Protein AF-0000000078436312 (afdb_homodimer)

Foldseek 3Di:
DVPPPVVPPVVVVVVVVVVVVVVVVVPPPPPPPDDPCCPPLQLLLLVLLLVVLVVPPQPPPPDPDPAGVNVQSVVSPVLNVCVVVVHPLSVLQSQQKFGDFPLLLLPLFETFGHPVSLQPRWDDPDPPDMWHKKKFKWKAFCQVVVVPDDDPDPQSRQLALVRDHDGTGIIIGMGTPNRDQVSSQVSSQVSCCVPVVDHDDDRGTDPLRMDHDDDDDADPLQVVLVVVVVVLVVLQVQLQVLVVVCVVVVHDDALLSNLLHCVPVVCVLQDFDDDPALLDQQLVLLLLLVLLLLVLLLLLVVLVLPFSASRSNVVNVVCLDLVVLSNQLSCLSLLSVLLQLLLVLLSVQVVVCVVVVQDDPLVVLLVVVLLQQQQLLVSVLSCLQGVLLVLADASLCSVLSCLNVLCVPCVVCLSVLNCLQVPVLRHSQVLSLSVSLSSVCSSCVCVQNSCCVVPNPVSVVVLVVLLVVLLVVLLVVLVVVVAFQTLSPGPCNSVCCSRAPRDNSNSVNSNVNSNVLSSCCNPPNRPAADDDDPVVLVVLLCQLVVLLCCLRCVCSVQSHPVDDHDGSSCSSNSVSVSSNSNSVSVSSQSNCLSNVNNPVSNCVSSDSSSSSVSLLSSQLSRCLSSLSSSVSSNDHDHDHDDPVSSVVSSVVSVVVSSVVSSVSCSSGNSSSVSVCCSVVVDPCPPPDPPDPPPDPPPPPPPPPPPDD/DVVPPPVPPVVVVVVVVVVVVVVVVVVPPPPDPDDPCCPPLQLLLLVLLLVVLVVPPQPPPPDPDPADVNVQSVVSPVLNVCVVVVHPLSVLQSQQKFGDFPLLQLPLFETFGHPVSLQPRWDDPDPPDIWHKKKFKWKAFCQVVVVPDDDPDPQSRQLALVRDHDGTGIIIGMGTPNDDQVSSQVSSQVSCCVPVVDRDDDGGTDPLRMDHDDDDDADPLQVVLVVVVVVLVVLQVQLQVLVVVCVVVVHDDALLSNLLHCVPVVCVLQDFDDDPALLDQLLVLLLLLVLLLLVLLLLLVVLVLPFSASRSNVVNVVCLDLVVLSNQLSCLSLLLVLLQLLLVLLSVQVVVCVVVVQDDPLVVLLVVVLLQQQQLLVSVLSCLQGVLLVLADASLCSVLSCLNVLCVPCVVCLSVLNCLQVPVLRHSQVLSLSVSLSSVCSSCVCVQNSCCVVPNPVSVVVLVVLLVVLLVVLLVVLVVVVAFQTLSPGPCNSVCCSRQPRDNSNSVNSNSNSNVLSSCCNPPNRPAADDDDPVVLVVLLCQLVVLLCCLRCVCSVQSHPVDDHDGSSCSSNSVSVSSNSNSVSSSSQSNCLSNVNNPVSNVVSSDSRSSSVSLLSSQLSRCLSSLSSSVSSNDHDHDHDDPVVSVVSSVVSVVVSSVVSSVSCSSGNSSSVSVCCSVPNDDCPPPDPPPPPPDPPPCPPPPPPPDD

Secondary structure (DSSP, 8-state):
-TTSGGGTHHHHHHHHHHHHHHHHHH-S---TT--TTTTSHHHHHHHHHHHHHHHS-------SSS--HHHHHHHHHHHHHHHHTTBHHHHHHHHHS--PPTTGGGT--EE---HHHHHH-EEEEETTEEEEEEEEEEEEE-HHHHHHSBPSSTTTT--STT-PPP-EEEEEEEEETTS-HHHHHHHHHHHHHHHH-----S----GGGEEE-------HHHHHHHHHHHHHHHHHHHHHHHHHHHHHTTPPPPHHHHTT-HHHHHHHHH-------TT--THHHHHHHHHHHHHHHHHHHHHHHTS-BTTTTHHHHHTTSSTTHHHHTTTHHHHHHHHHHHHHHHHHHHHHHHHTTT---HHHHHHHHHHHHHHHHHHHHHHHHTGGGGS--SHHHHHH--HHHHHTTTHHHHHTT-HHHH-TTS-SSGGGHHHHHHHHHHHHTHHHHHHHHHHGGGGHHHHHHHHHHHHHHHHHHHHHHT--SSGGG-S-HHHHIIIIIS-HHHHHHHHHHHHHHHHHIIIIITTS-----HHHHHHHHHHHHHHHHHHHHTTHHHHSTTSPPPPHHHHHHHHHHHHHHHHHHHHHHHHHHHTT--HHHHHHHT-HHHHHHHTTHHHHHHHHHHHHHHHHHT--S-B---HHHHHHHHHHHHHHHHHHHHHHIIIIIHHHHHHHHHHH----------------------------/-GGGTTTTHHHHHHHHHHHHHHHHHH-S---TT--TTTTSHHHHHHHHHHHHHHHS-------SSS--HHHHHHHHHHHHHHHHTTBHHHHHHHHHS--PPTTGGGT--EE---HHHHHH-EEEEETTEEEEEEEEEEEEE-HHHHHHSBPSSTTTT--STT-PPP-EEEEEEEEETTS-HHHHHHHHHHHHHHHH-----S----GGGEEE-------HHHHHHHHHHHHHHHHHHHHHHHHHHHHHTTPPPPHHHHTT-HHHHHHHHH-------TT--THHHHHHHHHHHHHHHHHHHHHHHTS-BTTTTHHHHHTTSSTTHHHHTTTHHHHHHHHHHHHHHHHHHHHHHHHTTT---HHHHHHHHHHHHHHHHHHHHHHHHTGGGGS--SHHHHHH--HHHHHTTTHHHHHTT-HHHH-TTS-SSGGGHHHHHHHHHHHHTHHHHHHHHHHGGGGHHHHHHHHHHHHHHHHHHHHHHT--SSGGG-S-HHHHIIIIIS-HHHHHHHHHHHHHHHHHIIIIITTS-----HHHHHHHHHHHHHHHHHHHHTTHHHHSTTSPPPPHHHHHHHHHHHHHHHHHHHHHHHHHHHTT--HHHHHHHT-HHHHHHHTTHHHHHHHHHHHHHHHHHT--S-B---HHHHHHHHHHHHHHHHHHHHHHIIIIIHHHHHHHHHHH----------------------------

pLDDT: mean 86.37, std 19.26, range [20.08, 98.5]

InterPro domains:
  IPR002656 Acyltransferase 3 domain [PF01757] (282-664)
  IPR006621 Nose resistant-to-fluoxetine protein, N-terminal [PF20146] (72-188)
  IPR006621 Nose resistant-to-fluoxetine protein, N-terminal [SM00703] (69-212)
  IPR052728 Oxygen and lipid transport regulator [PTHR11161] (68-689)

Radius of gyration: 37.97 Å; Cα contacts (8 Å, |Δi|>4): 1939; chains: 2; bounding box: 92×166×118 Å

Organism: Lucilia cuprina (NCBI:txid7375)

Solvent-accessible surface area (backbone atoms only — not comparable to full-atom values): 75395 Å² total; per-residue (Å²): 123,91,70,67,61,77,67,60,60,66,55,54,58,53,54,58,53,51,55,59,55,55,45,50,68,64,54,51,61,64,59,68,68,54,62,88,49,66,83,32,70,50,42,41,39,34,55,51,37,37,53,41,45,73,64,52,68,82,71,78,73,86,55,92,63,91,50,35,54,67,56,22,37,53,50,36,40,50,37,42,53,26,46,76,64,31,28,43,67,33,43,42,35,47,31,13,18,30,58,86,47,38,18,47,70,35,39,11,45,58,17,61,30,26,57,67,56,15,42,65,36,63,44,76,80,46,99,87,40,69,51,37,22,21,30,32,51,26,48,45,77,38,47,74,61,56,68,62,43,39,72,80,48,100,66,66,49,28,52,40,84,81,50,43,66,72,47,50,32,35,34,18,41,40,42,54,50,33,42,36,48,68,56,52,33,52,40,49,41,51,40,42,32,62,73,37,43,43,86,69,84,72,83,33,44,50,67,82,40,44,51,63,78,66,83,88,76,79,50,71,63,35,51,48,51,52,51,50,53,51,47,51,53,48,44,28,50,55,14,29,51,51,52,51,52,31,61,74,68,71,47,88,77,57,54,69,59,43,22,34,11,53,78,66,52,54,51,61,46,67,58,67,76,90,68,96,44,76,87,56,69,53,45,55,27,24,52,51,42,56,32,49,53,46,49,54,47,34,55,45,50,61,54,57,69,71,47,62,23,44,40,38,28,52,56,59,58,44,62,53,36,77,72,36,28,64,49,76,47,33,69,56,41,58,43,52,51,35,19,50,49,22,21,50,51,42,47,52,49,51,55,47,17,64,73,49,78,66,51,76,66,60,70,60,52,55,48,52,52,49,64,66,54,42,53,55,52,51,50,52,50,49,38,38,70,32,56,47,74,76,72,54,54,49,70,34,19,66,72,56,56,50,55,38,70,41,22,69,87,31,46,68,35,56,78,68,39,43,24,34,77,75,32,57,92,41,43,42,58,71,76,47,32,58,56,16,32,53,50,51,48,59,71,50,37,60,76,55,50,52,46,37,69,76,54,37,74,70,41,47,55,63,51,50,51,51,35,52,48,34,46,49,50,48,28,49,53,26,60,74,67,64,40,52,70,48,70,81,76,33,92,51,51,69,59,47,37,44,70,53,64,37,32,49,68,58,50,43,46,34,20,48,51,15,30,54,50,24,50,48,43,60,76,74,34,60,83,50,64,66,86,75,59,66,70,57,54,50,50,50,52,52,48,32,52,50,49,49,48,41,57,46,51,55,65,51,66,47,61,30,83,92,38,67,78,74,55,49,68,56,21,22,50,44,57,55,47,40,50,44,53,44,36,52,30,49,49,47,53,51,50,31,38,72,36,69,67,29,62,69,57,30,55,58,23,41,32,57,72,30,49,31,51,38,74,37,44,65,47,29,63,72,43,36,61,58,52,47,39,52,61,55,8,40,34,68,56,52,40,70,74,46,73,69,52,50,51,42,50,45,32,22,46,49,48,53,27,52,57,53,16,54,52,44,37,52,68,42,44,48,20,49,55,33,41,47,42,56,73,68,46,71,76,84,67,72,77,72,80,73,66,80,76,71,73,78,76,76,76,73,73,80,72,75,84,67,84,123,123,71,84,63,54,72,70,50,57,63,55,49,56,56,53,55,52,54,54,55,56,56,44,50,68,62,53,53,59,57,56,68,69,53,63,89,48,67,84,31,70,52,43,40,39,35,55,51,38,36,52,42,43,72,66,52,69,85,70,77,75,85,56,92,66,91,52,36,56,67,55,22,37,53,50,35,40,50,38,42,53,26,46,76,63,31,27,41,66,32,43,43,37,50,32,14,20,31,56,84,46,38,18,47,68,34,38,11,44,58,17,62,30,25,56,69,56,14,42,66,36,63,46,75,79,46,101,85,39,69,50,36,22,20,31,32,50,25,49,46,77,38,46,71,61,56,67,62,42,40,71,78,47,99,67,66,48,27,51,40,84,83,51,42,67,71,48,50,32,35,34,16,40,40,43,53,48,32,43,37,48,67,57,52,32,54,42,48,40,49,40,42,32,66,76,36,47,43,87,68,81,72,84,32,44,50,68,82,40,46,51,63,78,66,84,89,76,81,51,71,62,37,50,48,50,53,51,50,54,51,48,51,54,48,44,27,51,54,14,28,50,50,50,50,53,30,61,74,68,70,46,88,76,60,53,68,58,43,23,34,11,52,78,66,51,53,52,60,46,65,59,67,78,90,68,96,44,78,86,56,69,52,45,52,27,25,52,49,41,54,32,50,53,47,49,55,48,35,54,45,51,60,54,59,68,71,49,62,24,44,40,37,28,51,56,59,59,42,62,54,38,77,72,36,29,64,48,76,46,34,68,55,42,56,42,52,51,36,18,48,49,20,21,51,49,41,49,52,50,51,55,47,17,65,73,50,77,66,51,76,66,60,70,60,50,53,50,53,52,48,63,66,54,42,52,56,53,50,52,52,50,50,38,38,70,31,55,47,75,74,72,54,54,50,70,34,20,66,72,54,54,51,54,39,70,41,22,69,88,30,47,68,34,58,78,68,39,42,25,32,75,74,32,57,91,42,43,43,58,70,76,47,30,59,55,15,32,53,50,50,48,58,70,50,38,61,76,55,52,51,46,36,70,76,55,39,75,69,41,47,56,62,51,51,53,52,35,51,51,34,45,50,48,48,30,49,51,26,61,73,67,63,38,52,69,47,69,82,76,33,91,51,51,68,59,46,37,45,70,52,66,36,32,49,67,57,50,43,46,33,20,47,51,15,30,54,51,24,50,49,43,58,76,74,35,59,86,52,65,67,86,73,59,67,69,57,53,51,49,50,51,52,49,30,50,50,48,46,47,41,57,46,51,53,64,52,68,45,60,30,85,92,35,66,78,72,56,50,66,58,21,23,51,43,58,56,47,40,49,44,51,43,36,52,29,51,49,47,55,53,50,32,37,72,38,69,68,27,63,69,58,30,56,58,24,41,30,58,73,29,50,30,50,38,73,38,45,64,46,30,63,72,44,36,62,58,52,47,40,50,60,58,9,40,35,70,58,54,39,68,74,45,71,68,51,51,51,42,51,43,32,22,46,50,46,53,26,52,56,52,16,54,51,45,37,52,68,43,44,46,19,51,58,33,40,47,43,56,73,68,48,70,75,84,66,72,79,70,80,74,67,83,75,73,74,77,76,76,76,72,72,80,72,76,84,69,78,126

Sequence (1416 aa):
MARHILTGVSLALLVLVSVTLAEDLSNKQLTAGQSPFKSDLAYAFFDIGSQISSEYGNVTISTHKTYDDTQCDTDIAAVLNGLRNYDEWAIEYPDSWGRLPFGLMWGHTISMGQFEECIAATRMVSENHEIRGQYCLAKVPIKGFMSKLNKRDEWSRAISYKRKDPEAFELGVCVPKSCSPAKTNEILKEVIRTYYGEEITADMIREDFCKIDEPIELRGIDIFAIVFICFIVFCMIASSIYDYIQTKNKQPKKPLFLAFSVLTNAPKIFTVKKVDNPNVIHCLNGIRCFSMMWVVFGHGYMTFYDLPHINKNKFYTWVETPYSMLVQNGSLCVDTFFFMSGLLMLWGAFREMEKTKGYLNIKMMYFHRYIRLTPVVAVVILYIMSLYKYSGAGPMWMKLGTQDKRCEDTWWATLLYVQNYAFPYKICISQSWYLAVDTQLYVLSPLFLIPLWKWGKKALVPIVIFLILCLGCTVATFMYNDFTLFRVQDNQVDLRQRLTYYPTHTRIPTWLIGVIFGYFLFTKNRGRKIPMKKQWVITGWLLAFGVMLTDLWGPYWRIRPENPDSPIYEGAIFEPLSRTSWALAIGWIVWACYNGHGGIINDFLSWGFFTGFSRLTYCMYVIHRIVQLVNAARLQTDTHFSDYDAILRWWHDFGLTLTASIFATLAFESPILGIEKAIFGRGDAKPKKIEPTSAPADAVPAENPSKAMARHILTGVSLALLVLVSVTLAEDLSNKQLTAGQSPFKSDLAYAFFDIGSQISSEYGNVTISTHKTYDDTQCDTDIAAVLNGLRNYDEWAIEYPDSWGRLPFGLMWGHTISMGQFEECIAATRMVSENHEIRGQYCLAKVPIKGFMSKLNKRDEWSRAISYKRKDPEAFELGVCVPKSCSPAKTNEILKEVIRTYYGEEITADMIREDFCKIDEPIELRGIDIFAIVFICFIVFCMIASSIYDYIQTKNKQPKKPLFLAFSVLTNAPKIFTVKKVDNPNVIHCLNGIRCFSMMWVVFGHGYMTFYDLPHINKNKFYTWVETPYSMLVQNGSLCVDTFFFMSGLLMLWGAFREMEKTKGYLNIKMMYFHRYIRLTPVVAVVILYIMSLYKYSGAGPMWMKLGTQDKRCEDTWWATLLYVQNYAFPYKICISQSWYLAVDTQLYVLSPLFLIPLWKWGKKALVPIVIFLILCLGCTVATFMYNDFTLFRVQDNQVDLRQRLTYYPTHTRIPTWLIGVIFGYFLFTKNRGRKIPMKKQWVITGWLLAFGVMLTDLWGPYWRIRPENPDSPIYEGAIFEPLSRTSWALAIGWIVWACYNGHGGIINDFLSWGFFTGFSRLTYCMYVIHRIVQLVNAARLQTDTHFSDYDAILRWWHDFGLTLTASIFATLAFESPILGIEKAIFGRGDAKPKKIEPTSAPADAVPAENPSKA

Structure (mmCIF, N/CA/C/O backbone):
data_AF-0000000078436312-model_v1
#
loop_
_entity.id
_entity.type
_entity.pdbx_description
1 polymer 'Nose resistant-to-fluoxetine protein N-terminal domain-containing protein'
#
loop_
_atom_site.group_PDB
_atom_site.id
_atom_site.type_symbol
_atom_site.label_atom_id
_atom_site.label_alt_id
_atom_site.label_comp_id
_atom_site.label_asym_id
_atom_site.label_entity_id
_atom_site.label_seq_id
_atom_site.pdbx_PDB_ins_code
_atom_site.Cartn_x
_atom_site.Cartn_y
_atom_site.Cartn_z
_atom_site.occupancy
_atom_site.B_iso_or_equiv
_atom_site.auth_seq_id
_atom_site.auth_comp_id
_atom_site.auth_asym_id
_atom_site.auth_atom_id
_atom_site.pdbx_PDB_model_num
ATOM 1 N N . MET A 1 1 ? 4.535 -74 -59.031 1 20.45 1 MET A N 1
ATOM 2 C CA . MET A 1 1 ? 3.172 -73.688 -58.594 1 20.45 1 MET A CA 1
ATOM 3 C C . MET A 1 1 ? 3.102 -73.625 -57.062 1 20.45 1 MET A C 1
ATOM 5 O O . MET A 1 1 ? 2.234 -72.938 -56.5 1 20.45 1 MET A O 1
ATOM 9 N N . ALA A 1 2 ? 3.811 -74.625 -56.5 1 21.58 2 ALA A N 1
ATOM 10 C CA . ALA A 1 2 ? 3.588 -74.75 -55.062 1 21.58 2 ALA A CA 1
ATOM 11 C C . ALA A 1 2 ? 4.207 -73.625 -54.281 1 21.58 2 ALA A C 1
ATOM 13 O O . ALA A 1 2 ? 4.43 -73.75 -53.062 1 21.58 2 ALA A O 1
ATOM 14 N N . ARG A 1 3 ? 4.641 -72.562 -55.031 1 22.22 3 ARG A N 1
ATOM 15 C CA . ARG A 1 3 ? 5.152 -71.312 -54.5 1 22.22 3 ARG A CA 1
ATOM 16 C C . ARG A 1 3 ? 4.133 -70.625 -53.562 1 22.22 3 ARG A C 1
ATOM 18 O O . ARG A 1 3 ? 4.484 -70.188 -52.469 1 22.22 3 ARG A O 1
ATOM 25 N N . HIS A 1 4 ? 3.047 -70.25 -54.156 1 25.22 4 HIS A N 1
ATOM 26 C CA . HIS A 1 4 ? 2.457 -68.938 -53.781 1 25.22 4 HIS A CA 1
ATOM 27 C C . HIS A 1 4 ? 1.476 -69.125 -52.625 1 25.22 4 HIS A C 1
ATOM 29 O O . HIS A 1 4 ? 0.809 -68.125 -52.25 1 25.22 4 HIS A O 1
ATOM 35 N N . ILE A 1 5 ? 1.234 -70.375 -52.375 1 24.44 5 ILE A N 1
ATOM 36 C CA . ILE A 1 5 ? 0.047 -70.5 -51.531 1 24.44 5 ILE A CA 1
ATOM 37 C C . ILE A 1 5 ? 0.356 -69.938 -50.125 1 24.44 5 ILE A C 1
ATOM 39 O O . ILE A 1 5 ? -0.48 -69.312 -49.531 1 24.44 5 ILE A O 1
ATOM 43 N N . LEU A 1 6 ? 1.555 -70.375 -49.688 1 25.33 6 LEU A N 1
ATOM 44 C CA . LEU A 1 6 ? 1.688 -70.25 -48.219 1 25.33 6 LEU A CA 1
ATOM 45 C C . LEU A 1 6 ? 1.832 -68.812 -47.781 1 25.33 6 LEU A C 1
ATOM 47 O O . LEU A 1 6 ? 2.066 -68.5 -46.625 1 25.33 6 LEU A O 1
ATOM 51 N N . THR A 1 7 ? 1.78 -67.875 -48.812 1 27.48 7 THR A N 1
ATOM 52 C CA . THR A 1 7 ? 1.871 -66.438 -48.5 1 27.48 7 THR A CA 1
ATOM 53 C C . THR A 1 7 ? 0.621 -66 -47.781 1 27.48 7 THR A C 1
ATOM 55 O O . THR A 1 7 ? 0.646 -64.938 -47.094 1 27.48 7 THR A O 1
ATOM 58 N N . GLY A 1 8 ? -0.499 -66.75 -48.125 1 26.59 8 GLY A N 1
ATOM 59 C CA . GLY A 1 8 ? -1.787 -66.125 -47.781 1 26.59 8 GLY A CA 1
ATOM 60 C C . GLY A 1 8 ? -2.119 -66.25 -46.312 1 26.59 8 GLY A C 1
ATOM 61 O O . GLY A 1 8 ? -3.045 -65.625 -45.812 1 26.59 8 GLY A O 1
ATOM 62 N N . VAL A 1 9 ? -1.681 -67.375 -45.75 1 28.62 9 VAL A N 1
ATOM 63 C CA . VAL A 1 9 ? -2.178 -67.688 -44.406 1 28.62 9 VAL A CA 1
ATOM 64 C C . VAL A 1 9 ? -1.693 -66.688 -43.375 1 28.62 9 VAL A C 1
ATOM 66 O O . VAL A 1 9 ? -2.436 -66.25 -42.469 1 28.62 9 VAL A O 1
ATOM 69 N N . SER A 1 10 ? -0.399 -66.25 -43.5 1 26.11 10 SER A N 1
ATOM 70 C CA . SER A 1 10 ? 0.191 -65.562 -42.375 1 26.11 10 SER A CA 1
ATOM 71 C C . SER A 1 10 ? -0.317 -64.125 -42.312 1 26.11 10 SER A C 1
ATOM 73 O O . SER A 1 10 ? 0.075 -63.344 -41.438 1 26.11 10 SER A O 1
ATOM 75 N N . LEU A 1 11 ? -0.993 -63.656 -43.469 1 26.8 11 LEU A N 1
ATOM 76 C CA . LEU A 1 11 ? -1.529 -62.281 -43.375 1 26.8 11 LEU A CA 1
ATOM 77 C C . LEU A 1 11 ? -2.77 -62.25 -42.5 1 26.8 11 LEU A C 1
ATOM 79 O O . LEU A 1 11 ? -3.051 -61.219 -41.875 1 26.8 11 LEU A O 1
ATOM 83 N N . ALA A 1 12 ? -3.529 -63.375 -42.562 1 28.75 12 ALA A N 1
ATOM 84 C CA . ALA A 1 12 ? -4.777 -63.375 -41.812 1 28.75 12 ALA A CA 1
ATOM 85 C C . ALA A 1 12 ? -4.512 -63.312 -40.281 1 28.75 12 ALA A C 1
ATOM 87 O O . ALA A 1 12 ? -5.297 -62.719 -39.531 1 28.75 12 ALA A O 1
ATOM 88 N N . LEU A 1 13 ? -3.479 -64.062 -39.938 1 28.23 13 LEU A N 1
ATOM 89 C CA . LEU A 1 13 ? -3.211 -64.062 -38.5 1 28.23 13 LEU A CA 1
ATOM 90 C C . LEU A 1 13 ? -2.797 -62.688 -38 1 28.23 13 LEU A C 1
ATOM 92 O O . LEU A 1 13 ? -2.852 -62.438 -36.781 1 28.23 13 LEU A O 1
ATOM 96 N N . LEU A 1 14 ? -2.256 -61.844 -38.938 1 27.89 14 LEU A N 1
ATOM 97 C CA . LEU A 1 14 ? -1.861 -60.531 -38.5 1 27.89 14 LEU A CA 1
ATOM 98 C C . LEU A 1 14 ? -3.084 -59.688 -38.188 1 27.89 14 LEU A C 1
ATOM 100 O O . LEU A 1 14 ? -3 -58.75 -37.375 1 27.89 14 LEU A O 1
ATOM 104 N N . VAL A 1 15 ? -4.227 -59.969 -39 1 28.91 15 VAL A N 1
ATOM 105 C CA . VAL A 1 15 ? -5.391 -59.094 -38.781 1 28.91 15 VAL A CA 1
ATOM 106 C C . VAL A 1 15 ? -6.039 -59.469 -37.438 1 28.91 15 VAL A C 1
ATOM 108 O O . VAL A 1 15 ? -6.559 -58.594 -36.75 1 28.91 15 VAL A O 1
ATOM 111 N N . LEU A 1 16 ? -6.102 -60.812 -37.125 1 28.05 16 LEU A N 1
ATOM 112 C CA . LEU A 1 16 ? -6.82 -61.156 -35.906 1 28.05 16 LEU A CA 1
ATOM 113 C C . LEU A 1 16 ? -6.078 -60.656 -34.656 1 28.05 16 LEU A C 1
ATOM 115 O O . LEU A 1 16 ? -6.688 -60.438 -33.625 1 28.05 16 LEU A O 1
ATOM 119 N N . VAL A 1 17 ? -4.719 -60.656 -34.75 1 28.33 17 VAL A N 1
ATOM 120 C CA . VAL A 1 17 ? -4.008 -60.188 -33.562 1 28.33 17 VAL A CA 1
ATOM 121 C C . VAL A 1 17 ? -4.191 -58.688 -33.406 1 28.33 17 VAL A C 1
ATOM 123 O O . VAL A 1 17 ? -4.004 -58.156 -32.312 1 28.33 17 VAL A O 1
ATOM 126 N N . SER A 1 18 ? -4.492 -58 -34.562 1 27.88 18 SER A N 1
ATOM 127 C CA . SER A 1 18 ? -4.652 -56.531 -34.406 1 27.88 18 SER A CA 1
ATOM 128 C C . SER A 1 18 ? -5.934 -56.219 -33.656 1 27.88 18 SER A C 1
ATOM 130 O O . SER A 1 18 ? -6.078 -55.094 -33.125 1 27.88 18 SER A O 1
ATOM 132 N N . VAL A 1 19 ? -6.996 -57.062 -33.812 1 28.72 19 VAL A N 1
ATOM 133 C CA . VAL A 1 19 ? -8.242 -56.719 -33.125 1 28.72 19 VAL A CA 1
ATOM 134 C C . VAL A 1 19 ? -8.102 -56.938 -31.625 1 28.72 19 VAL A C 1
ATOM 136 O O . VAL A 1 19 ? -8.75 -56.25 -30.828 1 28.72 19 VAL A O 1
ATOM 139 N N . THR A 1 20 ? -7.387 -58.031 -31.219 1 27.11 20 THR A N 1
ATOM 140 C CA . THR A 1 20 ? -7.395 -58.281 -29.781 1 27.11 20 THR A CA 1
ATOM 141 C C . THR A 1 20 ? -6.508 -57.25 -29.062 1 27.11 20 THR A C 1
ATOM 143 O O . THR A 1 20 ? -6.598 -57.125 -27.844 1 27.11 20 THR A O 1
ATOM 146 N N . LEU A 1 21 ? -5.418 -56.781 -29.719 1 28.3 21 LEU A N 1
ATOM 147 C CA . LEU A 1 21 ? -4.594 -55.781 -29.047 1 28.3 21 LEU A CA 1
ATOM 148 C C . LEU A 1 21 ? -5.324 -54.438 -28.938 1 28.3 21 LEU A C 1
ATOM 150 O O . LEU A 1 21 ? -4.93 -53.594 -28.141 1 28.3 21 LEU A O 1
ATOM 154 N N . ALA A 1 22 ? -6.195 -54.062 -29.906 1 29.3 22 ALA A N 1
ATOM 155 C CA . ALA A 1 22 ? -7.051 -52.875 -29.781 1 29.3 22 ALA A CA 1
ATOM 156 C C . ALA A 1 22 ? -7.988 -53 -28.578 1 29.3 22 ALA A C 1
ATOM 158 O O . ALA A 1 22 ? -8.477 -51.969 -28.078 1 29.3 22 ALA A O 1
ATOM 159 N N . GLU A 1 23 ? -8.414 -54.25 -28.234 1 27.7 23 GLU A N 1
ATOM 160 C CA . GLU A 1 23 ? -9.305 -54.344 -27.078 1 27.7 23 GLU A CA 1
ATOM 161 C C . GLU A 1 23 ? -8.555 -54.062 -25.781 1 27.7 23 GLU A C 1
ATOM 163 O O . GLU A 1 23 ? -9.148 -53.594 -24.797 1 27.7 23 GLU A O 1
ATOM 168 N N . ASP A 1 24 ? -7.277 -54.5 -25.656 1 27.47 24 ASP A N 1
ATOM 169 C CA . ASP A 1 24 ? -6.691 -54.312 -24.344 1 27.47 24 ASP A CA 1
ATOM 170 C C . ASP A 1 24 ? -6.223 -52.875 -24.156 1 27.47 24 ASP A C 1
ATOM 172 O O . ASP A 1 24 ? -5.809 -52.469 -23.062 1 27.47 24 ASP A O 1
ATOM 176 N N . LEU A 1 25 ? -5.816 -52.156 -25.188 1 29.81 25 LEU A N 1
ATOM 177 C CA . LEU A 1 25 ? -5.688 -50.719 -25.016 1 29.81 25 LEU A CA 1
ATOM 178 C C . LEU A 1 25 ? -7.016 -50.094 -24.594 1 29.81 25 LEU A C 1
ATOM 180 O O . LEU A 1 25 ? -7.047 -49 -24.031 1 29.81 25 LEU A O 1
ATOM 184 N N . SER A 1 26 ? -8.141 -50.562 -25.172 1 29.62 26 SER A N 1
ATOM 185 C CA . SER A 1 26 ? -9.477 -50.188 -24.734 1 29.62 26 SER A CA 1
ATOM 186 C C . SER A 1 26 ? -9.758 -50.656 -23.312 1 29.62 26 SER A C 1
ATOM 188 O O . SER A 1 26 ? -10.57 -50.062 -22.609 1 29.62 26 SER A O 1
ATOM 190 N N . ASN A 1 27 ? -9.367 -51.906 -23 1 27.64 27 ASN A N 1
ATOM 191 C CA . ASN A 1 27 ? -9.617 -52.375 -21.641 1 27.64 27 ASN A CA 1
ATOM 192 C C . ASN A 1 27 ? -8.586 -51.812 -20.656 1 27.64 27 ASN A C 1
ATOM 194 O O . ASN A 1 27 ? -8.273 -52.469 -19.656 1 27.64 27 ASN A O 1
ATOM 198 N N . LYS A 1 28 ? -7.43 -51.344 -21.125 1 32.88 28 LYS A N 1
ATOM 199 C CA . LYS A 1 28 ? -6.855 -50.531 -20.031 1 32.88 28 LYS A CA 1
ATOM 200 C C . LYS A 1 28 ? -7.945 -49.812 -19.266 1 32.88 28 LYS A C 1
ATOM 202 O O . LYS A 1 28 ? -8.477 -48.812 -19.75 1 32.88 28 LYS A O 1
ATOM 207 N N . GLN A 1 29 ? -8.602 -50.531 -18.641 1 27.64 29 GLN A N 1
ATOM 208 C CA . GLN A 1 29 ? -9.539 -50.156 -17.594 1 27.64 29 GLN A CA 1
ATOM 209 C C . GLN A 1 29 ? -9.07 -48.906 -16.859 1 27.64 29 GLN A C 1
ATOM 211 O O . GLN A 1 29 ? -8.055 -48.906 -16.156 1 27.64 29 GLN A O 1
ATOM 216 N N . LEU A 1 30 ? -9.094 -47.781 -17.531 1 31.03 30 LEU A N 1
ATOM 217 C CA . LEU A 1 30 ? -9.266 -46.562 -16.719 1 31.03 30 LEU A CA 1
ATOM 218 C C . LEU A 1 30 ? -9.883 -46.906 -15.367 1 31.03 30 LEU A C 1
ATOM 220 O O . LEU A 1 30 ? -11.086 -47.188 -15.289 1 31.03 30 LEU A O 1
ATOM 224 N N . THR A 1 31 ? -9.18 -47.75 -14.633 1 29.97 31 THR A N 1
ATOM 225 C CA . THR A 1 31 ? -9.727 -47.906 -13.289 1 29.97 31 THR A CA 1
ATOM 226 C C . THR A 1 31 ? -10.461 -46.656 -12.852 1 29.97 31 THR A C 1
ATOM 228 O O . THR A 1 31 ? -9.945 -45.531 -13.016 1 29.97 31 THR A O 1
ATOM 231 N N . ALA A 1 32 ? -11.633 -46.562 -12.828 1 31.39 32 ALA A N 1
ATOM 232 C CA . ALA A 1 32 ? -12.625 -45.781 -12.109 1 31.39 32 ALA A CA 1
ATOM 233 C C . ALA A 1 32 ? -12.086 -45.312 -10.758 1 31.39 32 ALA A C 1
ATOM 235 O O . ALA A 1 32 ? -11.656 -46.156 -9.938 1 31.39 32 ALA A O 1
ATOM 236 N N . GLY A 1 33 ? -11.773 -44.031 -10.664 1 43.78 33 GLY A N 1
ATOM 237 C CA . GLY A 1 33 ? -11.594 -43.25 -9.453 1 43.78 33 GLY A CA 1
ATOM 238 C C . GLY A 1 33 ? -10.141 -42.875 -9.203 1 43.78 33 GLY A C 1
ATOM 239 O O . GLY A 1 33 ? -9.672 -42.938 -8.062 1 43.78 33 GLY A O 1
ATOM 240 N N . GLN A 1 34 ? -9.398 -42.938 -10.312 1 49.41 34 GLN A N 1
ATOM 241 C CA . GLN A 1 34 ? -7.984 -42.688 -10.039 1 49.41 34 GLN A CA 1
ATOM 242 C C . GLN A 1 34 ? -7.766 -41.25 -9.531 1 49.41 34 GLN A C 1
ATOM 244 O O . GLN A 1 34 ? -8.523 -40.344 -9.883 1 49.41 34 GLN A O 1
ATOM 249 N N . SER A 1 35 ? -6.91 -41.188 -8.578 1 56.09 35 SER A N 1
ATOM 250 C CA . SER A 1 35 ? -6.449 -39.938 -7.988 1 56.09 35 SER A CA 1
ATOM 251 C C . SER A 1 35 ? -5.906 -39 -9.055 1 56.09 35 SER A C 1
ATOM 253 O O . SER A 1 35 ? -5.18 -39.406 -9.953 1 56.09 35 SER A O 1
ATOM 255 N N . PRO A 1 36 ? -6.414 -37.812 -9.156 1 57.34 36 PRO A N 1
ATOM 256 C CA . PRO A 1 36 ? -5.895 -36.812 -10.109 1 57.34 36 PRO A CA 1
ATOM 257 C C . PRO A 1 36 ? -4.387 -36.625 -9.984 1 57.34 36 PRO A C 1
ATOM 259 O O . PRO A 1 36 ? -3.764 -36.031 -10.875 1 57.34 36 PRO A O 1
ATOM 262 N N . PHE A 1 37 ? -3.805 -37.156 -9.039 1 60.41 37 PHE A N 1
ATOM 263 C CA . PHE A 1 37 ? -2.387 -36.938 -8.789 1 60.41 37 PHE A CA 1
ATOM 264 C C . PHE A 1 37 ? -1.542 -38.031 -9.43 1 60.41 37 PHE A C 1
ATOM 266 O O . PHE A 1 37 ? -0.321 -37.906 -9.531 1 60.41 37 PHE A O 1
ATOM 273 N N . LYS A 1 38 ? -2.047 -39.062 -9.875 1 56.28 38 LYS A N 1
ATOM 274 C CA . LYS A 1 38 ? -1.275 -40.219 -10.312 1 56.28 38 LYS A CA 1
ATOM 275 C C . LYS A 1 38 ? -0.413 -39.875 -11.523 1 56.28 38 LYS A C 1
ATOM 277 O O . LYS A 1 38 ? 0.659 -40.438 -11.711 1 56.28 38 LYS A O 1
ATOM 282 N N . SER A 1 39 ? -0.815 -38.875 -12.258 1 61.38 39 SER A N 1
ATOM 283 C CA . SER A 1 39 ? -0.052 -38.531 -13.445 1 61.38 39 SER A CA 1
ATOM 284 C C . SER A 1 39 ? 0.853 -37.312 -13.18 1 61.38 39 SER A C 1
ATOM 286 O O . SER A 1 39 ? 1.582 -36.875 -14.07 1 61.38 39 SER A O 1
ATOM 288 N N . ASP A 1 40 ? 0.882 -37.094 -11.93 1 78.69 40 ASP A N 1
ATOM 289 C CA . ASP A 1 40 ? 1.673 -35.906 -11.586 1 78.69 40 ASP A CA 1
ATOM 290 C C . ASP A 1 40 ? 3.117 -36.312 -11.266 1 78.69 40 ASP A C 1
ATOM 292 O O . ASP A 1 40 ? 3.391 -37.438 -10.875 1 78.69 40 ASP A O 1
ATOM 296 N N . LEU A 1 41 ? 3.971 -35.375 -11.453 1 83.31 41 LEU A N 1
ATOM 297 C CA . LEU A 1 41 ? 5.395 -35.562 -11.188 1 83.31 41 LEU A CA 1
ATOM 298 C C . LEU A 1 41 ? 5.633 -35.938 -9.734 1 83.31 41 LEU A C 1
ATOM 300 O O . LEU A 1 41 ? 6.539 -36.719 -9.43 1 83.31 41 LEU A O 1
ATOM 304 N N . ALA A 1 42 ? 4.863 -35.438 -8.898 1 89.69 42 ALA A N 1
ATOM 305 C CA . ALA A 1 42 ? 5.023 -35.688 -7.469 1 89.69 42 ALA A CA 1
ATOM 306 C C . ALA A 1 42 ? 4.734 -37.156 -7.141 1 89.69 42 ALA A C 1
ATOM 308 O O . ALA A 1 42 ? 5.465 -37.781 -6.367 1 89.69 42 ALA A O 1
ATOM 309 N N . TYR A 1 43 ? 3.688 -37.688 -7.703 1 87.69 43 TYR A N 1
ATOM 310 C CA . TYR A 1 43 ? 3.367 -39.094 -7.484 1 87.69 43 TYR A CA 1
ATOM 311 C C . TYR A 1 43 ? 4.453 -40 -8.055 1 87.69 43 TYR A C 1
ATOM 313 O O . TYR A 1 43 ? 4.844 -41 -7.426 1 87.69 43 TYR A O 1
ATOM 321 N N . ALA A 1 44 ? 4.934 -39.625 -9.227 1 88.62 44 ALA A N 1
ATOM 322 C CA . ALA A 1 44 ? 6.004 -40.406 -9.875 1 88.62 44 ALA A CA 1
ATOM 323 C C . ALA A 1 44 ? 7.262 -40.406 -9.008 1 88.62 44 ALA A C 1
ATOM 325 O O . ALA A 1 44 ? 7.988 -41.406 -8.984 1 88.62 44 ALA A O 1
ATOM 326 N N . PHE A 1 45 ? 7.504 -39.375 -8.375 1 93.12 45 PHE A N 1
ATOM 327 C CA . PHE A 1 45 ? 8.664 -39.312 -7.492 1 93.12 45 PHE A CA 1
ATOM 328 C C . PHE A 1 45 ? 8.586 -40.344 -6.395 1 93.12 45 PHE A C 1
ATOM 330 O O . PHE A 1 45 ? 9.562 -41.062 -6.137 1 93.12 45 PHE A O 1
ATOM 337 N N . PHE A 1 46 ? 7.484 -40.469 -5.73 1 93.44 46 PHE A N 1
ATOM 338 C CA . PHE A 1 46 ? 7.336 -41.406 -4.629 1 93.44 46 PHE A CA 1
ATOM 339 C C . PHE A 1 46 ? 7.273 -42.844 -5.145 1 93.44 46 PHE A C 1
ATOM 341 O O . PHE A 1 46 ? 7.773 -43.781 -4.496 1 93.44 46 PHE A O 1
ATOM 348 N N . ASP A 1 47 ? 6.691 -43 -6.301 1 90.62 47 ASP A N 1
ATOM 349 C CA . ASP A 1 47 ? 6.621 -44.344 -6.91 1 90.62 47 ASP A CA 1
ATOM 350 C C . ASP A 1 47 ? 8.008 -44.812 -7.316 1 90.62 47 ASP A C 1
ATOM 352 O O . ASP A 1 47 ? 8.445 -45.906 -6.891 1 90.62 47 ASP A O 1
ATOM 356 N N . ILE A 1 48 ? 8.719 -44.031 -8.047 1 90.62 48 ILE A N 1
ATOM 357 C CA . ILE A 1 48 ? 10.062 -44.375 -8.508 1 90.62 48 ILE A CA 1
ATOM 358 C C . ILE A 1 48 ? 11.031 -44.406 -7.328 1 90.62 48 ILE A C 1
ATOM 360 O O . ILE A 1 48 ? 11.914 -45.25 -7.258 1 90.62 48 ILE A O 1
ATOM 364 N N . GLY A 1 49 ? 10.883 -43.5 -6.457 1 90.94 49 GLY A N 1
ATOM 365 C CA . GLY A 1 49 ? 11.727 -43.469 -5.27 1 90.94 49 GLY A CA 1
ATOM 366 C C . GLY A 1 49 ? 11.648 -44.75 -4.449 1 90.94 49 GLY A C 1
ATOM 367 O O . GLY A 1 49 ? 12.664 -45.188 -3.924 1 90.94 49 GLY A O 1
ATOM 368 N N . SER A 1 50 ? 10.516 -45.281 -4.324 1 89.81 50 SER A N 1
ATOM 369 C CA . SER A 1 50 ? 10.336 -46.5 -3.566 1 89.81 50 SER A CA 1
ATOM 370 C C . SER A 1 50 ? 11 -47.688 -4.273 1 89.81 50 SER A C 1
ATOM 372 O O . SER A 1 50 ? 11.453 -48.625 -3.623 1 89.81 50 SER A O 1
ATOM 374 N N . GLN A 1 51 ? 11.078 -47.625 -5.602 1 86.31 51 GLN A N 1
ATOM 375 C CA . GLN A 1 51 ? 11.711 -48.688 -6.387 1 86.31 51 GLN A CA 1
ATOM 376 C C . GLN A 1 51 ? 13.227 -48.625 -6.277 1 86.31 51 GLN A C 1
ATOM 378 O O . GLN A 1 51 ? 13.891 -49.656 -6.168 1 86.31 51 GLN A O 1
ATOM 383 N N . ILE A 1 52 ? 13.727 -47.438 -6.375 1 82 52 ILE A N 1
ATOM 384 C CA . ILE A 1 52 ? 15.164 -47.219 -6.285 1 82 52 ILE A CA 1
ATOM 385 C C . ILE A 1 52 ? 15.664 -47.656 -4.902 1 82 52 ILE A C 1
ATOM 387 O O . ILE A 1 52 ? 16.734 -48.25 -4.773 1 82 52 ILE A O 1
ATOM 391 N N . SER A 1 53 ? 15.062 -47.188 -3.939 1 70.62 53 SER A N 1
ATOM 392 C CA . SER A 1 53 ? 15.445 -47.531 -2.574 1 70.62 53 SER A CA 1
ATOM 393 C C . SER A 1 53 ? 15.539 -49.031 -2.387 1 70.62 53 SER A C 1
ATOM 395 O O . SER A 1 53 ? 16.391 -49.531 -1.641 1 70.62 53 SER A O 1
ATOM 397 N N . SER A 1 54 ? 14.695 -49.688 -2.99 1 60.84 54 SER A N 1
ATOM 398 C CA . SER A 1 54 ? 14.758 -51.125 -2.887 1 60.84 54 SER A CA 1
ATOM 399 C C . SER A 1 54 ? 15.977 -51.688 -3.607 1 60.84 54 SER A C 1
ATOM 401 O O . SER A 1 54 ? 16.547 -52.719 -3.193 1 60.84 54 SER A O 1
ATOM 403 N N . GLU A 1 55 ? 16.312 -50.875 -4.719 1 53.03 55 GLU A N 1
ATOM 404 C CA . GLU A 1 55 ? 17.453 -51.375 -5.5 1 53.03 55 GLU A CA 1
ATOM 405 C C . GLU A 1 55 ? 18.766 -50.875 -4.934 1 53.03 55 GLU A C 1
ATOM 407 O O . GLU A 1 55 ? 19.766 -51.562 -4.945 1 53.03 55 GLU A O 1
ATOM 412 N N . TYR A 1 56 ? 18.797 -49.406 -4.828 1 48 56 TYR A N 1
ATOM 413 C CA . TYR A 1 56 ? 20.094 -48.812 -4.512 1 48 56 TYR A CA 1
ATOM 414 C C . TYR A 1 56 ? 20.391 -48.938 -3.025 1 48 56 TYR A C 1
ATOM 416 O O . TYR A 1 56 ? 19.578 -48.562 -2.182 1 48 56 TYR A O 1
ATOM 424 N N . GLY A 1 57 ? 20.828 -49.906 -2.465 1 41.31 57 GLY A N 1
ATOM 425 C CA . GLY A 1 57 ? 21.422 -50 -1.137 1 41.31 57 GLY A CA 1
ATOM 426 C C . GLY A 1 57 ? 21.766 -48.656 -0.542 1 41.31 57 GLY A C 1
ATOM 427 O O . GLY A 1 57 ? 21.641 -47.625 -1.208 1 41.31 57 GLY A O 1
ATOM 428 N N . ASN A 1 58 ? 22.391 -48.562 0.803 1 39.59 58 ASN A N 1
ATOM 429 C CA . ASN A 1 58 ? 22.766 -47.531 1.773 1 39.59 58 ASN A CA 1
ATOM 430 C C . ASN A 1 58 ? 23.734 -46.5 1.172 1 39.59 58 ASN A C 1
ATOM 432 O O . ASN A 1 58 ? 24.953 -46.75 1.121 1 39.59 58 ASN A O 1
ATOM 436 N N . VAL A 1 59 ? 23.5 -45.875 0.185 1 37.12 59 VAL A N 1
ATOM 437 C CA . VAL A 1 59 ? 24.516 -44.875 -0.087 1 37.12 59 VAL A CA 1
ATOM 438 C C . VAL A 1 59 ? 24.531 -43.844 1.041 1 37.12 59 VAL A C 1
ATOM 440 O O . VAL A 1 59 ? 23.547 -43.125 1.24 1 37.12 59 VAL A O 1
ATOM 443 N N . THR A 1 60 ? 25.25 -44.094 2.104 1 36.75 60 THR A N 1
ATOM 444 C CA . THR A 1 60 ? 25.516 -43.188 3.213 1 36.75 60 THR A CA 1
ATOM 445 C C . THR A 1 60 ? 26.312 -41.969 2.74 1 36.75 60 THR A C 1
ATOM 447 O O . THR A 1 60 ? 27.484 -42.094 2.398 1 36.75 60 THR A O 1
ATOM 450 N N . ILE A 1 61 ? 25.703 -41.062 2.043 1 36.78 61 ILE A N 1
ATOM 451 C CA . ILE A 1 61 ? 26.516 -39.875 1.872 1 36.78 61 ILE A CA 1
ATOM 452 C C . ILE A 1 61 ? 26.578 -39.094 3.186 1 36.78 61 ILE A C 1
ATOM 454 O O . ILE A 1 61 ? 25.531 -38.844 3.797 1 36.78 61 ILE A O 1
ATOM 458 N N . SER A 1 62 ? 27.812 -38.969 3.812 1 34.34 62 SER A N 1
ATOM 459 C CA . SER A 1 62 ? 28.188 -38.344 5.07 1 34.34 62 SER A CA 1
ATOM 460 C C . SER A 1 62 ? 27.812 -36.844 5.066 1 34.34 62 SER A C 1
ATOM 462 O O . SER A 1 62 ? 28.562 -36.031 4.527 1 34.34 62 SER A O 1
ATOM 464 N N . THR A 1 63 ? 26.766 -36.375 4.535 1 39.16 63 THR A N 1
ATOM 465 C CA . THR A 1 63 ? 26.672 -34.938 4.723 1 39.16 63 THR A CA 1
ATOM 466 C C . THR A 1 63 ? 26.391 -34.594 6.18 1 39.16 63 THR A C 1
ATOM 468 O O . THR A 1 63 ? 25.891 -35.438 6.938 1 39.16 63 THR A O 1
ATOM 471 N N . HIS A 1 64 ? 27.016 -33.469 6.621 1 40 64 HIS A N 1
ATOM 472 C CA . HIS A 1 64 ? 26.969 -32.906 7.969 1 40 64 HIS A CA 1
ATOM 473 C C . HIS A 1 64 ? 25.562 -33 8.547 1 40 64 HIS A C 1
ATOM 475 O O . HIS A 1 64 ? 25.359 -32.844 9.75 1 40 64 HIS A O 1
ATOM 481 N N . LYS A 1 65 ? 24.578 -32.562 7.75 1 48.59 65 LYS A N 1
ATOM 482 C CA . LYS A 1 65 ? 23.281 -32.531 8.414 1 48.59 65 LYS A CA 1
ATOM 483 C C . LYS A 1 65 ? 22.75 -33.938 8.688 1 48.59 65 LYS A C 1
ATOM 485 O O . LYS A 1 65 ? 23.219 -34.906 8.086 1 48.59 65 LYS A O 1
ATOM 490 N N . THR A 1 66 ? 21.766 -34.125 9.625 1 62.81 66 THR A N 1
ATOM 491 C CA . THR A 1 66 ? 20.891 -35.094 10.289 1 62.81 66 THR A CA 1
ATOM 492 C C . THR A 1 66 ? 20.109 -35.906 9.258 1 62.81 66 THR A C 1
ATOM 494 O O . THR A 1 66 ? 19.031 -36.438 9.555 1 62.81 66 THR A O 1
ATOM 497 N N . TYR A 1 67 ? 20.703 -36.031 8.078 1 74.75 67 TYR A N 1
ATOM 498 C CA . TYR A 1 67 ? 19.938 -36.812 7.133 1 74.75 67 TYR A CA 1
ATOM 499 C C . TYR A 1 67 ? 20.219 -38.312 7.32 1 74.75 67 TYR A C 1
ATOM 501 O O . TYR A 1 67 ? 21.328 -38.688 7.695 1 74.75 67 TYR A O 1
ATOM 509 N N . ASP A 1 68 ? 19.125 -39 7.227 1 84.69 68 ASP A N 1
ATOM 510 C CA . ASP A 1 68 ? 19.203 -40.469 7.25 1 84.69 68 ASP A CA 1
ATOM 511 C C . ASP A 1 68 ? 18.562 -41.062 6.004 1 84.69 68 ASP A C 1
ATOM 513 O O . ASP A 1 68 ? 17.359 -41.344 5.988 1 84.69 68 ASP A O 1
ATOM 517 N N . ASP A 1 69 ? 19.344 -41.406 4.98 1 86.69 69 ASP A N 1
ATOM 518 C CA . ASP A 1 69 ? 18.859 -41.812 3.68 1 86.69 69 ASP A CA 1
ATOM 519 C C . ASP A 1 69 ? 18.219 -43.219 3.768 1 86.69 69 ASP A C 1
ATOM 521 O O . ASP A 1 69 ? 17.391 -43.594 2.936 1 86.69 69 ASP A O 1
ATOM 525 N N . THR A 1 70 ? 18.641 -43.969 4.742 1 87.44 70 THR A N 1
ATOM 526 C CA . THR A 1 70 ? 17.984 -45.25 4.961 1 87.44 70 THR A CA 1
ATOM 527 C C . THR A 1 70 ? 16.547 -45.031 5.469 1 87.44 70 THR A C 1
ATOM 529 O O . THR A 1 70 ? 15.625 -45.719 5.004 1 87.44 70 THR A O 1
ATOM 532 N N . GLN A 1 71 ? 16.547 -44.156 6.367 1 90.38 71 GLN A N 1
ATOM 533 C CA . GLN A 1 71 ? 15.211 -43.812 6.867 1 90.38 71 GLN A CA 1
ATOM 534 C C . GLN A 1 71 ? 14.375 -43.156 5.777 1 90.38 71 GLN A C 1
ATOM 536 O O . GLN A 1 71 ? 13.156 -43.344 5.734 1 90.38 71 GLN A O 1
ATOM 541 N N . CYS A 1 72 ? 15.023 -42.438 4.953 1 93.5 72 CYS A N 1
ATOM 542 C CA . CYS A 1 72 ? 14.336 -41.781 3.84 1 93.5 72 CYS A CA 1
ATOM 543 C C . CYS A 1 72 ? 13.633 -42.812 2.963 1 93.5 72 CYS A C 1
ATOM 545 O O . CYS A 1 72 ? 12.492 -42.594 2.547 1 93.5 72 CYS A O 1
ATOM 547 N N . ASP A 1 73 ? 14.25 -43.906 2.711 1 93.06 73 ASP A N 1
ATOM 548 C CA . ASP A 1 73 ? 13.656 -44.969 1.894 1 93.06 73 ASP A CA 1
ATOM 549 C C . ASP A 1 73 ? 12.375 -45.5 2.529 1 93.06 73 ASP A C 1
ATOM 551 O O . ASP A 1 73 ? 11.375 -45.688 1.838 1 93.06 73 ASP A O 1
ATOM 555 N N . THR A 1 74 ? 12.43 -45.625 3.799 1 91.81 74 THR A N 1
ATOM 556 C CA . THR A 1 74 ? 11.266 -46.125 4.52 1 91.81 74 THR A CA 1
ATOM 557 C C . THR A 1 74 ? 10.148 -45.094 4.508 1 91.81 74 THR A C 1
ATOM 559 O O . THR A 1 74 ? 8.969 -45.438 4.379 1 91.81 74 THR A O 1
ATOM 562 N N . ASP A 1 75 ? 10.523 -43.906 4.676 1 94.81 75 ASP A N 1
ATOM 563 C CA . ASP A 1 75 ? 9.539 -42.844 4.703 1 94.81 75 ASP A CA 1
ATOM 564 C C . ASP A 1 75 ? 8.875 -42.656 3.34 1 94.81 75 ASP A C 1
ATOM 566 O O . ASP A 1 75 ? 7.676 -42.406 3.254 1 94.81 75 ASP A O 1
ATOM 570 N N . ILE A 1 76 ? 9.68 -42.75 2.289 1 95.81 76 ILE A N 1
ATOM 571 C CA . ILE A 1 76 ? 9.141 -42.656 0.936 1 95.81 76 ILE A CA 1
ATOM 572 C C . ILE A 1 76 ? 8.141 -43.781 0.701 1 95.81 76 ILE A C 1
ATOM 574 O O . ILE A 1 76 ? 7.059 -43.562 0.146 1 95.81 76 ILE A O 1
ATOM 578 N N . ALA A 1 77 ? 8.484 -44.906 1.142 1 93.44 77 ALA A N 1
ATOM 579 C CA . ALA A 1 77 ? 7.578 -46.062 1.003 1 93.44 77 ALA A CA 1
ATOM 580 C C . ALA A 1 77 ? 6.301 -45.844 1.813 1 93.44 77 ALA A C 1
ATOM 582 O O . ALA A 1 77 ? 5.211 -46.219 1.376 1 93.44 77 ALA A O 1
ATOM 583 N N . ALA A 1 78 ? 6.461 -45.281 2.961 1 94 78 ALA A N 1
ATOM 584 C CA . ALA A 1 78 ? 5.301 -45.031 3.807 1 94 78 ALA A CA 1
ATOM 585 C C . ALA A 1 78 ? 4.363 -44 3.143 1 94 78 ALA A C 1
ATOM 587 O O . ALA A 1 78 ? 3.141 -44.188 3.193 1 94 78 ALA A O 1
ATOM 588 N N . VAL A 1 79 ? 4.914 -43 2.578 1 94.94 79 VAL A N 1
ATOM 589 C CA . VAL A 1 79 ? 4.113 -41.969 1.887 1 94.94 79 VAL A CA 1
ATOM 590 C C . VAL A 1 79 ? 3.389 -42.625 0.704 1 94.94 79 VAL A C 1
ATOM 592 O O . VAL A 1 79 ? 2.199 -42.375 0.492 1 94.94 79 VAL A O 1
ATOM 595 N N . LEU A 1 80 ? 4.086 -43.438 -0.086 1 94.25 80 LEU A N 1
ATOM 596 C CA . LEU A 1 80 ? 3.479 -44.125 -1.234 1 94.25 80 LEU A CA 1
ATOM 597 C C . LEU A 1 80 ? 2.32 -45 -0.797 1 94.25 80 LEU A C 1
ATOM 599 O O . LEU A 1 80 ? 1.271 -45.031 -1.443 1 94.25 80 LEU A O 1
ATOM 603 N N . ASN A 1 81 ? 2.514 -45.75 0.281 1 92.56 81 ASN A N 1
ATOM 604 C CA . ASN A 1 81 ? 1.44 -46.562 0.811 1 92.56 81 ASN A CA 1
ATOM 605 C C . ASN A 1 81 ? 0.236 -45.75 1.233 1 92.56 81 ASN A C 1
ATOM 607 O O . ASN A 1 81 ? -0.909 -46.125 1.01 1 92.56 81 ASN A O 1
ATOM 611 N N . GLY A 1 82 ? 0.501 -44.656 1.848 1 92.5 82 GLY A N 1
ATOM 612 C CA . GLY A 1 82 ? -0.573 -43.75 2.205 1 92.5 82 GLY A CA 1
ATOM 613 C C . GLY A 1 82 ? -1.312 -43.219 1 1 92.5 82 GLY A C 1
ATOM 614 O O . GLY A 1 82 ? -2.529 -43.031 1.042 1 92.5 82 GLY A O 1
ATOM 615 N N . LEU A 1 83 ? -0.574 -42.938 -0.071 1 92.75 83 LEU A N 1
ATOM 616 C CA . LEU A 1 83 ? -1.179 -42.438 -1.3 1 92.75 83 LEU A CA 1
ATOM 617 C C . LEU A 1 83 ? -2.1 -43.5 -1.919 1 92.75 83 LEU A C 1
ATOM 619 O O . LEU A 1 83 ? -3.193 -43.156 -2.385 1 92.75 83 LEU A O 1
ATOM 623 N N . ARG A 1 84 ? -1.688 -44.656 -1.893 1 89.44 84 ARG A N 1
ATOM 624 C CA . ARG A 1 84 ? -2.479 -45.75 -2.451 1 89.44 84 ARG A CA 1
ATOM 625 C C . ARG A 1 84 ? -3.736 -46 -1.623 1 89.44 84 ARG A C 1
ATOM 627 O O . ARG A 1 84 ? -4.777 -46.375 -2.164 1 89.44 84 ARG A O 1
ATOM 634 N N . ASN A 1 85 ? -3.672 -45.625 -0.331 1 90.62 85 ASN A N 1
ATOM 635 C CA . ASN A 1 85 ? -4.805 -45.812 0.57 1 90.62 85 ASN A CA 1
ATOM 636 C C . ASN A 1 85 ? -5.676 -44.562 0.632 1 90.62 85 ASN A C 1
ATOM 638 O O . ASN A 1 85 ? -6.645 -44.5 1.393 1 90.62 85 ASN A O 1
ATOM 642 N N . TYR A 1 86 ? -5.309 -43.594 -0.055 1 90.62 86 TYR A N 1
ATOM 643 C CA . TYR A 1 86 ? -6.047 -42.344 -0.103 1 90.62 86 TYR A CA 1
ATOM 644 C C . TYR A 1 86 ? -6.066 -41.656 1.264 1 90.62 86 TYR A C 1
ATOM 646 O O . TYR A 1 86 ? -7.105 -41.156 1.697 1 90.62 86 TYR A O 1
ATOM 654 N N . ASP A 1 87 ? -4.93 -41.75 1.933 1 91.25 87 ASP A N 1
ATOM 655 C CA . ASP A 1 87 ? -4.801 -41.031 3.203 1 91.25 87 ASP A CA 1
ATOM 656 C C . ASP A 1 87 ? -4.492 -39.562 2.979 1 91.25 87 ASP A C 1
ATOM 658 O O . ASP A 1 87 ? -3.58 -39.219 2.219 1 91.25 87 ASP A O 1
ATOM 662 N N . GLU A 1 88 ? -5.172 -38.75 3.684 1 90.5 88 GLU A N 1
ATOM 663 C CA . GLU A 1 88 ? -5.035 -37.281 3.504 1 90.5 88 GLU A CA 1
ATOM 664 C C . GLU A 1 88 ? -3.621 -36.812 3.85 1 90.5 88 GLU A C 1
ATOM 666 O O . GLU A 1 88 ? -3.061 -35.969 3.166 1 90.5 88 GLU A O 1
ATOM 671 N N . TRP A 1 89 ? -3.018 -37.344 4.984 1 90.94 89 TRP A N 1
ATOM 672 C CA . TRP A 1 89 ? -1.683 -36.938 5.395 1 90.94 89 TRP A CA 1
ATOM 673 C C . TRP A 1 89 ? -0.661 -37.219 4.297 1 90.94 89 TRP A C 1
ATOM 675 O O . TRP A 1 89 ? 0.276 -36.438 4.105 1 90.94 89 TRP A O 1
ATOM 685 N N . ALA A 1 90 ? -0.796 -38.312 3.551 1 92.88 90 ALA A N 1
ATOM 686 C CA . ALA A 1 90 ? 0.125 -38.688 2.479 1 92.88 90 ALA A CA 1
ATOM 687 C C . ALA A 1 90 ? -0.097 -37.812 1.245 1 92.88 90 ALA A C 1
ATOM 689 O O . ALA A 1 90 ? 0.858 -37.438 0.556 1 92.88 90 ALA A O 1
ATOM 690 N N . ILE A 1 91 ? -1.334 -37.438 0.986 1 92.75 91 ILE A N 1
ATOM 691 C CA . ILE A 1 91 ? -1.691 -36.625 -0.182 1 92.75 91 ILE A CA 1
ATOM 692 C C . ILE A 1 91 ? -1.116 -35.219 -0.042 1 92.75 91 ILE A C 1
ATOM 694 O O . ILE A 1 91 ? -0.854 -34.562 -1.042 1 92.75 91 ILE A O 1
ATOM 698 N N . GLU A 1 92 ? -0.875 -34.781 1.158 1 92.88 92 GLU A N 1
ATOM 699 C CA . GLU A 1 92 ? -0.343 -33.438 1.393 1 92.88 92 GLU A CA 1
ATOM 700 C C . GLU A 1 92 ? 1.03 -33.25 0.75 1 92.88 92 GLU A C 1
ATOM 702 O O . GLU A 1 92 ? 1.407 -32.156 0.36 1 92.88 92 GLU A O 1
ATOM 707 N N . TYR A 1 93 ? 1.771 -34.344 0.639 1 94.62 93 TYR A N 1
ATOM 708 C CA . TYR A 1 93 ? 3.098 -34.25 0.042 1 94.62 93 TYR A CA 1
ATOM 709 C C . TYR A 1 93 ? 3.01 -33.906 -1.438 1 94.62 93 TYR A C 1
ATOM 711 O O . TYR A 1 93 ? 3.439 -32.812 -1.851 1 94.62 93 TYR A O 1
ATOM 719 N N . PRO A 1 94 ? 2.309 -34.719 -2.273 1 94.06 94 PRO A N 1
ATOM 720 C CA . PRO A 1 94 ? 2.176 -34.312 -3.672 1 94.06 94 PRO A CA 1
ATOM 721 C C . PRO A 1 94 ? 1.317 -33.062 -3.836 1 94.06 94 PRO A C 1
ATOM 723 O O . PRO A 1 94 ? 1.521 -32.281 -4.773 1 94.06 94 PRO A O 1
ATOM 726 N N . ASP A 1 95 ? 0.381 -32.812 -2.98 1 93.75 95 ASP A N 1
ATOM 727 C CA . ASP A 1 95 ? -0.49 -31.641 -3.051 1 93.75 95 ASP A CA 1
ATOM 728 C C . ASP A 1 95 ? 0.309 -30.359 -2.871 1 93.75 95 ASP A C 1
ATOM 730 O O . ASP A 1 95 ? -0.069 -29.297 -3.398 1 93.75 95 ASP A O 1
ATOM 734 N N . SER A 1 96 ? 1.375 -30.406 -2.199 1 95.94 96 SER A N 1
ATOM 735 C CA . SER A 1 96 ? 2.178 -29.219 -1.918 1 95.94 96 SER A CA 1
ATOM 736 C C . SER A 1 96 ? 3.166 -28.938 -3.047 1 95.94 96 SER A C 1
ATOM 738 O O . SER A 1 96 ? 3.74 -27.859 -3.123 1 95.94 96 SER A O 1
ATOM 740 N N . TRP A 1 97 ? 3.412 -29.906 -3.949 1 96.38 97 TRP A N 1
ATOM 741 C CA . TRP A 1 97 ? 4.352 -29.734 -5.055 1 96.38 97 TRP A CA 1
ATOM 742 C C . TRP A 1 97 ? 3.867 -28.656 -6.016 1 96.38 97 TRP A C 1
ATOM 744 O O . TRP A 1 97 ? 2.662 -28.5 -6.238 1 96.38 97 TRP A O 1
ATOM 754 N N . GLY A 1 98 ? 4.828 -27.891 -6.523 1 95.38 98 GLY A N 1
ATOM 755 C CA . GLY A 1 98 ? 4.5 -27.078 -7.684 1 95.38 98 GLY A CA 1
ATOM 756 C C . GLY A 1 98 ? 4.09 -27.906 -8.891 1 95.38 98 GLY A C 1
ATOM 757 O O . GLY A 1 98 ? 4.148 -29.141 -8.859 1 95.38 98 GLY A O 1
ATOM 758 N N . ARG A 1 99 ? 3.586 -27.203 -9.852 1 92.62 99 ARG A N 1
ATOM 759 C CA . ARG A 1 99 ? 3.219 -27.797 -11.141 1 92.62 99 ARG A CA 1
ATOM 760 C C . ARG A 1 99 ? 4.059 -27.219 -12.273 1 92.62 99 ARG A C 1
ATOM 762 O O . ARG A 1 99 ? 4.875 -26.328 -12.047 1 92.62 99 ARG A O 1
ATOM 769 N N . LEU A 1 100 ? 3.891 -27.875 -13.469 1 90.19 100 LEU A N 1
ATOM 770 C CA . LEU A 1 100 ? 4.453 -27.172 -14.625 1 90.19 100 LEU A CA 1
ATOM 771 C C . LEU A 1 100 ? 3.896 -25.766 -14.734 1 90.19 100 LEU A C 1
ATOM 773 O O . LEU A 1 100 ? 2.68 -25.562 -14.742 1 90.19 100 LEU A O 1
ATOM 777 N N . PRO A 1 101 ? 4.777 -24.828 -14.727 1 92.75 101 PRO A N 1
ATOM 778 C CA . PRO A 1 101 ? 4.27 -23.453 -14.742 1 92.75 101 PRO A CA 1
ATOM 779 C C . PRO A 1 101 ? 3.441 -23.141 -15.984 1 92.75 101 PRO A C 1
ATOM 781 O O . PRO A 1 101 ? 3.791 -23.562 -17.094 1 92.75 101 PRO A O 1
ATOM 784 N N . PHE A 1 102 ? 2.322 -22.5 -15.781 1 94.06 102 PHE A N 1
ATOM 785 C CA . PHE A 1 102 ? 1.605 -21.938 -16.922 1 94.06 102 PHE A CA 1
ATOM 786 C C . PHE A 1 102 ? 2.238 -20.625 -17.359 1 94.06 102 PHE A C 1
ATOM 788 O O . PHE A 1 102 ? 2.846 -19.922 -16.562 1 94.06 102 PHE A O 1
ATOM 795 N N . GLY A 1 103 ? 2.131 -20.359 -18.594 1 92.81 103 GLY A N 1
ATOM 796 C CA . GLY A 1 103 ? 2.707 -19.125 -19.125 1 92.81 103 GLY A CA 1
ATOM 797 C C . GLY A 1 103 ? 4.215 -19.188 -19.266 1 92.81 103 GLY A C 1
ATOM 798 O O . GLY A 1 103 ? 4.906 -18.188 -19.062 1 92.81 103 GLY A O 1
ATOM 799 N N . LEU A 1 104 ? 4.707 -20.344 -19.484 1 91.56 104 LEU A N 1
ATOM 800 C CA . LEU A 1 104 ? 6.141 -20.531 -19.672 1 91.56 104 LEU A CA 1
ATOM 801 C C . LEU A 1 104 ? 6.648 -19.734 -20.875 1 91.56 104 LEU A C 1
ATOM 803 O O . LEU A 1 104 ? 7.75 -19.188 -20.828 1 91.56 104 LEU A O 1
ATOM 807 N N . MET A 1 105 ? 5.871 -19.641 -21.906 1 89.38 105 MET A N 1
ATOM 808 C CA . MET A 1 105 ? 6.258 -18.922 -23.109 1 89.38 105 MET A CA 1
ATOM 809 C C . MET A 1 105 ? 6.324 -17.422 -22.844 1 89.38 105 MET A C 1
ATOM 811 O O . MET A 1 105 ? 6.941 -16.672 -23.625 1 89.38 105 MET A O 1
ATOM 815 N N . TRP A 1 106 ? 5.695 -17.062 -21.828 1 90.25 106 TRP A N 1
ATOM 816 C CA . TRP A 1 106 ? 5.691 -15.641 -21.484 1 90.25 106 TRP A CA 1
ATOM 817 C C . TRP A 1 106 ? 6.66 -15.359 -20.344 1 90.25 106 TRP A C 1
ATOM 819 O O . TRP A 1 106 ? 6.625 -14.273 -19.75 1 90.25 106 TRP A O 1
ATOM 829 N N . GLY A 1 107 ? 7.418 -16.297 -19.953 1 89.56 107 GLY A N 1
ATOM 830 C CA . GLY A 1 107 ? 8.516 -16.078 -19.016 1 89.56 107 GLY A CA 1
ATOM 831 C C . GLY A 1 107 ? 8.164 -16.469 -17.594 1 89.56 107 GLY A C 1
ATOM 832 O O . GLY A 1 107 ? 8.883 -16.109 -16.656 1 89.56 107 GLY A O 1
ATOM 833 N N . HIS A 1 108 ? 7.012 -17.109 -17.344 1 93.75 108 HIS A N 1
ATOM 834 C CA . HIS A 1 108 ? 6.688 -17.641 -16.016 1 93.75 108 HIS A CA 1
ATOM 835 C C . HIS A 1 108 ? 7.539 -18.859 -15.688 1 93.75 108 HIS A C 1
ATOM 837 O O . HIS A 1 108 ? 7.176 -19.984 -16.047 1 93.75 108 HIS A O 1
ATOM 843 N N . THR A 1 109 ? 8.609 -18.688 -14.914 1 93.31 109 THR A N 1
ATOM 844 C CA . THR A 1 109 ? 9.594 -19.75 -14.766 1 93.31 109 THR A CA 1
ATOM 845 C C . THR A 1 109 ? 9.711 -20.172 -13.305 1 93.31 109 THR A C 1
ATOM 847 O O . THR A 1 109 ? 10.797 -20.5 -12.836 1 93.31 109 THR A O 1
ATOM 850 N N . ILE A 1 110 ? 8.648 -20.094 -12.602 1 95.5 110 ILE A N 1
ATOM 851 C CA . ILE A 1 110 ? 8.703 -20.547 -11.219 1 95.5 110 ILE A CA 1
ATOM 852 C C . ILE A 1 110 ? 7.34 -21.094 -10.805 1 95.5 110 ILE A C 1
ATOM 854 O O . ILE A 1 110 ? 6.301 -20.531 -11.156 1 95.5 110 ILE A O 1
ATOM 858 N N . SER A 1 111 ? 7.277 -22.156 -10.258 1 96.06 111 SER A N 1
ATOM 859 C CA . SER A 1 111 ? 6.133 -22.781 -9.602 1 96.06 111 SER A CA 1
ATOM 860 C C . SER A 1 111 ? 6.465 -23.172 -8.164 1 96.06 111 SER A C 1
ATOM 862 O O . SER A 1 111 ? 6.941 -24.281 -7.918 1 96.06 111 SER A O 1
ATOM 864 N N . MET A 1 112 ? 6.113 -22.391 -7.25 1 96.81 112 MET A N 1
ATOM 865 C CA . MET A 1 112 ? 6.59 -22.5 -5.875 1 96.81 112 MET A CA 1
ATOM 866 C C . MET A 1 112 ? 5.867 -23.609 -5.125 1 96.81 112 MET A C 1
ATOM 868 O O . MET A 1 112 ? 6.375 -24.125 -4.125 1 96.81 112 MET A O 1
ATOM 872 N N . GLY A 1 113 ? 4.684 -24.016 -5.586 1 96.75 113 GLY A N 1
ATOM 873 C CA . GLY A 1 113 ? 3.904 -24.938 -4.777 1 96.75 113 GLY A CA 1
ATOM 874 C C . GLY A 1 113 ? 3.432 -24.328 -3.471 1 96.75 113 GLY A C 1
ATOM 875 O O . GLY A 1 113 ? 3.361 -23.109 -3.336 1 96.75 113 GLY A O 1
ATOM 876 N N . GLN A 1 114 ? 2.998 -25.234 -2.562 1 97.06 114 GLN A N 1
ATOM 877 C CA . GLN A 1 114 ? 2.498 -24.766 -1.272 1 97.06 114 GLN A CA 1
ATOM 878 C C . GLN A 1 114 ? 3.529 -25 -0.171 1 97.06 114 GLN A C 1
ATOM 880 O O . GLN A 1 114 ? 3.508 -26.016 0.51 1 97.06 114 GLN A O 1
ATOM 885 N N . PHE A 1 115 ? 4.336 -24.016 0.149 1 97.12 115 PHE A N 1
ATOM 886 C CA . PHE A 1 115 ? 5.457 -24.078 1.08 1 97.12 115 PHE A CA 1
ATOM 887 C C . PHE A 1 115 ? 4.977 -24.422 2.486 1 97.12 115 PHE A C 1
ATOM 889 O O . PHE A 1 115 ? 5.523 -25.312 3.137 1 97.12 115 PHE A O 1
ATOM 896 N N . GLU A 1 116 ? 3.973 -23.734 3.002 1 96 116 GLU A N 1
ATOM 897 C CA . GLU A 1 116 ? 3.506 -23.891 4.375 1 96 116 GLU A CA 1
ATOM 898 C C . GLU A 1 116 ? 2.877 -25.266 4.59 1 96 116 GLU A C 1
ATOM 900 O O . GLU A 1 116 ? 3.014 -25.859 5.664 1 96 116 GLU A O 1
ATOM 905 N N . GLU A 1 117 ? 2.164 -25.766 3.598 1 95.44 117 GLU A N 1
ATOM 906 C CA . GLU A 1 117 ? 1.583 -27.094 3.676 1 95.44 117 GLU A CA 1
ATOM 907 C C . GLU A 1 117 ? 2.668 -28.156 3.816 1 95.44 117 GLU A C 1
ATOM 909 O O . GLU A 1 117 ? 2.529 -29.094 4.609 1 95.44 117 GLU A O 1
ATOM 914 N N . CYS A 1 118 ? 3.725 -28 3.057 1 97.19 118 CYS A N 1
ATOM 915 C CA . CYS A 1 118 ? 4.836 -28.938 3.102 1 97.19 118 CYS A CA 1
ATOM 916 C C . CYS A 1 118 ? 5.504 -28.938 4.473 1 97.19 118 CYS A C 1
ATOM 918 O O . CYS A 1 118 ? 5.742 -30 5.055 1 97.19 118 CYS A O 1
ATOM 920 N N . ILE A 1 119 ? 5.766 -27.766 4.965 1 96.25 119 ILE A N 1
ATOM 921 C CA . ILE A 1 119 ? 6.469 -27.641 6.234 1 96.25 119 ILE A CA 1
ATOM 922 C C . ILE A 1 119 ? 5.59 -28.156 7.371 1 96.25 119 ILE A C 1
ATOM 924 O O . ILE A 1 119 ? 6.094 -28.734 8.336 1 96.25 119 ILE A O 1
ATOM 928 N N . ALA A 1 120 ? 4.301 -28.047 7.273 1 92.94 120 ALA A N 1
ATOM 929 C CA . ALA A 1 120 ? 3.361 -28.453 8.32 1 92.94 120 ALA A CA 1
ATOM 930 C C . ALA A 1 120 ? 3.047 -29.938 8.234 1 92.94 120 ALA A C 1
ATOM 932 O O . ALA A 1 120 ? 2.512 -30.516 9.18 1 92.94 120 ALA A O 1
ATOM 933 N N . ALA A 1 121 ? 3.367 -30.609 7.129 1 93.56 121 ALA A N 1
ATOM 934 C CA . ALA A 1 121 ? 3.051 -32.031 6.934 1 93.56 121 ALA A CA 1
ATOM 935 C C . ALA A 1 121 ? 3.744 -32.906 7.98 1 93.56 121 ALA A C 1
ATOM 937 O O . ALA A 1 121 ? 4.961 -32.812 8.164 1 93.56 121 ALA A O 1
ATOM 938 N N . THR A 1 122 ? 2.932 -33.656 8.758 1 91.12 122 THR A N 1
ATOM 939 C CA . THR A 1 122 ? 3.48 -34.531 9.797 1 91.12 122 THR A CA 1
ATOM 940 C C . THR A 1 122 ? 2.58 -35.75 10.023 1 91.12 122 THR A C 1
ATOM 942 O O . THR A 1 122 ? 1.369 -35.688 9.805 1 91.12 122 THR A O 1
ATOM 945 N N . ARG A 1 123 ? 3.203 -36.875 10.281 1 91.75 123 ARG A N 1
ATOM 946 C CA . ARG A 1 123 ? 2.496 -38.094 10.602 1 91.75 123 ARG A CA 1
ATOM 947 C C . ARG A 1 123 ? 3.348 -39 11.492 1 91.75 123 ARG A C 1
ATOM 949 O O . ARG A 1 123 ? 4.531 -39.219 11.211 1 91.75 123 ARG A O 1
ATOM 956 N N . MET A 1 124 ? 2.639 -39.5 12.547 1 90.69 124 MET A N 1
ATOM 957 C CA . MET A 1 124 ? 3.283 -40.531 13.375 1 90.69 124 MET A CA 1
ATOM 958 C C . MET A 1 124 ? 3.113 -41.906 12.758 1 90.69 124 MET A C 1
ATOM 960 O O . MET A 1 124 ? 1.999 -42.438 12.695 1 90.69 124 MET A O 1
ATOM 964 N N . VAL A 1 125 ? 4.121 -42.438 12.18 1 85.31 125 VAL A N 1
ATOM 965 C CA . VAL A 1 125 ? 4.051 -43.75 11.539 1 85.31 125 VAL A CA 1
ATOM 966 C C . VAL A 1 125 ? 4.309 -44.844 12.578 1 85.31 125 VAL A C 1
ATOM 968 O O . VAL A 1 125 ? 3.758 -45.938 12.477 1 85.31 125 VAL A O 1
ATOM 971 N N . SER A 1 126 ? 5.238 -44.562 13.492 1 83.44 126 SER A N 1
ATOM 972 C CA . SER A 1 126 ? 5.488 -45.469 14.625 1 83.44 126 SER A CA 1
ATOM 973 C C . SER A 1 126 ? 5.57 -44.688 15.93 1 83.44 126 SER A C 1
ATOM 975 O O . SER A 1 126 ? 5.52 -43.438 15.93 1 83.44 126 SER A O 1
ATOM 977 N N . GLU A 1 127 ? 5.555 -45.406 17.031 1 83.38 127 GLU A N 1
ATOM 978 C CA . GLU A 1 127 ? 5.582 -44.781 18.344 1 83.38 127 GLU A CA 1
ATOM 979 C C . GLU A 1 127 ? 6.793 -43.875 18.484 1 83.38 127 GLU A C 1
ATOM 981 O O . GLU A 1 127 ? 6.738 -42.875 19.203 1 83.38 127 GLU A O 1
ATOM 986 N N . ASN A 1 128 ? 7.75 -44.188 17.672 1 84.88 128 ASN A N 1
ATOM 987 C CA . ASN A 1 128 ? 8.977 -43.438 17.906 1 84.88 128 ASN A CA 1
ATOM 988 C C . ASN A 1 128 ? 9.422 -42.688 16.656 1 84.88 128 ASN A C 1
ATOM 990 O O . ASN A 1 128 ? 10.547 -42.188 16.594 1 84.88 128 ASN A O 1
ATOM 994 N N . HIS A 1 129 ? 8.5 -42.719 15.609 1 88.5 129 HIS A N 1
ATOM 995 C CA . HIS A 1 129 ? 8.977 -42.062 14.398 1 88.5 129 HIS A CA 1
ATOM 996 C C . HIS A 1 129 ? 7.883 -41.219 13.75 1 88.5 129 HIS A C 1
ATOM 998 O O . HIS A 1 129 ? 6.797 -41.719 13.461 1 88.5 129 HIS A O 1
ATOM 1004 N N . GLU A 1 130 ? 8.305 -39.938 13.594 1 92.19 130 GLU A N 1
ATOM 1005 C CA . GLU A 1 130 ? 7.41 -39 12.961 1 92.19 130 GLU A CA 1
ATOM 1006 C C . GLU A 1 130 ? 7.961 -38.531 11.609 1 92.19 130 GLU A C 1
ATOM 1008 O O . GLU A 1 130 ? 9.125 -38.125 11.516 1 92.19 130 GLU A O 1
ATOM 1013 N N . ILE A 1 131 ? 7.156 -38.688 10.578 1 94.19 131 ILE A N 1
ATOM 1014 C CA . ILE A 1 131 ? 7.539 -38.188 9.258 1 94.19 131 ILE A CA 1
ATOM 1015 C C . ILE A 1 131 ? 7.152 -36.719 9.141 1 94.19 131 ILE A C 1
ATOM 1017 O O . ILE A 1 131 ? 5.996 -36.344 9.367 1 94.19 131 ILE A O 1
ATOM 1021 N N . ARG A 1 132 ? 8.133 -35.938 8.836 1 94.88 132 ARG A N 1
ATOM 1022 C CA . ARG A 1 132 ? 7.902 -34.5 8.625 1 94.88 132 ARG A CA 1
ATOM 1023 C C . ARG A 1 132 ? 8.312 -34.062 7.219 1 94.88 132 ARG A C 1
ATOM 1025 O O . ARG A 1 132 ? 9.094 -34.781 6.559 1 94.88 132 ARG A O 1
ATOM 1032 N N . GLY A 1 133 ? 7.746 -32.969 6.766 1 96.44 133 GLY A N 1
ATOM 1033 C CA . GLY A 1 133 ? 8.016 -32.5 5.414 1 96.44 133 GLY A CA 1
ATOM 1034 C C . GLY A 1 133 ? 9.25 -31.641 5.32 1 96.44 133 GLY A C 1
ATOM 1035 O O . GLY A 1 133 ? 9.578 -30.906 6.258 1 96.44 133 GLY A O 1
ATOM 1036 N N . GLN A 1 134 ? 9.945 -31.703 4.184 1 96.81 134 GLN A N 1
ATOM 1037 C CA . GLN A 1 134 ? 11.039 -30.844 3.758 1 96.81 134 GLN A CA 1
ATOM 1038 C C . GLN A 1 134 ? 10.734 -30.203 2.41 1 96.81 134 GLN A C 1
ATOM 1040 O O . GLN A 1 134 ? 10.422 -30.891 1.438 1 96.81 134 GLN A O 1
ATOM 1045 N N . TYR A 1 135 ? 10.789 -28.875 2.432 1 97.88 135 TYR A N 1
ATOM 1046 C CA . TYR A 1 135 ? 10.523 -28.141 1.201 1 97.88 135 TYR A CA 1
ATOM 1047 C C . TYR A 1 135 ? 11.82 -27.766 0.495 1 97.88 135 TYR A C 1
ATOM 1049 O O . TYR A 1 135 ? 12.75 -27.234 1.119 1 97.88 135 TYR A O 1
ATOM 1057 N N . CYS A 1 136 ? 11.945 -28.031 -0.808 1 97.81 136 CYS A N 1
ATOM 1058 C CA . CYS A 1 136 ? 13.086 -27.625 -1.616 1 97.81 136 CYS A CA 1
ATOM 1059 C C . CYS A 1 136 ? 12.633 -26.953 -2.906 1 97.81 136 CYS A C 1
ATOM 1061 O O . CYS A 1 136 ? 11.562 -27.266 -3.432 1 97.81 136 CYS A O 1
ATOM 1063 N N . LEU A 1 137 ? 13.328 -26.031 -3.326 1 97.25 137 LEU A N 1
ATOM 1064 C CA . LEU A 1 137 ? 13.125 -25.391 -4.625 1 97.25 137 LEU A CA 1
ATOM 1065 C C . LEU A 1 137 ? 14.117 -25.922 -5.652 1 97.25 137 LEU A C 1
ATOM 1067 O O . LEU A 1 137 ? 15.289 -25.547 -5.645 1 97.25 137 LEU A O 1
ATOM 1071 N N . ALA A 1 138 ? 13.641 -26.703 -6.586 1 96.69 138 ALA A N 1
ATOM 1072 C CA . ALA A 1 138 ? 14.484 -27.359 -7.578 1 96.69 138 ALA A CA 1
ATOM 1073 C C . ALA A 1 138 ? 14.57 -26.531 -8.859 1 96.69 138 ALA A C 1
ATOM 1075 O O . ALA A 1 138 ? 13.594 -25.906 -9.266 1 96.69 138 ALA A O 1
ATOM 1076 N N . LYS A 1 139 ? 15.703 -26.531 -9.492 1 96 139 LYS A N 1
ATOM 1077 C CA . LYS A 1 139 ? 15.906 -25.906 -10.797 1 96 139 LYS A CA 1
ATOM 1078 C C . LYS A 1 139 ? 15.883 -26.953 -11.906 1 96 139 LYS A C 1
ATOM 1080 O O . LYS A 1 139 ? 16.875 -27.656 -12.125 1 96 139 LYS A O 1
ATOM 1085 N N . VAL A 1 140 ? 14.836 -26.938 -12.68 1 93 140 VAL A N 1
ATOM 1086 C CA . VAL A 1 140 ? 14.648 -27.953 -13.719 1 93 140 VAL A CA 1
ATOM 1087 C C . VAL A 1 140 ? 15.055 -27.375 -15.07 1 93 140 VAL A C 1
ATOM 1089 O O . VAL A 1 140 ? 14.469 -26.406 -15.547 1 93 140 VAL A O 1
ATOM 1092 N N . PRO A 1 141 ? 16.031 -27.969 -15.711 1 91.62 141 PRO A N 1
ATOM 1093 C CA . PRO A 1 141 ? 16.453 -27.484 -17.031 1 91.62 141 PRO A CA 1
ATOM 1094 C C . PRO A 1 141 ? 15.453 -27.812 -18.141 1 91.62 141 PRO A C 1
ATOM 1096 O O . PRO A 1 141 ? 14.891 -28.922 -18.156 1 91.62 141 PRO A O 1
ATOM 1099 N N . ILE A 1 142 ? 15.203 -26.844 -19.047 1 88.31 142 ILE A N 1
ATOM 1100 C CA . ILE A 1 142 ? 14.258 -27.078 -20.125 1 88.31 142 ILE A CA 1
ATOM 1101 C C . ILE A 1 142 ? 14.875 -26.625 -21.453 1 88.31 142 ILE A C 1
ATOM 1103 O O . ILE A 1 142 ? 14.164 -26.328 -22.406 1 88.31 142 ILE A O 1
ATOM 1107 N N . LYS A 1 143 ? 16.125 -26.453 -21.516 1 85.12 143 LYS A N 1
ATOM 1108 C CA . LYS A 1 143 ? 16.812 -25.984 -22.719 1 85.12 143 LYS A CA 1
ATOM 1109 C C . LYS A 1 143 ? 16.531 -26.906 -23.906 1 85.12 143 LYS A C 1
ATOM 1111 O O . LYS A 1 143 ? 16.328 -26.438 -25.031 1 85.12 143 LYS A O 1
ATOM 1116 N N . GLY A 1 144 ? 16.547 -28.188 -23.672 1 80.62 144 GLY A N 1
ATOM 1117 C CA . GLY A 1 144 ? 16.281 -29.141 -24.734 1 80.62 144 GLY A CA 1
ATOM 1118 C C . GLY A 1 144 ? 14.883 -29 -25.312 1 80.62 144 GLY A C 1
ATOM 1119 O O . GLY A 1 144 ? 14.703 -29.047 -26.531 1 80.62 144 GLY A O 1
ATOM 1120 N N . PHE A 1 145 ? 13.953 -28.828 -24.531 1 83.31 145 PHE A N 1
ATOM 1121 C CA . PHE A 1 145 ? 12.57 -28.641 -24.969 1 83.31 145 PHE A CA 1
ATOM 1122 C C . PHE A 1 145 ? 12.414 -27.328 -25.734 1 83.31 145 PHE A C 1
ATOM 1124 O O . PHE A 1 145 ? 11.773 -27.297 -26.781 1 83.31 145 PHE A O 1
ATOM 1131 N N . MET A 1 146 ? 12.969 -26.266 -25.25 1 85.06 146 MET A N 1
ATOM 1132 C CA . MET A 1 146 ? 12.844 -24.953 -25.875 1 85.06 146 MET A CA 1
ATOM 1133 C C . MET A 1 146 ? 13.508 -24.922 -27.25 1 85.06 146 MET A C 1
ATOM 1135 O O . MET A 1 146 ? 13.047 -24.219 -28.141 1 85.06 146 MET A O 1
ATOM 1139 N N . SER A 1 147 ? 14.516 -25.703 -27.375 1 83.75 147 SER A N 1
ATOM 1140 C CA . SER A 1 147 ? 15.234 -25.734 -28.656 1 83.75 147 SER A CA 1
ATOM 1141 C C . SER A 1 147 ? 14.43 -26.469 -29.719 1 83.75 147 SER A C 1
ATOM 1143 O O . SER A 1 147 ? 14.617 -26.25 -30.922 1 83.75 147 SER A O 1
ATOM 1145 N N . LYS A 1 148 ? 13.516 -27.266 -29.344 1 84.44 148 LYS A N 1
ATOM 1146 C CA . LYS A 1 148 ? 12.703 -28.031 -30.281 1 84.44 148 LYS A CA 1
ATOM 1147 C C . LYS A 1 148 ? 11.523 -27.219 -30.797 1 84.44 148 LYS A C 1
ATOM 1149 O O . LYS A 1 148 ? 10.922 -27.562 -31.812 1 84.44 148 LYS A O 1
ATOM 1154 N N . LEU A 1 149 ? 11.219 -26.219 -30.188 1 89.19 149 LEU A N 1
ATOM 1155 C CA . LEU A 1 149 ? 10.047 -25.422 -30.531 1 89.19 149 LEU A CA 1
ATOM 1156 C C . LEU A 1 149 ? 10.336 -24.531 -31.734 1 89.19 149 LEU A C 1
ATOM 1158 O O . LEU A 1 149 ? 11.398 -23.922 -31.828 1 89.19 149 LEU A O 1
ATOM 1162 N N . ASN A 1 150 ? 9.375 -24.531 -32.656 1 88.19 150 ASN A N 1
ATOM 1163 C CA . ASN A 1 150 ? 9.43 -23.578 -33.75 1 88.19 150 ASN A CA 1
ATOM 1164 C C . ASN A 1 150 ? 8.93 -22.203 -33.344 1 88.19 150 ASN A C 1
ATOM 1166 O O . ASN A 1 150 ? 7.742 -22.031 -33.062 1 88.19 150 ASN A O 1
ATOM 1170 N N . LYS A 1 151 ? 9.805 -21.297 -33.5 1 84.12 151 LYS A N 1
ATOM 1171 C CA . LYS A 1 151 ? 9.477 -19.969 -33.031 1 84.12 151 LYS A CA 1
ATOM 1172 C C . LYS A 1 151 ? 8.484 -19.281 -33.969 1 84.12 151 LYS A C 1
ATOM 1174 O O . LYS A 1 151 ? 8.57 -19.438 -35.188 1 84.12 151 LYS A O 1
ATOM 1179 N N . ARG A 1 152 ? 7.551 -18.562 -33.344 1 80.06 152 ARG A N 1
ATOM 1180 C CA . ARG A 1 152 ? 6.621 -17.75 -34.125 1 80.06 152 ARG A CA 1
ATOM 1181 C C . ARG A 1 152 ? 7.336 -16.578 -34.781 1 80.06 152 ARG A C 1
ATOM 1183 O O . ARG A 1 152 ? 7.125 -16.297 -35.938 1 80.06 152 ARG A O 1
ATOM 1190 N N . ASP A 1 153 ? 7.992 -15.797 -33.938 1 75.44 153 ASP A N 1
ATOM 1191 C CA . ASP A 1 153 ? 8.812 -14.672 -34.375 1 75.44 153 ASP A CA 1
ATOM 1192 C C . ASP A 1 153 ? 10.141 -14.641 -33.594 1 75.44 153 ASP A C 1
ATOM 1194 O O . ASP A 1 153 ? 10.305 -15.344 -32.594 1 75.44 153 ASP A O 1
ATOM 1198 N N . GLU A 1 154 ? 11.047 -13.945 -34.188 1 68.19 154 GLU A N 1
ATOM 1199 C CA . GLU A 1 154 ? 12.383 -13.883 -33.594 1 68.19 154 GLU A CA 1
ATOM 1200 C C . GLU A 1 154 ? 12.344 -13.352 -32.156 1 68.19 154 GLU A C 1
ATOM 1202 O O . GLU A 1 154 ? 13.18 -13.727 -31.328 1 68.19 154 GLU A O 1
ATOM 1207 N N . TRP A 1 155 ? 11.164 -12.641 -31.859 1 68.62 155 TRP A N 1
ATOM 1208 C CA . TRP A 1 155 ? 11.188 -11.945 -30.578 1 68.62 155 TRP A CA 1
ATOM 1209 C C . TRP A 1 155 ? 10.125 -12.5 -29.625 1 68.62 155 TRP A C 1
ATOM 1211 O O . TRP A 1 155 ? 9.977 -12.023 -28.5 1 68.62 155 TRP A O 1
ATOM 1221 N N . SER A 1 156 ? 9.508 -13.508 -29.969 1 67.88 156 SER A N 1
ATOM 1222 C CA . SER A 1 156 ? 8.312 -13.945 -29.234 1 67.88 156 SER A CA 1
ATOM 1223 C C . SER A 1 156 ? 8.664 -14.438 -27.844 1 67.88 156 SER A C 1
ATOM 1225 O O . SER A 1 156 ? 7.852 -14.344 -26.922 1 67.88 156 SER A O 1
ATOM 1227 N N . ARG A 1 157 ? 9.883 -14.953 -27.516 1 67.88 157 ARG A N 1
ATOM 1228 C CA . ARG A 1 157 ? 10.172 -15.578 -26.219 1 67.88 157 ARG A CA 1
ATOM 1229 C C . ARG A 1 157 ? 11.273 -14.828 -25.484 1 67.88 157 ARG A C 1
ATOM 1231 O O . ARG A 1 157 ? 11.938 -15.391 -24.609 1 67.88 157 ARG A O 1
ATOM 1238 N N . ALA A 1 158 ? 11.328 -13.656 -25.75 1 65.19 158 ALA A N 1
ATOM 1239 C CA . ALA A 1 158 ? 12.43 -12.93 -25.125 1 65.19 158 ALA A CA 1
ATOM 1240 C C . ALA A 1 158 ? 12.086 -12.523 -23.703 1 65.19 158 ALA A C 1
ATOM 1242 O O . ALA A 1 158 ? 11.125 -11.789 -23.469 1 65.19 158 ALA A O 1
ATOM 1243 N N . ILE A 1 159 ? 12.812 -13.133 -22.672 1 66.62 159 ILE A N 1
ATOM 1244 C CA . ILE A 1 159 ? 12.539 -12.867 -21.266 1 66.62 159 ILE A CA 1
ATOM 1245 C C . ILE A 1 159 ? 13.648 -11.992 -20.688 1 66.62 159 ILE A C 1
ATOM 1247 O O . ILE A 1 159 ? 13.758 -11.844 -19.469 1 66.62 159 ILE A O 1
ATOM 1251 N N . SER A 1 160 ? 14.586 -11.594 -21.469 1 65.31 160 SER A N 1
ATOM 1252 C CA . SER A 1 160 ? 15.664 -10.711 -21.031 1 65.31 160 SER A CA 1
ATOM 1253 C C . SER A 1 160 ? 15.93 -9.617 -22.062 1 65.31 160 SER A C 1
ATOM 1255 O O . SER A 1 160 ? 15.414 -9.672 -23.172 1 65.31 160 SER A O 1
ATOM 1257 N N . TYR A 1 161 ? 16.641 -8.688 -21.641 1 66 161 TYR A N 1
ATOM 1258 C CA . TYR A 1 161 ? 17 -7.625 -22.562 1 66 161 TYR A CA 1
ATOM 1259 C C . TYR A 1 161 ? 17.828 -8.18 -23.719 1 66 161 TYR A C 1
ATOM 1261 O O . TYR A 1 161 ? 17.812 -7.633 -24.828 1 66 161 TYR A O 1
ATOM 1269 N N . LYS A 1 162 ? 18.484 -9.289 -23.406 1 65.56 162 LYS A N 1
ATOM 1270 C CA . LYS A 1 162 ? 19.297 -9.906 -24.438 1 65.56 162 LYS A CA 1
ATOM 1271 C C . LYS A 1 162 ? 18.5 -10.922 -25.25 1 65.56 162 LYS A C 1
ATOM 1273 O O . LYS A 1 162 ? 19.062 -11.695 -26.031 1 65.56 162 LYS A O 1
ATOM 1278 N N . ARG A 1 163 ? 17.25 -10.93 -24.953 1 69.38 163 ARG A N 1
ATOM 1279 C CA . ARG A 1 163 ? 16.297 -11.75 -25.703 1 69.38 163 ARG A CA 1
ATOM 1280 C C . ARG A 1 163 ? 16.672 -13.227 -25.609 1 69.38 163 ARG A C 1
ATOM 1282 O O . ARG A 1 163 ? 16.734 -13.914 -26.641 1 69.38 163 ARG A O 1
ATOM 1289 N N . LYS A 1 164 ? 17.031 -13.617 -24.391 1 74.62 164 LYS A N 1
ATOM 1290 C CA . LYS A 1 164 ? 17.359 -15.023 -24.156 1 74.62 164 LYS A CA 1
ATOM 1291 C C . LYS A 1 164 ? 16.109 -15.828 -23.844 1 74.62 164 LYS A C 1
ATOM 1293 O O . LYS A 1 164 ? 15.164 -15.312 -23.234 1 74.62 164 LYS A O 1
ATOM 1298 N N . ASP A 1 165 ? 16.109 -17.125 -24.312 1 80.56 165 ASP A N 1
ATOM 1299 C CA . ASP A 1 165 ? 15.031 -18.047 -24 1 80.56 165 ASP A CA 1
ATOM 1300 C C . ASP A 1 165 ? 15.156 -18.594 -22.578 1 80.56 165 ASP A C 1
ATOM 1302 O O . ASP A 1 165 ? 16.25 -18.641 -22.016 1 80.56 165 ASP A O 1
ATOM 1306 N N . PRO A 1 166 ? 14.031 -18.938 -22.031 1 84.25 166 PRO A N 1
ATOM 1307 C CA . PRO A 1 166 ? 14.125 -19.594 -20.719 1 84.25 166 PRO A CA 1
ATOM 1308 C C . PRO A 1 166 ? 14.938 -20.875 -20.75 1 84.25 166 PRO A C 1
ATOM 1310 O O . PRO A 1 166 ? 14.773 -21.688 -21.672 1 84.25 166 PRO A O 1
ATOM 1313 N N . GLU A 1 167 ? 15.781 -21.031 -19.797 1 87.81 167 GLU A N 1
ATOM 1314 C CA . GLU A 1 167 ? 16.656 -22.203 -19.766 1 87.81 167 GLU A CA 1
ATOM 1315 C C . GLU A 1 167 ? 16.234 -23.172 -18.656 1 87.81 167 GLU A C 1
ATOM 1317 O O . GLU A 1 167 ? 16.578 -24.344 -18.703 1 87.81 167 GLU A O 1
ATOM 1322 N N . ALA A 1 168 ? 15.578 -22.703 -17.688 1 91.12 168 ALA A N 1
ATOM 1323 C CA . ALA A 1 168 ? 15.141 -23.516 -16.547 1 91.12 168 ALA A CA 1
ATOM 1324 C C . ALA A 1 168 ? 13.922 -22.891 -15.867 1 91.12 168 ALA A C 1
ATOM 1326 O O . ALA A 1 168 ? 13.602 -21.734 -16.094 1 91.12 168 ALA A O 1
ATOM 1327 N N . PHE A 1 169 ? 13.195 -23.625 -15.234 1 92.81 169 PHE A N 1
ATOM 1328 C CA . PHE A 1 169 ? 12.188 -23.109 -14.32 1 92.81 169 PHE A CA 1
ATOM 1329 C C . PHE A 1 169 ? 12.375 -23.703 -12.93 1 92.81 169 PHE A C 1
ATOM 1331 O O . PHE A 1 169 ? 13.023 -24.734 -12.766 1 92.81 169 PHE A O 1
ATOM 1338 N N . GLU A 1 170 ? 11.938 -23.047 -11.938 1 96.31 170 GLU A N 1
ATOM 1339 C CA . GLU A 1 170 ? 12.055 -23.484 -10.555 1 96.31 170 GLU A CA 1
ATOM 1340 C C . GLU A 1 170 ? 10.773 -24.172 -10.086 1 96.31 170 GLU A C 1
ATOM 1342 O O . GLU A 1 170 ? 9.672 -23.719 -10.375 1 96.31 170 GLU A O 1
ATOM 1347 N N . LEU A 1 171 ? 10.945 -25.297 -9.445 1 96.5 171 LEU A N 1
ATOM 1348 C CA . LEU A 1 171 ? 9.828 -26.141 -9.023 1 96.5 171 LEU A CA 1
ATOM 1349 C C . LEU A 1 171 ? 9.898 -26.438 -7.527 1 96.5 171 LEU A C 1
ATOM 1351 O O . LEU A 1 171 ? 10.898 -26.984 -7.043 1 96.5 171 LEU A O 1
ATOM 1355 N N . GLY A 1 172 ? 8.836 -26.031 -6.793 1 97.56 172 GLY A N 1
ATOM 1356 C CA . GLY A 1 172 ? 8.766 -26.422 -5.391 1 97.56 172 GLY A CA 1
ATOM 1357 C C . GLY A 1 172 ? 8.453 -27.891 -5.191 1 97.56 172 GLY A C 1
ATOM 1358 O O . GLY A 1 172 ? 7.504 -28.406 -5.773 1 97.56 172 GLY A O 1
ATOM 1359 N N . VAL A 1 173 ? 9.258 -28.594 -4.379 1 97.44 173 VAL A N 1
ATOM 1360 C CA . VAL A 1 173 ? 9.055 -30.016 -4.105 1 97.44 173 VAL A CA 1
ATOM 1361 C C . VAL A 1 173 ? 8.992 -30.25 -2.598 1 97.44 173 VAL A C 1
ATOM 1363 O O . VAL A 1 173 ? 9.586 -29.5 -1.821 1 97.44 173 VAL A O 1
ATOM 1366 N N . CYS A 1 174 ? 8.227 -31.188 -2.217 1 97.75 174 CYS A N 1
ATOM 1367 C CA . CYS A 1 174 ? 8.062 -31.547 -0.815 1 97.75 174 CYS A CA 1
ATOM 1368 C C . CYS A 1 174 ? 8.414 -33.031 -0.588 1 97.75 174 CYS A C 1
ATOM 1370 O O . CYS A 1 174 ? 7.773 -33.906 -1.149 1 97.75 174 CYS A O 1
ATOM 1372 N N . VAL A 1 175 ? 9.422 -33.312 0.211 1 97.06 175 VAL A N 1
ATOM 1373 C CA . VAL A 1 175 ? 9.898 -34.656 0.49 1 97.06 175 VAL A CA 1
ATOM 1374 C C . VAL A 1 175 ? 10.055 -34.844 1.996 1 97.06 175 VAL A C 1
ATOM 1376 O O . VAL A 1 175 ? 10 -33.875 2.762 1 97.06 175 VAL A O 1
ATOM 1379 N N . PRO A 1 176 ? 10.125 -36.094 2.422 1 95.88 176 PRO A N 1
ATOM 1380 C CA . PRO A 1 176 ? 10.336 -36.312 3.855 1 95.88 176 PRO A CA 1
ATOM 1381 C C . PRO A 1 176 ? 11.633 -35.688 4.359 1 95.88 176 PRO A C 1
ATOM 1383 O O . PRO A 1 176 ? 12.648 -35.719 3.662 1 95.88 176 PRO A O 1
ATOM 1386 N N . LYS A 1 177 ? 11.547 -35.219 5.539 1 95 177 LYS A N 1
ATOM 1387 C CA . LYS A 1 177 ? 12.672 -34.531 6.168 1 95 177 LYS A CA 1
ATOM 1388 C C . LYS A 1 177 ? 13.891 -35.438 6.25 1 95 177 LYS A C 1
ATOM 1390 O O . LYS A 1 177 ? 15.031 -34.969 6.25 1 95 177 LYS A O 1
ATOM 1395 N N . SER A 1 178 ? 13.742 -36.719 6.262 1 93.75 178 SER A N 1
ATOM 1396 C CA . SER A 1 178 ? 14.82 -37.688 6.379 1 93.75 178 SER A CA 1
ATOM 1397 C C . SER A 1 178 ? 15.641 -37.781 5.098 1 93.75 178 SER A C 1
ATOM 1399 O O . SER A 1 178 ? 16.766 -38.281 5.102 1 93.75 178 SER A O 1
ATOM 1401 N N . CYS A 1 179 ? 15.125 -37.25 4.023 1 94.5 179 CYS A N 1
ATOM 1402 C CA . CYS A 1 179 ? 15.797 -37.344 2.734 1 94.5 179 CYS A CA 1
ATOM 1403 C C . CYS A 1 179 ? 16.828 -36.25 2.586 1 94.5 179 CYS A C 1
ATOM 1405 O O . CYS A 1 179 ? 16.516 -35.062 2.742 1 94.5 179 CYS A O 1
ATOM 1407 N N . SER A 1 180 ? 18 -36.625 2.252 1 94.12 180 SER A N 1
ATOM 1408 C CA . SER A 1 180 ? 19 -35.625 1.925 1 94.12 180 SER A CA 1
ATOM 1409 C C . SER A 1 180 ? 18.719 -34.969 0.569 1 94.12 180 SER A C 1
ATOM 1411 O O . SER A 1 180 ? 18.109 -35.594 -0.297 1 94.12 180 SER A O 1
ATOM 1413 N N . PRO A 1 181 ? 19.172 -33.719 0.353 1 94.38 181 PRO A N 1
ATOM 1414 C CA . PRO A 1 181 ? 18.984 -33.094 -0.954 1 94.38 181 PRO A CA 1
ATOM 1415 C C . PRO A 1 181 ? 19.625 -33.875 -2.092 1 94.38 181 PRO A C 1
ATOM 1417 O O . PRO A 1 181 ? 19.094 -33.906 -3.203 1 94.38 181 PRO A O 1
ATOM 1420 N N . ALA A 1 182 ? 20.75 -34.5 -1.837 1 92.38 182 ALA A N 1
ATOM 1421 C CA . ALA A 1 182 ? 21.438 -35.281 -2.855 1 92.38 182 ALA A CA 1
ATOM 1422 C C . ALA A 1 182 ? 20.578 -36.469 -3.277 1 92.38 182 ALA A C 1
ATOM 1424 O O . ALA A 1 182 ? 20.5 -36.812 -4.465 1 92.38 182 ALA A O 1
ATOM 1425 N N . LYS A 1 183 ? 20.016 -37.125 -2.32 1 92.81 183 LYS A N 1
ATOM 1426 C CA . LYS A 1 183 ? 19.156 -38.281 -2.629 1 92.81 183 LYS A CA 1
ATOM 1427 C C . LYS A 1 183 ? 17.906 -37.812 -3.398 1 92.81 183 LYS A C 1
ATOM 1429 O O . LYS A 1 183 ? 17.516 -38.469 -4.371 1 92.81 183 LYS A O 1
ATOM 1434 N N . THR A 1 184 ? 17.344 -36.781 -2.877 1 94.56 184 THR A N 1
ATOM 1435 C CA . THR A 1 184 ? 16.172 -36.219 -3.562 1 94.56 184 THR A CA 1
ATOM 1436 C C . THR A 1 184 ? 16.531 -35.875 -5.008 1 94.56 184 THR A C 1
ATOM 1438 O O . THR A 1 184 ? 15.719 -36.094 -5.914 1 94.56 184 THR A O 1
ATOM 1441 N N . ASN A 1 185 ? 17.688 -35.281 -5.203 1 94.94 185 ASN A N 1
ATOM 1442 C CA . ASN A 1 185 ? 18.156 -34.906 -6.535 1 94.94 185 ASN A CA 1
ATOM 1443 C C . ASN A 1 185 ? 18.266 -36.125 -7.449 1 94.94 185 ASN A C 1
ATOM 1445 O O . ASN A 1 185 ? 17.828 -36.062 -8.602 1 94.94 185 ASN A O 1
ATOM 1449 N N . GLU A 1 186 ? 18.75 -37.188 -6.973 1 92.94 186 GLU A N 1
ATOM 1450 C CA . GLU A 1 186 ? 18.938 -38.406 -7.766 1 92.94 186 GLU A CA 1
ATOM 1451 C C . GLU A 1 186 ? 17.594 -39.031 -8.133 1 92.94 186 GLU A C 1
ATOM 1453 O O . GLU A 1 186 ? 17.406 -39.5 -9.258 1 92.94 186 GLU A O 1
ATOM 1458 N N . ILE A 1 187 ? 16.734 -39.062 -7.195 1 93.94 187 ILE A N 1
ATOM 1459 C CA . ILE A 1 187 ? 15.406 -39.625 -7.473 1 93.94 187 ILE A CA 1
ATOM 1460 C C . ILE A 1 187 ? 14.703 -38.75 -8.523 1 93.94 187 ILE A C 1
ATOM 1462 O O . ILE A 1 187 ? 14.086 -39.281 -9.453 1 93.94 187 ILE A O 1
ATOM 1466 N N . LEU A 1 188 ? 14.812 -37.469 -8.398 1 93.88 188 LEU A N 1
ATOM 1467 C CA . LEU A 1 188 ? 14.164 -36.594 -9.344 1 93.88 188 LEU A CA 1
ATOM 1468 C C . LEU A 1 188 ? 14.758 -36.75 -10.742 1 93.88 188 LEU A C 1
ATOM 1470 O O . LEU A 1 188 ? 14.023 -36.688 -11.734 1 93.88 188 LEU A O 1
ATOM 1474 N N . LYS A 1 189 ? 16.062 -36.906 -10.852 1 92.81 189 LYS A N 1
ATOM 1475 C CA . LYS A 1 189 ? 16.703 -37.156 -12.141 1 92.81 189 LYS A CA 1
ATOM 1476 C C . LYS A 1 189 ? 16.141 -38.406 -12.789 1 92.81 189 LYS A C 1
ATOM 1478 O O . LYS A 1 189 ? 15.883 -38.438 -13.992 1 92.81 189 LYS A O 1
ATOM 1483 N N . GLU A 1 190 ? 15.93 -39.406 -11.969 1 91 190 GLU A N 1
ATOM 1484 C CA . GLU A 1 190 ? 15.398 -40.656 -12.477 1 91 190 GLU A CA 1
ATOM 1485 C C . GLU A 1 190 ? 13.953 -40.531 -12.93 1 91 190 GLU A C 1
ATOM 1487 O O . GLU A 1 190 ? 13.531 -41.156 -13.914 1 91 190 GLU A O 1
ATOM 1492 N N . VAL A 1 191 ? 13.242 -39.75 -12.211 1 89.38 191 VAL A N 1
ATOM 1493 C CA . VAL A 1 191 ? 11.85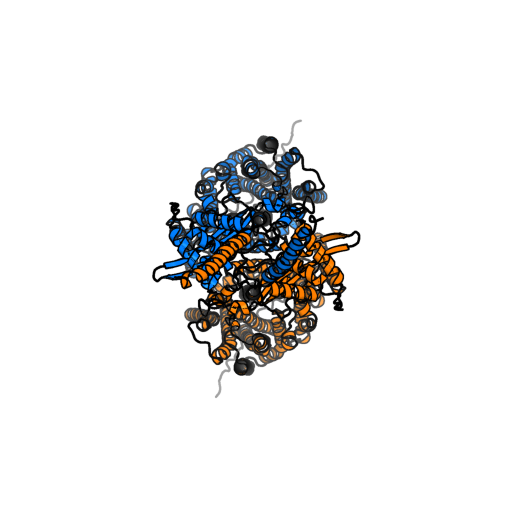9 -39.5 -12.586 1 89.38 191 VAL A CA 1
ATOM 1494 C C . VAL A 1 191 ? 11.805 -38.812 -13.945 1 89.38 191 VAL A C 1
ATOM 1496 O O . VAL A 1 191 ? 11.023 -39.188 -14.812 1 89.38 191 VAL A O 1
ATOM 1499 N N . ILE A 1 192 ? 12.617 -37.812 -14.156 1 87.56 192 ILE A N 1
ATOM 1500 C CA . ILE A 1 192 ? 12.633 -37.031 -15.406 1 87.56 192 ILE A CA 1
ATOM 1501 C C . ILE A 1 192 ? 13.125 -37.938 -16.547 1 87.56 192 ILE A C 1
ATOM 1503 O O . ILE A 1 192 ? 12.602 -37.875 -17.656 1 87.56 192 ILE A O 1
ATOM 1507 N N . ARG A 1 193 ? 14.086 -38.781 -16.266 1 86.69 193 ARG A N 1
ATOM 1508 C CA . ARG A 1 193 ? 14.578 -39.719 -17.266 1 86.69 193 ARG A CA 1
ATOM 1509 C C . ARG A 1 193 ? 13.492 -40.688 -17.688 1 86.69 193 ARG A C 1
ATOM 1511 O O . ARG A 1 193 ? 13.305 -40.969 -18.875 1 86.69 193 ARG A O 1
ATOM 1518 N N . THR A 1 194 ? 12.75 -41.156 -16.75 1 82.62 194 THR A N 1
ATOM 1519 C CA . THR A 1 194 ? 11.758 -42.188 -17 1 82.62 194 THR A CA 1
ATOM 1520 C C . THR A 1 194 ? 10.539 -41.625 -17.719 1 82.62 194 THR A C 1
ATOM 1522 O O . THR A 1 194 ? 10.008 -42.25 -18.641 1 82.62 194 THR A O 1
ATOM 1525 N N . TYR A 1 195 ? 10.117 -40.469 -17.359 1 76.38 195 TYR A N 1
ATOM 1526 C CA . TYR A 1 195 ? 8.844 -39.969 -17.859 1 76.38 195 TYR A CA 1
ATOM 1527 C C . TYR A 1 195 ? 9.055 -39.031 -19.047 1 76.38 195 TYR A C 1
ATOM 1529 O O . TYR A 1 195 ? 8.188 -38.906 -19.906 1 76.38 195 TYR A O 1
ATOM 1537 N N . TYR A 1 196 ? 10.234 -38.375 -19.156 1 77.12 196 TYR A N 1
ATOM 1538 C CA . TYR A 1 196 ? 10.43 -37.406 -20.219 1 77.12 196 TYR A CA 1
ATOM 1539 C C . TYR A 1 196 ? 11.586 -37.812 -21.125 1 77.12 196 TYR A C 1
ATOM 1541 O O . TYR A 1 196 ? 11.82 -37.156 -22.156 1 77.12 196 TYR A O 1
ATOM 1549 N N . GLY A 1 197 ? 12.344 -38.781 -20.75 1 73.81 197 GLY A N 1
ATOM 1550 C CA . GLY A 1 197 ? 13.422 -39.312 -21.578 1 73.81 197 GLY A CA 1
ATOM 1551 C C . GLY A 1 197 ? 14.617 -38.375 -21.656 1 73.81 197 GLY A C 1
ATOM 1552 O O . GLY A 1 197 ? 15.367 -38.406 -22.625 1 73.81 197 GLY A O 1
ATOM 1553 N N . GLU A 1 198 ? 14.641 -37.5 -20.844 1 80.62 198 GLU A N 1
ATOM 1554 C CA . GLU A 1 198 ? 15.742 -36.531 -20.828 1 80.62 198 GLU A CA 1
ATOM 1555 C C . GLU A 1 198 ? 16.75 -36.875 -19.734 1 80.62 198 GLU A C 1
ATOM 1557 O O . GLU A 1 198 ? 16.375 -37.156 -18.594 1 80.62 198 GLU A O 1
ATOM 1562 N N . GLU A 1 199 ? 18 -36.906 -20.172 1 83.94 199 GLU A N 1
ATOM 1563 C CA . GLU A 1 199 ? 19.062 -37.094 -19.203 1 83.94 199 GLU A CA 1
ATOM 1564 C C . GLU A 1 199 ? 19.609 -35.781 -18.672 1 83.94 199 GLU A C 1
ATOM 1566 O O . GLU A 1 199 ? 20.234 -35.031 -19.406 1 83.94 199 GLU A O 1
ATOM 1571 N N . ILE A 1 200 ? 19.297 -35.562 -17.453 1 88.62 200 ILE A N 1
ATOM 1572 C CA . ILE A 1 200 ? 19.734 -34.344 -16.828 1 88.62 200 ILE A CA 1
ATOM 1573 C C . ILE A 1 200 ? 21.016 -34.594 -16.031 1 88.62 200 ILE A C 1
ATOM 1575 O O . ILE A 1 200 ? 21.062 -35.469 -15.172 1 88.62 200 ILE A O 1
ATOM 1579 N N . THR A 1 201 ? 22.078 -33.812 -16.297 1 87.19 201 THR A N 1
ATOM 1580 C CA . THR A 1 201 ? 23.359 -34 -15.617 1 87.19 201 THR A CA 1
ATOM 1581 C C . THR A 1 201 ? 23.531 -32.969 -14.508 1 87.19 201 THR A C 1
ATOM 1583 O O . THR A 1 201 ? 24.188 -33.219 -13.5 1 87.19 201 THR A O 1
ATOM 1586 N N . ALA A 1 202 ? 22.953 -31.891 -14.664 1 88.81 202 ALA A N 1
ATOM 1587 C CA . ALA A 1 202 ? 23.109 -30.812 -13.695 1 88.81 202 ALA A CA 1
ATOM 1588 C C . ALA A 1 202 ? 22.344 -31.125 -12.406 1 88.81 202 ALA A C 1
ATOM 1590 O O . ALA A 1 202 ? 21.328 -31.828 -12.438 1 88.81 202 ALA A O 1
ATOM 1591 N N . ASP A 1 203 ? 22.828 -30.656 -11.273 1 91.94 203 ASP A N 1
ATOM 1592 C CA . ASP A 1 203 ? 22.109 -30.781 -10.016 1 91.94 203 ASP A CA 1
ATOM 1593 C C . ASP A 1 203 ? 20.922 -29.812 -9.969 1 91.94 203 ASP A C 1
ATOM 1595 O O . ASP A 1 203 ? 21.078 -28.609 -10.164 1 91.94 203 ASP A O 1
ATOM 1599 N N . MET A 1 204 ? 19.828 -30.406 -9.727 1 95.06 204 MET A N 1
ATOM 1600 C CA . MET A 1 204 ? 18.594 -29.609 -9.711 1 95.06 204 MET A CA 1
ATOM 1601 C C . MET A 1 204 ? 18.281 -29.125 -8.305 1 95.06 204 MET A C 1
ATOM 1603 O O . MET A 1 204 ? 17.625 -28.094 -8.125 1 95.06 204 MET A O 1
ATOM 1607 N N . ILE A 1 205 ? 18.719 -29.875 -7.336 1 95.88 205 ILE A N 1
ATOM 1608 C CA . ILE A 1 205 ? 18.406 -29.547 -5.949 1 95.88 205 ILE A CA 1
ATOM 1609 C C . ILE A 1 205 ? 19.672 -29.188 -5.195 1 95.88 205 ILE A C 1
ATOM 1611 O O . ILE A 1 205 ? 20.641 -29.953 -5.188 1 95.88 205 ILE A O 1
ATOM 1615 N N . ARG A 1 206 ? 19.625 -28 -4.566 1 92.75 206 ARG A N 1
ATOM 1616 C CA . ARG A 1 206 ? 20.734 -27.547 -3.732 1 92.75 206 ARG A CA 1
ATOM 1617 C C . ARG A 1 206 ? 20.297 -27.422 -2.275 1 92.75 206 ARG A C 1
ATOM 1619 O O . ARG A 1 206 ? 19.141 -27.078 -1.988 1 92.75 206 ARG A O 1
ATOM 1626 N N . GLU A 1 207 ? 21.188 -27.625 -1.435 1 91.94 207 GLU A N 1
ATOM 1627 C CA . GLU A 1 207 ? 20.906 -27.641 -0.004 1 91.94 207 GLU A CA 1
ATOM 1628 C C . GLU A 1 207 ? 20.422 -26.281 0.481 1 91.94 207 GLU A C 1
ATOM 1630 O O . GLU A 1 207 ? 19.562 -26.203 1.359 1 91.94 207 GLU A O 1
ATOM 1635 N N . ASP A 1 208 ? 20.938 -25.188 -0.09 1 91.25 208 ASP A N 1
ATOM 1636 C CA . ASP A 1 208 ? 20.594 -23.844 0.354 1 91.25 208 ASP A CA 1
ATOM 1637 C C . ASP A 1 208 ? 19.156 -23.484 0.004 1 91.25 208 ASP A C 1
ATOM 1639 O O . ASP A 1 208 ? 18.594 -22.531 0.549 1 91.25 208 ASP A O 1
ATOM 1643 N N . PHE A 1 209 ? 18.578 -24.281 -0.817 1 95.62 209 PHE A N 1
ATOM 1644 C CA . PHE A 1 209 ? 17.203 -24 -1.235 1 95.62 209 PHE A CA 1
ATOM 1645 C C . PHE A 1 209 ? 16.25 -25.047 -0.665 1 95.62 209 PHE A C 1
ATOM 1647 O O . PHE A 1 209 ? 15.18 -25.281 -1.233 1 95.62 209 PHE A O 1
ATOM 1654 N N . CYS A 1 210 ? 16.625 -25.719 0.391 1 96 210 CYS A N 1
ATOM 1655 C CA . CYS A 1 210 ? 15.766 -26.641 1.121 1 96 210 CYS A CA 1
ATOM 1656 C C . CYS A 1 210 ? 15.547 -26.172 2.551 1 96 210 CYS A C 1
ATOM 1658 O O . CYS A 1 210 ? 16.469 -25.656 3.188 1 96 210 CYS A O 1
ATOM 1660 N N . LYS A 1 211 ? 14.336 -26.266 3.031 1 94.56 211 LYS A N 1
ATOM 1661 C CA . LYS A 1 211 ? 13.992 -25.781 4.363 1 94.56 211 LYS A CA 1
ATOM 1662 C C . LYS A 1 211 ? 13.148 -26.812 5.121 1 94.56 211 LYS A C 1
ATOM 1664 O O . LYS A 1 211 ? 12.289 -27.469 4.531 1 94.56 211 LYS A O 1
ATOM 1669 N N . ILE A 1 212 ? 13.398 -26.984 6.375 1 93.38 212 ILE A N 1
ATOM 1670 C CA . ILE A 1 212 ? 12.633 -27.828 7.289 1 93.38 212 ILE A CA 1
ATOM 1671 C C . ILE A 1 212 ? 12.117 -26.969 8.453 1 93.38 212 ILE A C 1
ATOM 1673 O O . ILE A 1 212 ? 12.562 -25.844 8.648 1 93.38 212 ILE A O 1
ATOM 1677 N N . ASP A 1 213 ? 11.086 -27.469 9.117 1 89.75 213 ASP A N 1
ATOM 1678 C CA . ASP A 1 213 ? 10.586 -26.797 10.305 1 89.75 213 ASP A CA 1
ATOM 1679 C C . ASP A 1 213 ? 11.555 -26.953 11.477 1 89.75 213 ASP A C 1
ATOM 1681 O O . ASP A 1 213 ? 11.773 -28.078 11.953 1 89.75 213 ASP A O 1
ATOM 1685 N N . GLU A 1 214 ? 12.227 -25.969 11.781 1 86.12 214 GLU A N 1
ATOM 1686 C CA . GLU A 1 214 ? 13.133 -25.984 12.93 1 86.12 214 GLU A CA 1
ATOM 1687 C C . GLU A 1 214 ? 12.742 -24.938 13.961 1 86.12 214 GLU A C 1
ATOM 1689 O O . GLU A 1 214 ? 12.242 -23.875 13.602 1 86.12 214 GLU A O 1
ATOM 1694 N N . PRO A 1 215 ? 12.914 -25.391 15.172 1 87.69 215 PRO A N 1
ATOM 1695 C CA . PRO A 1 215 ? 12.602 -24.391 16.203 1 87.69 215 PRO A CA 1
ATOM 1696 C C . PRO A 1 215 ? 13.516 -23.172 16.125 1 87.69 215 PRO A C 1
ATOM 1698 O O . PRO A 1 215 ? 14.672 -23.281 15.719 1 87.69 215 PRO A O 1
ATOM 1701 N N . ILE A 1 216 ? 12.992 -22.125 16.562 1 88.56 216 ILE A N 1
ATOM 1702 C CA . ILE A 1 216 ? 13.734 -20.875 16.547 1 88.56 216 ILE A CA 1
ATOM 1703 C C . ILE A 1 216 ? 14.75 -20.859 17.688 1 88.56 216 ILE A C 1
ATOM 1705 O O . ILE A 1 216 ? 14.391 -21.031 18.844 1 88.56 216 ILE A O 1
ATOM 1709 N N . GLU A 1 217 ? 15.977 -20.828 17.312 1 90.5 217 GLU A N 1
ATOM 1710 C CA . GLU A 1 217 ? 17.047 -20.656 18.281 1 90.5 217 GLU A CA 1
ATOM 1711 C C . GLU A 1 217 ? 17.641 -19.266 18.219 1 90.5 217 GLU A C 1
ATOM 1713 O O . GLU A 1 217 ? 18.25 -18.891 17.203 1 90.5 217 GLU A O 1
ATOM 1718 N N . LEU A 1 218 ? 17.484 -18.578 19.234 1 94.12 218 LEU A N 1
ATOM 1719 C CA . LEU A 1 218 ? 18 -17.219 19.281 1 94.12 218 LEU A CA 1
ATOM 1720 C C . LEU A 1 218 ? 19.484 -17.203 19.594 1 94.12 218 LEU A C 1
ATOM 1722 O O . LEU A 1 218 ? 19.938 -17.891 20.516 1 94.12 218 LEU A O 1
ATOM 1726 N N . ARG A 1 219 ? 20.406 -16.531 18.953 1 94 219 ARG A N 1
ATOM 1727 C CA . ARG A 1 219 ? 21.812 -16.312 19.219 1 94 219 ARG A CA 1
ATOM 1728 C C . ARG A 1 219 ? 22.031 -15.156 20.188 1 94 219 ARG A C 1
ATOM 1730 O O . ARG A 1 219 ? 21.094 -14.43 20.5 1 94 219 ARG A O 1
ATOM 1737 N N . GLY A 1 220 ? 23.188 -14.992 20.547 1 96.25 220 GLY A N 1
ATOM 1738 C CA . GLY A 1 220 ? 23.531 -13.898 21.453 1 96.25 220 GLY A CA 1
ATOM 1739 C C . GLY A 1 220 ? 23.203 -12.531 20.875 1 96.25 220 GLY A C 1
ATOM 1740 O O . GLY A 1 220 ? 22.625 -11.68 21.562 1 96.25 220 GLY A O 1
ATOM 1741 N N . ILE A 1 221 ? 23.484 -12.32 19.625 1 95.75 221 ILE A N 1
ATOM 1742 C CA . ILE A 1 221 ? 23.25 -11.031 18.984 1 95.75 221 ILE A CA 1
ATOM 1743 C C . ILE A 1 221 ? 21.75 -10.766 18.859 1 95.75 221 ILE A C 1
ATOM 1745 O O . ILE A 1 221 ? 21.312 -9.617 18.891 1 95.75 221 ILE A O 1
ATOM 1749 N N . ASP A 1 222 ? 20.984 -11.852 18.656 1 96.81 222 ASP A N 1
ATOM 1750 C CA . ASP A 1 222 ? 19.531 -11.711 18.562 1 96.81 222 ASP A CA 1
ATOM 1751 C C . ASP A 1 222 ? 18.938 -11.258 19.891 1 96.81 222 ASP A C 1
ATOM 1753 O O . ASP A 1 222 ? 18.094 -10.352 19.922 1 96.81 222 ASP A O 1
ATOM 1757 N N . ILE A 1 223 ? 19.391 -11.844 20.969 1 97.69 223 ILE A N 1
ATOM 1758 C CA . ILE A 1 223 ? 18.938 -11.477 22.312 1 97.69 223 ILE A CA 1
ATOM 1759 C C . ILE A 1 223 ? 19.344 -10.031 22.609 1 97.69 223 ILE A C 1
ATOM 1761 O O . ILE A 1 223 ? 18.547 -9.266 23.156 1 97.69 223 ILE A O 1
ATOM 1765 N N . PHE A 1 224 ? 20.562 -9.711 22.266 1 97.94 224 PHE A N 1
ATOM 1766 C CA . PHE A 1 224 ? 21.031 -8.344 22.453 1 97.94 224 PHE A CA 1
ATOM 1767 C C . PHE A 1 224 ? 20.141 -7.352 21.719 1 97.94 224 PHE A C 1
ATOM 1769 O O . PHE A 1 224 ? 19.75 -6.324 22.281 1 97.94 224 PHE A O 1
ATOM 1776 N N . ALA A 1 225 ? 19.891 -7.668 20.469 1 97.62 225 ALA A N 1
ATOM 1777 C CA . ALA A 1 225 ? 19.047 -6.77 19.672 1 97.62 225 ALA A CA 1
ATOM 1778 C C . ALA A 1 225 ? 17.672 -6.59 20.297 1 97.62 225 ALA A C 1
ATOM 1780 O O . ALA A 1 225 ? 17.172 -5.469 20.375 1 97.62 225 ALA A O 1
ATOM 1781 N N . ILE A 1 226 ? 17.047 -7.652 20.766 1 97.69 226 ILE A N 1
ATOM 1782 C CA . ILE A 1 226 ? 15.719 -7.605 21.375 1 97.69 226 ILE A CA 1
ATOM 1783 C C . ILE A 1 226 ? 15.773 -6.785 22.656 1 97.69 226 ILE A C 1
ATOM 1785 O O . ILE A 1 226 ? 14.953 -5.891 22.859 1 97.69 226 ILE A O 1
ATOM 1789 N N . VAL A 1 227 ? 16.734 -7.035 23.5 1 97.94 227 VAL A N 1
ATOM 1790 C CA . VAL A 1 227 ? 16.875 -6.332 24.781 1 97.94 227 VAL A CA 1
ATOM 1791 C C . VAL A 1 227 ? 17.156 -4.855 24.516 1 97.94 227 VAL A C 1
ATOM 1793 O O . VAL A 1 227 ? 16.625 -3.984 25.203 1 97.94 227 VAL A O 1
ATOM 1796 N N . PHE A 1 228 ? 18.016 -4.605 23.562 1 97.94 228 PHE A N 1
ATOM 1797 C CA . PHE A 1 228 ? 18.391 -3.234 23.219 1 97.94 228 PHE A CA 1
ATOM 1798 C C . PHE A 1 228 ? 17.172 -2.447 22.766 1 97.94 228 PHE A C 1
ATOM 1800 O O . PHE A 1 228 ? 16.938 -1.324 23.219 1 97.94 228 PHE A O 1
ATOM 1807 N N . ILE A 1 229 ? 16.406 -2.971 21.859 1 97.06 229 ILE A N 1
ATOM 1808 C CA . ILE A 1 229 ? 15.227 -2.287 21.344 1 97.06 229 ILE A CA 1
ATOM 1809 C C . ILE A 1 229 ? 14.203 -2.105 22.469 1 97.06 229 ILE A C 1
ATOM 1811 O O . ILE A 1 229 ? 13.586 -1.047 22.594 1 97.06 229 ILE A O 1
ATOM 1815 N N . CYS A 1 230 ? 14.016 -3.109 23.312 1 97.81 230 CYS A N 1
ATOM 1816 C CA . CYS A 1 230 ? 13.109 -2.998 24.453 1 97.81 230 CYS A CA 1
ATOM 1817 C C . CYS A 1 230 ? 13.578 -1.917 25.406 1 97.81 230 CYS A C 1
ATOM 1819 O O . CYS A 1 230 ? 12.766 -1.189 25.984 1 97.81 230 CYS A O 1
ATOM 1821 N N . PHE A 1 231 ? 14.867 -1.867 25.562 1 97.94 231 PHE A N 1
ATOM 1822 C CA . PHE A 1 231 ? 15.445 -0.845 26.422 1 97.94 231 PHE A CA 1
ATOM 1823 C C . PHE A 1 231 ? 15.164 0.549 25.875 1 97.94 231 PHE A C 1
ATOM 1825 O O . PHE A 1 231 ? 14.82 1.462 26.625 1 97.94 231 PHE A O 1
ATOM 1832 N N . ILE A 1 232 ? 15.305 0.734 24.594 1 97.69 232 ILE A N 1
ATOM 1833 C CA . ILE A 1 232 ? 15.047 2.027 23.969 1 97.69 232 ILE A CA 1
ATOM 1834 C C . ILE A 1 232 ? 13.578 2.4 24.141 1 97.69 232 ILE A C 1
ATOM 1836 O O . ILE A 1 232 ? 13.25 3.553 24.438 1 97.69 232 ILE A O 1
ATOM 1840 N N . VAL A 1 233 ? 12.688 1.438 23.953 1 97.75 233 VAL A N 1
ATOM 1841 C CA . VAL A 1 233 ? 11.258 1.681 24.141 1 97.75 233 VAL A CA 1
ATOM 1842 C C . VAL A 1 233 ? 10.984 2.053 25.594 1 97.75 233 VAL A C 1
ATOM 1844 O O . VAL A 1 233 ? 10.188 2.955 25.859 1 97.75 233 VAL A O 1
ATOM 1847 N N . PHE A 1 234 ? 11.648 1.37 26.484 1 97.88 234 PHE A N 1
ATOM 1848 C CA . PHE A 1 234 ? 11.523 1.688 27.906 1 97.88 234 PHE A CA 1
ATOM 1849 C C . PHE A 1 234 ? 11.969 3.121 28.172 1 97.88 234 PHE A C 1
ATOM 1851 O O . PHE A 1 234 ? 11.305 3.854 28.906 1 97.88 234 PHE A O 1
ATOM 1858 N N . CYS A 1 235 ? 13.07 3.562 27.594 1 97.56 235 CYS A N 1
ATOM 1859 C CA . CYS A 1 235 ? 13.562 4.926 27.75 1 97.56 235 CYS A CA 1
ATOM 1860 C C . CYS A 1 235 ? 12.562 5.934 27.203 1 97.56 235 CYS A C 1
ATOM 1862 O O . CYS A 1 235 ? 12.359 6.996 27.797 1 97.56 235 CYS A O 1
ATOM 1864 N N . MET A 1 236 ? 11.984 5.66 26.109 1 97.75 236 MET A N 1
ATOM 1865 C CA . MET A 1 236 ? 10.992 6.551 25.516 1 97.75 236 MET A CA 1
ATOM 1866 C C . MET A 1 236 ? 9.797 6.727 26.438 1 97.75 236 MET A C 1
ATOM 1868 O O . MET A 1 236 ? 9.328 7.848 26.656 1 97.75 236 MET A O 1
ATOM 1872 N N . ILE A 1 237 ? 9.305 5.613 27.047 1 97.38 237 ILE A N 1
ATOM 1873 C CA . ILE A 1 237 ? 8.156 5.652 27.938 1 97.38 237 ILE A CA 1
ATOM 1874 C C . ILE A 1 237 ? 8.523 6.383 29.234 1 97.38 237 ILE A C 1
ATOM 1876 O O . ILE A 1 237 ? 7.797 7.273 29.672 1 97.38 237 ILE A O 1
ATOM 1880 N N . ALA A 1 238 ? 9.672 6.031 29.828 1 97.56 238 ALA A N 1
ATOM 1881 C CA . ALA A 1 238 ? 10.117 6.641 31.078 1 97.56 238 ALA A CA 1
ATOM 1882 C C . ALA A 1 238 ? 10.328 8.141 30.922 1 97.56 238 ALA A C 1
ATOM 1884 O O . ALA A 1 238 ? 9.922 8.93 31.766 1 97.56 238 ALA A O 1
ATOM 1885 N N . SER A 1 239 ? 10.977 8.484 29.797 1 97.56 239 SER A N 1
ATOM 1886 C CA . SER A 1 239 ? 11.219 9.898 29.531 1 97.56 239 SER A CA 1
ATOM 1887 C C . SER A 1 239 ? 9.906 10.648 29.297 1 97.56 239 SER A C 1
ATOM 1889 O O . SER A 1 239 ? 9.781 11.812 29.688 1 97.56 239 SER A O 1
ATOM 1891 N N . SER A 1 240 ? 8.961 10.094 28.688 1 96.75 240 SER A N 1
ATOM 1892 C CA . SER A 1 240 ? 7.664 10.711 28.453 1 96.75 240 SER A CA 1
ATOM 1893 C C . SER A 1 240 ? 6.891 10.898 29.75 1 96.75 240 SER A C 1
ATOM 1895 O O . SER A 1 240 ? 6.215 11.914 29.938 1 96.75 240 SER A O 1
ATOM 1897 N N . ILE A 1 241 ? 6.961 9.891 30.656 1 95.94 241 ILE A N 1
ATOM 1898 C CA . ILE A 1 241 ? 6.316 10 31.953 1 95.94 241 ILE A CA 1
ATOM 1899 C C . ILE A 1 241 ? 6.953 11.141 32.75 1 95.94 241 ILE A C 1
ATOM 1901 O O . ILE A 1 241 ? 6.25 11.961 33.344 1 95.94 241 ILE A O 1
ATOM 1905 N N . TYR A 1 242 ? 8.281 11.18 32.75 1 96.62 242 TYR A N 1
ATOM 1906 C CA . TYR A 1 242 ? 9 12.273 33.406 1 96.62 242 TYR A CA 1
ATOM 1907 C C . TYR A 1 242 ? 8.555 13.617 32.844 1 96.62 242 TYR A C 1
ATOM 1909 O O . TYR A 1 242 ? 8.289 14.555 33.594 1 96.62 242 TYR A O 1
ATOM 1917 N N . ASP A 1 243 ? 8.539 13.742 31.547 1 95.38 243 ASP A N 1
ATOM 1918 C CA . ASP A 1 243 ? 8.109 14.961 30.875 1 95.38 243 ASP A CA 1
ATOM 1919 C C . ASP A 1 243 ? 6.703 15.367 31.312 1 95.38 243 ASP A C 1
ATOM 1921 O O . ASP A 1 243 ? 6.457 16.531 31.625 1 95.38 243 ASP A O 1
ATOM 1925 N N . TYR A 1 244 ? 5.82 14.453 31.375 1 93.06 244 TYR A N 1
ATOM 1926 C CA . TYR A 1 244 ? 4.43 14.711 31.75 1 93.06 244 TYR A CA 1
ATOM 1927 C C . TYR A 1 244 ? 4.332 15.18 33.188 1 93.06 244 TYR A C 1
ATOM 1929 O O . TYR A 1 244 ? 3.635 16.156 33.469 1 93.06 244 TYR A O 1
ATOM 1937 N N . ILE A 1 245 ? 5.016 14.547 34.125 1 93.62 245 ILE A N 1
ATOM 1938 C CA . ILE A 1 245 ? 4.961 14.859 35.531 1 93.62 245 ILE A CA 1
ATOM 1939 C C . ILE A 1 245 ? 5.566 16.234 35.781 1 93.62 245 ILE A C 1
ATOM 1941 O O . ILE A 1 245 ? 5.004 17.047 36.531 1 93.62 245 ILE A O 1
ATOM 1945 N N . GLN A 1 246 ? 6.691 16.484 35.156 1 95.19 246 GLN A N 1
ATOM 1946 C CA . GLN A 1 246 ? 7.328 17.781 35.344 1 95.19 246 GLN A CA 1
ATOM 1947 C C . GLN A 1 246 ? 6.449 18.906 34.781 1 95.19 246 GLN A C 1
ATOM 1949 O O . GLN A 1 246 ? 6.406 20 35.344 1 95.19 246 GLN A O 1
ATOM 1954 N N . THR A 1 247 ? 5.844 18.719 33.656 1 91.75 247 THR A N 1
ATOM 1955 C CA . THR A 1 247 ? 4.945 19.719 33.062 1 91.75 247 THR A CA 1
ATOM 1956 C C . THR A 1 247 ? 3.746 19.953 33.969 1 91.75 247 THR A C 1
ATOM 1958 O O . THR A 1 247 ? 3.34 21.109 34.188 1 91.75 247 THR A O 1
ATOM 1961 N N . LYS A 1 248 ? 3.158 18.938 34.562 1 87.62 248 LYS A N 1
ATOM 1962 C CA . LYS A 1 248 ? 2.014 19.031 35.469 1 87.62 248 LYS A CA 1
ATOM 1963 C C . LYS A 1 248 ? 2.381 19.781 36.719 1 87.62 248 LYS A C 1
ATOM 1965 O O . LYS A 1 248 ? 1.593 20.594 37.219 1 87.62 248 LYS A O 1
ATOM 1970 N N . ASN A 1 249 ? 3.594 19.5 37.219 1 92.44 249 ASN A N 1
ATOM 1971 C CA . ASN A 1 249 ? 4.051 20.125 38.469 1 92.44 249 ASN A CA 1
ATOM 1972 C C . ASN A 1 249 ? 4.691 21.484 38.219 1 92.44 249 ASN A C 1
ATOM 1974 O O . ASN A 1 249 ? 5.145 22.141 39.156 1 92.44 249 ASN A O 1
ATOM 1978 N N . LYS A 1 250 ? 4.855 21.938 37 1 92.62 250 LYS A N 1
ATOM 1979 C CA . LYS A 1 250 ? 5.473 23.203 36.625 1 92.62 250 LYS A CA 1
ATOM 1980 C C . LYS A 1 250 ? 6.906 23.297 37.125 1 92.62 250 LYS A C 1
ATOM 1982 O O . LYS A 1 250 ? 7.312 24.312 37.688 1 92.62 250 LYS A O 1
ATOM 1987 N N . GLN A 1 251 ? 7.574 22.281 37.156 1 93.56 251 GLN A N 1
ATOM 1988 C CA . GLN A 1 251 ? 8.977 22.219 37.562 1 93.56 251 GLN A CA 1
ATOM 1989 C C . GLN A 1 251 ? 9.898 22.266 36.344 1 93.56 251 GLN A C 1
ATOM 1991 O O . GLN A 1 251 ? 9.492 21.891 35.219 1 93.56 251 GLN A O 1
ATOM 1996 N N . PRO A 1 252 ? 11.055 22.797 36.531 1 93 252 PRO A N 1
ATOM 1997 C CA . PRO A 1 252 ? 11.977 22.812 35.406 1 93 252 PRO A CA 1
ATOM 1998 C C . PRO A 1 252 ? 12.391 21.406 34.938 1 93 252 PRO A C 1
ATOM 2000 O O . PRO A 1 252 ? 12.547 20.516 35.781 1 93 252 PRO A O 1
ATOM 2003 N N . LYS A 1 253 ? 12.609 21.188 33.719 1 93.5 253 LYS A N 1
ATOM 2004 C CA . LYS A 1 253 ? 12.938 19.906 33.094 1 93.5 253 LYS A CA 1
ATOM 2005 C C . LYS A 1 253 ? 14.43 19.797 32.812 1 93.5 253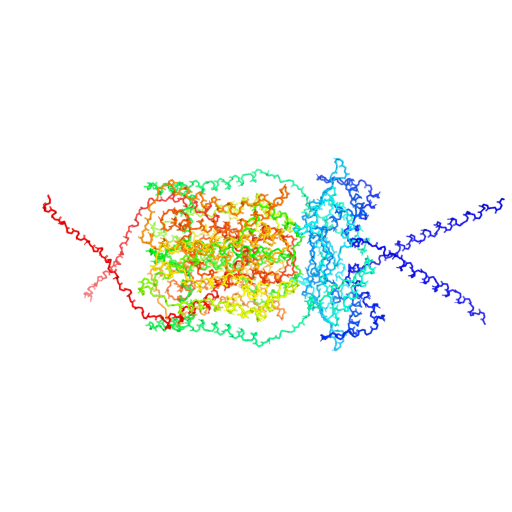 LYS A C 1
ATOM 2007 O O . LYS A 1 253 ? 15.047 20.75 32.344 1 93.5 253 LYS A O 1
ATOM 2012 N N . LYS A 1 254 ? 15 18.719 33.094 1 93.38 254 LYS A N 1
ATOM 2013 C CA . LYS A 1 254 ? 16.391 18.453 32.75 1 93.38 254 LYS A CA 1
ATOM 2014 C C . LYS A 1 254 ? 16.5 17.953 31.328 1 93.38 254 LYS A C 1
ATOM 2016 O O . LYS A 1 254 ? 15.844 16.969 30.953 1 93.38 254 LYS A O 1
ATOM 2021 N N . PRO A 1 255 ? 17.359 18.484 30.547 1 92 255 PRO A N 1
ATOM 2022 C CA . PRO A 1 255 ? 17.438 18.188 29.109 1 92 255 PRO A CA 1
ATOM 2023 C C . PRO A 1 255 ? 17.812 16.734 28.844 1 92 255 PRO A C 1
ATOM 2025 O O . PRO A 1 255 ? 17.297 16.125 27.891 1 92 255 PRO A O 1
ATOM 2028 N N . LEU A 1 256 ? 18.609 16.125 29.594 1 93 256 LEU A N 1
ATOM 2029 C CA . LEU A 1 256 ? 19.047 14.758 29.359 1 93 256 LEU A CA 1
ATOM 2030 C C . LEU A 1 256 ? 17.891 13.773 29.562 1 93 256 LEU A C 1
ATOM 2032 O O . LEU A 1 256 ? 17.797 12.766 28.859 1 93 256 LEU A O 1
ATOM 2036 N N . PHE A 1 257 ? 17.047 14.062 30.516 1 93.75 257 PHE A N 1
ATOM 2037 C CA . PHE A 1 257 ? 15.93 13.172 30.797 1 93.75 257 PHE A CA 1
ATOM 2038 C C . PHE A 1 257 ? 14.812 13.383 29.781 1 93.75 257 PHE A C 1
ATOM 2040 O O . PHE A 1 257 ? 13.906 12.547 29.672 1 93.75 257 PHE A O 1
ATOM 2047 N N . LEU A 1 258 ? 14.898 14.461 29 1 94.69 258 LEU A N 1
ATOM 2048 C CA . LEU A 1 258 ? 13.867 14.789 28.016 1 94.69 258 LEU A CA 1
ATOM 2049 C C . LEU A 1 258 ? 14.234 14.258 26.641 1 94.69 258 LEU A C 1
ATOM 2051 O O . LEU A 1 258 ? 13.391 14.219 25.734 1 94.69 258 LEU A O 1
ATOM 2055 N N . ALA A 1 259 ? 15.367 13.805 26.5 1 95.06 259 ALA A N 1
ATOM 2056 C CA . ALA A 1 259 ? 15.922 13.5 25.188 1 95.06 259 ALA A CA 1
ATOM 2057 C C . ALA A 1 259 ? 15.086 12.438 24.469 1 95.06 259 ALA A C 1
ATOM 2059 O O . ALA A 1 259 ? 14.875 12.523 23.25 1 95.06 259 ALA A O 1
ATOM 2060 N N . PHE A 1 260 ? 14.531 11.438 25.234 1 96.88 260 PHE A N 1
ATOM 2061 C CA . PHE A 1 260 ? 13.805 10.328 24.609 1 96.88 260 PHE A CA 1
ATOM 2062 C C . PHE A 1 260 ? 12.305 10.555 24.703 1 96.88 260 PHE A C 1
ATOM 2064 O O . PHE A 1 260 ? 11.516 9.68 24.328 1 96.88 260 PHE A O 1
ATOM 2071 N N . SER A 1 261 ? 11.859 11.719 25.125 1 97.25 261 SER A N 1
ATOM 2072 C CA . SER A 1 261 ? 10.438 11.953 25.359 1 97.25 261 SER A CA 1
ATOM 2073 C C . SER A 1 261 ? 9.68 12.094 24.047 1 97.25 261 SER A C 1
ATOM 2075 O O . SER A 1 261 ? 9.992 12.961 23.234 1 97.25 261 SER A O 1
ATOM 2077 N N . VAL A 1 262 ? 8.664 11.289 23.875 1 95.31 262 VAL A N 1
ATOM 2078 C CA . VAL A 1 262 ? 7.836 11.312 22.672 1 95.31 262 VAL A CA 1
ATOM 2079 C C . VAL A 1 262 ? 6.957 12.562 22.672 1 95.31 262 VAL A C 1
ATOM 2081 O O . VAL A 1 262 ? 6.672 13.133 21.625 1 95.31 262 VAL A O 1
ATOM 2084 N N . LEU A 1 263 ? 6.586 13.047 23.812 1 93.25 263 LEU A N 1
ATOM 2085 C CA . LEU A 1 263 ? 5.715 14.211 23.953 1 93.25 263 LEU A CA 1
ATOM 2086 C C . LEU A 1 263 ? 6.418 15.477 23.484 1 93.25 263 LEU A C 1
ATOM 2088 O O . LEU A 1 263 ? 5.777 16.391 22.953 1 93.25 263 LEU A O 1
ATOM 2092 N N . THR A 1 264 ? 7.676 15.469 23.672 1 92.44 264 THR A N 1
ATOM 2093 C CA . THR A 1 264 ? 8.445 16.641 23.266 1 92.44 264 THR A CA 1
ATOM 2094 C C . THR A 1 264 ? 8.906 16.516 21.828 1 92.44 264 THR A C 1
ATOM 2096 O O . THR A 1 264 ? 8.844 17.484 21.062 1 92.44 264 THR A O 1
ATOM 2099 N N . ASN A 1 265 ? 9.312 15.328 21.406 1 94.12 265 ASN A N 1
ATOM 2100 C CA . ASN A 1 265 ? 9.977 15.141 20.109 1 94.12 265 ASN A CA 1
ATOM 2101 C C . ASN A 1 265 ? 8.961 14.969 18.984 1 94.12 265 ASN A C 1
ATOM 2103 O O . ASN A 1 265 ? 9.211 15.383 17.844 1 94.12 265 ASN A O 1
ATOM 2107 N N . ALA A 1 266 ? 7.852 14.375 19.188 1 91.56 266 ALA A N 1
ATOM 2108 C CA . ALA A 1 266 ? 6.887 14.07 18.125 1 91.56 266 ALA A CA 1
ATOM 2109 C C . ALA A 1 266 ? 6.309 15.352 17.531 1 91.56 266 ALA A C 1
ATOM 2111 O O . ALA A 1 266 ? 6.281 15.516 16.312 1 91.56 266 ALA A O 1
ATOM 2112 N N . PRO A 1 267 ? 5.883 16.312 18.359 1 86.56 267 PRO A N 1
ATOM 2113 C CA . PRO A 1 267 ? 5.34 17.547 17.781 1 86.56 267 PRO A CA 1
ATOM 2114 C C . PRO A 1 267 ? 6.379 18.344 16.984 1 86.56 267 PRO A C 1
ATOM 2116 O O . PRO A 1 267 ? 6.031 19.047 16.047 1 86.56 267 PRO A O 1
ATOM 2119 N N . LYS A 1 268 ? 7.598 18.172 17.391 1 86.81 268 LYS A N 1
ATOM 2120 C CA . LYS A 1 268 ? 8.656 18.891 16.672 1 86.81 268 LYS A CA 1
ATOM 2121 C C . LYS A 1 268 ? 8.75 18.438 15.219 1 86.81 268 LYS A C 1
ATOM 2123 O O . LYS A 1 268 ? 9.164 19.203 14.352 1 86.81 268 LYS A O 1
ATOM 2128 N N . ILE A 1 269 ? 8.406 17.297 15 1 85.94 269 ILE A N 1
ATOM 2129 C CA . ILE A 1 269 ? 8.469 16.75 13.648 1 85.94 269 ILE A CA 1
ATOM 2130 C C . ILE A 1 269 ? 7.375 17.375 12.789 1 85.94 269 ILE A C 1
ATOM 2132 O O . ILE A 1 269 ? 7.613 17.734 11.633 1 85.94 269 ILE A O 1
ATOM 2136 N N . PHE A 1 270 ? 6.219 17.672 13.344 1 78.44 270 PHE A N 1
ATOM 2137 C CA . PHE A 1 270 ? 5.066 18.016 12.523 1 78.44 270 PHE A CA 1
ATOM 2138 C C . PHE A 1 270 ? 4.695 19.484 12.703 1 78.44 270 PHE A C 1
ATOM 2140 O O . PHE A 1 270 ? 3.816 19.984 12 1 78.44 270 PHE A O 1
ATOM 2147 N N . THR A 1 271 ? 5.297 20.141 13.586 1 74 271 THR A N 1
ATOM 2148 C CA . THR A 1 271 ? 4.988 21.562 13.781 1 74 271 THR A CA 1
ATOM 2149 C C . THR A 1 271 ? 5.812 22.422 12.836 1 74 271 THR A C 1
ATOM 2151 O O . THR A 1 271 ? 7.035 22.281 12.766 1 74 271 THR A O 1
ATOM 2154 N N . VAL A 1 272 ? 5.008 23.156 12 1 70.56 272 VAL A N 1
ATOM 2155 C CA . VAL A 1 272 ? 5.66 24 11.008 1 70.56 272 VAL A CA 1
ATOM 2156 C C . VAL A 1 272 ? 5.469 25.469 11.367 1 70.56 272 VAL A C 1
ATOM 2158 O O . VAL A 1 272 ? 4.336 25.938 11.5 1 70.56 272 VAL A O 1
ATOM 2161 N N . LYS A 1 273 ? 6.535 26.094 11.891 1 64.31 273 LYS A N 1
ATOM 2162 C CA . LYS A 1 273 ? 6.461 27.547 12.086 1 64.31 273 LYS A CA 1
ATOM 2163 C C . LYS A 1 273 ? 7 28.297 10.875 1 64.31 273 LYS A C 1
ATOM 2165 O O . LYS A 1 273 ? 8.094 28 10.391 1 64.31 273 LYS A O 1
ATOM 2170 N N . LYS A 1 274 ? 6.156 28.969 10.18 1 64.75 274 LYS A N 1
ATOM 2171 C CA . LYS A 1 274 ? 6.629 29.766 9.055 1 64.75 274 LYS A CA 1
ATOM 2172 C C . LYS A 1 274 ? 7.488 30.938 9.531 1 64.75 274 LYS A C 1
ATOM 2174 O O . LYS A 1 274 ? 7.023 31.781 10.297 1 64.75 274 LYS A O 1
ATOM 2179 N N . VAL A 1 275 ? 8.797 30.703 9.438 1 64.69 275 VAL A N 1
ATOM 2180 C CA . VAL A 1 275 ? 9.695 31.781 9.844 1 64.69 275 VAL A CA 1
ATOM 2181 C C . VAL A 1 275 ? 10.195 32.531 8.617 1 64.69 275 VAL A C 1
ATOM 2183 O O . VAL A 1 275 ? 10.562 31.922 7.609 1 64.69 275 VAL A O 1
ATOM 2186 N N . ASP A 1 276 ? 9.938 33.719 8.555 1 71.38 276 ASP A N 1
ATOM 2187 C CA . ASP A 1 276 ? 10.523 34.594 7.52 1 71.38 276 ASP A CA 1
ATOM 2188 C C . ASP A 1 276 ? 11.984 34.906 7.832 1 71.38 276 ASP A C 1
ATOM 2190 O O . ASP A 1 276 ? 12.289 36 8.305 1 71.38 276 ASP A O 1
ATOM 2194 N N . ASN A 1 277 ? 12.82 33.875 7.816 1 77.94 277 ASN A N 1
ATOM 2195 C CA . ASN A 1 277 ? 14.258 33.969 8.062 1 77.94 277 ASN A CA 1
ATOM 2196 C C . ASN A 1 277 ? 15.055 33.844 6.773 1 77.94 277 ASN A C 1
ATOM 2198 O O . ASN A 1 277 ? 14.906 32.844 6.051 1 77.94 277 ASN A O 1
ATOM 2202 N N . PRO A 1 278 ? 15.828 34.844 6.508 1 77.38 278 PRO A N 1
ATOM 2203 C CA . PRO A 1 278 ? 16.625 34.812 5.281 1 77.38 278 PRO A CA 1
ATOM 2204 C C . PRO A 1 278 ? 17.578 33.625 5.242 1 77.38 278 PRO A C 1
ATOM 2206 O O . PRO A 1 278 ? 18.094 33.281 4.176 1 77.38 278 PRO A O 1
ATOM 2209 N N . ASN A 1 279 ? 17.797 33 6.32 1 79.5 279 ASN A N 1
ATOM 2210 C CA . ASN A 1 279 ? 18.75 31.906 6.391 1 79.5 279 ASN A CA 1
ATOM 2211 C C . ASN A 1 279 ? 18.078 30.578 6.086 1 79.5 279 ASN A C 1
ATOM 2213 O O . ASN A 1 279 ? 18.75 29.531 6.043 1 79.5 279 ASN A O 1
ATOM 2217 N N . VAL A 1 280 ? 16.875 30.688 5.809 1 84.25 280 VAL A N 1
ATOM 2218 C CA . VAL A 1 280 ? 16.172 29.438 5.551 1 84.25 280 VAL A CA 1
ATOM 2219 C C . VAL A 1 280 ? 15.68 29.406 4.105 1 84.25 280 VAL A C 1
ATOM 2221 O O . VAL A 1 280 ? 15.047 30.359 3.645 1 84.25 280 VAL A O 1
ATOM 2224 N N . ILE A 1 281 ? 16.078 28.406 3.428 1 89.56 281 ILE A N 1
ATOM 2225 C CA . ILE A 1 281 ? 15.617 28.188 2.064 1 89.56 281 ILE A CA 1
ATOM 2226 C C . ILE A 1 281 ? 14.469 27.188 2.066 1 89.56 281 ILE A C 1
ATOM 2228 O O . ILE A 1 281 ? 14.688 25.984 1.982 1 89.56 281 ILE A O 1
ATOM 2232 N N . HIS A 1 282 ? 13.328 27.578 2.043 1 89.94 282 HIS A N 1
ATOM 2233 C CA . HIS A 1 282 ? 12.141 26.781 2.314 1 89.94 282 HIS A CA 1
ATOM 2234 C C . HIS A 1 282 ? 11.852 25.812 1.173 1 89.94 282 HIS A C 1
ATOM 2236 O O . HIS A 1 282 ? 11.367 24.703 1.401 1 89.94 282 HIS A O 1
ATOM 2242 N N . CYS A 1 283 ? 12.156 26.172 -0.051 1 94.62 283 CYS A N 1
ATOM 2243 C CA . CYS A 1 283 ? 11.789 25.344 -1.194 1 94.62 283 CYS A CA 1
ATOM 2244 C C . CYS A 1 283 ? 12.578 24.047 -1.192 1 94.62 283 CYS A C 1
ATOM 2246 O O . CYS A 1 283 ? 12.195 23.078 -1.86 1 94.62 283 CYS A O 1
ATOM 2248 N N . LEU A 1 284 ? 13.656 23.984 -0.441 1 95.94 284 LEU A N 1
ATOM 2249 C CA . LEU A 1 284 ? 14.469 22.766 -0.362 1 95.94 284 LEU A CA 1
ATOM 2250 C C . LEU A 1 284 ? 13.688 21.641 0.285 1 95.94 284 LEU A C 1
ATOM 2252 O O . LEU A 1 284 ? 13.938 20.453 0 1 95.94 284 LEU A O 1
ATOM 2256 N N . ASN A 1 285 ? 12.75 21.984 1.141 1 94.19 285 ASN A N 1
ATOM 2257 C CA . ASN A 1 285 ? 11.953 20.969 1.804 1 94.19 285 ASN A CA 1
ATOM 2258 C C . ASN A 1 285 ? 11.125 20.156 0.804 1 94.19 285 ASN A C 1
ATOM 2260 O O . ASN A 1 285 ? 11.102 18.938 0.855 1 94.19 285 ASN A O 1
ATOM 2264 N N . GLY A 1 286 ? 10.508 20.875 -0.064 1 96.25 286 GLY A N 1
ATOM 2265 C CA . GLY A 1 286 ? 9.742 20.188 -1.094 1 96.25 286 GLY A CA 1
ATOM 2266 C C . GLY A 1 286 ? 10.609 19.359 -2.029 1 96.25 286 GLY A C 1
ATOM 2267 O O . GLY A 1 286 ? 10.258 18.234 -2.377 1 96.25 286 GLY A O 1
ATOM 2268 N N . ILE A 1 287 ? 11.75 19.891 -2.41 1 97.44 287 ILE A N 1
ATOM 2269 C CA . ILE A 1 287 ? 12.656 19.219 -3.318 1 97.44 287 ILE A CA 1
ATOM 2270 C C . ILE A 1 287 ? 13.148 17.922 -2.676 1 97.44 287 ILE A C 1
ATOM 2272 O O . ILE A 1 287 ? 13.203 16.875 -3.33 1 97.44 287 ILE A O 1
ATOM 2276 N N . ARG A 1 288 ? 13.438 17.969 -1.414 1 96.81 288 ARG A N 1
ATOM 2277 C CA . ARG A 1 288 ? 13.891 16.797 -0.676 1 96.81 288 ARG A CA 1
ATOM 2278 C C . ARG A 1 288 ? 12.82 15.703 -0.667 1 96.81 288 ARG A C 1
ATOM 2280 O O . ARG A 1 288 ? 13.125 14.523 -0.889 1 96.81 288 ARG A O 1
ATOM 2287 N N . CYS A 1 289 ? 11.648 16.109 -0.418 1 96.19 289 CYS A N 1
ATOM 2288 C CA . CYS A 1 289 ? 10.547 15.156 -0.312 1 96.19 289 CYS A CA 1
ATOM 2289 C C . CYS A 1 289 ? 10.312 14.453 -1.641 1 96.19 289 CYS A C 1
ATOM 2291 O O . CYS A 1 289 ? 10.234 13.219 -1.688 1 96.19 289 CYS A O 1
ATOM 2293 N N . PHE A 1 290 ? 10.258 15.164 -2.705 1 96.75 290 PHE A N 1
ATOM 2294 C CA . PHE A 1 290 ? 9.961 14.57 -4.004 1 96.75 290 PHE A CA 1
ATOM 2295 C C . PHE A 1 290 ? 11.125 13.711 -4.488 1 96.75 290 PHE A C 1
ATOM 2297 O O . PHE A 1 290 ? 10.922 12.688 -5.137 1 96.75 290 PHE A O 1
ATOM 2304 N N . SER A 1 291 ? 12.305 14.141 -4.191 1 97.5 291 SER A N 1
ATOM 2305 C CA . SER A 1 291 ? 13.469 13.336 -4.543 1 97.5 291 SER A CA 1
ATOM 2306 C C . SER A 1 291 ? 13.477 12.016 -3.773 1 97.5 291 SER A C 1
ATOM 2308 O O . SER A 1 291 ? 13.797 10.969 -4.332 1 97.5 291 SER A O 1
ATOM 2310 N N . MET A 1 292 ? 13.086 12.078 -2.51 1 97.19 292 MET A N 1
ATOM 2311 C CA . MET A 1 292 ? 13.039 10.859 -1.704 1 97.19 292 MET A CA 1
ATOM 2312 C C . MET A 1 292 ? 11.961 9.906 -2.211 1 97.19 292 MET A C 1
ATOM 2314 O O . MET A 1 292 ? 12.172 8.695 -2.266 1 97.19 292 MET A O 1
ATOM 2318 N N . MET A 1 293 ? 10.836 10.438 -2.578 1 96.5 293 MET A N 1
ATOM 2319 C CA . MET A 1 293 ? 9.766 9.617 -3.139 1 96.5 293 MET A CA 1
ATOM 2320 C C . MET A 1 293 ? 10.219 8.938 -4.43 1 96.5 293 MET A C 1
ATOM 2322 O O . MET A 1 293 ? 9.883 7.777 -4.676 1 96.5 293 MET A O 1
ATOM 2326 N N . TRP A 1 294 ? 10.977 9.688 -5.184 1 97.31 294 TRP A N 1
ATOM 2327 C CA . TRP A 1 294 ? 11.5 9.156 -6.438 1 97.31 294 TRP A CA 1
ATOM 2328 C C . TRP A 1 294 ? 12.516 8.055 -6.18 1 97.31 294 TRP A C 1
ATOM 2330 O O . TRP A 1 294 ? 12.555 7.059 -6.906 1 97.31 294 TRP A O 1
ATOM 2340 N N . VAL A 1 295 ? 13.273 8.164 -5.113 1 97.12 295 VAL A N 1
ATOM 2341 C CA . VAL A 1 295 ? 14.227 7.125 -4.727 1 97.12 295 VAL A CA 1
ATOM 2342 C C . VAL A 1 295 ? 13.484 5.848 -4.352 1 97.12 295 VAL A C 1
ATOM 2344 O O . VAL A 1 295 ? 13.836 4.758 -4.812 1 97.12 295 VAL A O 1
ATOM 2347 N N . VAL A 1 296 ? 12.461 5.969 -3.592 1 96.88 296 VAL A N 1
ATOM 2348 C CA . VAL A 1 296 ? 11.664 4.816 -3.182 1 96.88 296 VAL A CA 1
ATOM 2349 C C . VAL A 1 296 ? 11.008 4.18 -4.406 1 96.88 296 VAL A C 1
ATOM 2351 O O . VAL A 1 296 ? 10.938 2.953 -4.516 1 96.88 296 VAL A O 1
ATOM 2354 N N . PHE A 1 297 ? 10.617 5.039 -5.332 1 96.44 297 PHE A N 1
ATOM 2355 C CA . PHE A 1 297 ? 9.984 4.594 -6.566 1 96.44 297 PHE A CA 1
ATOM 2356 C C . PHE A 1 297 ? 10.977 3.801 -7.422 1 96.44 297 PHE A C 1
ATOM 2358 O O . PHE A 1 297 ? 10.664 2.697 -7.871 1 96.44 297 PHE A O 1
ATOM 2365 N N . GLY A 1 298 ? 12.117 4.328 -7.605 1 96.12 298 GLY A N 1
ATOM 2366 C CA . GLY A 1 298 ? 13.141 3.666 -8.398 1 96.12 298 GLY A CA 1
ATOM 2367 C C . GLY A 1 298 ? 13.578 2.336 -7.816 1 96.12 298 GLY A C 1
ATOM 2368 O O . GLY A 1 298 ? 13.625 1.326 -8.523 1 96.12 298 GLY A O 1
ATOM 2369 N N . HIS A 1 299 ? 13.867 2.303 -6.535 1 96.88 299 HIS A N 1
ATOM 2370 C CA . HIS A 1 299 ? 14.273 1.061 -5.883 1 96.88 299 HIS A CA 1
ATOM 2371 C C . HIS A 1 299 ? 13.117 0.067 -5.824 1 96.88 299 HIS A C 1
ATOM 2373 O O . HIS A 1 299 ? 13.336 -1.146 -5.848 1 96.88 299 HIS A O 1
ATOM 2379 N N . GLY A 1 300 ? 11.945 0.63 -5.789 1 96.06 300 GLY A N 1
ATOM 2380 C CA . GLY A 1 300 ? 10.773 -0.234 -5.887 1 96.06 300 GLY A CA 1
ATOM 2381 C C . GLY A 1 300 ? 10.719 -1.021 -7.18 1 96.06 300 GLY A C 1
ATOM 2382 O O . GLY A 1 300 ? 10.422 -2.217 -7.176 1 96.06 300 GLY A O 1
ATOM 2383 N N . TYR A 1 301 ? 11.031 -0.376 -8.242 1 93.75 301 TYR A N 1
ATOM 2384 C CA . TYR A 1 301 ? 11.039 -1.046 -9.539 1 93.75 301 TYR A CA 1
ATOM 2385 C C . TYR A 1 301 ? 12.203 -2.025 -9.641 1 93.75 301 TYR A C 1
ATOM 2387 O O . TYR A 1 301 ? 12.094 -3.07 -10.289 1 93.75 301 TYR A O 1
ATOM 2395 N N . MET A 1 302 ? 13.32 -1.727 -9.023 1 91.81 302 MET A N 1
ATOM 2396 C CA . MET A 1 302 ? 14.453 -2.65 -9.023 1 91.81 302 MET A CA 1
ATOM 2397 C C . MET A 1 302 ? 14.078 -3.971 -8.359 1 91.81 302 MET A C 1
ATOM 2399 O O . MET A 1 302 ? 14.461 -5.043 -8.836 1 91.81 302 MET A O 1
ATOM 2403 N N . THR A 1 303 ? 13.375 -3.859 -7.305 1 93.88 303 THR A N 1
ATOM 2404 C CA . THR A 1 303 ? 12.906 -5.059 -6.625 1 93.88 303 THR A CA 1
ATOM 2405 C C . THR A 1 303 ? 11.781 -5.727 -7.414 1 93.88 303 THR A C 1
ATOM 2407 O O . THR A 1 303 ? 11.703 -6.953 -7.477 1 93.88 303 THR A O 1
ATOM 2410 N N . PHE A 1 304 ? 10.969 -4.969 -8.008 1 93.12 304 PHE A N 1
ATOM 2411 C CA . PHE A 1 304 ? 9.812 -5.438 -8.766 1 93.12 304 PHE A CA 1
ATOM 2412 C C . PHE A 1 304 ? 10.25 -6.309 -9.938 1 93.12 304 PHE A C 1
ATOM 2414 O O . PHE A 1 304 ? 9.562 -7.27 -10.289 1 93.12 304 PHE A O 1
ATOM 2421 N N . TYR A 1 305 ? 11.43 -6.051 -10.469 1 89.75 305 TYR A N 1
ATOM 2422 C CA . TYR A 1 305 ? 11.945 -6.797 -11.609 1 89.75 305 TYR A CA 1
ATOM 2423 C C . TYR A 1 305 ? 12.32 -8.219 -11.203 1 89.75 305 TYR A C 1
ATOM 2425 O O . TYR A 1 305 ? 12.266 -9.141 -12.023 1 89.75 305 TYR A O 1
ATOM 2433 N N . ASP A 1 306 ? 12.648 -8.375 -10.008 1 90.31 306 ASP A N 1
ATOM 2434 C CA . ASP A 1 306 ? 13.164 -9.656 -9.539 1 90.31 306 ASP A CA 1
ATOM 2435 C C . ASP A 1 306 ? 12.039 -10.539 -9 1 90.31 306 ASP A C 1
ATOM 2437 O O . ASP A 1 306 ? 12.273 -11.68 -8.602 1 90.31 306 ASP A O 1
ATOM 2441 N N . LEU A 1 307 ? 10.875 -10.102 -9.086 1 95.12 307 LEU A N 1
ATOM 2442 C CA . LEU A 1 307 ? 9.766 -10.852 -8.523 1 95.12 307 LEU A CA 1
ATOM 2443 C C . LEU A 1 307 ? 9.305 -11.945 -9.484 1 95.12 307 LEU A C 1
ATOM 2445 O O . LEU A 1 307 ? 9.688 -11.945 -10.656 1 95.12 307 LEU A O 1
ATOM 2449 N N . PRO A 1 308 ? 8.594 -12.93 -8.992 1 96 308 PRO A N 1
ATOM 2450 C CA . PRO A 1 308 ? 8.156 -14.062 -9.805 1 96 308 PRO A CA 1
ATOM 2451 C C . PRO A 1 308 ? 6.934 -13.742 -10.664 1 96 308 PRO A C 1
ATOM 2453 O O . PRO A 1 308 ? 5.871 -14.344 -10.484 1 96 308 PRO A O 1
ATOM 2456 N N . HIS A 1 309 ? 7.117 -12.969 -11.672 1 95.31 309 HIS A N 1
ATOM 2457 C CA . HIS A 1 309 ? 6.023 -12.539 -12.531 1 95.31 309 HIS A CA 1
ATOM 2458 C C . HIS A 1 309 ? 5.586 -13.648 -13.469 1 95.31 309 HIS A C 1
ATOM 2460 O O . HIS A 1 309 ? 6.422 -14.391 -14 1 95.31 309 HIS A O 1
ATOM 2466 N N . ILE A 1 310 ? 4.297 -13.695 -13.688 1 96.06 310 ILE A N 1
ATOM 2467 C CA . ILE A 1 310 ? 3.766 -14.68 -14.625 1 96.06 310 ILE A CA 1
ATOM 2468 C C . ILE A 1 310 ? 3.965 -14.195 -16.062 1 96.06 310 ILE A C 1
ATOM 2470 O O . ILE A 1 310 ? 3.861 -14.977 -17 1 96.06 310 ILE A O 1
ATOM 2474 N N . ASN A 1 311 ? 4.191 -12.953 -16.266 1 93.81 311 ASN A N 1
ATOM 2475 C CA . ASN A 1 311 ? 4.406 -12.328 -17.578 1 93.81 311 ASN A CA 1
ATOM 2476 C C . ASN A 1 311 ? 5.727 -11.562 -17.609 1 93.81 311 ASN A C 1
ATOM 2478 O O . ASN A 1 311 ? 5.758 -10.383 -17.984 1 93.81 311 ASN A O 1
ATOM 2482 N N . LYS A 1 312 ? 6.812 -12.234 -17.344 1 91 312 LYS A N 1
ATOM 2483 C CA . LYS A 1 312 ? 8.133 -11.625 -17.281 1 91 312 LYS A CA 1
ATOM 2484 C C . LYS A 1 312 ? 8.531 -11.023 -18.625 1 91 312 LYS A C 1
ATOM 2486 O O . LYS A 1 312 ? 9.344 -10.102 -18.672 1 91 312 LYS A O 1
ATOM 2491 N N . ASN A 1 313 ? 7.973 -11.477 -19.703 1 87.88 313 ASN A N 1
ATOM 2492 C CA . ASN A 1 313 ? 8.281 -10.977 -21.031 1 87.88 313 ASN A CA 1
ATOM 2493 C C . ASN A 1 313 ? 7.875 -9.516 -21.188 1 87.88 313 ASN A C 1
ATOM 2495 O O . ASN A 1 313 ? 8.445 -8.797 -22.016 1 87.88 313 ASN A O 1
ATOM 2499 N N . LYS A 1 314 ? 6.926 -9.078 -20.422 1 89.25 314 LYS A N 1
ATOM 2500 C CA . LYS A 1 314 ? 6.438 -7.707 -20.516 1 89.25 314 LYS A CA 1
ATOM 2501 C C . LYS A 1 314 ? 7.484 -6.715 -20.031 1 89.25 314 LYS A C 1
ATOM 2503 O O . LYS A 1 314 ? 7.434 -5.531 -20.375 1 89.25 314 LYS A O 1
ATOM 2508 N N . PHE A 1 315 ? 8.414 -7.137 -19.266 1 85.62 315 PHE A N 1
ATOM 2509 C CA . PHE A 1 315 ? 9.484 -6.258 -18.797 1 85.62 315 PHE A CA 1
ATOM 2510 C C . PHE A 1 315 ? 10.25 -5.672 -19.984 1 85.62 315 PHE A C 1
ATOM 2512 O O . PHE A 1 315 ? 10.562 -4.48 -19.984 1 85.62 315 PHE A O 1
ATOM 2519 N N . TYR A 1 316 ? 10.406 -6.379 -20.969 1 77.81 316 TYR A N 1
ATOM 2520 C CA . TYR A 1 316 ? 11.336 -5.977 -22.016 1 77.81 316 TYR A CA 1
ATOM 2521 C C . TYR A 1 316 ? 10.633 -5.125 -23.062 1 77.81 316 TYR A C 1
ATOM 2523 O O . TYR A 1 316 ? 11.281 -4.387 -23.812 1 77.81 316 TYR A O 1
ATOM 2531 N N . THR A 1 317 ? 9.328 -5.215 -23.078 1 83 317 THR A N 1
ATOM 2532 C CA . THR A 1 317 ? 8.586 -4.242 -23.875 1 83 317 THR A CA 1
ATOM 2533 C C . THR A 1 317 ? 8.352 -2.963 -23.078 1 83 317 THR A C 1
ATOM 2535 O O . THR A 1 317 ? 8.281 -1.872 -23.656 1 83 317 THR A O 1
ATOM 2538 N N . TRP A 1 318 ? 8.281 -3.201 -21.828 1 89.62 318 TRP A N 1
ATOM 2539 C CA . TRP A 1 318 ? 8.031 -2.066 -20.953 1 89.62 318 TRP A CA 1
ATOM 2540 C C . TRP A 1 318 ? 9.219 -1.106 -20.953 1 89.62 318 TRP A C 1
ATOM 2542 O O . TRP A 1 318 ? 9.039 0.112 -20.906 1 89.62 318 TRP A O 1
ATOM 2552 N N . VAL A 1 319 ? 10.461 -1.615 -21.078 1 88.06 319 VAL A N 1
ATOM 2553 C CA . VAL A 1 319 ? 11.68 -0.81 -21.047 1 88.06 319 VAL A CA 1
ATOM 2554 C C . VAL A 1 319 ? 11.688 0.15 -22.234 1 88.06 319 VAL A C 1
ATOM 2556 O O . VAL A 1 319 ? 12.328 1.2 -22.188 1 88.06 319 VAL A O 1
ATOM 2559 N N . GLU A 1 320 ? 10.875 -0.131 -23.234 1 88.38 320 GLU A N 1
ATOM 2560 C CA . GLU A 1 320 ? 10.859 0.654 -24.469 1 88.38 320 GLU A CA 1
ATOM 2561 C C . GLU A 1 320 ? 9.781 1.736 -24.422 1 88.38 320 GLU A C 1
ATOM 2563 O O . GLU A 1 320 ? 9.617 2.5 -25.375 1 88.38 320 GLU A O 1
ATOM 2568 N N . THR A 1 321 ? 9.133 1.829 -23.359 1 92.81 321 THR A N 1
ATOM 2569 C CA . THR A 1 321 ? 8.086 2.838 -23.234 1 92.81 321 THR A CA 1
ATOM 2570 C C . THR A 1 321 ? 8.656 4.137 -22.672 1 92.81 321 THR A C 1
ATOM 2572 O O . THR A 1 321 ? 9.695 4.129 -22 1 92.81 321 THR A O 1
ATOM 2575 N N . PRO A 1 322 ? 7.996 5.258 -22.922 1 94.88 322 PRO A N 1
ATOM 2576 C CA . PRO A 1 322 ? 8.445 6.531 -22.359 1 94.88 322 PRO A CA 1
ATOM 2577 C C . PRO A 1 322 ? 8.359 6.562 -20.828 1 94.88 322 PRO A C 1
ATOM 2579 O O . PRO A 1 322 ? 9.195 7.191 -20.172 1 94.88 322 PRO A O 1
ATOM 2582 N N . TYR A 1 323 ? 7.422 5.91 -20.344 1 95.38 323 TYR A N 1
ATOM 2583 C CA . TYR A 1 323 ? 7.23 5.871 -18.891 1 95.38 323 TYR A CA 1
ATOM 2584 C C . TYR A 1 323 ? 8.43 5.227 -18.203 1 95.38 323 TYR A C 1
ATOM 2586 O O . TYR A 1 323 ? 8.805 5.629 -17.094 1 95.38 323 TYR A O 1
ATOM 2594 N N . SER A 1 324 ? 9.055 4.234 -18.859 1 93.5 324 SER A N 1
ATOM 2595 C CA . SER A 1 324 ? 10.18 3.512 -18.266 1 93.5 324 SER A CA 1
ATOM 2596 C C . SER A 1 324 ? 11.359 4.441 -18.016 1 93.5 324 SER A C 1
ATOM 2598 O O . SER A 1 324 ? 12.242 4.133 -17.203 1 93.5 324 SER A O 1
ATOM 2600 N N . MET A 1 325 ? 11.422 5.621 -18.641 1 95.75 325 MET A N 1
ATOM 2601 C CA . MET A 1 325 ? 12.531 6.559 -18.5 1 95.75 325 MET A CA 1
ATOM 2602 C C . MET A 1 325 ? 12.586 7.141 -17.094 1 95.75 325 MET A C 1
ATOM 2604 O O . MET A 1 325 ? 13.664 7.5 -16.609 1 95.75 325 MET A O 1
ATOM 2608 N N . LEU A 1 326 ? 11.477 7.207 -16.438 1 95.62 326 LEU A N 1
ATOM 2609 C CA . LEU A 1 326 ? 11.422 7.699 -15.062 1 95.62 326 LEU A CA 1
ATOM 2610 C C . LEU A 1 326 ? 12.18 6.773 -14.125 1 95.62 326 LEU A C 1
ATOM 2612 O O . LEU A 1 326 ? 12.656 7.203 -13.07 1 95.62 326 LEU A O 1
ATOM 2616 N N . VAL A 1 327 ? 12.281 5.539 -14.547 1 94.25 327 VAL A N 1
ATOM 2617 C CA . VAL A 1 327 ? 12.984 4.551 -13.734 1 94.25 327 VAL A CA 1
ATOM 2618 C C . VAL A 1 327 ? 14.422 4.41 -14.227 1 94.25 327 VAL A C 1
ATOM 2620 O O . VAL A 1 327 ? 15.359 4.402 -13.422 1 94.25 327 VAL A O 1
ATOM 2623 N N . GLN A 1 328 ? 14.555 4.32 -15.523 1 92.88 328 GLN A N 1
ATOM 2624 C CA . GLN A 1 328 ? 15.875 4.105 -16.109 1 92.88 328 GLN A CA 1
ATOM 2625 C C . GLN A 1 328 ? 16.812 5.273 -15.805 1 92.88 328 GLN A C 1
ATOM 2627 O O . GLN A 1 328 ? 18.016 5.082 -15.602 1 92.88 328 GLN A O 1
ATOM 2632 N N . ASN A 1 329 ? 16.297 6.492 -15.75 1 95.62 329 ASN A N 1
ATOM 2633 C CA . ASN A 1 329 ? 17.094 7.676 -15.438 1 95.62 329 ASN A CA 1
ATOM 2634 C C . ASN A 1 329 ? 16.766 8.227 -14.055 1 95.62 329 ASN A C 1
ATOM 2636 O O . ASN A 1 329 ? 16.969 9.414 -13.789 1 95.62 329 ASN A O 1
ATOM 2640 N N . GLY A 1 330 ? 16.281 7.367 -13.234 1 94.25 330 GLY A N 1
ATOM 2641 C CA . GLY A 1 330 ? 15.883 7.754 -11.891 1 94.25 330 GLY A CA 1
ATOM 2642 C C . GLY A 1 330 ? 17.062 8.102 -10.992 1 94.25 330 GLY A C 1
ATOM 2643 O O . GLY A 1 330 ? 16.875 8.758 -9.961 1 94.25 330 GLY A O 1
ATOM 2644 N N . SER A 1 331 ? 18.281 7.773 -11.344 1 94.31 331 SER A N 1
ATOM 2645 C CA . SER A 1 331 ? 19.453 8.055 -10.531 1 94.31 331 SER A CA 1
ATOM 2646 C C . SER A 1 331 ? 19.703 9.562 -10.43 1 94.31 331 SER A C 1
ATOM 2648 O O . SER A 1 331 ? 20.469 10.008 -9.562 1 94.31 331 SER A O 1
ATOM 2650 N N . LEU A 1 332 ? 19.016 10.344 -11.234 1 96.94 332 LEU A N 1
ATOM 2651 C CA . LEU A 1 332 ? 19.172 11.797 -11.219 1 96.94 332 LEU A CA 1
ATOM 2652 C C . LEU A 1 332 ? 18.672 12.383 -9.906 1 96.94 332 LEU A C 1
ATOM 2654 O O . LEU A 1 332 ? 19.078 13.469 -9.508 1 96.94 332 LEU A O 1
ATOM 2658 N N . CYS A 1 333 ? 17.766 11.695 -9.273 1 96.38 333 CYS A N 1
ATOM 2659 C CA . CYS A 1 333 ? 17.266 12.18 -7.992 1 96.38 333 CYS A CA 1
ATOM 2660 C C . CYS A 1 333 ? 18.375 12.227 -6.945 1 96.38 333 CYS A C 1
ATOM 2662 O O . CYS A 1 333 ? 18.359 13.086 -6.066 1 96.38 333 CYS A O 1
ATOM 2664 N N . VAL A 1 334 ? 19.344 11.336 -7.035 1 97 334 VAL A N 1
ATOM 2665 C CA . VAL A 1 334 ? 20.469 11.305 -6.105 1 97 334 VAL A CA 1
ATOM 2666 C C . VAL A 1 334 ? 21.344 12.539 -6.312 1 97 334 VAL A C 1
ATOM 2668 O O . VAL A 1 334 ? 21.891 13.086 -5.352 1 97 334 VAL A O 1
ATOM 2671 N N . ASP A 1 335 ? 21.438 12.961 -7.504 1 98 335 ASP A N 1
ATOM 2672 C CA . ASP A 1 335 ? 22.234 14.148 -7.809 1 98 335 ASP A CA 1
ATOM 2673 C C . ASP A 1 335 ? 21.609 15.406 -7.215 1 98 335 ASP A C 1
ATOM 2675 O O . ASP A 1 335 ? 22.312 16.344 -6.859 1 98 335 ASP A O 1
ATOM 2679 N N . THR A 1 336 ? 20.297 15.391 -7.113 1 98.31 336 THR A N 1
ATOM 2680 C CA . THR A 1 336 ? 19.641 16.484 -6.395 1 98.31 336 THR A CA 1
ATOM 2681 C C . THR A 1 336 ? 20.125 16.547 -4.949 1 98.31 336 THR A C 1
ATOM 2683 O O . THR A 1 336 ? 20.391 17.625 -4.422 1 98.31 336 THR A O 1
ATOM 2686 N N . PHE A 1 337 ? 20.297 15.438 -4.371 1 98 337 PHE A N 1
ATOM 2687 C CA . PHE A 1 337 ? 20.75 15.375 -2.982 1 98 337 PHE A CA 1
ATOM 2688 C C . PHE A 1 337 ? 22.188 15.82 -2.854 1 98 337 PHE A C 1
ATOM 2690 O O . PHE A 1 337 ? 22.562 16.5 -1.89 1 98 337 PHE A O 1
ATOM 2697 N N . PHE A 1 338 ? 23.031 15.445 -3.811 1 98.38 338 PHE A N 1
ATOM 2698 C CA . PHE A 1 338 ? 24.422 15.875 -3.775 1 98.38 338 PHE A CA 1
ATOM 2699 C C . PHE A 1 338 ? 24.531 17.391 -3.92 1 98.38 338 PHE A C 1
ATOM 2701 O O . PHE A 1 338 ? 25.312 18.031 -3.223 1 98.38 338 PHE A O 1
ATOM 2708 N N . PHE A 1 339 ? 23.734 17.922 -4.863 1 98.19 339 PHE A N 1
ATOM 2709 C CA . PHE A 1 339 ? 23.703 19.359 -5.039 1 98.19 339 PHE A CA 1
ATOM 2710 C C . PHE A 1 339 ? 23.312 20.062 -3.74 1 98.19 339 PHE A C 1
ATOM 2712 O O . PHE A 1 339 ? 23.984 21 -3.318 1 98.19 339 PHE A O 1
ATOM 2719 N N . MET A 1 340 ? 22.297 19.578 -3.09 1 97.88 340 MET A N 1
ATOM 2720 C CA . MET A 1 340 ? 21.797 20.188 -1.854 1 97.88 340 MET A CA 1
ATOM 2721 C C . MET A 1 340 ? 22.828 20.031 -0.733 1 97.88 340 MET A C 1
ATOM 2723 O O . MET A 1 340 ? 23 20.938 0.081 1 97.88 340 MET A O 1
ATOM 2727 N N . SER A 1 341 ? 23.438 18.891 -0.666 1 97.62 341 SER A N 1
ATOM 2728 C CA . SER A 1 341 ? 24.469 18.656 0.339 1 97.62 341 SER A CA 1
ATOM 2729 C C . SER A 1 341 ? 25.609 19.672 0.217 1 97.62 341 SER A C 1
ATOM 2731 O O . SER A 1 341 ? 26.047 20.234 1.219 1 97.62 341 SER A O 1
ATOM 2733 N N . GLY A 1 342 ? 26.062 19.906 -1.008 1 98.06 342 GLY A N 1
ATOM 2734 C CA . GLY A 1 342 ? 27.094 20.906 -1.231 1 98.06 342 GLY A CA 1
ATOM 2735 C C . GLY A 1 342 ? 26.672 22.312 -0.848 1 98.06 342 GLY A C 1
ATOM 2736 O O . GLY A 1 342 ? 27.406 23.031 -0.17 1 98.06 342 GLY A O 1
ATOM 2737 N N . LEU A 1 343 ? 25.516 22.641 -1.231 1 97.69 343 LEU A N 1
ATOM 2738 C CA . LEU A 1 343 ? 24.984 23.953 -0.951 1 97.69 343 LEU A CA 1
ATOM 2739 C C . LEU A 1 343 ? 24.859 24.188 0.551 1 97.69 343 LEU A C 1
ATOM 2741 O O . LEU A 1 343 ? 25.328 25.203 1.066 1 97.69 343 LEU A O 1
ATOM 2745 N N . LEU A 1 344 ? 24.297 23.25 1.242 1 95.25 344 LEU A N 1
ATOM 2746 C CA . LEU A 1 344 ? 24.031 23.391 2.668 1 95.25 344 LEU A CA 1
ATOM 2747 C C . LEU A 1 344 ? 25.312 23.312 3.48 1 95.25 344 LEU A C 1
ATOM 2749 O O . LEU A 1 344 ? 25.438 23.953 4.531 1 95.25 344 LEU A O 1
ATOM 2753 N N . MET A 1 345 ? 26.219 22.516 2.969 1 95.38 345 MET A N 1
ATOM 2754 C CA . MET A 1 345 ? 27.516 22.438 3.625 1 95.38 345 MET A CA 1
ATOM 2755 C C . MET A 1 345 ? 28.203 23.797 3.621 1 95.38 345 MET A C 1
ATOM 2757 O O . MET A 1 345 ? 28.703 24.25 4.652 1 95.38 345 MET A O 1
ATOM 2761 N N . LEU A 1 346 ? 28.219 24.391 2.52 1 96.19 346 LEU A N 1
ATOM 2762 C CA . LEU A 1 346 ? 28.828 25.703 2.42 1 96.19 346 LEU A CA 1
ATOM 2763 C C . LEU A 1 346 ? 28.078 26.719 3.279 1 96.19 346 LEU A C 1
ATOM 2765 O O . LEU A 1 346 ? 28.688 27.484 4.02 1 96.19 346 LEU A O 1
ATOM 2769 N N . TRP A 1 347 ? 26.812 26.688 3.141 1 93.88 347 TRP A N 1
ATOM 2770 C CA . TRP A 1 347 ? 25.953 27.625 3.871 1 93.88 347 TRP A CA 1
ATOM 2771 C C . TRP A 1 347 ? 26.203 27.516 5.375 1 93.88 347 TRP A C 1
ATOM 2773 O O . TRP A 1 347 ? 26.391 28.531 6.051 1 93.88 347 TRP A O 1
ATOM 2783 N N . GLY A 1 348 ? 26.25 26.328 5.898 1 92.12 348 GLY A N 1
ATOM 2784 C CA . GLY A 1 348 ? 26.469 26.094 7.312 1 92.12 348 GLY A CA 1
ATOM 2785 C C . GLY A 1 348 ? 27.875 26.453 7.758 1 92.12 348 GLY A C 1
ATOM 2786 O O . GLY A 1 348 ? 28.062 27.062 8.812 1 92.12 348 GLY A O 1
ATOM 2787 N N . ALA A 1 349 ? 28.844 26.156 7 1 94.62 349 ALA A N 1
ATOM 2788 C CA . ALA A 1 349 ? 30.234 26.422 7.332 1 94.62 349 ALA A CA 1
ATOM 2789 C C . ALA A 1 349 ? 30.516 27.922 7.336 1 94.62 349 ALA A C 1
ATOM 2791 O O . ALA A 1 349 ? 31.188 28.438 8.234 1 94.62 349 ALA A O 1
ATOM 2792 N N . PHE A 1 350 ? 30.031 28.609 6.355 1 95.06 350 PHE A N 1
ATOM 2793 C CA . PHE A 1 350 ? 30.266 30.047 6.25 1 95.06 350 PHE A CA 1
ATOM 2794 C C . PHE A 1 350 ? 29.578 30.797 7.383 1 95.06 350 PHE A C 1
ATOM 2796 O O . PHE A 1 350 ? 30.109 31.781 7.895 1 95.06 350 PHE A O 1
ATOM 2803 N N . ARG A 1 351 ? 28.438 30.328 7.738 1 92.25 351 ARG A N 1
ATOM 2804 C CA . ARG A 1 351 ? 27.75 30.922 8.883 1 92.25 351 ARG A CA 1
ATOM 2805 C C . ARG A 1 351 ? 28.578 30.75 10.156 1 92.25 351 ARG A C 1
ATOM 2807 O O . ARG A 1 351 ? 28.688 31.672 10.969 1 92.25 351 ARG A O 1
ATOM 2814 N N . GLU A 1 352 ? 29.094 29.594 10.297 1 91.62 352 GLU A N 1
ATOM 2815 C CA . GLU A 1 352 ? 29.938 29.312 11.461 1 91.62 352 GLU A CA 1
ATOM 2816 C C . GLU A 1 352 ? 31.219 30.141 11.406 1 91.62 352 GLU A C 1
ATOM 2818 O O . GLU A 1 352 ? 31.656 30.688 12.43 1 91.62 352 GLU A O 1
ATOM 2823 N N . MET A 1 353 ? 31.797 30.281 10.336 1 93.38 353 MET A N 1
ATOM 2824 C CA . MET A 1 353 ? 33.031 31.031 10.172 1 93.38 353 MET A CA 1
ATOM 2825 C C . MET A 1 353 ? 32.812 32.531 10.344 1 93.38 353 MET A C 1
ATOM 2827 O O . MET A 1 353 ? 33.719 33.25 10.773 1 93.38 353 MET A O 1
ATOM 2831 N N . GLU A 1 354 ? 31.641 32.938 9.977 1 92.12 354 GLU A N 1
ATOM 2832 C CA . GLU A 1 354 ? 31.281 34.312 10.25 1 92.12 354 GLU A CA 1
ATOM 2833 C C . GLU A 1 354 ? 31.266 34.594 11.75 1 92.12 354 GLU A C 1
ATOM 2835 O O . GLU A 1 354 ? 31.703 35.656 12.195 1 92.12 354 GLU A O 1
ATOM 2840 N N . LYS A 1 355 ? 30.812 33.656 12.43 1 90.94 355 LYS A N 1
ATOM 2841 C CA . LYS A 1 355 ? 30.75 33.781 13.883 1 90.94 355 LYS A CA 1
ATOM 2842 C C . LYS A 1 355 ? 32.125 33.656 14.523 1 90.94 355 LYS A C 1
ATOM 2844 O O . LYS A 1 355 ? 32.406 34.281 15.539 1 90.94 355 LYS A O 1
ATOM 2849 N N . THR A 1 356 ? 33 32.906 13.984 1 92.25 356 THR A N 1
ATOM 2850 C CA . THR A 1 356 ? 34.312 32.594 14.578 1 92.25 356 THR A CA 1
ATOM 2851 C C . THR A 1 356 ? 35.406 33.375 13.891 1 92.25 356 THR A C 1
ATOM 2853 O O . THR A 1 356 ? 36.594 33.094 14.086 1 92.25 356 THR A O 1
ATOM 2856 N N . LYS A 1 357 ? 35.125 34.312 13.242 1 90.25 357 LYS A N 1
ATOM 2857 C CA . LYS A 1 357 ? 36.062 35.156 12.523 1 90.25 357 LYS A CA 1
ATOM 2858 C C . LYS A 1 357 ? 36.969 34.344 11.625 1 90.25 357 LYS A C 1
ATOM 2860 O O . LYS A 1 357 ? 38.188 34.5 11.664 1 90.25 357 LYS A O 1
ATOM 2865 N N . GLY A 1 358 ? 36.375 33.281 10.977 1 88.69 358 GLY A N 1
ATOM 2866 C CA . GLY A 1 358 ? 37.062 32.562 9.93 1 88.69 358 GLY A CA 1
ATOM 2867 C C . GLY A 1 358 ? 37.625 31.219 10.391 1 88.69 358 GLY A C 1
ATOM 2868 O O . GLY A 1 358 ? 38.125 30.438 9.586 1 88.69 358 GLY A O 1
ATOM 2869 N N . TYR A 1 359 ? 37.469 30.922 11.617 1 91.56 359 TYR A N 1
ATOM 2870 C CA . TYR A 1 359 ? 38 29.672 12.148 1 91.56 359 TYR A CA 1
ATOM 2871 C C . TYR A 1 359 ? 36.938 28.562 12.023 1 91.56 359 TYR A C 1
ATOM 2873 O O . TYR A 1 359 ? 35.781 28.75 12.359 1 91.56 359 TYR A O 1
ATOM 2881 N N . LEU A 1 360 ? 37.406 27.484 11.438 1 92.19 360 LEU A N 1
ATOM 2882 C CA . LEU A 1 360 ? 36.562 26.297 11.312 1 92.19 360 LEU A CA 1
ATOM 2883 C C . LEU A 1 360 ? 37.094 25.156 12.18 1 92.19 360 LEU A C 1
ATOM 2885 O O . LEU A 1 360 ? 38.219 24.672 11.953 1 92.19 360 LEU A O 1
ATOM 2889 N N . ASN A 1 361 ? 36.344 24.703 13.258 1 92.12 361 ASN A N 1
ATOM 2890 C CA . ASN A 1 361 ? 36.719 23.562 14.086 1 92.12 361 ASN A CA 1
ATOM 2891 C C . ASN A 1 361 ? 36.469 22.234 13.375 1 92.12 361 ASN A C 1
ATOM 2893 O O . ASN A 1 361 ? 35.406 21.625 13.578 1 92.12 361 ASN A O 1
ATOM 2897 N N . ILE A 1 362 ? 37.406 21.734 12.734 1 94.44 362 ILE A N 1
ATOM 2898 C CA . ILE A 1 362 ? 37.281 20.578 11.844 1 94.44 362 ILE A CA 1
ATOM 2899 C C . ILE A 1 362 ? 37 19.328 12.664 1 94.44 362 ILE A C 1
ATOM 2901 O O . ILE A 1 362 ? 36.156 18.5 12.289 1 94.44 362 ILE A O 1
ATOM 2905 N N . LYS A 1 363 ? 37.656 19.094 13.812 1 94.38 363 LYS A N 1
ATOM 2906 C CA . LYS A 1 363 ? 37.469 17.906 14.633 1 94.38 363 LYS A CA 1
ATOM 2907 C C . LYS A 1 363 ? 36.031 17.812 15.148 1 94.38 363 LYS A C 1
ATOM 2909 O O . LYS A 1 363 ? 35.406 16.75 15.102 1 94.38 363 LYS A O 1
ATOM 2914 N N . MET A 1 364 ? 35.531 18.875 15.594 1 90.94 364 MET A N 1
ATOM 2915 C CA . MET A 1 364 ? 34.188 18.875 16.125 1 90.94 364 MET A CA 1
ATOM 2916 C C . MET A 1 364 ? 33.156 18.734 14.992 1 90.94 364 MET A C 1
ATOM 2918 O O . MET A 1 364 ? 32.094 18.141 15.188 1 90.94 364 MET A O 1
ATOM 2922 N N . MET A 1 365 ? 33.531 19.328 13.93 1 92.75 365 MET A N 1
ATOM 2923 C CA . MET A 1 365 ? 32.656 19.203 12.766 1 92.75 365 MET A CA 1
ATOM 2924 C C . MET A 1 365 ? 32.469 17.75 12.359 1 92.75 365 MET A C 1
ATOM 2926 O O . MET A 1 365 ? 31.359 17.297 12.109 1 92.75 365 MET A O 1
ATOM 2930 N N . TYR A 1 366 ? 33.594 17.016 12.312 1 95.5 366 TYR A N 1
ATOM 2931 C CA . TYR A 1 366 ? 33.562 15.602 11.945 1 95.5 366 TYR A CA 1
ATOM 2932 C C . TYR A 1 366 ? 32.812 14.781 12.992 1 95.5 366 TYR A C 1
ATOM 2934 O O . TYR A 1 366 ? 32.031 13.875 12.648 1 95.5 366 TYR A O 1
ATOM 2942 N N . PHE A 1 367 ? 33 15.109 14.188 1 94.12 367 PHE A N 1
ATOM 2943 C CA . PHE A 1 367 ? 32.344 14.391 15.289 1 94.12 367 PHE A CA 1
ATOM 2944 C C . PHE A 1 367 ? 30.844 14.562 15.242 1 94.12 367 PHE A C 1
ATOM 2946 O O . PHE A 1 367 ? 30.109 13.586 15.359 1 94.12 367 PHE A O 1
ATOM 2953 N N . HIS A 1 368 ? 30.375 15.75 15.047 1 91.19 368 HIS A N 1
ATOM 2954 C CA . HIS A 1 368 ? 28.938 16.031 14.992 1 91.19 368 HIS A CA 1
ATOM 2955 C C . HIS A 1 368 ? 28.281 15.281 13.844 1 91.19 368 HIS A C 1
ATOM 2957 O O . HIS A 1 368 ? 27.188 14.742 14 1 91.19 368 HIS A O 1
ATOM 2963 N N . ARG A 1 369 ? 28.906 15.266 12.789 1 93.06 369 ARG A N 1
ATOM 2964 C CA . ARG A 1 369 ? 28.375 14.57 11.625 1 93.06 369 ARG A CA 1
ATOM 2965 C C . ARG A 1 369 ? 28.25 13.07 11.891 1 93.06 369 ARG A C 1
ATOM 2967 O O . ARG A 1 369 ? 27.219 12.461 11.578 1 93.06 369 ARG A O 1
ATOM 2974 N N . TYR A 1 370 ? 29.25 12.508 12.461 1 95.88 370 TYR A N 1
ATOM 2975 C CA . TYR A 1 370 ? 29.266 11.07 12.727 1 95.88 370 TYR A CA 1
ATOM 2976 C C . TYR A 1 370 ? 28.172 10.688 13.711 1 95.88 370 TYR A C 1
ATOM 2978 O O . TYR A 1 370 ? 27.469 9.695 13.508 1 95.88 370 TYR A O 1
ATOM 2986 N N . ILE A 1 371 ? 28 11.453 14.711 1 94.62 371 ILE A N 1
ATOM 2987 C CA . ILE A 1 371 ? 27.047 11.133 15.766 1 94.62 371 ILE A CA 1
ATOM 2988 C C . ILE A 1 371 ? 25.625 11.367 15.25 1 94.62 371 ILE A C 1
ATOM 2990 O O . ILE A 1 371 ? 24.688 10.719 15.719 1 94.62 371 ILE A O 1
ATOM 2994 N N . ARG A 1 372 ? 25.469 12.211 14.336 1 92.5 372 ARG A N 1
ATOM 2995 C CA . ARG A 1 372 ? 24.156 12.531 13.789 1 92.5 372 ARG A CA 1
ATOM 2996 C C . ARG A 1 372 ? 23.672 11.43 12.844 1 92.5 372 ARG A C 1
ATOM 2998 O O . ARG A 1 372 ? 22.5 11.086 12.836 1 92.5 372 ARG A O 1
ATOM 3005 N N . LEU A 1 373 ? 24.531 10.812 12.125 1 95.56 373 LEU A N 1
ATOM 3006 C CA . LEU A 1 373 ? 24.156 9.891 11.062 1 95.56 373 LEU A CA 1
ATOM 3007 C C . LEU A 1 373 ? 24.234 8.445 11.539 1 95.56 373 LEU A C 1
ATOM 3009 O O . LEU A 1 373 ? 23.375 7.625 11.195 1 95.56 373 LEU A O 1
ATOM 3013 N N . THR A 1 374 ? 25.125 8.086 12.344 1 97.44 374 THR A N 1
ATOM 3014 C CA . THR A 1 374 ? 25.562 6.719 12.562 1 97.44 374 THR A CA 1
ATOM 3015 C C . THR A 1 374 ? 24.562 5.949 13.406 1 97.44 374 THR A C 1
ATOM 3017 O O . THR A 1 374 ? 24.359 4.75 13.195 1 97.44 374 THR A O 1
ATOM 3020 N N . PRO A 1 375 ? 23.938 6.555 14.398 1 96.94 375 PRO A N 1
ATOM 3021 C CA . PRO A 1 375 ? 23.031 5.773 15.25 1 96.94 375 PRO A CA 1
ATOM 3022 C C . PRO A 1 375 ? 21.953 5.047 14.453 1 96.94 375 PRO A C 1
ATOM 3024 O O . PRO A 1 375 ? 21.719 3.855 14.672 1 96.94 375 PRO A O 1
ATOM 3027 N N . VAL A 1 376 ? 21.297 5.664 13.539 1 97.62 376 VAL A N 1
ATOM 3028 C CA . VAL A 1 376 ? 20.25 5.039 12.742 1 97.62 376 VAL A CA 1
ATOM 3029 C C . VAL A 1 376 ? 20.859 3.945 11.859 1 97.62 376 VAL A C 1
ATOM 3031 O O . VAL A 1 376 ? 20.297 2.855 11.742 1 97.62 376 VAL A O 1
ATOM 3034 N N . VAL A 1 377 ? 22 4.195 11.281 1 98.12 377 VAL A N 1
ATOM 3035 C CA . VAL A 1 377 ? 22.688 3.217 10.438 1 98.12 377 VAL A CA 1
ATOM 3036 C C . VAL A 1 377 ? 23.062 1.992 11.266 1 98.12 377 VAL A C 1
ATOM 3038 O O . VAL A 1 377 ? 22.875 0.855 10.828 1 98.12 377 VAL A O 1
ATOM 3041 N N . ALA A 1 378 ? 23.547 2.275 12.438 1 97.94 378 ALA A N 1
ATOM 3042 C CA . ALA A 1 378 ? 23.984 1.199 13.32 1 97.94 378 ALA A CA 1
ATOM 3043 C C . ALA A 1 378 ? 22.812 0.297 13.703 1 97.94 378 ALA A C 1
ATOM 3045 O O . ALA A 1 378 ? 22.953 -0.927 13.766 1 97.94 378 ALA A O 1
ATOM 3046 N N . VAL A 1 379 ? 21.719 0.846 13.984 1 97.56 379 VAL A N 1
ATOM 3047 C CA . VAL A 1 379 ? 20.562 0.059 14.383 1 97.56 379 VAL A CA 1
ATOM 3048 C C . VAL A 1 379 ? 20.062 -0.77 13.195 1 97.56 379 VAL A C 1
ATOM 3050 O O . VAL A 1 379 ? 19.625 -1.909 13.367 1 97.56 379 VAL A O 1
ATOM 3053 N N . VAL A 1 380 ? 20.094 -0.227 12.023 1 97.62 380 VAL A N 1
ATOM 3054 C CA . VAL A 1 380 ? 19.672 -0.963 10.836 1 97.62 380 VAL A CA 1
ATOM 3055 C C . VAL A 1 380 ? 20.641 -2.117 10.578 1 97.62 380 VAL A C 1
ATOM 3057 O O . VAL A 1 380 ? 20.219 -3.217 10.211 1 97.62 380 VAL A O 1
ATOM 3060 N N . ILE A 1 381 ? 21.906 -1.857 10.773 1 97.88 381 ILE A N 1
ATOM 3061 C CA . ILE A 1 381 ? 22.891 -2.926 10.656 1 97.88 381 ILE A CA 1
ATOM 3062 C C . ILE A 1 381 ? 22.594 -4.016 11.688 1 97.88 381 ILE A C 1
ATOM 3064 O O . ILE A 1 381 ? 22.625 -5.203 11.367 1 97.88 381 ILE A O 1
ATOM 3068 N N . LEU A 1 382 ? 22.328 -3.582 12.906 1 97.56 382 LEU A N 1
ATOM 3069 C CA . LEU A 1 382 ? 21.984 -4.535 13.953 1 97.56 382 LEU A CA 1
ATOM 3070 C C . LEU A 1 382 ? 20.766 -5.363 13.562 1 97.56 382 LEU A C 1
ATOM 3072 O O . LEU A 1 382 ? 20.75 -6.582 13.75 1 97.56 382 LEU A O 1
ATOM 3076 N N . TYR A 1 383 ? 19.797 -4.754 13.062 1 97.25 383 TYR A N 1
ATOM 3077 C CA . TYR A 1 383 ? 18.609 -5.469 12.609 1 97.25 383 TYR A CA 1
ATOM 3078 C C . TYR A 1 383 ? 18.953 -6.484 11.531 1 97.25 383 TYR A C 1
ATOM 3080 O O . TYR A 1 383 ? 18.516 -7.633 11.578 1 97.25 383 TYR A O 1
ATOM 3088 N N . ILE A 1 384 ? 19.75 -6.082 10.547 1 97.38 384 ILE A N 1
ATOM 3089 C CA . ILE A 1 384 ? 20.094 -6.941 9.43 1 97.38 384 ILE A CA 1
ATOM 3090 C C . ILE A 1 384 ? 20.875 -8.156 9.93 1 97.38 384 ILE A C 1
ATOM 3092 O O . ILE A 1 384 ? 20.625 -9.281 9.516 1 97.38 384 ILE A O 1
ATOM 3096 N N . MET A 1 385 ? 21.703 -7.934 10.859 1 96.19 385 MET A N 1
ATOM 3097 C CA . MET A 1 385 ? 22.594 -8.984 11.336 1 96.19 385 MET A CA 1
ATOM 3098 C C . MET A 1 385 ? 21.875 -9.891 12.336 1 96.19 385 MET A C 1
ATOM 3100 O O . MET A 1 385 ? 22.344 -11 12.609 1 96.19 385 MET A O 1
ATOM 3104 N N . SER A 1 386 ? 20.75 -9.492 12.852 1 95.81 386 SER A N 1
ATOM 3105 C CA . SER A 1 386 ? 20.125 -10.242 13.938 1 95.81 386 SER A CA 1
ATOM 3106 C C . SER A 1 386 ? 18.672 -10.609 13.594 1 95.81 386 SER A C 1
ATOM 3108 O O . SER A 1 386 ? 18.422 -11.68 13.031 1 95.81 386 SER A O 1
ATOM 3110 N N . LEU A 1 387 ? 17.766 -9.719 13.539 1 95.5 387 LEU A N 1
ATOM 3111 C CA . LEU A 1 387 ? 16.328 -9.969 13.516 1 95.5 387 LEU A CA 1
ATOM 3112 C C . LEU A 1 387 ? 15.836 -10.18 12.086 1 95.5 387 LEU A C 1
ATOM 3114 O O . LEU A 1 387 ? 14.734 -10.688 11.867 1 95.5 387 LEU A O 1
ATOM 3118 N N . TYR A 1 388 ? 16.625 -9.867 11.133 1 95.25 388 TYR A N 1
ATOM 3119 C CA . TYR A 1 388 ? 16.25 -9.961 9.727 1 95.25 388 TYR A CA 1
ATOM 3120 C C . TYR A 1 388 ? 15.852 -11.383 9.359 1 95.25 388 TYR A C 1
ATOM 3122 O O . TYR A 1 388 ? 14.852 -11.586 8.656 1 95.25 388 TYR A O 1
ATOM 3130 N N . LYS A 1 389 ? 16.547 -12.383 9.805 1 91.81 389 LYS A N 1
ATOM 3131 C CA . LYS A 1 389 ? 16.328 -13.781 9.43 1 91.81 389 LYS A CA 1
ATOM 3132 C C . LYS A 1 389 ? 14.984 -14.273 9.953 1 91.81 389 LYS A C 1
ATOM 3134 O O . LYS A 1 389 ? 14.438 -15.258 9.438 1 91.81 389 LYS A O 1
ATOM 3139 N N . TYR A 1 390 ? 14.414 -13.555 10.93 1 92.19 390 TYR A N 1
ATOM 3140 C CA . TYR A 1 390 ? 13.148 -13.969 11.523 1 92.19 390 TYR A CA 1
ATOM 3141 C C . TYR A 1 390 ? 11.992 -13.172 10.93 1 92.19 390 TYR A C 1
ATOM 3143 O O . TYR A 1 390 ? 10.836 -13.367 11.32 1 92.19 390 TYR A O 1
ATOM 3151 N N . SER A 1 391 ? 12.242 -12.352 9.984 1 93.56 391 SER A N 1
ATOM 3152 C CA . SER A 1 391 ? 11.234 -11.422 9.469 1 93.56 391 SER A CA 1
ATOM 3153 C C . SER A 1 391 ? 10.398 -12.07 8.375 1 93.56 391 SER A C 1
ATOM 3155 O O . SER A 1 391 ? 9.414 -11.492 7.91 1 93.56 391 SER A O 1
ATOM 3157 N N . GLY A 1 392 ? 10.766 -13.258 7.961 1 92.19 392 GLY A N 1
ATOM 3158 C CA . GLY A 1 392 ? 9.984 -13.898 6.914 1 92.19 392 GLY A CA 1
ATOM 3159 C C . GLY A 1 392 ? 10.391 -15.336 6.664 1 92.19 392 GLY A C 1
ATOM 3160 O O . GLY A 1 392 ? 11.336 -15.844 7.281 1 92.19 392 GLY A O 1
ATOM 3161 N N . ALA A 1 393 ? 9.586 -15.969 5.852 1 92.25 393 ALA A N 1
ATOM 3162 C CA . ALA A 1 393 ? 9.797 -17.344 5.391 1 92.25 393 ALA A CA 1
ATOM 3163 C C . ALA A 1 393 ? 9.125 -17.578 4.039 1 92.25 393 ALA A C 1
ATOM 3165 O O . ALA A 1 393 ? 8.32 -16.75 3.59 1 92.25 393 ALA A O 1
ATOM 3166 N N . GLY A 1 394 ? 9.539 -18.656 3.434 1 93.81 394 GLY A N 1
ATOM 3167 C CA . GLY A 1 394 ? 8.938 -19 2.15 1 93.81 394 GLY A CA 1
ATOM 3168 C C . GLY A 1 394 ? 9.961 -19.203 1.051 1 93.81 394 GLY A C 1
ATOM 3169 O O . GLY A 1 394 ? 11.164 -19.031 1.269 1 93.81 394 GLY A O 1
ATOM 3170 N N . PRO A 1 395 ? 9.453 -19.578 -0.118 1 96 395 PRO A N 1
ATOM 3171 C CA . PRO A 1 395 ? 10.352 -19.859 -1.238 1 96 395 PRO A CA 1
ATOM 3172 C C . PRO A 1 395 ? 11.172 -18.641 -1.669 1 96 395 PRO A C 1
ATOM 3174 O O . PRO A 1 395 ? 12.375 -18.75 -1.916 1 96 395 PRO A O 1
ATOM 3177 N N . MET A 1 396 ? 10.555 -17.516 -1.701 1 96.31 396 MET A N 1
ATOM 3178 C CA . MET A 1 396 ? 11.258 -16.312 -2.166 1 96.31 396 MET A CA 1
ATOM 3179 C C . MET A 1 396 ? 12.234 -15.82 -1.108 1 96.31 396 MET A C 1
ATOM 3181 O O . MET A 1 396 ? 13.148 -15.047 -1.415 1 96.31 396 MET A O 1
ATOM 3185 N N . TRP A 1 397 ? 12 -16.188 0.139 1 95.5 397 TRP A N 1
ATOM 3186 C CA . TRP A 1 397 ? 12.938 -15.812 1.188 1 95.5 397 TRP A CA 1
ATOM 3187 C C . TRP A 1 397 ? 14.312 -16.438 0.939 1 95.5 397 TRP A C 1
ATOM 3189 O O . TRP A 1 397 ? 15.336 -15.82 1.233 1 95.5 397 TRP A O 1
ATOM 3199 N N . MET A 1 398 ? 14.359 -17.609 0.439 1 93.81 398 MET A N 1
ATOM 3200 C CA . MET A 1 398 ? 15.609 -18.312 0.154 1 93.81 398 MET A CA 1
ATOM 3201 C C . MET A 1 398 ? 16.375 -17.641 -0.985 1 93.81 398 MET A C 1
ATOM 3203 O O . MET A 1 398 ? 17.594 -17.766 -1.088 1 93.81 398 MET A O 1
ATOM 3207 N N . LYS A 1 399 ? 15.617 -16.906 -1.775 1 92.31 399 LYS A N 1
ATOM 3208 C CA . LYS A 1 399 ? 16.219 -16.266 -2.938 1 92.31 399 LYS A CA 1
ATOM 3209 C C . LYS A 1 399 ? 16.578 -14.812 -2.633 1 92.31 399 LYS A C 1
ATOM 3211 O O . LYS A 1 399 ? 17.688 -14.359 -2.941 1 92.31 399 LYS A O 1
ATOM 3216 N N . LEU A 1 400 ? 15.648 -14.094 -1.989 1 90.44 400 LEU A N 1
ATOM 3217 C CA . LEU A 1 400 ? 15.805 -12.648 -1.84 1 90.44 400 LEU A CA 1
ATOM 3218 C C . LEU A 1 400 ? 16.094 -12.281 -0.388 1 90.44 400 LEU A C 1
ATOM 3220 O O . LEU A 1 400 ? 16.516 -11.164 -0.101 1 90.44 400 LEU A O 1
ATOM 3224 N N . GLY A 1 401 ? 15.883 -13.133 0.528 1 89.62 401 GLY A N 1
ATOM 3225 C CA . GLY A 1 401 ? 16.062 -12.852 1.944 1 89.62 401 GLY A CA 1
ATOM 3226 C C . GLY A 1 401 ? 17.469 -13.109 2.436 1 89.62 401 GLY A C 1
ATOM 3227 O O . GLY A 1 401 ? 17.672 -13.703 3.496 1 89.62 401 GLY A O 1
ATOM 3228 N N . THR A 1 402 ? 18.484 -12.664 1.736 1 87.56 402 THR A N 1
ATOM 3229 C CA . THR A 1 402 ? 19.859 -13.016 2.061 1 87.56 402 THR A CA 1
ATOM 3230 C C . THR A 1 402 ? 20.672 -11.773 2.449 1 87.56 402 THR A C 1
ATOM 3232 O O . THR A 1 402 ? 21.891 -11.742 2.279 1 87.56 402 THR A O 1
ATOM 3235 N N . GLN A 1 403 ? 20.016 -10.789 2.912 1 89.38 403 GLN A N 1
ATOM 3236 C CA . GLN A 1 403 ? 20.703 -9.547 3.256 1 89.38 403 GLN A CA 1
ATOM 3237 C C . GLN A 1 403 ? 21.641 -9.75 4.445 1 89.38 403 GLN A C 1
ATOM 3239 O O . GLN A 1 403 ? 22.672 -9.086 4.555 1 89.38 403 GLN A O 1
ATOM 3244 N N . ASP A 1 404 ? 21.266 -10.594 5.363 1 90.06 404 ASP A N 1
ATOM 3245 C CA . ASP A 1 404 ? 22.109 -10.883 6.516 1 90.06 404 ASP A CA 1
ATOM 3246 C C . ASP A 1 404 ? 23.438 -11.5 6.082 1 90.06 404 ASP A C 1
ATOM 3248 O O . ASP A 1 404 ? 24.5 -11.156 6.625 1 90.06 404 ASP A O 1
ATOM 3252 N N . LYS A 1 405 ? 23.406 -12.352 5.059 1 89.56 405 LYS A N 1
ATOM 3253 C CA . LYS A 1 405 ? 24.641 -12.945 4.535 1 89.56 405 LYS A CA 1
ATOM 3254 C C . LYS A 1 405 ? 25.516 -11.898 3.852 1 89.56 405 LYS A C 1
ATOM 3256 O O . LYS A 1 405 ? 26.734 -11.953 3.938 1 89.56 405 LYS A O 1
ATOM 3261 N N . ARG A 1 406 ? 24.875 -10.945 3.234 1 89.88 406 ARG A N 1
ATOM 3262 C CA . ARG A 1 406 ? 25.594 -9.883 2.547 1 89.88 406 ARG A CA 1
ATOM 3263 C C . ARG A 1 406 ? 26.297 -8.969 3.543 1 89.88 406 ARG A C 1
ATOM 3265 O O . ARG A 1 406 ? 27.375 -8.43 3.25 1 89.88 406 ARG A O 1
ATOM 3272 N N . CYS A 1 407 ? 25.812 -8.82 4.691 1 94.56 407 CYS A N 1
ATOM 3273 C CA . CYS A 1 407 ? 26.297 -7.863 5.68 1 94.56 407 CYS A CA 1
ATOM 3274 C C . CYS A 1 407 ? 27.266 -8.523 6.645 1 94.56 407 CYS A C 1
ATOM 3276 O O . CYS A 1 407 ? 27.984 -7.844 7.383 1 94.56 407 CYS A O 1
ATOM 3278 N N . GLU A 1 408 ? 27.422 -9.797 6.664 1 92.25 408 GLU A N 1
ATOM 3279 C CA . GLU A 1 408 ? 28.125 -10.57 7.68 1 92.25 408 GLU A CA 1
ATOM 3280 C C . GLU A 1 408 ? 29.594 -10.133 7.781 1 92.25 408 GLU A C 1
ATOM 3282 O O . GLU A 1 408 ? 30.109 -9.914 8.883 1 92.25 408 GLU A O 1
ATOM 3287 N N . ASP A 1 409 ? 30.234 -9.883 6.68 1 93.06 409 ASP A N 1
ATOM 3288 C CA . ASP A 1 409 ? 31.656 -9.57 6.734 1 93.06 409 ASP A CA 1
ATOM 3289 C C . ASP A 1 409 ? 31.922 -8.133 6.301 1 93.06 409 ASP A C 1
ATOM 3291 O O . ASP A 1 409 ? 33.094 -7.695 6.254 1 93.06 409 ASP A O 1
ATOM 3295 N N . THR A 1 410 ? 30.891 -7.402 6.094 1 96.38 410 THR A N 1
ATOM 3296 C CA . THR A 1 410 ? 31.141 -6.086 5.516 1 96.38 410 THR A CA 1
ATOM 3297 C C . THR A 1 410 ? 30.516 -4.992 6.371 1 96.38 410 THR A C 1
ATOM 3299 O O . THR A 1 410 ? 30.641 -3.805 6.062 1 96.38 410 THR A O 1
ATOM 3302 N N . TRP A 1 411 ? 29.828 -5.316 7.457 1 96.31 411 TRP A N 1
ATOM 3303 C CA . TRP A 1 411 ? 29.062 -4.375 8.258 1 96.31 411 TRP A CA 1
ATOM 3304 C C . TRP A 1 411 ? 29.953 -3.244 8.773 1 96.31 411 TRP A C 1
ATOM 3306 O O . TRP A 1 411 ? 29.516 -2.09 8.836 1 96.31 411 TRP A O 1
ATOM 3316 N N . TRP A 1 412 ? 31.219 -3.477 9.156 1 96.88 412 TRP A N 1
ATOM 3317 C CA . TRP A 1 412 ? 32.125 -2.496 9.758 1 96.88 412 TRP A CA 1
ATOM 3318 C C . TRP A 1 412 ? 32.438 -1.385 8.766 1 96.88 412 TRP A C 1
ATOM 3320 O O . TRP A 1 412 ? 32.656 -0.236 9.164 1 96.88 412 TRP A O 1
ATOM 3330 N N . ALA A 1 413 ? 32.562 -1.756 7.484 1 97.94 413 ALA A N 1
ATOM 3331 C CA . ALA A 1 413 ? 32.875 -0.769 6.457 1 97.94 413 ALA A CA 1
ATOM 3332 C C . ALA A 1 413 ? 31.766 0.277 6.34 1 97.94 413 ALA A C 1
ATOM 3334 O O . ALA A 1 413 ? 32.031 1.445 6.051 1 97.94 413 ALA A O 1
ATOM 3335 N N . THR A 1 414 ? 30.531 -0.153 6.543 1 97.56 414 THR A N 1
ATOM 3336 C CA . THR A 1 414 ? 29.406 0.768 6.48 1 97.56 414 THR A CA 1
ATOM 3337 C C . THR A 1 414 ? 29.422 1.72 7.676 1 97.56 414 THR A C 1
ATOM 3339 O O . THR A 1 414 ? 29.078 2.896 7.539 1 97.56 414 THR A O 1
ATOM 3342 N N . LEU A 1 415 ? 29.859 1.278 8.82 1 97.56 415 LEU A N 1
ATOM 3343 C CA . LEU A 1 415 ? 29.938 2.119 10.016 1 97.56 415 LEU A CA 1
ATOM 3344 C C . LEU A 1 415 ? 31.047 3.152 9.867 1 97.56 415 LEU A C 1
ATOM 3346 O O . LEU A 1 415 ? 30.969 4.25 10.422 1 97.56 415 LEU A O 1
ATOM 3350 N N . LEU A 1 416 ? 32.031 2.834 9.055 1 97.56 416 LEU A N 1
ATOM 3351 C CA . LEU A 1 416 ? 33.156 3.744 8.836 1 97.56 416 LEU A CA 1
ATOM 3352 C C . LEU A 1 416 ? 32.938 4.559 7.562 1 97.56 416 LEU A C 1
ATOM 3354 O O . LEU A 1 416 ? 33.75 5.438 7.25 1 97.56 416 LEU A O 1
ATOM 3358 N N . TYR A 1 417 ? 31.922 4.273 6.828 1 98 417 TYR A N 1
ATOM 3359 C CA . TYR A 1 417 ? 31.547 4.984 5.613 1 98 417 TYR A CA 1
ATOM 3360 C C . TYR A 1 417 ? 32.625 4.855 4.551 1 98 417 TYR A C 1
ATOM 3362 O O . TYR A 1 417 ? 33.031 5.848 3.926 1 98 417 TYR A O 1
ATOM 3370 N N . VAL A 1 418 ? 33.156 3.604 4.336 1 98 418 VAL A N 1
ATOM 3371 C CA . VAL A 1 418 ? 34.156 3.357 3.316 1 98 418 VAL A CA 1
ATOM 3372 C C . VAL A 1 418 ? 33.719 2.193 2.428 1 98 418 VAL A C 1
ATOM 3374 O O . VAL A 1 418 ? 34.531 1.7 1.615 1 98 418 VAL A O 1
ATOM 3377 N N . GLN A 1 419 ? 32.5 1.732 2.506 1 96.81 419 GLN A N 1
ATOM 3378 C CA . GLN A 1 419 ? 32.031 0.52 1.847 1 96.81 419 GLN A CA 1
ATOM 3379 C C . GLN A 1 419 ? 32.031 0.688 0.33 1 96.81 419 GLN A C 1
ATOM 3381 O O . GLN A 1 419 ? 32.094 -0.296 -0.409 1 96.81 419 GLN A O 1
ATOM 3386 N N . ASN A 1 420 ? 31.922 1.948 -0.233 1 97.38 420 ASN A N 1
ATOM 3387 C CA . ASN A 1 420 ? 31.875 2.172 -1.675 1 97.38 420 ASN A CA 1
ATOM 3388 C C . ASN A 1 420 ? 33.188 1.837 -2.342 1 97.38 420 ASN A C 1
ATOM 3390 O O . ASN A 1 420 ? 33.25 1.568 -3.543 1 97.38 420 ASN A O 1
ATOM 3394 N N . TYR A 1 421 ? 34.281 1.908 -1.583 1 97.44 421 TYR A N 1
ATOM 3395 C CA . TYR A 1 421 ? 35.594 1.521 -2.09 1 97.44 421 TYR A CA 1
ATOM 3396 C C . TYR A 1 421 ? 36.031 0.176 -1.519 1 97.44 421 TYR A C 1
ATOM 3398 O O . TYR A 1 421 ? 36.625 -0.646 -2.225 1 97.44 421 TYR A O 1
ATOM 3406 N N . ALA A 1 422 ? 35.719 -0.132 -0.258 1 97 422 ALA A N 1
ATOM 3407 C CA . ALA A 1 422 ? 36.156 -1.332 0.436 1 97 422 ALA A CA 1
ATOM 3408 C C . ALA A 1 422 ? 35.438 -2.572 -0.066 1 97 422 ALA A C 1
ATOM 3410 O O . ALA A 1 422 ? 36.062 -3.615 -0.294 1 97 422 ALA A O 1
ATOM 3411 N N . PHE A 1 423 ? 34.156 -2.527 -0.17 1 96 423 PHE A N 1
ATOM 3412 C CA . PHE A 1 423 ? 33.344 -3.666 -0.581 1 96 423 PHE A CA 1
ATOM 3413 C C . PHE A 1 423 ? 32.25 -3.23 -1.557 1 96 423 PHE A C 1
ATOM 3415 O O . PHE A 1 423 ? 31.062 -3.447 -1.308 1 96 423 PHE A O 1
ATOM 3422 N N . PRO A 1 424 ? 32.594 -2.805 -2.732 1 94.56 424 PRO A N 1
ATOM 3423 C CA . PRO A 1 424 ? 31.594 -2.256 -3.66 1 94.56 424 PRO A CA 1
ATOM 3424 C C . PRO A 1 424 ? 30.656 -3.32 -4.207 1 94.56 424 PRO A C 1
ATOM 3426 O O . PRO A 1 424 ? 29.547 -2.998 -4.66 1 94.56 424 PRO A O 1
ATOM 3429 N N . TYR A 1 425 ? 30.984 -4.613 -4.188 1 93.31 425 TYR A N 1
ATOM 3430 C CA . TYR A 1 425 ? 30.156 -5.676 -4.734 1 93.31 425 TYR A CA 1
ATOM 3431 C C . TYR A 1 425 ? 29.25 -6.273 -3.66 1 93.31 425 TYR A C 1
ATOM 3433 O O . TYR A 1 425 ? 28.344 -7.039 -3.965 1 93.31 425 TYR A O 1
ATOM 3441 N N . LYS A 1 426 ? 29.578 -5.938 -2.385 1 93.88 426 LYS A N 1
ATOM 3442 C CA . LYS A 1 426 ? 28.844 -6.543 -1.27 1 93.88 426 LYS A CA 1
ATOM 3443 C C . LYS A 1 426 ? 28.594 -5.523 -0.162 1 93.88 426 LYS A C 1
ATOM 3445 O O . LYS A 1 426 ? 28.969 -5.75 0.992 1 93.88 426 LYS A O 1
ATOM 3450 N N . ILE A 1 427 ? 27.859 -4.543 -0.505 1 95.06 427 ILE A N 1
ATOM 3451 C CA . ILE A 1 427 ? 27.562 -3.5 0.472 1 95.06 427 ILE A CA 1
ATOM 3452 C C . ILE A 1 427 ? 26.453 -3.967 1.399 1 95.06 427 ILE A C 1
ATOM 3454 O O . ILE A 1 427 ? 25.406 -4.453 0.938 1 95.06 427 ILE A O 1
ATOM 3458 N N . CYS A 1 428 ? 26.594 -3.828 2.68 1 95.38 428 CYS A N 1
ATOM 3459 C CA . CYS A 1 428 ? 25.656 -4.293 3.701 1 95.38 428 CYS A CA 1
ATOM 3460 C C . CYS A 1 428 ? 24.281 -3.654 3.52 1 95.38 428 CYS A C 1
ATOM 3462 O O . CYS A 1 428 ? 23.281 -4.355 3.375 1 95.38 428 CYS A O 1
ATOM 3464 N N . ILE A 1 429 ? 24.25 -2.398 3.625 1 95.75 429 ILE A N 1
ATOM 3465 C CA . ILE A 1 429 ? 23.078 -1.616 3.234 1 95.75 429 ILE A CA 1
ATOM 3466 C C . ILE A 1 429 ? 23.266 -1.079 1.816 1 95.75 429 ILE A C 1
ATOM 3468 O O . ILE A 1 429 ? 23.984 -0.093 1.61 1 95.75 429 ILE A O 1
ATOM 3472 N N . SER A 1 430 ? 22.641 -1.653 0.89 1 92.62 430 SER A N 1
ATOM 3473 C CA . SER A 1 430 ? 22.938 -1.489 -0.529 1 92.62 430 SER A CA 1
ATOM 3474 C C . SER A 1 430 ? 22.953 -0.017 -0.926 1 92.62 430 SER A C 1
ATOM 3476 O O . SER A 1 430 ? 23.828 0.426 -1.668 1 92.62 430 SER A O 1
ATOM 3478 N N . GLN A 1 431 ? 21.984 0.797 -0.436 1 95.38 431 GLN A N 1
ATOM 3479 C CA . GLN A 1 431 ? 21.875 2.188 -0.865 1 95.38 431 GLN A CA 1
ATOM 3480 C C . GLN A 1 431 ? 22.797 3.088 -0.05 1 95.38 431 GLN A C 1
ATOM 3482 O O . GLN A 1 431 ? 22.922 4.277 -0.344 1 95.38 431 GLN A O 1
ATOM 3487 N N . SER A 1 432 ? 23.562 2.521 0.896 1 97.31 432 SER A N 1
ATOM 3488 C CA . SER A 1 432 ? 24.375 3.33 1.803 1 97.31 432 SER A CA 1
ATOM 3489 C C . SER A 1 432 ? 25.641 3.818 1.12 1 97.31 432 SER A C 1
ATOM 3491 O O . SER A 1 432 ? 26.406 4.586 1.705 1 97.31 432 SER A O 1
ATOM 3493 N N . TRP A 1 433 ? 25.938 3.4 -0.109 1 97.38 433 TRP A N 1
ATOM 3494 C CA . TRP A 1 433 ? 27.047 3.988 -0.848 1 97.38 433 TRP A CA 1
ATOM 3495 C C . TRP A 1 433 ? 26.938 5.508 -0.885 1 97.38 433 TRP A C 1
ATOM 3497 O O . TRP A 1 433 ? 27.938 6.215 -0.819 1 97.38 433 TRP A O 1
ATOM 3507 N N . TYR A 1 434 ? 25.75 6.047 -1.066 1 97.69 434 TYR A N 1
ATOM 3508 C CA . TYR A 1 434 ? 25.516 7.488 -1.071 1 97.69 434 TYR A CA 1
ATOM 3509 C C . TYR A 1 434 ? 26.031 8.125 0.217 1 97.69 434 TYR A C 1
ATOM 3511 O O . TYR A 1 434 ? 26.656 9.188 0.187 1 97.69 434 TYR A O 1
ATOM 3519 N N . LEU A 1 435 ? 25.719 7.484 1.379 1 97.69 435 LEU A N 1
ATOM 3520 C CA . LEU A 1 435 ? 26.156 8.008 2.666 1 97.69 435 LEU A CA 1
ATOM 3521 C C . LEU A 1 435 ? 27.672 8.016 2.754 1 97.69 435 LEU A C 1
ATOM 3523 O O . LEU A 1 435 ? 28.266 8.906 3.369 1 97.69 435 LEU A O 1
ATOM 3527 N N . ALA A 1 436 ? 28.25 6.965 2.191 1 98.25 436 ALA A N 1
ATOM 3528 C CA . ALA A 1 436 ? 29.719 6.926 2.156 1 98.25 436 ALA A CA 1
ATOM 3529 C C . ALA A 1 436 ? 30.281 8.102 1.364 1 98.25 436 ALA A C 1
ATOM 3531 O O . ALA A 1 436 ? 31.156 8.82 1.846 1 98.25 436 ALA A O 1
ATOM 3532 N N . VAL A 1 437 ? 29.75 8.383 0.227 1 98.25 437 VAL A N 1
ATOM 3533 C CA . VAL A 1 437 ? 30.203 9.469 -0.632 1 98.25 437 VAL A CA 1
ATOM 3534 C C . VAL A 1 437 ? 29.953 10.812 0.059 1 98.25 437 VAL A C 1
ATOM 3536 O O . VAL A 1 437 ? 30.844 11.664 0.109 1 98.25 437 VAL A O 1
ATOM 3539 N N . ASP A 1 438 ? 28.781 10.969 0.574 1 97.56 438 ASP A N 1
ATOM 3540 C CA . ASP A 1 438 ? 28.406 12.219 1.232 1 97.56 438 ASP A CA 1
ATOM 3541 C C . ASP A 1 438 ? 29.328 12.508 2.424 1 97.56 438 ASP A C 1
ATOM 3543 O O . ASP A 1 438 ? 29.75 13.641 2.629 1 97.56 438 ASP A O 1
ATOM 3547 N N . THR A 1 439 ? 29.594 11.5 3.203 1 97.56 439 THR A N 1
ATOM 3548 C CA . THR A 1 439 ? 30.469 11.656 4.367 1 97.56 439 THR A CA 1
ATOM 3549 C C . THR A 1 439 ? 31.906 11.93 3.941 1 97.56 439 THR A C 1
ATOM 3551 O O . THR A 1 439 ? 32.594 12.758 4.551 1 97.56 439 THR A O 1
ATOM 3554 N N . GLN A 1 440 ? 32.344 11.25 2.955 1 98.06 440 GLN A N 1
ATOM 3555 C CA . GLN A 1 440 ? 33.688 11.492 2.443 1 98.06 440 GLN A CA 1
ATOM 3556 C C . GLN A 1 440 ? 33.844 12.914 1.908 1 98.06 440 GLN A C 1
ATOM 3558 O O . GLN A 1 440 ? 34.844 13.57 2.133 1 98.06 440 GLN A O 1
ATOM 3563 N N . LEU A 1 441 ? 32.844 13.383 1.229 1 97.94 441 LEU A N 1
ATOM 3564 C CA . LEU A 1 441 ? 32.875 14.758 0.743 1 97.94 441 LEU A CA 1
ATOM 3565 C C . LEU A 1 441 ? 32.812 15.742 1.902 1 97.94 441 LEU A C 1
ATOM 3567 O O . LEU A 1 441 ? 33.406 16.828 1.842 1 97.94 441 LEU A O 1
ATOM 3571 N N . TYR A 1 442 ? 32.094 15.375 2.902 1 96.56 442 TYR A N 1
ATOM 3572 C CA . TYR A 1 442 ? 32.031 16.188 4.117 1 96.56 442 TYR A CA 1
ATOM 3573 C C . TYR A 1 442 ? 33.438 16.281 4.75 1 96.56 442 TYR A C 1
ATOM 3575 O O . TYR A 1 442 ? 33.844 17.375 5.172 1 96.56 442 TYR A O 1
ATOM 3583 N N . VAL A 1 443 ? 34.125 15.203 4.777 1 96.75 443 VAL A N 1
ATOM 3584 C CA . VAL A 1 443 ? 35.469 15.156 5.359 1 96.75 443 VAL A CA 1
ATOM 3585 C C . VAL A 1 443 ? 36.438 15.969 4.504 1 96.75 443 VAL A C 1
ATOM 3587 O O . VAL A 1 443 ? 37.312 16.656 5.027 1 96.75 443 VAL A O 1
ATOM 3590 N N . LEU A 1 444 ? 36.219 15.992 3.252 1 96.81 444 LEU A N 1
ATOM 3591 C CA . LEU A 1 444 ? 37.094 16.688 2.324 1 96.81 444 LEU A CA 1
ATOM 3592 C C . LEU A 1 444 ? 36.656 18.141 2.154 1 96.81 444 LEU A C 1
ATOM 3594 O O . LEU A 1 444 ? 37.406 18.938 1.571 1 96.81 444 LEU A O 1
ATOM 3598 N N . SER A 1 445 ? 35.594 18.562 2.66 1 97.19 445 SER A N 1
ATOM 3599 C CA . SER A 1 445 ? 34.969 19.844 2.387 1 97.19 445 SER A CA 1
ATOM 3600 C C . SER A 1 445 ? 35.875 21 2.785 1 97.19 445 SER A C 1
ATOM 3602 O O . SER A 1 445 ? 35.938 22.031 2.104 1 97.19 445 SER A O 1
ATOM 3604 N N . PRO A 1 446 ? 36.719 20.906 3.922 1 96.31 446 PRO A N 1
ATOM 3605 C CA . PRO A 1 446 ? 37.594 22.016 4.293 1 96.31 446 PRO A CA 1
ATOM 3606 C C . PRO A 1 446 ? 38.594 22.391 3.201 1 96.31 446 PRO A C 1
ATOM 3608 O O . PRO A 1 446 ? 39 23.547 3.096 1 96.31 446 PRO A O 1
ATOM 3611 N N . LEU A 1 447 ? 38.906 21.469 2.383 1 96.44 447 LEU A N 1
ATOM 3612 C CA . LEU A 1 447 ? 39.844 21.703 1.288 1 96.44 447 LEU A CA 1
ATOM 3613 C C . LEU A 1 447 ? 39.281 22.703 0.291 1 96.44 447 LEU A C 1
ATOM 3615 O O . LEU A 1 447 ? 40.031 23.391 -0.409 1 96.44 447 LEU A O 1
ATOM 3619 N N . PHE A 1 448 ? 38 22.859 0.22 1 97.38 448 PHE A N 1
ATOM 3620 C CA . PHE A 1 448 ? 37.344 23.766 -0.72 1 97.38 448 PHE A CA 1
ATOM 3621 C C . PHE A 1 448 ? 36.781 24.984 0.001 1 97.38 448 PHE A C 1
ATOM 3623 O O . PHE A 1 448 ? 36.844 26.109 -0.511 1 97.38 448 PHE A O 1
ATOM 3630 N N . LEU A 1 449 ? 36.281 24.828 1.188 1 96.81 449 LEU A N 1
ATOM 3631 C CA . LEU A 1 449 ? 35.594 25.875 1.923 1 96.81 449 LEU A CA 1
ATOM 3632 C C . LEU A 1 449 ? 36.562 26.922 2.438 1 96.81 449 LEU A C 1
ATOM 3634 O O . LEU A 1 449 ? 36.312 28.125 2.35 1 96.81 449 LEU A O 1
ATOM 3638 N N . ILE A 1 450 ? 37.719 26.469 2.953 1 95.88 450 ILE A N 1
ATOM 3639 C CA . ILE A 1 450 ? 38.688 27.391 3.545 1 95.88 450 ILE A CA 1
ATOM 3640 C C . ILE A 1 450 ? 39.25 28.297 2.465 1 95.88 450 ILE A C 1
ATOM 3642 O O . ILE A 1 450 ? 39.281 29.531 2.627 1 95.88 450 ILE A O 1
ATOM 3646 N N . PRO A 1 451 ? 39.688 27.719 1.349 1 96.25 451 PRO A N 1
ATOM 3647 C CA . PRO A 1 451 ? 40.188 28.609 0.29 1 96.25 451 PRO A CA 1
ATOM 3648 C C . PRO A 1 451 ? 39.094 29.578 -0.214 1 96.25 451 PRO A C 1
ATOM 3650 O O . PRO A 1 451 ? 39.406 30.734 -0.534 1 96.25 451 PRO A O 1
ATOM 3653 N N . LEU A 1 452 ? 37.906 29.203 -0.345 1 96.88 452 LEU A N 1
ATOM 3654 C CA . LEU A 1 452 ? 36.812 30.062 -0.802 1 96.88 452 LEU A CA 1
ATOM 3655 C C . LEU A 1 452 ? 36.594 31.203 0.181 1 96.88 452 LEU A C 1
ATOM 3657 O O . LEU A 1 452 ? 36.281 32.312 -0.225 1 96.88 452 LEU A O 1
ATOM 3661 N N . TRP A 1 453 ? 36.688 30.875 1.451 1 95.44 453 TRP A N 1
ATOM 3662 C CA . TRP A 1 453 ? 36.5 31.891 2.479 1 95.44 453 TRP A CA 1
ATOM 3663 C C . TRP A 1 453 ? 37.688 32.875 2.455 1 95.44 453 TRP A C 1
ATOM 3665 O O . TRP A 1 453 ? 37.469 34.094 2.537 1 95.44 453 TRP A O 1
ATOM 3675 N N . LYS A 1 454 ? 38.906 32.438 2.301 1 94.94 454 LYS A N 1
ATOM 3676 C CA . LYS A 1 454 ? 40.125 33.25 2.402 1 94.94 454 LYS A CA 1
ATOM 3677 C C . LYS A 1 454 ? 40.344 34.094 1.132 1 94.94 454 LYS A C 1
ATOM 3679 O O . LYS A 1 454 ? 40.688 35.25 1.197 1 94.94 454 LYS A O 1
ATOM 3684 N N . TRP A 1 455 ? 40.156 33.406 -0.054 1 95.62 455 TRP A N 1
ATOM 3685 C CA . TRP A 1 455 ? 40.562 34.031 -1.298 1 95.62 455 TRP A CA 1
ATOM 3686 C C . TRP A 1 455 ? 39.375 34.438 -2.145 1 95.62 455 TRP A C 1
ATOM 3688 O O . TRP A 1 455 ? 39.5 35.062 -3.188 1 95.62 455 TRP A O 1
ATOM 3698 N N . GLY A 1 456 ? 38.25 34 -1.819 1 92.94 456 GLY A N 1
ATOM 3699 C CA . GLY A 1 456 ? 37.031 34.406 -2.5 1 92.94 456 GLY A CA 1
ATOM 3700 C C . GLY A 1 456 ? 36.938 33.844 -3.908 1 92.94 456 GLY A C 1
ATOM 3701 O O . GLY A 1 456 ? 37.094 32.656 -4.125 1 92.94 456 GLY A O 1
ATOM 3702 N N . LYS A 1 457 ? 36.719 34.625 -4.902 1 93.81 457 LYS A N 1
ATOM 3703 C CA . LYS A 1 457 ? 36.469 34.25 -6.293 1 93.81 457 LYS A CA 1
ATOM 3704 C C . LYS A 1 457 ? 37.719 33.656 -6.93 1 93.81 457 LYS A C 1
ATOM 3706 O O . LYS A 1 457 ? 37.625 32.844 -7.855 1 93.81 457 LYS A O 1
ATOM 3711 N N . LYS A 1 458 ? 38.875 33.969 -6.484 1 96.06 458 LYS A N 1
ATOM 3712 C CA . LYS A 1 458 ? 40.125 33.438 -7.023 1 96.06 458 LYS A CA 1
ATOM 3713 C C . LYS A 1 458 ? 40.219 31.922 -6.809 1 96.06 458 LYS A C 1
ATOM 3715 O O . LYS A 1 458 ? 40.844 31.203 -7.594 1 96.06 458 LYS A O 1
ATOM 3720 N N . ALA A 1 459 ? 39.562 31.484 -5.809 1 97.19 459 ALA A N 1
ATOM 3721 C CA . ALA A 1 459 ? 39.594 30.062 -5.484 1 97.19 459 ALA A CA 1
ATOM 3722 C C . ALA A 1 459 ? 38.656 29.281 -6.398 1 97.19 459 ALA A C 1
ATOM 3724 O O . ALA A 1 459 ? 38.75 28.047 -6.484 1 97.19 459 ALA A O 1
ATOM 3725 N N . LEU A 1 460 ? 37.844 29.938 -7.121 1 97.31 460 LEU A N 1
ATOM 3726 C CA . LEU A 1 460 ? 36.844 29.266 -7.98 1 97.31 460 LEU A CA 1
ATOM 3727 C C . LEU A 1 460 ? 37.531 28.641 -9.188 1 97.31 460 LEU A C 1
ATOM 3729 O O . LEU A 1 460 ? 37.094 27.578 -9.672 1 97.31 460 LEU A O 1
ATOM 3733 N N . VAL A 1 461 ? 38.562 29.188 -9.695 1 96.75 461 VAL A N 1
ATOM 3734 C CA . VAL A 1 461 ? 39.219 28.719 -10.914 1 96.75 461 VAL A CA 1
ATOM 3735 C C . VAL A 1 461 ? 39.781 27.328 -10.688 1 96.75 461 VAL A C 1
ATOM 3737 O O . VAL A 1 461 ? 39.469 26.391 -11.414 1 96.75 461 VAL A O 1
ATOM 3740 N N . PRO A 1 462 ? 40.656 27.172 -9.664 1 97.06 462 PRO A N 1
ATOM 3741 C CA . PRO A 1 462 ? 41.125 25.797 -9.438 1 97.06 462 PRO A CA 1
ATOM 3742 C C . PRO A 1 462 ? 40.031 24.812 -9.125 1 97.06 462 PRO A C 1
ATOM 3744 O O . PRO A 1 462 ? 40.125 23.641 -9.477 1 97.06 462 PRO A O 1
ATOM 3747 N N . ILE A 1 463 ? 39.031 25.25 -8.461 1 97.88 463 ILE A N 1
ATOM 3748 C CA . ILE A 1 463 ? 37.938 24.375 -8.125 1 97.88 463 ILE A CA 1
ATOM 3749 C C . ILE A 1 463 ? 37.219 23.922 -9.398 1 97.88 463 ILE A C 1
ATOM 3751 O O . ILE A 1 463 ? 36.906 22.734 -9.555 1 97.88 463 ILE A O 1
ATOM 3755 N N . VAL A 1 464 ? 36.969 24.781 -10.344 1 97.62 464 VAL A N 1
ATOM 3756 C CA . VAL A 1 464 ? 36.312 24.469 -11.602 1 97.62 464 VAL A CA 1
ATOM 3757 C C . VAL A 1 464 ? 37.188 23.562 -12.453 1 97.62 464 VAL A C 1
ATOM 3759 O O . VAL A 1 464 ? 36.719 22.641 -13.117 1 97.62 464 VAL A O 1
ATOM 3762 N N . ILE A 1 465 ? 38.469 23.828 -12.438 1 97.81 465 ILE A N 1
ATOM 3763 C CA . ILE A 1 465 ? 39.406 22.984 -13.156 1 97.81 465 ILE A CA 1
ATOM 3764 C C . ILE A 1 465 ? 39.375 21.562 -12.594 1 97.81 465 ILE A C 1
ATOM 3766 O O . ILE A 1 465 ? 39.312 20.594 -13.352 1 97.81 465 ILE A O 1
ATOM 3770 N N . PHE A 1 466 ? 39.375 21.484 -11.297 1 97.81 466 PHE A N 1
ATOM 3771 C CA . PHE A 1 466 ? 39.281 20.188 -10.641 1 97.81 466 PHE A CA 1
ATOM 3772 C C . PHE A 1 466 ? 37.969 19.484 -11.016 1 97.81 466 PHE A C 1
ATOM 3774 O O . PHE A 1 466 ? 37.969 18.281 -11.281 1 97.81 466 PHE A O 1
ATOM 3781 N N . LEU A 1 467 ? 36.875 20.219 -11.031 1 97.94 467 LEU A N 1
ATOM 3782 C CA . LEU A 1 467 ? 35.562 19.703 -11.43 1 97.94 467 LEU A CA 1
ATOM 3783 C C . LEU A 1 467 ? 35.594 19.141 -12.836 1 97.94 467 LEU A C 1
ATOM 3785 O O . LEU A 1 467 ? 35.125 18.016 -13.078 1 97.94 467 LEU A O 1
ATOM 3789 N N . ILE A 1 468 ? 36.188 19.828 -13.781 1 97.69 468 ILE A N 1
ATOM 3790 C CA . ILE A 1 468 ? 36.25 19.422 -15.18 1 97.69 468 ILE A CA 1
ATOM 3791 C C . ILE A 1 468 ? 37.156 18.172 -15.305 1 97.69 468 ILE A C 1
ATOM 3793 O O . ILE A 1 468 ? 36.844 17.281 -16.094 1 97.69 468 ILE A O 1
ATOM 3797 N N . LEU A 1 469 ? 38.156 18.141 -14.516 1 97.75 469 LEU A N 1
ATOM 3798 C CA . LEU A 1 469 ? 39.031 16.969 -14.523 1 97.75 469 LEU A CA 1
ATOM 3799 C C . LEU A 1 469 ? 38.312 15.727 -14.047 1 97.75 469 LEU A C 1
ATOM 3801 O O . LEU A 1 469 ? 38.5 14.633 -14.586 1 97.75 469 LEU A O 1
ATOM 3805 N N . CYS A 1 470 ? 37.531 15.875 -13.031 1 97.62 470 CYS A N 1
ATOM 3806 C CA . CYS A 1 470 ? 36.75 14.758 -12.539 1 97.62 470 CYS A CA 1
ATOM 3807 C C . CYS A 1 470 ? 35.719 14.305 -13.57 1 97.62 470 CYS A C 1
ATOM 3809 O O . CYS A 1 470 ? 35.469 13.102 -13.727 1 97.62 470 CYS A O 1
ATOM 3811 N N . LEU A 1 471 ? 35.094 15.242 -14.328 1 97.81 471 LEU A N 1
ATOM 3812 C CA . LEU A 1 471 ? 34.156 14.891 -15.414 1 97.81 471 LEU A CA 1
ATOM 3813 C C . LEU A 1 471 ? 34.875 14.125 -16.516 1 97.81 471 LEU A C 1
ATOM 3815 O O . LEU A 1 471 ? 34.375 13.133 -17.031 1 97.81 471 LEU A O 1
ATOM 3819 N N . GLY A 1 472 ? 36.094 14.625 -16.812 1 97.06 472 GLY A N 1
ATOM 3820 C CA . GLY A 1 472 ? 36.906 13.945 -17.812 1 97.06 472 GLY A CA 1
ATOM 3821 C C . GLY A 1 472 ? 37.281 12.539 -17.406 1 97.06 472 GLY A C 1
ATOM 3822 O O . GLY A 1 472 ? 37.312 11.641 -18.25 1 97.06 472 GLY A O 1
ATOM 3823 N N . CYS A 1 473 ? 37.5 12.344 -16.156 1 96.44 473 CYS A N 1
ATOM 3824 C CA . CYS A 1 473 ? 37.844 11.016 -15.641 1 96.44 473 CYS A CA 1
ATOM 3825 C C . CYS A 1 473 ? 36.656 10.07 -15.828 1 96.44 473 CYS A C 1
ATOM 3827 O O . CYS A 1 473 ? 36.844 8.891 -16.156 1 96.44 473 CYS A O 1
ATOM 3829 N N . THR A 1 474 ? 35.5 10.492 -15.609 1 96.81 474 THR A N 1
ATOM 3830 C CA . THR A 1 474 ? 34.312 9.672 -15.797 1 96.81 474 THR A CA 1
ATOM 3831 C C . THR A 1 474 ? 34.125 9.281 -17.266 1 96.81 474 THR A C 1
ATOM 3833 O O . THR A 1 474 ? 33.844 8.125 -17.562 1 96.81 474 THR A O 1
ATOM 3836 N N . VAL A 1 475 ? 34.344 10.258 -18.172 1 97.25 475 VAL A N 1
ATOM 3837 C CA . VAL A 1 475 ? 34.25 9.992 -19.594 1 97.25 475 VAL A CA 1
ATOM 3838 C C . VAL A 1 475 ? 35.312 8.938 -19.984 1 97.25 475 VAL A C 1
ATOM 3840 O O . VAL A 1 475 ? 35 7.984 -20.703 1 97.25 475 VAL A O 1
ATOM 3843 N N . ALA A 1 476 ? 36.5 9.102 -19.469 1 97.19 476 ALA A N 1
ATOM 3844 C CA . ALA A 1 476 ? 37.562 8.172 -19.781 1 97.19 476 ALA A CA 1
ATOM 3845 C C . ALA A 1 476 ? 37.25 6.766 -19.281 1 97.19 476 ALA A C 1
ATOM 3847 O O . ALA A 1 476 ? 37.531 5.777 -19.953 1 97.19 476 ALA A O 1
ATOM 3848 N N . THR A 1 477 ? 36.719 6.645 -18.109 1 96.88 477 THR A N 1
ATOM 3849 C CA . THR A 1 477 ? 36.344 5.352 -17.547 1 96.88 477 THR A CA 1
ATOM 3850 C C . THR A 1 477 ? 35.281 4.672 -18.391 1 96.88 477 THR A C 1
ATOM 3852 O O . THR A 1 477 ? 35.344 3.463 -18.625 1 96.88 477 THR A O 1
ATOM 3855 N N . PHE A 1 478 ? 34.281 5.402 -18.891 1 95.44 478 PHE A N 1
ATOM 3856 C CA . PHE A 1 478 ? 33.219 4.871 -19.734 1 95.44 478 PHE A CA 1
ATOM 3857 C C . PHE A 1 478 ? 33.812 4.359 -21.047 1 95.44 478 PHE A C 1
ATOM 3859 O O . PHE A 1 478 ? 33.438 3.275 -21.516 1 95.44 478 PHE A O 1
ATOM 3866 N N . MET A 1 479 ? 34.75 5.137 -21.641 1 95.94 479 MET A N 1
ATOM 3867 C CA . MET A 1 479 ? 35.344 4.789 -22.922 1 95.94 479 MET A CA 1
ATOM 3868 C C . MET A 1 479 ? 36.25 3.57 -22.797 1 95.94 479 MET A C 1
ATOM 3870 O O . MET A 1 479 ? 36.219 2.672 -23.641 1 95.94 479 MET A O 1
ATOM 3874 N N . TYR A 1 480 ? 36.969 3.533 -21.719 1 96.19 480 TYR A N 1
ATOM 3875 C CA . TYR A 1 480 ? 37.938 2.469 -21.516 1 96.19 480 TYR A CA 1
ATOM 3876 C C . TYR A 1 480 ? 37.25 1.132 -21.281 1 96.19 480 TYR A C 1
ATOM 3878 O O . TYR A 1 480 ? 37.75 0.086 -21.703 1 96.19 480 TYR A O 1
ATOM 3886 N N . ASN A 1 481 ? 36.125 1.083 -20.609 1 96 481 ASN A N 1
ATOM 3887 C CA . ASN A 1 481 ? 35.469 -0.158 -20.219 1 96 481 ASN A CA 1
ATOM 3888 C C . ASN A 1 481 ? 34.281 -0.46 -21.125 1 96 481 ASN A C 1
ATOM 3890 O O . ASN A 1 481 ? 33.531 -1.404 -20.891 1 96 481 ASN A O 1
ATOM 3894 N N . ASP A 1 482 ? 34 0.359 -22.125 1 94.31 482 ASP A N 1
ATOM 3895 C CA . ASP A 1 482 ? 32.969 0.173 -23.125 1 94.31 482 ASP A CA 1
ATOM 3896 C C . ASP A 1 482 ? 31.578 0.082 -22.469 1 94.31 482 ASP A C 1
ATOM 3898 O O . ASP A 1 482 ? 30.828 -0.845 -22.75 1 94.31 482 ASP A O 1
ATOM 3902 N N . PHE A 1 483 ? 31.328 0.97 -21.562 1 94.38 483 PHE A N 1
ATOM 3903 C CA . PHE A 1 483 ? 30.016 1.004 -20.922 1 94.38 483 PHE A CA 1
ATOM 3904 C C . PHE A 1 483 ? 28.984 1.61 -21.875 1 94.38 483 PHE A C 1
ATOM 3906 O O . PHE A 1 483 ? 29.281 2.545 -22.609 1 94.38 483 PHE A O 1
ATOM 3913 N N . THR A 1 484 ? 27.734 1.084 -21.875 1 91.19 484 THR A N 1
ATOM 3914 C CA . THR A 1 484 ? 26.688 1.519 -22.781 1 91.19 484 THR A CA 1
ATOM 3915 C C . THR A 1 484 ? 25.891 2.674 -22.172 1 91.19 484 THR A C 1
ATOM 3917 O O . THR A 1 484 ? 26.078 3.006 -21 1 91.19 484 THR A O 1
ATOM 3920 N N . LEU A 1 485 ? 25.062 3.264 -22.953 1 91.19 485 LEU A N 1
ATOM 3921 C CA . LEU A 1 485 ? 24.234 4.402 -22.562 1 91.19 485 LEU A CA 1
ATOM 3922 C C . LEU A 1 485 ? 23.234 3.996 -21.484 1 91.19 485 LEU A C 1
ATOM 3924 O O . LEU A 1 485 ? 23.062 4.699 -20.484 1 91.19 485 LEU A O 1
ATOM 3928 N N . PHE A 1 486 ? 22.594 2.803 -21.766 1 87.94 486 PHE A N 1
ATOM 3929 C CA . PHE A 1 486 ? 21.609 2.312 -20.812 1 87.94 486 PHE A CA 1
ATOM 3930 C C . PHE A 1 486 ? 22.172 1.176 -19.969 1 87.94 486 PHE A C 1
ATOM 3932 O O . PHE A 1 486 ? 22.797 0.254 -20.5 1 87.94 486 PHE A O 1
ATOM 3939 N N . ARG A 1 487 ? 21.844 1.187 -18.672 1 86.25 487 ARG A N 1
ATOM 3940 C CA . ARG A 1 487 ? 22.297 0.157 -17.75 1 86.25 487 ARG A CA 1
ATOM 3941 C C . ARG A 1 487 ? 21.734 -1.208 -18.125 1 86.25 487 ARG A C 1
ATOM 3943 O O . ARG A 1 487 ? 22.422 -2.225 -18 1 86.25 487 ARG A O 1
ATOM 3950 N N . VAL A 1 488 ? 20.609 -1.253 -18.594 1 79.06 488 VAL A N 1
ATOM 3951 C CA . VAL A 1 488 ? 19.906 -2.502 -18.859 1 79.06 488 VAL A CA 1
ATOM 3952 C C . VAL A 1 488 ? 20.578 -3.221 -20.031 1 79.06 488 VAL A C 1
ATOM 3954 O O . VAL A 1 488 ? 20.484 -4.445 -20.156 1 79.06 488 VAL A O 1
ATOM 3957 N N . GLN A 1 489 ? 21.281 -2.475 -20.875 1 80.56 489 GLN A N 1
ATOM 3958 C CA . GLN A 1 489 ? 21.906 -3.045 -22.062 1 80.56 489 GLN A CA 1
ATOM 3959 C C . GLN A 1 489 ? 23.359 -3.404 -21.797 1 80.56 489 GLN A C 1
ATOM 3961 O O . GLN A 1 489 ? 24.016 -4.012 -22.656 1 80.56 489 GLN A O 1
ATOM 3966 N N . ASP A 1 490 ? 23.781 -3.035 -20.625 1 86.5 490 ASP A N 1
ATOM 3967 C CA . ASP A 1 490 ? 25.203 -3.201 -20.344 1 86.5 490 ASP A CA 1
ATOM 3968 C C . ASP A 1 490 ? 25.531 -4.652 -20 1 86.5 490 ASP A C 1
ATOM 3970 O O . ASP A 1 490 ? 24.766 -5.309 -19.281 1 86.5 490 ASP A O 1
ATOM 3974 N N . ASN A 1 491 ? 26.672 -5.133 -20.469 1 84.25 491 ASN A N 1
ATOM 3975 C CA . ASN A 1 491 ? 27.109 -6.5 -20.188 1 84.25 491 ASN A CA 1
ATOM 3976 C C . ASN A 1 491 ?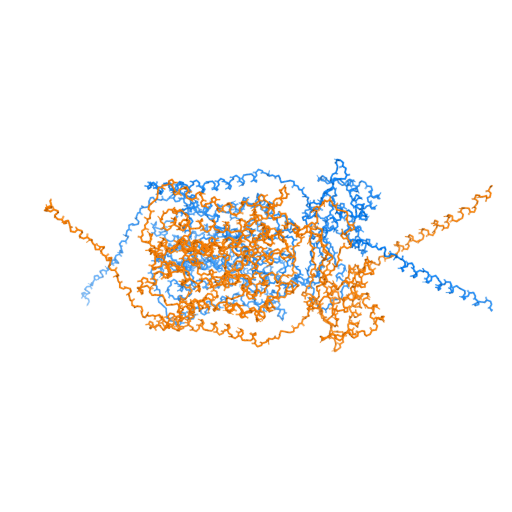 27.781 -6.617 -18.828 1 84.25 491 ASN A C 1
ATOM 3978 O O . ASN A 1 491 ? 27.891 -7.715 -18.281 1 84.25 491 ASN A O 1
ATOM 3982 N N . GLN A 1 492 ? 28.25 -5.512 -18.344 1 89.94 492 GLN A N 1
ATOM 3983 C CA . GLN A 1 492 ? 28.953 -5.48 -17.062 1 89.94 492 GLN A CA 1
ATOM 3984 C C . GLN A 1 492 ? 28.359 -4.438 -16.125 1 89.94 492 GLN A C 1
ATOM 3986 O O . GLN A 1 492 ? 29.031 -3.496 -15.719 1 89.94 492 GLN A O 1
ATOM 3991 N N . VAL A 1 493 ? 27.25 -4.711 -15.672 1 88.38 493 VAL A N 1
ATOM 3992 C CA . VAL A 1 493 ? 26.484 -3.734 -14.898 1 88.38 493 VAL A CA 1
ATOM 3993 C C . VAL A 1 493 ? 27.141 -3.529 -13.539 1 88.38 493 VAL A C 1
ATOM 3995 O O . VAL A 1 493 ? 27.281 -2.396 -13.07 1 88.38 493 VAL A O 1
ATOM 3998 N N . ASP A 1 494 ? 27.625 -4.582 -12.906 1 91.62 494 ASP A N 1
ATOM 3999 C CA . ASP A 1 494 ? 28.234 -4.48 -11.578 1 91.62 494 ASP A CA 1
ATOM 4000 C C . ASP A 1 494 ? 29.531 -3.697 -11.633 1 91.62 494 ASP A C 1
ATOM 4002 O O . ASP A 1 494 ? 29.812 -2.889 -10.742 1 91.62 494 ASP A O 1
ATOM 4006 N N . LEU A 1 495 ? 30.297 -3.965 -12.641 1 94.81 495 LEU A N 1
ATOM 4007 C CA . LEU A 1 495 ? 31.547 -3.236 -12.82 1 94.81 495 LEU A CA 1
ATOM 4008 C C . LEU A 1 495 ? 31.281 -1.758 -13.086 1 94.81 495 LEU A C 1
ATOM 4010 O O . LEU A 1 495 ? 32 -0.892 -12.57 1 94.81 495 LEU A O 1
ATOM 4014 N N . ARG A 1 496 ? 30.328 -1.51 -13.859 1 94.12 496 ARG A N 1
ATOM 4015 C CA . ARG A 1 496 ? 29.938 -0.138 -14.164 1 94.12 496 ARG A CA 1
ATOM 4016 C C . ARG A 1 496 ? 29.578 0.625 -12.898 1 94.12 496 ARG A C 1
ATOM 4018 O O . ARG A 1 496 ? 30 1.765 -12.711 1 94.12 496 ARG A O 1
ATOM 4025 N N . GLN A 1 497 ? 28.844 -0.004 -12.062 1 94.25 497 GLN A N 1
ATOM 4026 C CA . GLN A 1 497 ? 28.438 0.637 -10.812 1 94.25 497 GLN A CA 1
ATOM 4027 C C . GLN A 1 497 ? 29.641 0.894 -9.914 1 94.25 497 GLN A C 1
ATOM 4029 O O . GLN A 1 497 ? 29.781 1.977 -9.336 1 94.25 497 GLN A O 1
ATOM 4034 N N . ARG A 1 498 ? 30.469 -0.015 -9.844 1 96 498 ARG A N 1
ATOM 4035 C CA . ARG A 1 498 ? 31.656 0.072 -9 1 96 498 ARG A CA 1
ATOM 4036 C C . ARG A 1 498 ? 32.562 1.213 -9.445 1 96 498 ARG A C 1
ATOM 4038 O O . ARG A 1 498 ? 33.125 1.926 -8.609 1 96 498 ARG A O 1
ATOM 4045 N N . LEU A 1 499 ? 32.594 1.438 -10.742 1 96.19 499 LEU A N 1
ATOM 4046 C CA . LEU A 1 499 ? 33.625 2.338 -11.258 1 96.19 499 LEU A CA 1
ATOM 4047 C C . LEU A 1 499 ? 33.062 3.723 -11.531 1 96.19 499 LEU A C 1
ATOM 4049 O O . LEU A 1 499 ? 33.781 4.711 -11.578 1 96.19 499 LEU A O 1
ATOM 4053 N N . THR A 1 500 ? 31.797 3.77 -11.695 1 94.12 500 THR A N 1
ATOM 4054 C CA . THR A 1 500 ? 31.281 5.055 -12.164 1 94.12 500 THR A CA 1
ATOM 4055 C C . THR A 1 500 ? 30.188 5.574 -11.234 1 94.12 500 THR A C 1
ATOM 4057 O O . THR A 1 500 ? 29.984 6.785 -11.117 1 94.12 500 THR A O 1
ATOM 4060 N N . TYR A 1 501 ? 29.5 4.738 -10.594 1 94.25 501 TYR A N 1
ATOM 4061 C CA . TYR A 1 501 ? 28.344 5.184 -9.828 1 94.25 501 TYR A CA 1
ATOM 4062 C C . TYR A 1 501 ? 28.688 5.328 -8.352 1 94.25 501 TYR A C 1
ATOM 4064 O O . TYR A 1 501 ? 28.281 6.297 -7.707 1 94.25 501 TYR A O 1
ATOM 4072 N N . TYR A 1 502 ? 29.484 4.473 -7.746 1 96.62 502 TYR A N 1
ATOM 4073 C CA . TYR A 1 502 ? 29.703 4.406 -6.309 1 96.62 502 TYR A CA 1
ATOM 4074 C C . TYR A 1 502 ? 30.859 5.309 -5.891 1 96.62 502 TYR A C 1
ATOM 4076 O O . TYR A 1 502 ? 30.828 5.91 -4.816 1 96.62 502 TYR A O 1
ATOM 4084 N N . PRO A 1 503 ? 31.812 5.508 -6.754 1 97.25 503 PRO A N 1
ATOM 4085 C CA . PRO A 1 503 ? 33 6.227 -6.277 1 97.25 503 PRO A CA 1
ATOM 4086 C C . PRO A 1 503 ? 32.719 7.715 -6.043 1 97.25 503 PRO A C 1
ATOM 4088 O O . PRO A 1 503 ? 31.953 8.336 -6.789 1 97.25 503 PRO A O 1
ATOM 4091 N N . THR A 1 504 ? 33.438 8.258 -5.098 1 97.88 504 THR A N 1
ATOM 4092 C CA . THR A 1 504 ? 33.281 9.648 -4.68 1 97.88 504 THR A CA 1
ATOM 4093 C C . THR A 1 504 ? 33.75 10.602 -5.77 1 97.88 504 THR A C 1
ATOM 4095 O O . THR A 1 504 ? 33.156 11.648 -6 1 97.88 504 THR A O 1
ATOM 4098 N N . HIS A 1 505 ? 34.844 10.258 -6.5 1 95.88 505 HIS A N 1
ATOM 4099 C CA . HIS A 1 505 ? 35.438 11.148 -7.48 1 95.88 505 HIS A CA 1
ATOM 4100 C C . HIS A 1 505 ? 34.531 11.328 -8.695 1 95.88 505 HIS A C 1
ATOM 4102 O O . HIS A 1 505 ? 34.688 12.297 -9.445 1 95.88 505 HIS A O 1
ATOM 4108 N N . THR A 1 506 ? 33.594 10.422 -8.914 1 96.12 506 THR A N 1
ATOM 4109 C CA . THR A 1 506 ? 32.656 10.562 -10.039 1 96.12 506 THR A CA 1
ATOM 4110 C C . THR A 1 506 ? 31.438 11.391 -9.633 1 96.12 506 THR A C 1
ATOM 4112 O O . THR A 1 506 ? 30.688 11.859 -10.5 1 96.12 506 THR A O 1
ATOM 4115 N N . ARG A 1 507 ? 31.203 11.609 -8.359 1 96.94 507 ARG A N 1
ATOM 4116 C CA . ARG A 1 507 ? 30.016 12.305 -7.891 1 96.94 507 ARG A CA 1
ATOM 4117 C C . ARG A 1 507 ? 30.359 13.703 -7.375 1 96.94 507 ARG A C 1
ATOM 4119 O O . ARG A 1 507 ? 29.469 14.531 -7.184 1 96.94 507 ARG A O 1
ATOM 4126 N N . ILE A 1 508 ? 31.594 13.969 -7.184 1 97.81 508 ILE A N 1
ATOM 4127 C CA . ILE A 1 508 ? 32.062 15.219 -6.586 1 97.81 508 ILE A CA 1
ATOM 4128 C C . ILE A 1 508 ? 31.641 16.391 -7.465 1 97.81 508 ILE A C 1
ATOM 4130 O O . ILE A 1 508 ? 31.359 17.484 -6.961 1 97.81 508 ILE A O 1
ATOM 4134 N N . PRO A 1 509 ? 31.625 16.297 -8.828 1 97.94 509 PRO A N 1
ATOM 4135 C CA . PRO A 1 509 ? 31.266 17.438 -9.656 1 97.94 509 PRO A CA 1
ATOM 4136 C C . PRO A 1 509 ? 29.891 18.016 -9.297 1 97.94 509 PRO A C 1
ATOM 4138 O O . PRO A 1 509 ? 29.75 19.234 -9.156 1 97.94 509 PRO A O 1
ATOM 4141 N N . THR A 1 510 ? 28.906 17.219 -9.148 1 98.12 510 THR A N 1
ATOM 4142 C CA . THR A 1 510 ? 27.578 17.688 -8.789 1 98.12 510 THR A CA 1
ATOM 4143 C C . THR A 1 510 ? 27.594 18.359 -7.418 1 98.12 510 THR A C 1
ATOM 4145 O O . THR A 1 510 ? 26.938 19.375 -7.211 1 98.12 510 THR A O 1
ATOM 4148 N N . TRP A 1 511 ? 28.297 17.797 -6.496 1 98.44 511 TRP A N 1
ATOM 4149 C CA . TRP A 1 511 ? 28.453 18.359 -5.156 1 98.44 511 TRP A CA 1
ATOM 4150 C C . TRP A 1 511 ? 29.141 19.719 -5.215 1 98.44 511 TRP A C 1
ATOM 4152 O O . TRP A 1 511 ? 28.719 20.656 -4.539 1 98.44 511 TRP A O 1
ATOM 4162 N N . LEU A 1 512 ? 30.203 19.828 -6.031 1 98.5 512 LEU A N 1
ATOM 4163 C CA . LEU A 1 512 ? 30.953 21.078 -6.168 1 98.5 512 LEU A CA 1
ATOM 4164 C C . LEU A 1 512 ? 30.078 22.156 -6.789 1 98.5 512 LEU A C 1
ATOM 4166 O O . LEU A 1 512 ? 30.219 23.344 -6.453 1 98.5 512 LEU A O 1
ATOM 4170 N N . ILE A 1 513 ? 29.234 21.781 -7.691 1 98.38 513 ILE A N 1
ATOM 4171 C CA . ILE A 1 513 ? 28.281 22.75 -8.242 1 98.38 513 ILE A CA 1
ATOM 4172 C C . ILE A 1 513 ? 27.406 23.312 -7.129 1 98.38 513 ILE A C 1
ATOM 4174 O O . ILE A 1 513 ? 27.141 24.516 -7.082 1 98.38 513 ILE A O 1
ATOM 4178 N N . GLY A 1 514 ? 26.984 22.469 -6.227 1 98.44 514 GLY A N 1
ATOM 4179 C CA . GLY A 1 514 ? 26.234 22.938 -5.059 1 98.44 514 GLY A CA 1
ATOM 4180 C C . GLY A 1 514 ? 27.031 23.891 -4.191 1 98.44 514 GLY A C 1
ATOM 4181 O O . GLY A 1 514 ? 26.5 24.906 -3.736 1 98.44 514 GLY A O 1
ATOM 4182 N N . VAL A 1 515 ? 28.297 23.594 -4.055 1 98.06 515 VAL A N 1
ATOM 4183 C CA . VAL A 1 515 ? 29.188 24.438 -3.26 1 98.06 515 VAL A CA 1
ATOM 4184 C C . VAL A 1 515 ? 29.344 25.797 -3.928 1 98.06 515 VAL A C 1
ATOM 4186 O O . VAL A 1 515 ? 29.234 26.844 -3.268 1 98.06 515 VAL A O 1
ATOM 4189 N N . ILE A 1 516 ? 29.594 25.781 -5.188 1 97.75 516 ILE A N 1
ATOM 4190 C CA . ILE A 1 516 ? 29.781 27.016 -5.938 1 97.75 516 ILE A CA 1
ATOM 4191 C C . ILE A 1 516 ? 28.516 27.859 -5.887 1 97.75 516 ILE A C 1
ATOM 4193 O O . ILE A 1 516 ? 28.562 29.062 -5.633 1 97.75 516 ILE A O 1
ATOM 4197 N N . PHE A 1 517 ? 27.438 27.203 -6.133 1 96.75 517 PHE A N 1
ATOM 4198 C CA . PHE A 1 517 ? 26.156 27.891 -6.051 1 96.75 517 PHE A CA 1
ATOM 4199 C C . PHE A 1 517 ? 25.938 28.453 -4.656 1 96.75 517 PHE A C 1
ATOM 4201 O O . PHE A 1 517 ? 25.484 29.594 -4.508 1 96.75 517 PHE A O 1
ATOM 4208 N N . GLY A 1 518 ? 26.203 27.688 -3.631 1 96.06 518 GLY A N 1
ATOM 4209 C CA . GLY A 1 518 ? 26.094 28.141 -2.256 1 96.06 518 GLY A CA 1
ATOM 4210 C C . GLY A 1 518 ? 26.969 29.359 -1.955 1 96.06 518 GLY A C 1
ATOM 4211 O O . GLY A 1 518 ? 26.562 30.25 -1.219 1 96.06 518 GLY A O 1
ATOM 4212 N N . TYR A 1 519 ? 28.125 29.375 -2.553 1 96.69 519 TYR A N 1
ATOM 4213 C CA . TYR A 1 519 ? 29.047 30.5 -2.377 1 96.69 519 TYR A CA 1
ATOM 4214 C C . TYR A 1 519 ? 28.438 31.797 -2.896 1 96.69 519 TYR A C 1
ATOM 4216 O O . TYR A 1 519 ? 28.438 32.812 -2.201 1 96.69 519 TYR A O 1
ATOM 4224 N N . PHE A 1 520 ? 27.875 31.75 -4.031 1 95.25 520 PHE A N 1
ATOM 4225 C CA . PHE A 1 520 ? 27.312 32.938 -4.629 1 95.25 520 PHE A CA 1
ATOM 4226 C C . PHE A 1 520 ? 26.016 33.344 -3.92 1 95.25 520 PHE A C 1
ATOM 4228 O O . PHE A 1 520 ? 25.734 34.531 -3.748 1 95.25 520 PHE A O 1
ATOM 4235 N N . LEU A 1 521 ? 25.219 32.406 -3.527 1 94.12 521 LEU A N 1
ATOM 4236 C CA . LEU A 1 521 ? 23.984 32.688 -2.807 1 94.12 521 LEU A CA 1
ATOM 4237 C C . LEU A 1 521 ? 24.281 33.312 -1.458 1 94.12 521 LEU A C 1
ATOM 4239 O O . LEU A 1 521 ? 23.594 34.281 -1.056 1 94.12 521 LEU A O 1
ATOM 4243 N N . PHE A 1 522 ? 25.25 32.812 -0.802 1 93.88 522 PHE A N 1
ATOM 4244 C CA . PHE A 1 522 ? 25.609 33.281 0.532 1 93.88 522 PHE A CA 1
ATOM 4245 C C . PHE A 1 522 ? 26.25 34.656 0.464 1 93.88 522 PHE A C 1
ATOM 4247 O O . PHE A 1 522 ? 25.922 35.562 1.249 1 93.88 522 PHE A O 1
ATOM 4254 N N . THR A 1 523 ? 27.125 35 -0.462 1 93.44 523 THR A N 1
ATOM 4255 C CA . THR A 1 523 ? 27.938 36.219 -0.482 1 93.44 523 THR A CA 1
ATOM 4256 C C . THR A 1 523 ? 27.219 37.312 -1.24 1 93.44 523 THR A C 1
ATOM 4258 O O . THR A 1 523 ? 27.344 38.5 -0.892 1 93.44 523 THR A O 1
ATOM 4261 N N . LYS A 1 524 ? 26.453 36.875 -2.217 1 91.38 524 LYS A N 1
ATOM 4262 C CA . LYS A 1 524 ? 25.906 37.906 -3.086 1 91.38 524 LYS A CA 1
ATOM 4263 C C . LYS A 1 524 ? 24.391 38.031 -2.932 1 91.38 524 LYS A C 1
ATOM 4265 O O . LYS A 1 524 ? 23.812 39.062 -3.246 1 91.38 524 LYS A O 1
ATOM 4270 N N . ASN A 1 525 ? 23.797 37.062 -2.428 1 90.5 525 ASN A N 1
ATOM 4271 C CA . ASN A 1 525 ? 22.344 37 -2.488 1 90.5 525 ASN A CA 1
ATOM 4272 C C . ASN A 1 525 ? 21.719 37 -1.093 1 90.5 525 ASN A C 1
ATOM 4274 O O . ASN A 1 525 ? 20.547 37.344 -0.929 1 90.5 525 ASN A O 1
ATOM 4278 N N . ARG A 1 526 ? 22.422 36.688 -0.104 1 88.25 526 ARG A N 1
ATOM 4279 C CA . ARG A 1 526 ? 21.859 36.531 1.238 1 88.25 526 ARG A CA 1
ATOM 4280 C C . ARG A 1 526 ? 21.281 37.844 1.75 1 88.25 526 ARG A C 1
ATOM 4282 O O . ARG A 1 526 ? 21.953 38.875 1.77 1 88.25 526 ARG A O 1
ATOM 4289 N N . GLY A 1 527 ? 19.984 37.75 2.176 1 84.25 527 GLY A N 1
ATOM 4290 C CA . GLY A 1 527 ? 19.328 38.906 2.766 1 84.25 527 GLY A CA 1
ATOM 4291 C C . GLY A 1 527 ? 18.781 39.875 1.734 1 84.25 527 GLY A C 1
ATOM 4292 O O . GLY A 1 527 ? 18.203 40.906 2.088 1 84.25 527 GLY A O 1
ATOM 4293 N N . ARG A 1 528 ? 19.047 39.625 0.547 1 88.06 528 ARG A N 1
ATOM 4294 C CA . ARG A 1 528 ? 18.484 40.469 -0.487 1 88.06 528 ARG A CA 1
ATOM 4295 C C . ARG A 1 528 ? 17.844 39.656 -1.599 1 88.06 528 ARG A C 1
ATOM 4297 O O . ARG A 1 528 ? 18.172 38.5 -1.788 1 88.06 528 ARG A O 1
ATOM 4304 N N . LYS A 1 529 ? 16.859 40.25 -2.295 1 90.25 529 LYS A N 1
ATOM 4305 C CA . LYS A 1 529 ? 16.219 39.656 -3.461 1 90.25 529 LYS A CA 1
ATOM 4306 C C . LYS A 1 529 ? 16.688 40.312 -4.75 1 90.25 529 LYS A C 1
ATOM 4308 O O . LYS A 1 529 ? 16.562 41.531 -4.906 1 90.25 529 LYS A O 1
ATOM 4313 N N . ILE A 1 530 ? 17.219 39.562 -5.59 1 93.56 530 ILE A N 1
ATOM 4314 C CA . ILE A 1 530 ? 17.75 40.094 -6.848 1 93.56 530 ILE A CA 1
ATOM 4315 C C . ILE A 1 530 ? 16.625 40.156 -7.875 1 93.56 530 ILE A C 1
ATOM 4317 O O . ILE A 1 530 ? 16.031 39.156 -8.242 1 93.56 530 ILE A O 1
ATOM 4321 N N . PRO A 1 531 ? 16.344 41.406 -8.305 1 94 531 PRO A N 1
ATOM 4322 C CA . PRO A 1 531 ? 15.273 41.531 -9.305 1 94 531 PRO A CA 1
ATOM 4323 C C . PRO A 1 531 ? 15.703 41.062 -10.695 1 94 531 PRO A C 1
ATOM 4325 O O . PRO A 1 531 ? 16.875 41.188 -11.047 1 94 531 PRO A O 1
ATOM 4328 N N . MET A 1 532 ? 14.797 40.5 -11.43 1 94.56 532 MET A N 1
ATOM 4329 C CA . MET A 1 532 ? 15.023 40.062 -12.805 1 94.56 532 MET A CA 1
ATOM 4330 C C . MET A 1 532 ? 13.797 40.344 -13.664 1 94.56 532 MET A C 1
ATOM 4332 O O . MET A 1 532 ? 12.664 40.188 -13.203 1 94.56 532 MET A O 1
ATOM 4336 N N . LYS A 1 533 ? 14.078 40.781 -14.953 1 95.56 533 LYS A N 1
ATOM 4337 C CA . LYS A 1 533 ? 12.961 41.031 -15.867 1 95.56 533 LYS A CA 1
ATOM 4338 C C . LYS A 1 533 ? 12.164 39.75 -16.141 1 95.56 533 LYS A C 1
ATOM 4340 O O . LYS A 1 533 ? 12.727 38.656 -16.156 1 95.56 533 LYS A O 1
ATOM 4345 N N . LYS A 1 534 ? 10.922 39.969 -16.438 1 92.5 534 LYS A N 1
ATOM 4346 C CA . LYS A 1 534 ? 9.984 38.844 -16.625 1 92.5 534 LYS A CA 1
ATOM 4347 C C . LYS A 1 534 ? 10.414 37.969 -17.781 1 92.5 534 LYS A C 1
ATOM 4349 O O . LYS A 1 534 ? 10.289 36.719 -17.688 1 92.5 534 LYS A O 1
ATOM 4354 N N . GLN A 1 535 ? 10.898 38.531 -18.828 1 95.38 535 GLN A N 1
ATOM 4355 C CA . GLN A 1 535 ? 11.289 37.75 -20 1 95.38 535 GLN A CA 1
ATOM 4356 C C . GLN A 1 535 ? 12.438 36.781 -19.672 1 95.38 535 GLN A C 1
ATOM 4358 O O . GLN A 1 535 ? 12.469 35.656 -20.156 1 95.38 535 GLN A O 1
ATOM 4363 N N . TRP A 1 536 ? 13.297 37.219 -18.844 1 95.5 536 TRP A N 1
ATOM 4364 C CA . TRP A 1 536 ? 14.438 36.406 -18.469 1 95.5 536 TRP A CA 1
ATOM 4365 C C . TRP A 1 536 ? 14.031 35.312 -17.484 1 95.5 536 TRP A C 1
ATOM 4367 O O . TRP A 1 536 ? 14.586 34.219 -17.484 1 95.5 536 TRP A O 1
ATOM 4377 N N . VAL A 1 537 ? 13.148 35.688 -16.625 1 96.06 537 VAL A N 1
ATOM 4378 C CA . VAL A 1 537 ? 12.625 34.719 -15.68 1 96.06 537 VAL A CA 1
ATOM 4379 C C . VAL A 1 537 ? 11.961 33.562 -16.438 1 96.06 537 VAL A C 1
ATOM 4381 O O . VAL A 1 537 ? 12.211 32.406 -16.172 1 96.06 537 VAL A O 1
ATOM 4384 N N . ILE A 1 538 ? 11.156 33.906 -17.422 1 95.75 538 ILE A N 1
ATOM 4385 C CA . ILE A 1 538 ? 10.453 32.906 -18.219 1 95.75 538 ILE A CA 1
ATOM 4386 C C . ILE A 1 538 ? 11.461 32.062 -19 1 95.75 538 ILE A C 1
ATOM 4388 O O . ILE A 1 538 ? 11.32 30.828 -19.062 1 95.75 538 ILE A O 1
ATOM 4392 N N . THR A 1 539 ? 12.398 32.719 -19.594 1 97.19 539 THR A N 1
ATOM 4393 C CA . THR A 1 539 ? 13.43 31.984 -20.328 1 97.19 539 THR A CA 1
ATOM 4394 C C . THR A 1 539 ? 14.188 31.031 -19.406 1 97.19 539 THR A C 1
ATOM 4396 O O . THR A 1 539 ? 14.516 29.906 -19.797 1 97.19 539 THR A O 1
ATOM 4399 N N . GLY A 1 540 ? 14.508 31.469 -18.234 1 97.38 540 GLY A N 1
ATOM 4400 C CA . GLY A 1 540 ? 15.18 30.609 -17.266 1 97.38 540 GLY A CA 1
ATOM 4401 C C . GLY A 1 540 ? 14.383 29.375 -16.906 1 97.38 540 GLY A C 1
ATOM 4402 O O . GLY A 1 540 ? 14.938 28.266 -16.844 1 97.38 540 GLY A O 1
ATOM 4403 N N . TRP A 1 541 ? 13.156 29.594 -16.688 1 97.56 541 TRP A N 1
ATOM 4404 C CA . TRP A 1 541 ? 12.297 28.469 -16.328 1 97.56 541 TRP A CA 1
ATOM 4405 C C . TRP A 1 541 ? 12.156 27.5 -17.5 1 97.56 541 TRP A C 1
ATOM 4407 O O . TRP A 1 541 ? 12.211 26.281 -17.328 1 97.56 541 TRP A O 1
ATOM 4417 N N . LEU A 1 542 ? 11.961 27.984 -18.734 1 97.62 542 LEU A N 1
ATOM 4418 C CA . LEU A 1 542 ? 11.844 27.141 -19.906 1 97.62 542 LEU A CA 1
ATOM 4419 C C . LEU A 1 542 ? 13.125 26.344 -20.141 1 97.62 542 LEU A C 1
ATOM 4421 O O . LEU A 1 542 ? 13.078 25.172 -20.5 1 97.62 542 LEU A O 1
ATOM 4425 N N . LEU A 1 543 ? 14.211 27 -19.938 1 97.69 543 LEU A N 1
ATOM 4426 C CA . LEU A 1 543 ? 15.492 26.328 -20.094 1 97.69 543 LEU A CA 1
ATOM 4427 C C . LEU A 1 543 ? 15.688 25.25 -19.031 1 97.69 543 LEU A C 1
ATOM 4429 O O . LEU A 1 543 ? 16.156 24.156 -19.344 1 97.69 543 LEU A O 1
ATOM 4433 N N . ALA A 1 544 ? 15.422 25.578 -17.812 1 97.81 544 ALA A N 1
ATOM 4434 C CA . ALA A 1 544 ? 15.578 24.609 -16.719 1 97.81 544 ALA A CA 1
ATOM 4435 C C . ALA A 1 544 ? 14.703 23.375 -16.953 1 97.81 544 ALA A C 1
ATOM 4437 O O . ALA A 1 544 ? 15.188 22.25 -16.875 1 97.81 544 ALA A O 1
ATOM 4438 N N . PHE A 1 545 ? 13.477 23.594 -17.312 1 97.5 545 PHE A N 1
ATOM 4439 C CA . PHE A 1 545 ? 12.562 22.484 -17.562 1 97.5 545 PHE A CA 1
ATOM 4440 C C . PHE A 1 545 ? 12.953 21.734 -18.828 1 97.5 545 PHE A C 1
ATOM 4442 O O . PHE A 1 545 ? 12.844 20.516 -18.891 1 97.5 545 PHE A O 1
ATOM 4449 N N . GLY A 1 546 ? 13.281 22.5 -19.812 1 97.88 546 GLY A N 1
ATOM 4450 C CA . GLY A 1 546 ? 13.75 21.875 -21.031 1 97.88 546 GLY A CA 1
ATOM 4451 C C . GLY A 1 546 ? 14.945 20.969 -20.812 1 97.88 546 GLY A C 1
ATOM 4452 O O . GLY A 1 546 ? 14.984 19.859 -21.344 1 97.88 546 GLY A O 1
ATOM 4453 N N . VAL A 1 547 ? 15.867 21.391 -20.031 1 97.75 547 VAL A N 1
ATOM 4454 C CA . VAL A 1 547 ? 17.062 20.609 -19.703 1 97.75 547 VAL A CA 1
ATOM 4455 C C . VAL A 1 547 ? 16.656 19.359 -18.922 1 97.75 547 VAL A C 1
ATOM 4457 O O . VAL A 1 547 ? 17.141 18.266 -19.203 1 97.75 547 VAL A O 1
ATOM 4460 N N . MET A 1 548 ? 15.844 19.5 -17.969 1 97.94 548 MET A N 1
ATOM 4461 C CA . MET A 1 548 ? 15.406 18.359 -17.156 1 97.94 548 MET A CA 1
ATOM 4462 C C . MET A 1 548 ? 14.688 17.328 -18.016 1 97.94 548 MET A C 1
ATOM 4464 O O . MET A 1 548 ? 14.914 16.125 -17.859 1 97.94 548 MET A O 1
ATOM 4468 N N . LEU A 1 549 ? 13.859 17.781 -18.891 1 97.81 549 LEU A N 1
ATOM 4469 C CA . LEU A 1 549 ? 13.148 16.859 -19.781 1 97.81 549 LEU A CA 1
ATOM 4470 C C . LEU A 1 549 ? 14.117 16.156 -20.719 1 97.81 549 LEU A C 1
ATOM 4472 O O . LEU A 1 549 ? 13.945 14.977 -21.016 1 97.81 549 LEU A O 1
ATOM 4476 N N . THR A 1 550 ? 15.062 16.922 -21.141 1 97.25 550 THR A N 1
ATOM 4477 C CA . THR A 1 550 ? 16.078 16.328 -22 1 97.25 550 THR A CA 1
ATOM 4478 C C . THR A 1 550 ? 16.891 15.281 -21.25 1 97.25 550 THR A C 1
ATOM 4480 O O . THR A 1 550 ? 17.234 14.234 -21.812 1 97.25 550 THR A O 1
ATOM 4483 N N . ASP A 1 551 ? 17.219 15.555 -20.047 1 97.5 551 ASP A N 1
ATOM 4484 C CA . ASP A 1 551 ? 17.969 14.594 -19.234 1 97.5 551 ASP A CA 1
ATOM 4485 C C . ASP A 1 551 ? 17.156 13.328 -18.984 1 97.5 551 ASP A C 1
ATOM 4487 O O . ASP A 1 551 ? 17.719 12.227 -18.938 1 97.5 551 ASP A O 1
ATOM 4491 N N . LEU A 1 552 ? 15.93 13.445 -18.875 1 96.88 552 LEU A N 1
ATOM 4492 C CA . LEU A 1 552 ? 15.07 12.305 -18.562 1 96.88 552 LEU A CA 1
ATOM 4493 C C . LEU A 1 552 ? 14.703 11.547 -19.828 1 96.88 552 LEU A C 1
ATOM 4495 O O . LEU A 1 552 ? 14.781 10.312 -19.859 1 96.88 552 LEU A O 1
ATOM 4499 N N . TRP A 1 553 ? 14.297 12.242 -20.953 1 97 553 TRP A N 1
ATOM 4500 C CA . TRP A 1 553 ? 13.711 11.578 -22.109 1 97 553 TRP A CA 1
ATOM 4501 C C . TRP A 1 553 ? 14.594 11.75 -23.344 1 97 553 TRP A C 1
ATOM 4503 O O . TRP A 1 553 ? 14.312 11.188 -24.406 1 97 553 TRP A O 1
ATOM 4513 N N . GLY A 1 554 ? 15.586 12.492 -23.219 1 94.69 554 GLY A N 1
ATOM 4514 C CA . GLY A 1 554 ? 16.484 12.711 -24.344 1 94.69 554 GLY A CA 1
ATOM 4515 C C . GLY A 1 554 ? 16.953 11.43 -25 1 94.69 554 GLY A C 1
ATOM 4516 O O . GLY A 1 554 ? 16.812 11.25 -26.203 1 94.69 554 GLY A O 1
ATOM 4517 N N . PRO A 1 555 ? 17.391 10.492 -24.188 1 94 555 PRO A N 1
ATOM 4518 C CA . PRO A 1 555 ? 17.922 9.25 -24.766 1 94 555 PRO A CA 1
ATOM 4519 C C . PRO A 1 555 ? 16.828 8.273 -25.172 1 94 555 PRO A C 1
ATOM 4521 O O . PRO A 1 555 ? 17.125 7.164 -25.641 1 94 555 PRO A O 1
ATOM 4524 N N . TYR A 1 556 ? 15.609 8.57 -25.016 1 93.88 556 TYR A N 1
ATOM 4525 C CA . TYR A 1 556 ? 14.5 7.648 -25.25 1 93.88 556 TYR A CA 1
ATOM 4526 C C . TYR A 1 556 ? 14.547 7.074 -26.656 1 93.88 556 TYR A C 1
ATOM 4528 O O . TYR A 1 556 ? 14.281 5.887 -26.859 1 93.88 556 TYR A O 1
ATOM 4536 N N . TRP A 1 557 ? 14.883 7.879 -27.594 1 92.56 557 TRP A N 1
ATOM 4537 C CA . TRP A 1 557 ? 14.875 7.426 -28.984 1 92.56 557 TRP A CA 1
ATOM 4538 C C . TRP A 1 557 ? 15.906 6.324 -29.203 1 92.56 557 TRP A C 1
ATOM 4540 O O . TRP A 1 557 ? 15.758 5.496 -30.109 1 92.56 557 TRP A O 1
ATOM 4550 N N . ARG A 1 558 ? 16.875 6.152 -28.328 1 91.69 558 ARG A N 1
ATOM 4551 C CA . ARG A 1 558 ? 17.938 5.168 -28.484 1 91.69 558 ARG A CA 1
ATOM 4552 C C . ARG A 1 558 ? 17.5 3.803 -27.953 1 91.69 558 ARG A C 1
ATOM 4554 O O . ARG A 1 558 ? 18.062 2.773 -28.344 1 91.69 558 ARG A O 1
ATOM 4561 N N . ILE A 1 559 ? 16.531 3.758 -27.125 1 88.31 559 ILE A N 1
ATOM 4562 C CA . ILE A 1 559 ? 16.141 2.484 -26.516 1 88.31 559 ILE A CA 1
ATOM 4563 C C . ILE A 1 559 ? 15.086 1.811 -27.391 1 88.31 559 ILE A C 1
ATOM 4565 O O . ILE A 1 559 ? 14.836 0.611 -27.266 1 88.31 559 ILE A O 1
ATOM 4569 N N . ARG A 1 560 ? 14.562 2.482 -28.328 1 87.19 560 ARG A N 1
ATOM 4570 C CA . ARG A 1 560 ? 13.562 1.917 -29.219 1 87.19 560 ARG A CA 1
ATOM 4571 C C . ARG A 1 560 ? 14.195 0.93 -30.188 1 87.19 560 ARG A C 1
ATOM 4573 O O . ARG A 1 560 ? 15.273 1.189 -30.734 1 87.19 560 ARG A O 1
ATOM 4580 N N . PRO A 1 561 ? 13.516 -0.164 -30.391 1 80 561 PRO A N 1
ATOM 4581 C CA . PRO A 1 561 ? 14.094 -1.23 -31.203 1 80 561 PRO A CA 1
ATOM 4582 C C . PRO A 1 561 ? 14.312 -0.803 -32.656 1 80 561 PRO A C 1
ATOM 4584 O O . PRO A 1 561 ? 15.18 -1.355 -33.344 1 80 561 PRO A O 1
ATOM 4587 N N . GLU A 1 562 ? 13.57 0.187 -33.125 1 84.06 562 GLU A N 1
ATOM 4588 C CA . GLU A 1 562 ? 13.672 0.618 -34.5 1 84.06 562 GLU A CA 1
ATOM 4589 C C . GLU A 1 562 ? 14.961 1.383 -34.75 1 84.06 562 GLU A C 1
ATOM 4591 O O . GLU A 1 562 ? 15.422 1.48 -35.906 1 84.06 562 GLU A O 1
ATOM 4596 N N . ASN A 1 563 ? 15.57 1.782 -33.625 1 85.62 563 ASN A N 1
ATOM 4597 C CA . ASN A 1 563 ? 16.766 2.6 -33.781 1 85.62 563 ASN A CA 1
ATOM 4598 C C . ASN A 1 563 ? 18.031 1.814 -33.406 1 85.62 563 ASN A C 1
ATOM 4600 O O . ASN A 1 563 ? 17.969 0.888 -32.594 1 85.62 563 ASN A O 1
ATOM 4604 N N . PRO A 1 564 ? 19.094 2.139 -34.094 1 80.19 564 PRO A N 1
ATOM 4605 C CA . PRO A 1 564 ? 20.344 1.441 -33.781 1 80.19 564 PRO A CA 1
ATOM 4606 C C . PRO A 1 564 ? 20.844 1.725 -32.375 1 80.19 564 PRO A C 1
ATOM 4608 O O . PRO A 1 564 ? 20.516 2.754 -31.797 1 80.19 564 PRO A O 1
ATOM 4611 N N . ASP A 1 565 ? 21.734 0.767 -31.938 1 82.88 565 ASP A N 1
ATOM 4612 C CA . ASP A 1 565 ? 22.344 0.94 -30.625 1 82.88 565 ASP A CA 1
ATOM 4613 C C . ASP A 1 565 ? 23.203 2.199 -30.578 1 82.88 565 ASP A C 1
ATOM 4615 O O . ASP A 1 565 ? 23.766 2.605 -31.594 1 82.88 565 ASP A O 1
ATOM 4619 N N . SER A 1 566 ? 23.234 2.801 -29.438 1 88.12 566 SER A N 1
ATOM 4620 C CA . SER A 1 566 ? 24.016 4.016 -29.25 1 88.12 566 SER A CA 1
ATOM 4621 C C . SER A 1 566 ? 25.516 3.715 -29.297 1 88.12 566 SER A C 1
ATOM 4623 O O . SER A 1 566 ? 25.969 2.723 -28.734 1 88.12 566 SER A O 1
ATOM 4625 N N . PRO A 1 567 ? 26.234 4.594 -30 1 91.56 567 PRO A N 1
ATOM 4626 C CA . PRO A 1 567 ? 27.688 4.477 -29.906 1 91.56 567 PRO A CA 1
ATOM 4627 C C . PRO A 1 567 ? 28.203 4.727 -28.484 1 91.56 567 PRO A C 1
ATOM 4629 O O . PRO A 1 567 ? 27.547 5.418 -27.703 1 91.56 567 PRO A O 1
ATOM 4632 N N . ILE A 1 568 ? 29.391 4.223 -28.203 1 90.94 568 ILE A N 1
ATOM 4633 C CA . ILE A 1 568 ? 29.938 4.242 -26.844 1 90.94 568 ILE A CA 1
ATOM 4634 C C . ILE A 1 568 ? 30.156 5.684 -26.391 1 90.94 568 ILE A C 1
ATOM 4636 O O . ILE A 1 568 ? 29.953 6.012 -25.219 1 90.94 568 ILE A O 1
ATOM 4640 N N . TYR A 1 569 ? 30.531 6.586 -27.281 1 93.75 569 TYR A N 1
ATOM 4641 C CA . TYR A 1 569 ? 30.844 7.965 -26.922 1 93.75 569 TYR A CA 1
ATOM 4642 C C . TYR A 1 569 ? 29.594 8.703 -26.453 1 93.75 569 TYR A C 1
ATOM 4644 O O . TYR A 1 569 ? 29.688 9.633 -25.641 1 93.75 569 TYR A O 1
ATOM 4652 N N . GLU A 1 570 ? 28.438 8.273 -26.938 1 94.19 570 GLU A N 1
ATOM 4653 C CA . GLU A 1 570 ? 27.188 8.922 -26.516 1 94.19 570 GLU A CA 1
ATOM 4654 C C . GLU A 1 570 ? 26.906 8.664 -25.047 1 94.19 570 GLU A C 1
ATOM 4656 O O . GLU A 1 570 ? 26.516 9.57 -24.312 1 94.19 570 GLU A O 1
ATOM 4661 N N . GLY A 1 571 ? 27.125 7.406 -24.703 1 93.56 571 GLY A N 1
ATOM 4662 C CA . GLY A 1 571 ? 26.969 7.082 -23.281 1 93.56 571 GLY A CA 1
ATOM 4663 C C . GLY A 1 571 ? 28.016 7.73 -22.406 1 93.56 571 GLY A C 1
ATOM 4664 O O . GLY A 1 571 ? 27.703 8.203 -21.312 1 93.56 571 GLY A O 1
ATOM 4665 N N . ALA A 1 572 ? 29.188 7.82 -22.891 1 95.81 572 ALA A N 1
ATOM 4666 C CA . ALA A 1 572 ? 30.312 8.375 -22.141 1 95.81 572 ALA A CA 1
ATOM 4667 C C . ALA A 1 572 ? 30.109 9.859 -21.859 1 95.81 572 ALA A C 1
ATOM 4669 O O . ALA A 1 572 ? 30.453 10.352 -20.781 1 95.81 572 ALA A O 1
ATOM 4670 N N . ILE A 1 573 ? 29.547 10.57 -22.75 1 95.88 573 ILE A N 1
ATOM 4671 C CA . ILE A 1 573 ? 29.344 12.008 -22.609 1 95.88 573 ILE A CA 1
ATOM 4672 C C . ILE A 1 573 ? 28.047 12.273 -21.844 1 95.88 573 ILE A C 1
ATOM 4674 O O . ILE A 1 573 ? 27.969 13.195 -21.031 1 95.88 573 ILE A O 1
ATOM 4678 N N . PHE A 1 574 ? 27.094 11.461 -22.109 1 95.75 574 PHE A N 1
ATOM 4679 C CA . PHE A 1 574 ? 25.781 11.672 -21.531 1 95.75 574 PHE A CA 1
ATOM 4680 C C . PHE A 1 574 ? 25.828 11.508 -20.016 1 95.75 574 PHE A C 1
ATOM 4682 O O . PHE A 1 574 ? 25.188 12.281 -19.281 1 95.75 574 PHE A O 1
ATOM 4689 N N . GLU A 1 575 ? 26.516 10.539 -19.484 1 94.25 575 GLU A N 1
ATOM 4690 C CA . GLU A 1 575 ? 26.516 10.219 -18.062 1 94.25 575 GLU A CA 1
ATOM 4691 C C . GLU A 1 575 ? 26.969 11.406 -17.219 1 94.25 575 GLU A C 1
ATOM 4693 O O . GLU A 1 575 ? 26.219 11.898 -16.375 1 94.25 575 GLU A O 1
ATOM 4698 N N . PRO A 1 576 ? 28.156 11.969 -17.438 1 95.69 576 PRO A N 1
ATOM 4699 C CA . PRO A 1 576 ? 28.578 13.094 -16.609 1 95.69 576 PRO A CA 1
ATOM 4700 C C . PRO A 1 576 ? 27.844 14.391 -16.953 1 95.69 576 PRO A C 1
ATOM 4702 O O . PRO A 1 576 ? 27.562 15.203 -16.062 1 95.69 576 PRO A O 1
ATOM 4705 N N . LEU A 1 577 ? 27.469 14.609 -18.156 1 96.31 577 LEU A N 1
ATOM 4706 C CA . LEU A 1 577 ? 26.859 15.875 -18.562 1 96.31 577 LEU A CA 1
ATOM 4707 C C . LEU A 1 577 ? 25.406 15.953 -18.109 1 96.31 577 LEU A C 1
ATOM 4709 O O . LEU A 1 577 ? 24.906 17.031 -17.781 1 96.31 577 LEU A O 1
ATOM 4713 N N . SER A 1 578 ? 24.688 14.859 -18.203 1 97.06 578 SER A N 1
ATOM 4714 C CA . SER A 1 578 ? 23.297 14.867 -17.734 1 97.06 578 SER A CA 1
ATOM 4715 C C . SER A 1 578 ? 23.219 15.188 -16.25 1 97.06 578 SER A C 1
ATOM 4717 O O . SER A 1 578 ? 22.359 15.953 -15.812 1 97.06 578 SER A O 1
ATOM 4719 N N . ARG A 1 579 ? 24.125 14.664 -15.461 1 97.44 579 ARG A N 1
ATOM 4720 C CA . ARG A 1 579 ? 24.172 14.93 -14.023 1 97.44 579 ARG A CA 1
ATOM 4721 C C . ARG A 1 579 ? 24.516 16.391 -13.742 1 97.44 579 ARG A C 1
ATOM 4723 O O . ARG A 1 579 ? 23.922 17.016 -12.852 1 97.44 579 ARG A O 1
ATOM 4730 N N . THR A 1 580 ? 25.438 16.875 -14.523 1 97.88 580 THR A N 1
ATOM 4731 C CA . THR A 1 580 ? 25.859 18.281 -14.391 1 97.88 580 THR A CA 1
ATOM 4732 C C . THR A 1 580 ? 24.719 19.219 -14.766 1 97.88 580 THR A C 1
ATOM 4734 O O . THR A 1 580 ? 24.422 20.156 -14.031 1 97.88 580 THR A O 1
ATOM 4737 N N . SER A 1 581 ? 24.125 18.938 -15.898 1 98.06 581 SER A N 1
ATOM 4738 C CA . SER A 1 581 ? 23.031 19.797 -16.359 1 98.06 581 SER A CA 1
ATOM 4739 C C . SER A 1 581 ? 21.844 19.734 -15.406 1 98.06 581 SER A C 1
ATOM 4741 O O . SER A 1 581 ? 21.172 20.734 -15.172 1 98.06 581 SER A O 1
ATOM 4743 N N . TRP A 1 582 ? 21.562 18.578 -14.875 1 98.44 582 TRP A N 1
ATOM 4744 C CA . TRP A 1 582 ? 20.5 18.422 -13.883 1 98.44 582 TRP A CA 1
ATOM 4745 C C . TRP A 1 582 ? 20.781 19.297 -12.664 1 98.44 582 TRP A C 1
ATOM 4747 O O . TRP A 1 582 ? 19.891 20 -12.195 1 98.44 582 TRP A O 1
ATOM 4757 N N . ALA A 1 583 ? 21.969 19.234 -12.164 1 98.38 583 ALA A N 1
ATOM 4758 C CA . ALA A 1 583 ? 22.359 20.031 -11.008 1 98.38 583 ALA A CA 1
ATOM 4759 C C . ALA A 1 583 ? 22.188 21.516 -11.281 1 98.38 583 ALA A C 1
ATOM 4761 O O . ALA A 1 583 ? 21.734 22.266 -10.422 1 98.38 583 ALA A O 1
ATOM 4762 N N . LEU A 1 584 ? 22.547 21.953 -12.469 1 98.12 584 LEU A N 1
ATOM 4763 C CA . LEU A 1 584 ? 22.406 23.344 -12.852 1 98.12 584 LEU A CA 1
ATOM 4764 C C . LEU A 1 584 ? 20.938 23.75 -12.898 1 98.12 584 LEU A C 1
ATOM 4766 O O . LEU A 1 584 ? 20.578 24.859 -12.492 1 98.12 584 LEU A O 1
ATOM 4770 N N . ALA A 1 585 ? 20.141 22.844 -13.406 1 98.44 585 ALA A N 1
ATOM 4771 C CA . ALA A 1 585 ? 18.703 23.109 -13.445 1 98.44 585 ALA A CA 1
ATOM 4772 C C . ALA A 1 585 ? 18.125 23.234 -12.039 1 98.44 585 ALA A C 1
ATOM 4774 O O . ALA A 1 585 ? 17.312 24.109 -11.773 1 98.44 585 ALA A O 1
ATOM 4775 N N . ILE A 1 586 ? 18.531 22.406 -11.133 1 98.25 586 ILE A N 1
ATOM 4776 C CA . ILE A 1 586 ? 18.109 22.5 -9.742 1 98.25 586 ILE A CA 1
ATOM 4777 C C . ILE A 1 586 ? 18.594 23.812 -9.141 1 98.25 586 ILE A C 1
ATOM 4779 O O . ILE A 1 586 ? 17.859 24.453 -8.375 1 98.25 586 ILE A O 1
ATOM 4783 N N . GLY A 1 587 ? 19.828 24.188 -9.492 1 97.94 587 GLY A N 1
ATOM 4784 C CA . GLY A 1 587 ? 20.328 25.484 -9.062 1 97.94 587 GLY A CA 1
ATOM 4785 C C . GLY A 1 587 ? 19.438 26.641 -9.445 1 97.94 587 GLY A C 1
ATOM 4786 O O . GLY A 1 587 ? 19.188 27.531 -8.641 1 97.94 587 GLY A O 1
ATOM 4787 N N . TRP A 1 588 ? 18.906 26.578 -10.633 1 97.5 588 TRP A N 1
ATOM 4788 C CA . TRP A 1 588 ? 17.984 27.609 -11.078 1 97.5 588 TRP A CA 1
ATOM 4789 C C . TRP A 1 588 ? 16.703 27.609 -10.25 1 97.5 588 TRP A C 1
ATOM 4791 O O . TRP A 1 588 ? 16.219 28.656 -9.852 1 97.5 588 TRP A O 1
ATOM 4801 N N . ILE A 1 589 ? 16.172 26.469 -10 1 97.62 589 ILE A N 1
ATOM 4802 C CA . ILE A 1 589 ? 14.945 26.344 -9.227 1 97.62 589 ILE A CA 1
ATOM 4803 C C . ILE A 1 589 ? 15.141 26.953 -7.84 1 97.62 589 ILE A C 1
ATOM 4805 O O . ILE A 1 589 ? 14.312 27.75 -7.383 1 97.62 589 ILE A O 1
ATOM 4809 N N . VAL A 1 590 ? 16.203 26.641 -7.215 1 97.19 590 VAL A N 1
ATOM 4810 C CA . VAL A 1 590 ? 16.5 27.125 -5.871 1 97.19 590 VAL A CA 1
ATOM 4811 C C . VAL A 1 590 ? 16.703 28.641 -5.91 1 97.19 590 VAL A C 1
ATOM 4813 O O . VAL A 1 590 ? 16.156 29.375 -5.074 1 97.19 590 VAL A O 1
ATOM 4816 N N . TRP A 1 591 ? 17.438 29.094 -6.914 1 96.31 591 TRP A N 1
ATOM 4817 C CA . TRP A 1 591 ? 17.703 30.516 -7.043 1 96.31 591 TRP A CA 1
ATOM 4818 C C . TRP A 1 591 ? 16.422 31.297 -7.285 1 96.31 591 TRP A C 1
ATOM 4820 O O . TRP A 1 591 ? 16.188 32.344 -6.664 1 96.31 591 TRP A O 1
ATOM 4830 N N . ALA A 1 592 ? 15.633 30.812 -8.203 1 96.69 592 ALA A N 1
ATOM 4831 C CA . ALA A 1 592 ? 14.375 31.469 -8.531 1 96.69 592 ALA A CA 1
ATOM 4832 C C . ALA A 1 592 ? 13.438 31.5 -7.324 1 96.69 592 ALA A C 1
ATOM 4834 O O . ALA A 1 592 ? 12.789 32.531 -7.062 1 96.69 592 ALA A O 1
ATOM 4835 N N . CYS A 1 593 ? 13.375 30.516 -6.578 1 94.94 593 CYS A N 1
ATOM 4836 C CA . CYS A 1 593 ? 12.531 30.453 -5.395 1 94.94 593 CYS A CA 1
ATOM 4837 C C . CYS A 1 593 ? 13.047 31.375 -4.305 1 94.94 593 CYS A C 1
ATOM 4839 O O . CYS A 1 593 ? 12.266 32.094 -3.666 1 94.94 593 CYS A O 1
ATOM 4841 N N . TYR A 1 594 ? 14.352 31.359 -4.129 1 93.94 594 TYR A N 1
ATOM 4842 C CA . TYR A 1 594 ? 14.969 32.188 -3.092 1 93.94 594 TYR A CA 1
ATOM 4843 C C . TYR A 1 594 ? 14.789 33.656 -3.375 1 93.94 594 TYR A C 1
ATOM 4845 O O . TYR A 1 594 ? 14.617 34.469 -2.453 1 93.94 594 TYR A O 1
ATOM 4853 N N . ASN A 1 595 ? 14.742 34.062 -4.652 1 94.62 595 ASN A N 1
ATOM 4854 C CA . ASN A 1 595 ? 14.703 35.469 -5.035 1 94.62 595 ASN A CA 1
ATOM 4855 C C . ASN A 1 595 ? 13.281 35.906 -5.348 1 94.62 595 ASN A C 1
ATOM 4857 O O . ASN A 1 595 ? 13.078 37 -5.867 1 94.62 595 ASN A O 1
ATOM 4861 N N . GLY A 1 596 ? 12.289 35.094 -5.141 1 91.81 596 GLY A N 1
ATOM 4862 C CA . GLY A 1 596 ? 10.898 35.5 -5.312 1 91.81 596 GLY A CA 1
ATOM 4863 C C . GLY A 1 596 ? 10.398 35.344 -6.734 1 91.81 596 GLY A C 1
ATOM 4864 O O . GLY A 1 596 ? 9.352 35.875 -7.098 1 91.81 596 GLY A O 1
ATOM 4865 N N . HIS A 1 597 ? 11.109 34.656 -7.543 1 94.88 597 HIS A N 1
ATOM 4866 C CA . HIS A 1 597 ? 10.734 34.469 -8.938 1 94.88 597 HIS A CA 1
ATOM 4867 C C . HIS A 1 597 ? 10.125 33.094 -9.141 1 94.88 597 HIS A C 1
ATOM 4869 O O . HIS A 1 597 ? 9.891 32.656 -10.281 1 94.88 597 HIS A O 1
ATOM 4875 N N . GLY A 1 598 ? 9.859 32.406 -8.141 1 93.94 598 GLY A N 1
ATOM 4876 C CA . GLY A 1 598 ? 9.359 31.047 -8.242 1 93.94 598 GLY A CA 1
ATOM 4877 C C . GLY A 1 598 ? 7.848 30.969 -8.352 1 93.94 598 GLY A C 1
ATOM 4878 O O . GLY A 1 598 ? 7.301 29.969 -8.797 1 93.94 598 GLY A O 1
ATOM 4879 N N . GLY A 1 599 ? 7.145 31.953 -7.941 1 89.94 599 GLY A N 1
ATOM 4880 C CA . GLY A 1 599 ? 5.695 32 -8.039 1 89.94 599 GLY A CA 1
ATOM 4881 C C . GLY A 1 599 ? 5.02 30.812 -7.375 1 89.94 599 GLY A C 1
ATOM 4882 O O . GLY A 1 599 ? 5.285 30.516 -6.207 1 89.94 599 GLY A O 1
ATOM 4883 N N . ILE A 1 600 ? 4.203 30.094 -8.164 1 89.69 600 ILE A N 1
ATOM 4884 C CA . ILE A 1 600 ? 3.393 28.984 -7.676 1 89.69 600 ILE A CA 1
ATOM 4885 C C . ILE A 1 600 ? 4.297 27.797 -7.332 1 89.69 600 ILE A C 1
ATOM 4887 O O . ILE A 1 600 ? 3.992 27.016 -6.422 1 89.69 600 ILE A O 1
ATOM 4891 N N . ILE A 1 601 ? 5.348 27.703 -7.992 1 93.38 601 ILE A N 1
ATOM 4892 C CA . ILE A 1 601 ? 6.273 26.609 -7.742 1 93.38 601 ILE A CA 1
ATOM 4893 C C . ILE A 1 601 ? 6.891 26.766 -6.355 1 93.38 601 ILE A C 1
ATOM 4895 O O . ILE A 1 601 ? 6.977 25.781 -5.598 1 93.38 601 ILE A O 1
ATOM 4899 N N . ASN A 1 602 ? 7.305 27.922 -6.031 1 94.06 602 ASN A N 1
ATOM 4900 C CA . ASN A 1 602 ? 7.848 28.172 -4.699 1 94.06 602 ASN A CA 1
ATOM 4901 C C . ASN A 1 602 ? 6.809 27.922 -3.613 1 94.06 602 ASN A C 1
ATOM 4903 O O . ASN A 1 602 ? 7.117 27.344 -2.57 1 94.06 602 ASN A O 1
ATOM 4907 N N . ASP A 1 603 ? 5.621 28.406 -3.932 1 89.69 603 ASP A N 1
ATOM 4908 C CA . ASP A 1 603 ? 4.551 28.234 -2.951 1 89.69 603 ASP A CA 1
ATOM 4909 C C . ASP A 1 603 ? 4.301 26.75 -2.672 1 89.69 603 ASP A C 1
ATOM 4911 O O . ASP A 1 603 ? 4.074 26.359 -1.525 1 89.69 603 ASP A O 1
ATOM 4915 N N . PHE A 1 604 ? 4.367 26.031 -3.617 1 91.06 604 PHE A N 1
ATOM 4916 C CA . PHE A 1 604 ? 4.113 24.594 -3.492 1 91.06 604 PHE A CA 1
ATOM 4917 C C . PHE A 1 604 ? 5.277 23.906 -2.791 1 91.06 604 PHE A C 1
ATOM 4919 O O . PHE A 1 604 ? 5.07 23.141 -1.842 1 91.06 604 PHE A O 1
ATOM 4926 N N . LEU A 1 605 ? 6.453 24.109 -3.201 1 94.19 605 LEU A N 1
ATOM 4927 C CA . LEU A 1 605 ? 7.637 23.438 -2.674 1 94.19 605 LEU A CA 1
ATOM 4928 C C . LEU A 1 605 ? 7.914 23.875 -1.239 1 94.19 605 LEU A C 1
ATOM 4930 O O . LEU A 1 605 ? 8.547 23.141 -0.476 1 94.19 605 LEU A O 1
ATOM 4934 N N . SER A 1 606 ? 7.469 25.047 -0.855 1 91.31 606 SER A N 1
ATOM 4935 C CA . SER A 1 606 ? 7.727 25.594 0.473 1 91.31 606 SER A CA 1
ATOM 4936 C C . SER A 1 606 ? 6.551 25.344 1.411 1 91.31 606 SER A C 1
ATOM 4938 O O . SER A 1 606 ? 6.473 25.938 2.488 1 91.31 606 SER A O 1
ATOM 4940 N N . TRP A 1 607 ? 5.695 24.516 0.941 1 85.5 607 TRP A N 1
ATOM 4941 C CA . TRP A 1 607 ? 4.512 24.219 1.737 1 85.5 607 TRP A CA 1
ATOM 4942 C C . TRP A 1 607 ? 4.898 23.578 3.072 1 85.5 607 TRP A C 1
ATOM 4944 O O . TRP A 1 607 ? 5.785 22.734 3.129 1 85.5 607 TRP A O 1
ATOM 4954 N N . GLY A 1 608 ? 4.238 24.031 4.156 1 82.88 608 GLY A N 1
ATOM 4955 C CA . GLY A 1 608 ? 4.535 23.547 5.496 1 82.88 608 GLY A CA 1
ATOM 4956 C C . GLY A 1 608 ? 4.398 22.047 5.629 1 82.88 608 GLY A C 1
ATOM 4957 O O . GLY A 1 608 ? 5.098 21.422 6.426 1 82.88 608 GLY A O 1
ATOM 4958 N N . PHE A 1 609 ? 3.6 21.469 4.844 1 80.31 609 PHE A N 1
ATOM 4959 C CA . PHE A 1 609 ? 3.402 20.016 4.844 1 80.31 609 PHE A CA 1
ATOM 4960 C C . PHE A 1 609 ? 4.703 19.297 4.527 1 80.31 609 PHE A C 1
ATOM 4962 O O . PHE A 1 609 ? 5.016 18.266 5.137 1 80.31 609 PHE A O 1
ATOM 4969 N N . PHE A 1 610 ? 5.488 19.844 3.723 1 88.69 610 PHE A N 1
ATOM 4970 C CA . PHE A 1 610 ? 6.719 19.188 3.283 1 88.69 610 PHE A CA 1
ATOM 4971 C C . PHE A 1 610 ? 7.828 19.375 4.309 1 88.69 610 PHE A C 1
ATOM 4973 O O . PHE A 1 610 ? 8.805 18.625 4.312 1 88.69 610 PHE A O 1
ATOM 4980 N N . THR A 1 611 ? 7.672 20.312 5.207 1 87.56 611 THR A N 1
ATOM 4981 C CA . THR A 1 611 ? 8.688 20.5 6.238 1 87.56 611 THR A CA 1
ATOM 4982 C C . THR A 1 611 ? 8.727 19.312 7.188 1 87.56 611 THR A C 1
ATOM 4984 O O . THR A 1 611 ? 9.805 18.797 7.5 1 87.56 611 THR A O 1
ATOM 4987 N N . GLY A 1 612 ? 7.555 18.875 7.602 1 86.44 612 GLY A N 1
ATOM 4988 C CA . GLY A 1 612 ? 7.504 17.703 8.453 1 86.44 612 GLY A CA 1
ATOM 4989 C C . GLY A 1 612 ? 8.023 16.438 7.781 1 86.44 612 GLY A C 1
ATOM 4990 O O . GLY A 1 612 ? 8.797 15.688 8.367 1 86.44 612 GLY A O 1
ATOM 4991 N N . PHE A 1 613 ? 7.738 16.25 6.598 1 89.62 613 PHE A N 1
ATOM 4992 C CA . PHE A 1 613 ? 8.148 15.07 5.84 1 89.62 613 PHE A CA 1
ATOM 4993 C C . PHE A 1 613 ? 9.648 15.102 5.559 1 89.62 613 PHE A C 1
ATOM 4995 O O . PHE A 1 613 ? 10.297 14.055 5.508 1 89.62 613 PHE A O 1
ATOM 5002 N N . SER A 1 614 ? 10.086 16.281 5.348 1 93.38 614 SER A N 1
ATOM 5003 C CA . SER A 1 614 ? 11.516 16.422 5.062 1 93.38 614 SER A CA 1
ATOM 5004 C C . SER A 1 614 ? 12.359 15.961 6.246 1 93.38 614 SER A C 1
ATOM 5006 O O . SER A 1 614 ? 13.469 15.453 6.062 1 93.38 614 SER A O 1
ATOM 5008 N N . ARG A 1 615 ? 11.805 16.031 7.434 1 93.44 615 ARG A N 1
ATOM 5009 C CA . ARG A 1 615 ? 12.516 15.633 8.641 1 93.44 615 ARG A CA 1
ATOM 5010 C C . ARG A 1 615 ? 12.555 14.117 8.773 1 93.44 615 ARG A C 1
ATOM 5012 O O . ARG A 1 615 ? 13.344 13.578 9.555 1 93.44 615 ARG A O 1
ATOM 5019 N N . LEU A 1 616 ? 11.781 13.469 8 1 95.75 616 LEU A N 1
ATOM 5020 C CA . LEU A 1 616 ? 11.719 12.008 8.055 1 95.75 616 LEU A CA 1
ATOM 5021 C C . LEU A 1 616 ? 12.508 11.391 6.91 1 95.75 616 LEU A C 1
ATOM 5023 O O . LEU A 1 616 ? 12.711 10.172 6.883 1 95.75 616 LEU A O 1
ATOM 5027 N N . THR A 1 617 ? 13.023 12.18 6.027 1 96 617 THR A N 1
ATOM 5028 C CA . THR A 1 617 ? 13.602 11.695 4.777 1 96 617 THR A CA 1
ATOM 5029 C C . THR A 1 617 ? 14.859 10.875 5.043 1 96 617 THR A C 1
ATOM 5031 O O . THR A 1 617 ? 15.109 9.883 4.363 1 96 617 THR A O 1
ATOM 5034 N N . TYR A 1 618 ? 15.703 11.266 6.043 1 96.56 618 TYR A N 1
ATOM 5035 C CA . TYR A 1 618 ? 16.938 10.531 6.316 1 96.56 618 TYR A CA 1
ATOM 5036 C C . TYR A 1 618 ? 16.625 9.109 6.766 1 96.56 618 TYR A C 1
ATOM 5038 O O . TYR A 1 618 ? 17.188 8.148 6.227 1 96.56 618 TYR A O 1
ATOM 5046 N N . CYS A 1 619 ? 15.758 8.984 7.758 1 98 619 CYS A N 1
ATOM 5047 C CA . CYS A 1 619 ? 15.391 7.652 8.234 1 98 619 CYS A CA 1
ATOM 5048 C C . CYS A 1 619 ? 14.695 6.852 7.133 1 98 619 CYS A C 1
ATOM 5050 O O . CYS A 1 619 ? 14.914 5.645 7.008 1 98 619 CYS A O 1
ATOM 5052 N N . MET A 1 620 ? 13.859 7.461 6.363 1 97.69 620 MET A N 1
ATOM 5053 C CA . MET A 1 620 ? 13.227 6.781 5.238 1 97.69 620 MET A CA 1
ATOM 5054 C C . MET A 1 620 ? 14.273 6.25 4.266 1 97.69 620 MET A C 1
ATOM 5056 O O . MET A 1 620 ? 14.156 5.133 3.766 1 97.69 620 MET A O 1
ATOM 5060 N N . TYR A 1 621 ? 15.227 7.086 3.996 1 97.5 621 TYR A N 1
ATOM 5061 C CA . TYR A 1 621 ? 16.297 6.699 3.076 1 97.5 621 TYR A CA 1
ATOM 5062 C C . TYR A 1 621 ? 17.016 5.453 3.572 1 97.5 621 TYR A C 1
ATOM 5064 O O . TYR A 1 621 ? 17.219 4.508 2.811 1 97.5 621 TYR A O 1
ATOM 5072 N N . VAL A 1 622 ? 17.312 5.414 4.824 1 98.06 622 VAL A N 1
ATOM 5073 C CA . VAL A 1 622 ? 18.125 4.332 5.371 1 98.06 622 VAL A CA 1
ATOM 5074 C C . VAL A 1 622 ? 17.297 3.055 5.461 1 98.06 622 VAL A C 1
ATOM 5076 O O . VAL A 1 622 ? 17.797 1.957 5.219 1 98.06 622 VAL A O 1
ATOM 5079 N N . ILE A 1 623 ? 16.031 3.15 5.621 1 97.69 623 ILE A N 1
ATOM 5080 C CA . ILE A 1 623 ? 15.211 2.004 5.992 1 97.69 623 ILE A CA 1
ATOM 5081 C C . ILE A 1 623 ? 14.492 1.46 4.762 1 97.69 623 ILE A C 1
ATOM 5083 O O . ILE A 1 623 ? 14.172 0.272 4.699 1 97.69 623 ILE A O 1
ATOM 5087 N N . HIS A 1 624 ? 14.195 2.205 3.75 1 98.12 624 HIS A N 1
ATOM 5088 C CA . HIS A 1 624 ? 13.219 1.88 2.715 1 98.12 624 HIS A CA 1
ATOM 5089 C C . HIS A 1 624 ? 13.617 0.621 1.955 1 98.12 624 HIS A C 1
ATOM 5091 O O . HIS A 1 624 ? 12.773 -0.215 1.638 1 98.12 624 HIS A O 1
ATOM 5097 N N . ARG A 1 625 ? 14.875 0.465 1.679 1 96.88 625 ARG A N 1
ATOM 5098 C CA . ARG A 1 625 ? 15.297 -0.682 0.879 1 96.88 625 ARG A CA 1
ATOM 5099 C C . ARG A 1 625 ? 15.117 -1.984 1.651 1 96.88 625 ARG A C 1
ATOM 5101 O O . ARG A 1 625 ? 14.805 -3.021 1.064 1 96.88 625 ARG A O 1
ATOM 5108 N N . ILE A 1 626 ? 15.367 -1.95 2.916 1 96.5 626 ILE A N 1
ATOM 5109 C CA . ILE A 1 626 ? 15.188 -3.133 3.752 1 96.5 626 ILE A CA 1
ATOM 5110 C C . ILE A 1 626 ? 13.719 -3.541 3.768 1 96.5 626 ILE A C 1
ATOM 5112 O O . ILE A 1 626 ? 13.398 -4.727 3.668 1 96.5 626 ILE A O 1
ATOM 5116 N N . VAL A 1 627 ? 12.836 -2.568 3.873 1 97.12 627 VAL A N 1
ATOM 5117 C CA . VAL A 1 627 ? 11.406 -2.832 3.852 1 97.12 627 VAL A CA 1
ATOM 5118 C C . VAL A 1 627 ? 11.016 -3.465 2.518 1 97.12 627 VAL A C 1
ATOM 5120 O O . VAL A 1 627 ? 10.273 -4.453 2.482 1 97.12 627 VAL A O 1
ATOM 5123 N N . GLN A 1 628 ? 11.516 -2.932 1.456 1 97.5 628 GLN A N 1
ATOM 5124 C CA . GLN A 1 628 ? 11.203 -3.436 0.124 1 97.5 628 GLN A CA 1
ATOM 5125 C C . GLN A 1 628 ? 11.695 -4.867 -0.053 1 97.5 628 GLN A C 1
ATOM 5127 O O . GLN A 1 628 ? 10.984 -5.707 -0.612 1 97.5 628 GLN A O 1
ATOM 5132 N N . LEU A 1 629 ? 12.852 -5.195 0.463 1 96.81 629 LEU A N 1
ATOM 5133 C CA . LEU A 1 629 ? 13.43 -6.531 0.333 1 96.81 629 LEU A CA 1
ATOM 5134 C C . LEU A 1 629 ? 12.672 -7.531 1.196 1 96.81 629 LEU A C 1
ATOM 5136 O O . LEU A 1 629 ? 12.414 -8.664 0.767 1 96.81 629 LEU A O 1
ATOM 5140 N N . VAL A 1 630 ? 12.297 -7.121 2.381 1 97 630 VAL A N 1
ATOM 5141 C CA . VAL A 1 630 ? 11.531 -8 3.254 1 97 630 VAL A CA 1
ATOM 5142 C C . VAL A 1 630 ? 10.18 -8.32 2.611 1 97 630 VAL A C 1
ATOM 5144 O O . VAL A 1 630 ? 9.766 -9.477 2.568 1 97 630 VAL A O 1
ATOM 5147 N N . ASN A 1 631 ? 9.516 -7.277 2.084 1 96.75 631 ASN A N 1
ATOM 5148 C CA . ASN A 1 631 ? 8.219 -7.48 1.446 1 96.75 631 ASN A CA 1
ATOM 5149 C C . ASN A 1 631 ? 8.328 -8.406 0.237 1 96.75 631 ASN A C 1
ATOM 5151 O O . ASN A 1 631 ? 7.449 -9.242 0.006 1 96.75 631 ASN A O 1
ATOM 5155 N N . ALA A 1 632 ? 9.367 -8.266 -0.502 1 97.12 632 ALA A N 1
ATOM 5156 C CA . ALA A 1 632 ? 9.586 -9.102 -1.681 1 97.12 632 ALA A CA 1
ATOM 5157 C C . ALA A 1 632 ? 9.922 -10.531 -1.283 1 97.12 632 ALA A C 1
ATOM 5159 O O . ALA A 1 632 ? 9.43 -11.484 -1.889 1 97.12 632 ALA A O 1
ATOM 5160 N N . ALA A 1 633 ? 10.742 -10.656 -0.258 1 96.94 633 ALA A N 1
ATOM 5161 C CA . ALA A 1 633 ? 11.234 -11.977 0.14 1 96.94 633 ALA A CA 1
ATOM 5162 C C . ALA A 1 633 ? 10.148 -12.781 0.847 1 96.94 633 ALA A C 1
ATOM 5164 O O . ALA A 1 633 ? 10.195 -14.008 0.874 1 96.94 633 ALA A O 1
ATOM 5165 N N . ARG A 1 634 ? 9.148 -12.195 1.346 1 96.56 634 ARG A N 1
ATOM 5166 C CA . ARG A 1 634 ? 8.078 -12.867 2.068 1 96.56 634 ARG A CA 1
ATOM 5167 C C . ARG A 1 634 ? 7.051 -13.453 1.103 1 96.56 634 ARG A C 1
ATOM 5169 O O . ARG A 1 634 ? 6.18 -14.234 1.507 1 96.56 634 ARG A O 1
ATOM 5176 N N . LEU A 1 635 ? 7.164 -13.188 -0.112 1 96.38 635 LEU A N 1
ATOM 5177 C CA . LEU A 1 635 ? 6.188 -13.633 -1.102 1 96.38 635 LEU A CA 1
ATOM 5178 C C . LEU A 1 635 ? 6.152 -15.156 -1.189 1 96.38 635 LEU A C 1
ATOM 5180 O O . LEU A 1 635 ? 7.199 -15.805 -1.215 1 96.38 635 LEU A O 1
ATOM 5184 N N . GLN A 1 636 ? 4.914 -15.672 -1.265 1 96.44 636 GLN A N 1
ATOM 5185 C CA . GLN A 1 636 ? 4.727 -17.109 -1.417 1 96.44 636 GLN A CA 1
ATOM 5186 C C . GLN A 1 636 ? 3.863 -17.438 -2.633 1 96.44 636 GLN A C 1
ATOM 5188 O O . GLN A 1 636 ? 3.469 -18.578 -2.836 1 96.44 636 GLN A O 1
ATOM 5193 N N . THR A 1 637 ? 3.512 -16.422 -3.361 1 96.81 637 THR A N 1
ATOM 5194 C CA . THR A 1 637 ? 2.711 -16.562 -4.57 1 96.81 637 THR A CA 1
ATOM 5195 C C . THR A 1 637 ? 3.316 -15.773 -5.723 1 96.81 637 THR A C 1
ATOM 5197 O O . THR A 1 637 ? 4.199 -14.945 -5.516 1 96.81 637 THR A O 1
ATOM 5200 N N . ASP A 1 638 ? 2.807 -16.047 -6.945 1 97 638 ASP A N 1
ATOM 5201 C CA . ASP A 1 638 ? 3.277 -15.359 -8.141 1 97 638 ASP A CA 1
ATOM 5202 C C . ASP A 1 638 ? 2.82 -13.906 -8.156 1 97 638 ASP A C 1
ATOM 5204 O O . ASP A 1 638 ? 1.976 -13.508 -7.348 1 97 638 ASP A O 1
ATOM 5208 N N . THR A 1 639 ? 3.473 -13.18 -8.992 1 96.94 639 THR A N 1
ATOM 5209 C CA . THR A 1 639 ? 3.109 -11.781 -9.18 1 96.94 639 THR A CA 1
ATOM 5210 C C . THR A 1 639 ? 2.836 -11.477 -10.648 1 96.94 639 THR A C 1
ATOM 5212 O O . THR A 1 639 ? 3.076 -12.32 -11.516 1 96.94 639 THR A O 1
ATOM 5215 N N . HIS A 1 640 ? 2.209 -10.328 -10.906 1 96.81 640 HIS A N 1
ATOM 5216 C CA . HIS A 1 640 ? 1.896 -9.828 -12.234 1 96.81 640 HIS A CA 1
ATOM 5217 C C . HIS A 1 640 ? 2.627 -8.523 -12.523 1 96.81 640 HIS A C 1
ATOM 5219 O O . HIS A 1 640 ? 2.662 -7.625 -11.672 1 96.81 640 HIS A O 1
ATOM 5225 N N . PHE A 1 641 ? 3.275 -8.414 -13.711 1 95.75 641 PHE A N 1
ATOM 5226 C CA . PHE A 1 641 ? 4.016 -7.215 -14.07 1 95.75 641 PHE A CA 1
ATOM 5227 C C . PHE A 1 641 ? 3.125 -6.23 -14.82 1 95.75 641 PHE A C 1
ATOM 5229 O O . PHE A 1 641 ? 2.689 -6.512 -15.938 1 95.75 641 PHE A O 1
ATOM 5236 N N . SER A 1 642 ? 2.793 -5.18 -14.25 1 95.56 642 SER A N 1
ATOM 5237 C CA . SER A 1 642 ? 2.064 -4.062 -14.844 1 95.56 642 SER A CA 1
ATOM 5238 C C . SER A 1 642 ? 2.332 -2.768 -14.086 1 95.56 642 SER A C 1
ATOM 5240 O O . SER A 1 642 ? 2.766 -2.793 -12.93 1 95.56 642 SER A O 1
ATOM 5242 N N . ASP A 1 643 ? 2.146 -1.651 -14.75 1 94.69 643 ASP A N 1
ATOM 5243 C CA . ASP A 1 643 ? 2.336 -0.362 -14.094 1 94.69 643 ASP A CA 1
ATOM 5244 C C . ASP A 1 643 ? 1.39 -0.207 -12.906 1 94.69 643 ASP A C 1
ATOM 5246 O O . ASP A 1 643 ? 1.769 0.351 -11.875 1 94.69 643 ASP A O 1
ATOM 5250 N N . TYR A 1 644 ? 0.191 -0.651 -13.055 1 95.56 644 TYR A N 1
ATOM 5251 C CA . TYR A 1 644 ? -0.79 -0.564 -11.984 1 95.56 644 TYR A CA 1
ATOM 5252 C C . TYR A 1 644 ? -0.322 -1.338 -10.758 1 95.56 644 TYR A C 1
ATOM 5254 O O . TYR A 1 644 ? -0.386 -0.831 -9.633 1 95.56 644 TYR A O 1
ATOM 5262 N N . ASP A 1 645 ? 0.154 -2.57 -10.961 1 96.06 645 ASP A N 1
ATOM 5263 C CA . ASP A 1 645 ? 0.645 -3.395 -9.867 1 96.06 645 ASP A CA 1
ATOM 5264 C C . ASP A 1 645 ? 1.862 -2.756 -9.195 1 96.06 645 ASP A C 1
ATOM 5266 O O . ASP A 1 645 ? 2.033 -2.852 -7.98 1 96.06 645 ASP A O 1
ATOM 5270 N N . ALA A 1 646 ? 2.699 -2.143 -10.031 1 96.75 646 ALA A N 1
ATOM 5271 C CA . ALA A 1 646 ? 3.881 -1.472 -9.492 1 96.75 646 ALA A CA 1
ATOM 5272 C C . ALA A 1 646 ? 3.486 -0.319 -8.57 1 96.75 646 ALA A C 1
ATOM 5274 O O . ALA A 1 646 ? 4.117 -0.098 -7.535 1 96.75 646 ALA A O 1
ATOM 5275 N N . ILE A 1 647 ? 2.479 0.401 -8.938 1 96.56 647 ILE A N 1
ATOM 5276 C CA . ILE A 1 647 ? 2.01 1.527 -8.141 1 96.56 647 ILE A CA 1
ATOM 5277 C C . ILE A 1 647 ? 1.431 1.019 -6.82 1 96.56 647 ILE A C 1
ATOM 5279 O O . ILE A 1 647 ? 1.624 1.637 -5.77 1 96.56 647 ILE A O 1
ATOM 5283 N N . LEU A 1 648 ? 0.631 -0.053 -6.84 1 97 648 LEU A N 1
ATOM 5284 C CA . LEU A 1 648 ? 0.124 -0.649 -5.609 1 97 648 LEU A CA 1
ATOM 5285 C C . LEU A 1 648 ? 1.269 -1.009 -4.668 1 97 648 LEU A C 1
ATOM 5287 O O . LEU A 1 648 ? 1.216 -0.702 -3.475 1 97 648 LEU A O 1
ATOM 5291 N N . ARG A 1 649 ? 2.287 -1.628 -5.215 1 96.81 649 ARG A N 1
ATOM 5292 C CA . ARG A 1 649 ? 3.432 -2.031 -4.402 1 96.81 649 ARG A CA 1
ATOM 5293 C C . ARG A 1 649 ? 4.164 -0.814 -3.85 1 96.81 649 ARG A C 1
ATOM 5295 O O . ARG A 1 649 ? 4.684 -0.85 -2.73 1 96.81 649 ARG A O 1
ATOM 5302 N N . TRP A 1 650 ? 4.27 0.202 -4.66 1 97.19 650 TRP A N 1
ATOM 5303 C CA . TRP A 1 650 ? 4.922 1.423 -4.191 1 97.19 650 TRP A CA 1
ATOM 5304 C C . TRP A 1 650 ? 4.199 1.988 -2.973 1 97.19 650 TRP A C 1
ATOM 5306 O O . TRP A 1 650 ? 4.84 2.396 -2 1 97.19 650 TRP A O 1
ATOM 5316 N N . TRP A 1 651 ? 2.895 1.98 -2.936 1 96.12 651 TRP A N 1
ATOM 5317 C CA . TRP A 1 651 ? 2.123 2.527 -1.823 1 96.12 651 TRP A CA 1
ATOM 5318 C C . TRP A 1 651 ? 2.342 1.709 -0.555 1 96.12 651 TRP A C 1
ATOM 5320 O O . TRP A 1 651 ? 2.459 2.268 0.539 1 96.12 651 TRP A O 1
ATOM 5330 N N . HIS A 1 652 ? 2.311 0.434 -0.686 1 95.69 652 HIS A N 1
ATOM 5331 C CA . HIS A 1 652 ? 2.471 -0.313 0.557 1 95.69 652 HIS A CA 1
ATOM 5332 C C . HIS A 1 652 ? 3.902 -0.219 1.076 1 95.69 652 HIS A C 1
ATOM 5334 O O . HIS A 1 652 ? 4.125 -0.132 2.285 1 95.69 652 HIS A O 1
ATOM 5340 N N . ASP A 1 653 ? 4.934 -0.176 0.166 1 97.19 653 ASP A N 1
ATOM 5341 C CA . ASP A 1 653 ? 6.312 0.031 0.596 1 97.19 653 ASP A CA 1
ATOM 5342 C C . ASP A 1 653 ? 6.484 1.402 1.244 1 97.19 653 ASP A C 1
ATOM 5344 O O . ASP A 1 653 ? 7.145 1.527 2.277 1 97.19 653 ASP A O 1
ATOM 5348 N N . PHE A 1 654 ? 5.891 2.367 0.554 1 96.12 654 PHE A N 1
ATOM 5349 C CA . PHE A 1 654 ? 5.992 3.738 1.045 1 96.12 654 PHE A CA 1
ATOM 5350 C C . PHE A 1 654 ? 5.328 3.873 2.41 1 96.12 654 PHE A C 1
ATOM 5352 O O . PHE A 1 654 ? 5.895 4.48 3.322 1 96.12 654 PHE A O 1
ATOM 5359 N N . GLY A 1 655 ? 4.152 3.287 2.584 1 95.69 655 GLY A N 1
ATOM 5360 C CA . GLY A 1 655 ? 3.432 3.357 3.846 1 95.69 655 GLY A CA 1
ATOM 5361 C C . GLY A 1 655 ? 4.172 2.699 4.996 1 95.69 655 GLY A C 1
ATOM 5362 O O . GLY A 1 655 ? 4.301 3.285 6.07 1 95.69 655 GLY A O 1
ATOM 5363 N N . LEU A 1 656 ? 4.691 1.534 4.805 1 96.94 656 LEU A N 1
ATOM 5364 C CA . LEU A 1 656 ? 5.422 0.819 5.848 1 96.94 656 LEU A CA 1
ATOM 5365 C C . LEU A 1 656 ? 6.719 1.539 6.195 1 96.94 656 LEU A C 1
ATOM 5367 O O . LEU A 1 656 ? 7.102 1.614 7.363 1 96.94 656 LEU A O 1
ATOM 5371 N N . THR A 1 657 ? 7.383 2.041 5.148 1 97.81 657 THR A N 1
ATOM 5372 C CA . THR A 1 657 ? 8.625 2.777 5.363 1 97.81 657 THR A CA 1
ATOM 5373 C C . THR A 1 657 ? 8.367 4.047 6.164 1 97.81 657 THR A C 1
ATOM 5375 O O . THR A 1 657 ? 9.133 4.383 7.07 1 97.81 657 THR A O 1
ATOM 5378 N N . LEU A 1 658 ? 7.332 4.75 5.809 1 95.81 658 LEU A N 1
ATOM 5379 C CA . LEU A 1 658 ? 6.973 5.973 6.52 1 95.81 658 LEU A CA 1
ATOM 5380 C C . LEU A 1 658 ? 6.707 5.684 7.996 1 95.81 658 LEU A C 1
ATOM 5382 O O . LEU A 1 658 ? 7.211 6.391 8.867 1 95.81 658 LEU A O 1
ATOM 5386 N N . THR A 1 659 ? 5.965 4.66 8.297 1 95.5 659 THR A N 1
ATOM 5387 C CA . THR A 1 659 ? 5.629 4.301 9.672 1 95.5 659 THR A CA 1
ATOM 5388 C C . THR A 1 659 ? 6.879 3.914 10.453 1 95.5 659 THR A C 1
ATOM 5390 O O . THR A 1 659 ? 7.078 4.375 11.578 1 95.5 659 THR A O 1
ATOM 5393 N N . ALA A 1 660 ? 7.707 3.115 9.844 1 96.94 660 ALA A N 1
ATOM 5394 C CA . ALA A 1 660 ? 8.945 2.695 10.492 1 96.94 660 ALA A CA 1
ATOM 5395 C C . ALA A 1 660 ? 9.883 3.881 10.711 1 96.94 660 ALA A C 1
ATOM 5397 O O . ALA A 1 660 ? 10.609 3.928 11.703 1 96.94 660 ALA A O 1
ATOM 5398 N N . SER A 1 661 ? 9.867 4.82 9.797 1 97.69 661 SER A N 1
ATOM 5399 C CA . SER A 1 661 ? 10.758 5.977 9.883 1 97.69 661 SER A CA 1
ATOM 5400 C C . SER A 1 661 ? 10.328 6.918 11 1 97.69 661 SER A C 1
ATOM 5402 O O . SER A 1 661 ? 11.172 7.562 11.633 1 97.69 661 SER A O 1
ATOM 5404 N N . ILE A 1 662 ? 9.047 7.059 11.266 1 96.12 662 ILE A N 1
ATOM 5405 C CA . ILE A 1 662 ? 8.578 7.859 12.383 1 96.12 662 ILE A CA 1
ATOM 5406 C C . ILE A 1 662 ? 9.109 7.281 13.695 1 96.12 662 ILE A C 1
ATOM 5408 O O . ILE A 1 662 ? 9.656 8.008 14.523 1 96.12 662 ILE A O 1
ATOM 5412 N N . PHE A 1 663 ? 9.039 6.027 13.789 1 96.38 663 PHE A N 1
ATOM 5413 C CA . PHE A 1 663 ? 9.547 5.359 14.984 1 96.38 663 PHE A CA 1
ATOM 5414 C C . PHE A 1 663 ? 11.055 5.535 15.102 1 96.38 663 PHE A C 1
ATOM 5416 O O . PHE A 1 663 ? 11.57 5.84 16.172 1 96.38 663 PHE A O 1
ATOM 5423 N N . ALA A 1 664 ? 11.75 5.32 14.047 1 97.69 664 ALA A N 1
ATOM 5424 C CA . ALA A 1 664 ? 13.203 5.418 14.055 1 97.69 664 ALA A CA 1
ATOM 5425 C C . ALA A 1 664 ? 13.664 6.836 14.391 1 97.69 664 ALA A C 1
ATOM 5427 O O . ALA A 1 664 ? 14.648 7.023 15.109 1 97.69 664 ALA A O 1
ATOM 5428 N N . THR A 1 665 ? 12.992 7.801 13.852 1 97.31 665 THR A N 1
ATOM 5429 C CA . THR A 1 665 ? 13.336 9.195 14.125 1 97.31 665 THR A CA 1
ATOM 5430 C C . THR A 1 665 ? 13.156 9.516 15.609 1 97.31 665 THR A C 1
ATOM 5432 O O . THR A 1 665 ? 14.023 10.148 16.219 1 97.31 665 THR A O 1
ATOM 5435 N N . LEU A 1 666 ? 12.133 9.055 16.234 1 97 666 LEU A N 1
ATOM 5436 C CA . LEU A 1 666 ? 11.828 9.344 17.625 1 97 666 LEU A CA 1
ATOM 5437 C C . LEU A 1 666 ? 12.734 8.547 18.547 1 97 666 LEU A C 1
ATOM 5439 O O . LEU A 1 666 ? 13.086 9.008 19.641 1 97 666 LEU A O 1
ATOM 5443 N N . ALA A 1 667 ? 13.148 7.406 18.141 1 97.5 667 ALA A N 1
ATOM 5444 C CA . ALA A 1 667 ? 13.875 6.488 19 1 97.5 667 ALA A CA 1
ATOM 5445 C C . ALA A 1 667 ? 15.383 6.711 18.891 1 97.5 667 ALA A C 1
ATOM 5447 O O . ALA A 1 667 ? 16.109 6.543 19.875 1 97.5 667 ALA A O 1
ATOM 5448 N N . PHE A 1 668 ? 15.844 7.062 17.688 1 97.38 668 PHE A N 1
ATOM 5449 C CA . PHE A 1 668 ? 17.281 6.957 17.5 1 97.38 668 PHE A CA 1
ATOM 5450 C C . PHE A 1 668 ? 17.859 8.273 16.984 1 97.38 668 PHE A C 1
ATOM 5452 O O . PHE A 1 668 ? 19.047 8.562 17.188 1 97.38 668 PHE A O 1
ATOM 5459 N N . GLU A 1 669 ? 17.125 9.031 16.312 1 96.06 669 GLU A N 1
ATOM 5460 C CA . GLU A 1 669 ? 17.641 10.273 15.758 1 96.06 669 GLU A CA 1
ATOM 5461 C C . GLU A 1 669 ? 17.422 11.445 16.703 1 96.06 669 GLU A C 1
ATOM 5463 O O . GLU A 1 669 ? 18.375 12.125 17.094 1 96.06 669 GLU A O 1
ATOM 5468 N N . SER A 1 670 ? 16.203 11.656 17.141 1 95 670 SER A N 1
ATOM 5469 C CA . SER A 1 670 ? 15.844 12.805 17.953 1 95 670 SER A CA 1
ATOM 5470 C C . SER A 1 670 ? 16.547 12.766 19.312 1 95 670 SER A C 1
ATOM 5472 O O . SER A 1 670 ? 17.047 13.789 19.781 1 95 670 SER A O 1
ATOM 5474 N N . PRO A 1 671 ? 16.625 11.633 19.984 1 95.56 671 PRO A N 1
ATOM 5475 C CA . PRO A 1 671 ? 17.281 11.617 21.281 1 95.56 671 PRO A CA 1
ATOM 5476 C C . PRO A 1 671 ? 18.766 12.008 21.203 1 95.56 671 PRO A C 1
ATOM 5478 O O . PRO A 1 671 ? 19.281 12.672 22.109 1 95.56 671 PRO A O 1
ATOM 5481 N N . ILE A 1 672 ? 19.422 11.594 20.203 1 94.44 672 ILE A N 1
ATOM 5482 C CA . ILE A 1 672 ? 20.828 11.891 20.047 1 94.44 672 ILE A CA 1
ATOM 5483 C C . ILE A 1 672 ? 21.031 13.398 19.859 1 94.44 672 ILE A C 1
ATOM 5485 O O . ILE A 1 672 ? 21.969 13.977 20.406 1 94.44 672 ILE A O 1
ATOM 5489 N N . LEU A 1 673 ? 20.188 14.008 19.125 1 90.75 673 LEU A N 1
ATOM 5490 C CA . LEU A 1 673 ? 20.234 15.453 18.969 1 90.75 673 LEU A CA 1
ATOM 5491 C C . LEU A 1 673 ? 20.016 16.156 20.297 1 90.75 673 LEU A C 1
ATOM 5493 O O . LEU A 1 673 ? 20.672 17.156 20.594 1 90.75 673 LEU A O 1
ATOM 5497 N N . GLY A 1 674 ? 19.078 15.578 21.062 1 90.5 674 GLY A N 1
ATOM 5498 C CA . GLY A 1 674 ? 18.812 16.141 22.375 1 90.5 674 GLY A CA 1
ATOM 5499 C C . GLY A 1 674 ? 19.984 15.969 23.344 1 90.5 674 GLY A C 1
ATOM 5500 O O . GLY A 1 674 ? 20.312 16.891 24.078 1 90.5 674 GLY A O 1
ATOM 5501 N N . ILE A 1 675 ? 20.594 14.883 23.312 1 92.88 675 ILE A N 1
ATOM 5502 C CA . ILE A 1 675 ? 21.719 14.586 24.188 1 92.88 675 ILE A CA 1
ATOM 5503 C C . ILE A 1 675 ? 22.906 15.477 23.812 1 92.88 675 ILE A C 1
ATOM 5505 O O . ILE A 1 675 ? 23.578 16.016 24.688 1 92.88 675 ILE A O 1
ATOM 5509 N N . GLU A 1 676 ? 23.141 15.617 22.562 1 90.44 676 GLU A N 1
ATOM 5510 C CA . GLU A 1 676 ? 24.234 16.469 22.109 1 90.44 676 GLU A CA 1
ATOM 5511 C C . GLU A 1 676 ? 24.031 17.922 22.547 1 90.44 676 GLU A C 1
ATOM 5513 O O . GLU A 1 676 ? 24.969 18.578 23 1 90.44 676 GLU A O 1
ATOM 5518 N N . LYS A 1 677 ? 22.828 18.359 22.391 1 87.12 677 LYS A N 1
ATOM 5519 C CA . LYS A 1 677 ? 22.516 19.734 22.812 1 87.12 677 LYS A CA 1
ATOM 5520 C C . LYS A 1 677 ? 22.672 19.891 24.312 1 87.12 677 LYS A C 1
ATOM 5522 O O . LYS A 1 677 ? 23.109 20.953 24.781 1 87.12 677 LYS A O 1
ATOM 5527 N N . ALA A 1 678 ? 22.391 18.906 25.047 1 89.12 678 ALA A N 1
ATOM 5528 C CA . ALA A 1 678 ? 22.484 18.953 26.5 1 89.12 678 ALA A CA 1
ATOM 5529 C C . ALA A 1 678 ? 23.938 18.969 26.969 1 89.12 678 ALA A C 1
ATOM 5531 O O . ALA A 1 678 ? 24.281 19.641 27.938 1 89.12 678 ALA A O 1
ATOM 5532 N N . ILE A 1 679 ? 24.766 18.297 26.25 1 87.25 679 ILE A N 1
ATOM 5533 C CA . ILE A 1 679 ? 26.156 18.156 26.672 1 87.25 679 ILE A CA 1
ATOM 5534 C C . ILE A 1 679 ? 26.984 19.312 26.109 1 87.25 679 ILE A C 1
ATOM 5536 O O . ILE A 1 679 ? 27.797 19.906 26.828 1 87.25 679 ILE A O 1
ATOM 5540 N N . PHE A 1 680 ? 26.75 19.641 24.844 1 80.25 680 PHE A N 1
ATOM 5541 C CA . PHE A 1 680 ? 27.641 20.594 24.172 1 80.25 680 PHE A CA 1
ATOM 5542 C C . PHE A 1 680 ? 26.938 21.938 23.984 1 80.25 680 PHE A C 1
ATOM 5544 O O . PHE A 1 680 ? 27.578 22.906 23.578 1 80.25 680 PHE A O 1
ATOM 5551 N N . GLY A 1 681 ? 25.578 21.922 24.109 1 68.88 681 GLY A N 1
ATOM 5552 C CA . GLY A 1 681 ? 24.828 23.141 23.844 1 68.88 681 GLY A CA 1
ATOM 5553 C C . GLY A 1 681 ? 25.125 24.25 24.844 1 68.88 681 GLY A C 1
ATOM 5554 O O . GLY A 1 681 ? 25.281 23.984 26.047 1 68.88 681 GLY A O 1
ATOM 5555 N N . ARG A 1 682 ? 25.953 25.266 24.531 1 53.31 682 ARG A N 1
ATOM 5556 C CA . ARG A 1 682 ? 26.172 26.453 25.344 1 53.31 682 ARG A CA 1
ATOM 5557 C C . ARG A 1 682 ? 24.844 27.078 25.781 1 53.31 682 ARG A C 1
ATOM 5559 O O . ARG A 1 682 ? 23.859 26.984 25.062 1 53.31 682 ARG A O 1
ATOM 5566 N N . GLY A 1 683 ? 24.547 27.203 27.141 1 46.47 683 GLY A N 1
ATOM 5567 C CA . GLY A 1 683 ? 23.438 27.906 27.75 1 46.47 683 GLY A CA 1
ATOM 5568 C C . GLY A 1 683 ? 22.812 28.953 26.844 1 46.47 683 GLY A C 1
ATOM 5569 O O . GLY A 1 683 ? 23.5 29.531 26 1 46.47 683 GLY A O 1
ATOM 5570 N N . ASP A 1 684 ? 21.516 28.797 26.484 1 42.66 684 ASP A N 1
ATOM 5571 C CA . ASP A 1 684 ? 20.719 29.719 25.672 1 42.66 684 ASP A CA 1
ATOM 5572 C C . ASP A 1 684 ? 21.188 31.156 25.859 1 42.66 684 ASP A C 1
ATOM 5574 O O . ASP A 1 684 ? 20.844 31.797 26.859 1 42.66 684 ASP A O 1
ATOM 5578 N N . ALA A 1 685 ? 22.312 31.656 25.75 1 40.31 685 ALA A N 1
ATOM 5579 C CA . ALA A 1 685 ? 22.453 33.094 25.703 1 40.31 685 ALA A CA 1
ATOM 5580 C C . ALA A 1 685 ? 21.5 33.719 24.688 1 40.31 685 ALA A C 1
ATOM 5582 O O . ALA A 1 685 ? 21.422 33.25 23.547 1 40.31 685 ALA A O 1
ATOM 5583 N N . LYS A 1 686 ? 20.422 34.25 25.125 1 42.44 686 LYS A N 1
ATOM 5584 C CA . LYS A 1 686 ? 19.516 35.094 24.328 1 42.44 686 LYS A CA 1
ATOM 5585 C C . LYS A 1 686 ? 20.266 35.781 23.203 1 42.44 686 LYS A C 1
ATOM 5587 O O . LYS A 1 686 ? 21.297 36.406 23.422 1 42.44 686 LYS A O 1
ATOM 5592 N N . PRO A 1 687 ? 20.062 35.344 22.016 1 41.38 687 PRO A N 1
ATOM 5593 C CA . PRO A 1 687 ? 20.719 36.125 20.969 1 41.38 687 PRO A CA 1
ATOM 5594 C C . PRO A 1 687 ? 20.672 37.625 21.234 1 41.38 687 PRO A C 1
ATOM 5596 O O . PRO A 1 687 ? 19.609 38.156 21.594 1 41.38 687 PRO A O 1
ATOM 5599 N N . LYS A 1 688 ? 21.719 38.281 21.609 1 38.22 688 LYS A N 1
ATOM 5600 C CA . LYS A 1 688 ? 21.734 39.75 21.641 1 38.22 688 LYS A CA 1
ATOM 5601 C C . LYS A 1 688 ? 21.188 40.312 20.344 1 38.22 688 LYS A C 1
ATOM 5603 O O . LYS A 1 688 ? 21.484 39.812 19.25 1 38.22 688 LYS A O 1
ATOM 5608 N N . LYS A 1 689 ? 19.984 41.062 20.391 1 40.66 689 LYS A N 1
ATOM 5609 C CA . LYS A 1 689 ? 19.516 41.875 19.281 1 40.66 689 LYS A CA 1
ATOM 5610 C C . LYS A 1 689 ? 20.672 42.531 18.531 1 40.66 689 LYS A C 1
ATOM 5612 O O . LYS A 1 689 ? 21.406 43.344 19.094 1 40.66 689 LYS A O 1
ATOM 5617 N N . ILE A 1 690 ? 21.406 41.906 17.75 1 37.44 690 ILE A N 1
ATOM 5618 C CA . ILE A 1 690 ? 22.359 42.656 16.938 1 37.44 690 ILE A CA 1
ATOM 5619 C C . ILE A 1 690 ? 21.656 43.844 16.281 1 37.44 690 ILE A C 1
ATOM 5621 O O . ILE A 1 690 ? 20.688 43.656 15.539 1 37.44 690 ILE A O 1
ATOM 5625 N N . GLU A 1 691 ? 21.609 45.031 16.938 1 31.41 691 GLU A N 1
ATOM 5626 C CA . GLU A 1 691 ? 21.188 46.281 16.344 1 31.41 691 GLU A CA 1
ATOM 5627 C C . GLU A 1 691 ? 21.766 46.469 14.945 1 31.41 691 GLU A C 1
ATOM 5629 O O . GLU A 1 691 ? 22.891 46.062 14.68 1 31.41 691 GLU A O 1
ATOM 5634 N N . PRO A 1 692 ? 20.891 46.562 13.977 1 35.91 692 PRO A N 1
ATOM 5635 C CA . PRO A 1 692 ? 21.375 46.812 12.617 1 35.91 692 PRO A CA 1
ATOM 5636 C C . PRO A 1 692 ? 22.594 47.75 12.586 1 35.91 692 PRO A C 1
ATOM 5638 O O . PRO A 1 692 ? 22.547 48.844 13.141 1 35.91 692 PRO A O 1
ATOM 5641 N N . THR A 1 693 ? 23.797 47.344 12.789 1 32.59 693 THR A N 1
ATOM 5642 C CA . THR A 1 693 ? 24.953 48.188 12.633 1 32.59 693 THR A CA 1
ATOM 5643 C C . THR A 1 693 ? 24.797 49.125 11.43 1 32.59 693 THR A C 1
ATOM 5645 O O . THR A 1 693 ? 24.609 48.656 10.305 1 32.59 693 THR A O 1
ATOM 5648 N N . SER A 1 694 ? 24.172 50.344 11.656 1 31.09 694 SER A N 1
ATOM 5649 C CA . SER A 1 694 ? 24.109 51.438 10.688 1 31.09 694 SER A CA 1
ATOM 5650 C C . SER A 1 694 ? 25.391 51.531 9.875 1 31.09 694 SER A C 1
ATOM 5652 O O . SER A 1 694 ? 26.484 51.344 10.422 1 31.09 694 SER A O 1
ATOM 5654 N N . ALA A 1 695 ? 25.359 51.25 8.617 1 37.19 695 ALA A N 1
ATOM 5655 C CA . ALA A 1 695 ? 26.438 51.5 7.676 1 37.19 695 ALA A CA 1
ATOM 5656 C C . ALA A 1 695 ? 27.234 52.719 8.055 1 37.19 695 ALA A C 1
ATOM 5658 O O . ALA A 1 695 ? 26.656 53.781 8.32 1 37.19 695 ALA A O 1
ATOM 5659 N N . PRO A 1 696 ? 28.406 52.625 8.609 1 32.69 696 PRO A N 1
ATOM 5660 C CA . PRO A 1 696 ? 29.203 53.844 8.812 1 32.69 696 PRO A CA 1
ATOM 5661 C C . PRO A 1 696 ? 29.172 54.781 7.602 1 32.69 696 PRO A C 1
ATOM 5663 O O . PRO A 1 696 ? 29.391 54.344 6.473 1 32.69 696 PRO A O 1
ATOM 5666 N N . ALA A 1 697 ? 28.188 55.781 7.621 1 35.25 697 ALA A N 1
ATOM 5667 C CA . ALA A 1 697 ? 28.203 56.844 6.629 1 35.25 697 ALA A CA 1
ATOM 5668 C C . ALA A 1 697 ? 29.609 57.375 6.395 1 35.25 697 ALA A C 1
ATOM 5670 O O . ALA A 1 697 ? 30.266 57.844 7.324 1 35.25 697 ALA A O 1
ATOM 5671 N N . ASP A 1 698 ? 30.375 56.688 5.539 1 29.3 698 ASP A N 1
ATOM 5672 C CA . ASP A 1 698 ? 31.656 57.25 5.086 1 29.3 698 ASP A CA 1
ATOM 5673 C C . ASP A 1 698 ? 31.531 58.719 4.77 1 29.3 698 ASP A C 1
ATOM 5675 O O . ASP A 1 698 ? 30.75 59.125 3.902 1 29.3 698 ASP A O 1
ATOM 5679 N N . ALA A 1 699 ? 31.562 59.625 5.785 1 35.56 699 ALA A N 1
ATOM 5680 C CA . ALA A 1 699 ? 31.75 61.062 5.66 1 35.56 699 ALA A CA 1
ATOM 5681 C C . ALA A 1 699 ? 32.875 61.375 4.699 1 35.56 699 ALA A C 1
ATOM 5683 O O . ALA A 1 699 ? 34.062 61.156 5.016 1 35.56 699 ALA A O 1
ATOM 5684 N N . VAL A 1 700 ? 32.688 61.125 3.385 1 33.53 700 VAL A N 1
ATOM 5685 C CA . VAL A 1 700 ? 33.656 61.594 2.414 1 33.53 700 VAL A CA 1
ATOM 5686 C C . VAL A 1 700 ? 33.844 63.125 2.576 1 33.53 700 VAL A C 1
ATOM 5688 O O . VAL A 1 700 ? 32.906 63.875 2.418 1 33.53 700 VAL A O 1
ATOM 5691 N N . PRO A 1 701 ? 34.719 63.5 3.461 1 33 701 PRO A N 1
ATOM 5692 C CA . PRO A 1 701 ? 35.031 64.938 3.586 1 33 701 PRO A CA 1
ATOM 5693 C C . PRO A 1 701 ? 35.312 65.562 2.24 1 33 701 PRO A C 1
ATOM 5695 O O . PRO A 1 701 ? 35.969 65 1.384 1 33 701 PRO A O 1
ATOM 5698 N N . ALA A 1 702 ? 34.312 66.375 1.707 1 34.5 702 ALA A N 1
ATOM 5699 C CA . ALA A 1 702 ? 34.469 67.25 0.558 1 34.5 702 ALA A CA 1
ATOM 5700 C C . ALA A 1 702 ? 35.781 68.062 0.633 1 34.5 702 ALA A C 1
ATOM 5702 O O . ALA A 1 702 ? 35.938 68.875 1.52 1 34.5 702 ALA A O 1
ATOM 5703 N N . GLU A 1 703 ? 36.906 67.375 0.479 1 28.41 703 GLU A N 1
ATOM 5704 C CA . GLU A 1 703 ? 38.125 68.125 0.359 1 28.41 703 GLU A CA 1
ATOM 5705 C C . GLU A 1 703 ? 38 69.25 -0.67 1 28.41 703 GLU A C 1
ATOM 5707 O O . GLU A 1 703 ? 37.469 69 -1.768 1 28.41 703 GLU A O 1
ATOM 5712 N N . ASN A 1 704 ? 37.812 70.5 -0.218 1 30.95 704 ASN A N 1
ATOM 5713 C CA . ASN A 1 704 ? 37.844 71.75 -0.891 1 30.95 704 ASN A CA 1
ATOM 5714 C C . ASN A 1 704 ? 39.031 71.875 -1.836 1 30.95 704 ASN A C 1
ATOM 5716 O O . ASN A 1 704 ? 40.188 71.812 -1.397 1 30.95 704 ASN A O 1
ATOM 5720 N N . PRO A 1 705 ? 38.938 71.125 -3.014 1 30.33 705 PRO A N 1
ATOM 5721 C CA . PRO A 1 705 ? 40.094 71.375 -3.887 1 30.33 705 PRO A CA 1
ATOM 5722 C C . PRO A 1 705 ? 40.438 72.875 -4.066 1 30.33 705 PRO A C 1
ATOM 5724 O O . PRO A 1 705 ? 39.594 73.625 -4.547 1 30.33 705 PRO A O 1
ATOM 5727 N N . SER A 1 706 ? 41.125 73.5 -3.227 1 26.27 706 SER A N 1
ATOM 5728 C CA . SER A 1 706 ? 41.75 74.812 -3.355 1 26.27 706 SER A CA 1
ATOM 5729 C C . SER A 1 706 ? 42.375 75 -4.738 1 26.27 706 SER A C 1
ATOM 5731 O O . SER A 1 706 ? 42.094 76 -5.418 1 26.27 706 SER A O 1
ATOM 5733 N N . LYS A 1 707 ? 43.75 74.812 -4.75 1 31.23 707 LYS A N 1
ATOM 5734 C CA . LYS A 1 707 ? 44.75 75.625 -5.395 1 31.23 707 LYS A CA 1
ATOM 5735 C C . LYS A 1 707 ? 44.938 75.25 -6.855 1 31.23 707 LYS A C 1
ATOM 5737 O O . LYS A 1 707 ? 45.812 75.812 -7.551 1 31.23 707 LYS A O 1
ATOM 5742 N N . ALA A 1 708 ? 44.312 74.25 -7.539 1 24.56 708 ALA A N 1
ATOM 5743 C CA . ALA A 1 708 ? 44.688 74.625 -8.906 1 24.56 708 ALA A CA 1
ATOM 5744 C C . ALA A 1 708 ? 43.75 75.625 -9.5 1 24.56 708 ALA A C 1
ATOM 5746 O O . ALA A 1 708 ? 42.531 75.562 -9.281 1 24.56 708 ALA A O 1
ATOM 5747 N N . MET B 1 1 ? 2.549 -91.25 -11.883 1 20.08 1 MET B N 1
ATOM 5748 C CA . MET B 1 1 ? 3.688 -90.562 -12.523 1 20.08 1 MET B CA 1
ATOM 5749 C C . MET B 1 1 ? 3.223 -89.438 -13.43 1 20.08 1 MET B C 1
ATOM 5751 O O . MET B 1 1 ? 3.879 -88.438 -13.516 1 20.08 1 MET B O 1
ATOM 5755 N N . ALA B 1 2 ? 2.264 -89.875 -14.242 1 21.62 2 ALA B N 1
ATOM 5756 C CA . ALA B 1 2 ? 1.887 -89.062 -15.398 1 21.62 2 ALA B CA 1
ATOM 5757 C C . ALA B 1 2 ? 1.034 -87.875 -14.969 1 21.62 2 ALA B C 1
ATOM 5759 O O . ALA B 1 2 ? 0.56 -87.125 -15.812 1 21.62 2 ALA B O 1
ATOM 5760 N N . ARG B 1 3 ? 0.461 -88.062 -13.812 1 28.78 3 ARG B N 1
ATOM 5761 C CA . ARG B 1 3 ? -0.437 -87 -13.367 1 28.78 3 ARG B CA 1
ATOM 5762 C C . ARG B 1 3 ? 0.305 -85.688 -13.242 1 28.78 3 ARG B C 1
ATOM 5764 O O . ARG B 1 3 ? -0.289 -84.688 -12.883 1 28.78 3 ARG B O 1
ATOM 5771 N N . HIS B 1 4 ? 1.765 -85.875 -13.234 1 26.69 4 HIS B N 1
ATOM 5772 C CA . HIS B 1 4 ? 2.68 -84.75 -12.938 1 26.69 4 HIS B CA 1
ATOM 5773 C C . HIS B 1 4 ? 2.842 -83.812 -14.141 1 26.69 4 HIS B C 1
ATOM 5775 O O . HIS B 1 4 ? 3.482 -82.812 -14.039 1 26.69 4 HIS B O 1
ATOM 5781 N N . ILE B 1 5 ? 2.664 -84.5 -15.328 1 25.38 5 ILE B N 1
ATOM 5782 C CA . ILE B 1 5 ? 3.311 -83.875 -16.484 1 25.38 5 ILE B CA 1
ATOM 5783 C C . ILE B 1 5 ? 2.518 -82.625 -16.906 1 25.38 5 ILE B C 1
ATOM 5785 O O . ILE B 1 5 ? 3.1 -81.625 -17.266 1 25.38 5 ILE B O 1
ATOM 5789 N N . LEU B 1 6 ? 1.165 -82.875 -17.062 1 27.22 6 LEU B N 1
ATOM 5790 C CA . LEU B 1 6 ? 0.42 -81.875 -17.891 1 27.22 6 LEU B CA 1
ATOM 5791 C C . LEU B 1 6 ? 0.235 -80.562 -17.141 1 27.22 6 LEU B C 1
ATOM 5793 O O . LEU B 1 6 ? -0.337 -79.625 -17.688 1 27.22 6 LEU B O 1
ATOM 5797 N N . THR B 1 7 ? 0.372 -80.625 -15.773 1 29.5 7 THR B N 1
ATOM 5798 C CA . THR B 1 7 ? 0.166 -79.438 -14.992 1 29.5 7 THR B CA 1
ATOM 5799 C C . THR B 1 7 ? 1.323 -78.438 -15.195 1 29.5 7 THR B C 1
ATOM 5801 O O . THR B 1 7 ? 1.288 -77.312 -14.703 1 29.5 7 THR B O 1
ATOM 5804 N N . GLY B 1 8 ? 2.443 -79.062 -15.797 1 27.3 8 GLY B N 1
ATOM 5805 C CA . GLY B 1 8 ? 3.678 -78.312 -15.945 1 27.3 8 GLY B CA 1
ATOM 5806 C C . GLY B 1 8 ? 3.615 -77.312 -17.062 1 27.3 8 GLY B C 1
ATOM 5807 O O . GLY B 1 8 ? 4.375 -76.312 -17.078 1 27.3 8 GLY B O 1
ATOM 5808 N N . VAL B 1 9 ? 2.982 -77.812 -18.188 1 31.05 9 VAL B N 1
ATOM 5809 C CA . VAL B 1 9 ? 3.115 -77.062 -19.406 1 31.05 9 VAL B CA 1
ATOM 5810 C C . VAL B 1 9 ? 2.316 -75.75 -19.266 1 31.05 9 VAL B C 1
ATOM 5812 O O . VAL B 1 9 ? 2.672 -74.75 -19.859 1 31.05 9 VAL B O 1
ATOM 5815 N N . SER B 1 10 ? 1.15 -75.875 -18.609 1 28.38 10 SER B N 1
ATOM 5816 C CA . SER B 1 10 ? 0.285 -74.688 -18.625 1 28.38 10 SER B CA 1
ATOM 5817 C C . SER B 1 10 ? 0.887 -73.562 -17.797 1 28.38 10 SER B C 1
ATOM 5819 O O . SER B 1 10 ? 0.489 -72.438 -17.938 1 28.38 10 SER B O 1
ATOM 5821 N N . LEU B 1 11 ? 1.688 -74 -16.688 1 27.98 11 LEU B N 1
ATOM 5822 C CA . LEU B 1 11 ? 2.266 -73 -15.867 1 27.98 11 LEU B CA 1
ATOM 5823 C C . LEU B 1 11 ? 3.398 -72.25 -16.609 1 27.98 11 LEU B C 1
ATOM 5825 O O . LEU B 1 11 ? 3.656 -71.062 -16.359 1 27.98 11 LEU B O 1
ATOM 5829 N N . ALA B 1 12 ? 4.133 -73.062 -17.5 1 29.2 12 ALA B N 1
ATOM 5830 C CA . ALA B 1 12 ? 5.289 -72.438 -18.172 1 29.2 12 ALA B CA 1
ATOM 5831 C C . ALA B 1 12 ? 4.855 -71.375 -19.172 1 29.2 12 ALA B C 1
ATOM 5833 O O . ALA B 1 12 ? 5.547 -70.375 -19.344 1 29.2 12 ALA B O 1
ATOM 5834 N N . LEU B 1 13 ? 3.756 -71.75 -19.891 1 29.17 13 LEU B N 1
ATOM 5835 C CA . LEU B 1 13 ? 3.352 -70.812 -20.906 1 29.17 13 LEU B CA 1
ATOM 5836 C C . LEU B 1 13 ? 2.857 -69.5 -20.25 1 29.17 13 LEU B C 1
ATOM 5838 O O . LEU B 1 13 ? 2.881 -68.438 -20.875 1 29.17 13 LEU B O 1
ATOM 5842 N N . LEU B 1 14 ? 2.238 -69.625 -19.016 1 28.22 14 LEU B N 1
ATOM 5843 C CA . LEU B 1 14 ? 1.78 -68.438 -18.375 1 28.22 14 LEU B CA 1
ATOM 5844 C C . LEU B 1 14 ? 2.963 -67.562 -17.938 1 28.22 14 LEU B C 1
ATOM 5846 O O . LEU B 1 14 ? 2.842 -66.312 -17.812 1 28.22 14 LEU B O 1
ATOM 5850 N N . VAL B 1 15 ? 4.129 -68.312 -17.484 1 29.28 15 VAL B N 1
ATOM 5851 C CA . VAL B 1 15 ? 5.289 -67.5 -17.062 1 29.28 15 VAL B CA 1
ATOM 5852 C C . VAL B 1 15 ? 5.926 -66.812 -18.281 1 29.28 15 VAL B C 1
ATOM 5854 O O . VAL B 1 15 ? 6.48 -65.75 -18.156 1 29.28 15 VAL B O 1
ATOM 5857 N N . LEU B 1 16 ? 5.965 -67.562 -19.484 1 28.56 16 LEU B N 1
ATOM 5858 C CA . LEU B 1 16 ? 6.668 -66.938 -20.594 1 28.56 16 LEU B CA 1
ATOM 5859 C C . LEU B 1 16 ? 5.898 -65.75 -21.125 1 28.56 16 LEU B C 1
ATOM 5861 O O . LEU B 1 16 ? 6.496 -64.812 -21.688 1 28.56 16 LEU B O 1
ATOM 5865 N N . VAL B 1 17 ? 4.547 -65.812 -21.109 1 28.59 17 VAL B N 1
ATOM 5866 C CA . VAL B 1 17 ? 3.834 -64.688 -21.641 1 28.59 17 VAL B CA 1
ATOM 5867 C C . VAL B 1 17 ? 3.965 -63.5 -20.688 1 28.59 17 VAL B C 1
ATOM 5869 O O . VAL B 1 17 ? 3.826 -62.344 -21.078 1 28.59 17 VAL B O 1
ATOM 5872 N N . SER B 1 18 ? 4.152 -63.812 -19.344 1 28.38 18 SER B N 1
ATOM 5873 C CA . SER B 1 18 ? 4.285 -62.688 -18.438 1 28.38 18 SER B CA 1
ATOM 5874 C C . SER B 1 18 ? 5.582 -61.906 -18.703 1 28.38 18 SER B C 1
ATOM 5876 O O . SER B 1 18 ? 5.719 -60.75 -18.281 1 28.38 18 SER B O 1
ATOM 5878 N N . VAL B 1 19 ? 6.633 -62.656 -19.188 1 29.06 19 VAL B N 1
ATOM 5879 C CA . VAL B 1 19 ? 7.895 -61.938 -19.406 1 29.06 19 VAL B CA 1
ATOM 5880 C C . VAL B 1 19 ? 7.777 -61.031 -20.625 1 29.06 19 VAL B C 1
ATOM 5882 O O . VAL B 1 19 ? 8.453 -60 -20.703 1 29.06 19 VAL B O 1
ATOM 5885 N N . THR B 1 20 ? 7.066 -61.5 -21.688 1 27.66 20 THR B N 1
ATOM 5886 C CA . THR B 1 20 ? 7.125 -60.688 -22.875 1 27.66 20 THR B CA 1
ATOM 5887 C C . THR B 1 20 ? 6.27 -59.406 -22.703 1 27.66 20 THR B C 1
ATOM 5889 O O . THR B 1 20 ? 6.441 -58.438 -23.438 1 27.66 20 THR B O 1
ATOM 5892 N N . LEU B 1 21 ? 5.129 -59.531 -22 1 28.28 21 LEU B N 1
ATOM 5893 C CA . LEU B 1 21 ? 4.332 -58.312 -21.859 1 28.28 21 LEU B CA 1
ATOM 5894 C C . LEU B 1 21 ? 5.02 -57.312 -20.938 1 28.28 21 LEU B C 1
ATOM 5896 O O . LEU B 1 21 ? 4.613 -56.156 -20.859 1 28.28 21 LEU B O 1
ATOM 5900 N N . ALA B 1 22 ? 5.832 -57.719 -19.953 1 30.33 22 ALA B N 1
ATOM 5901 C CA . ALA B 1 22 ? 6.707 -56.844 -19.188 1 30.33 22 ALA B CA 1
ATOM 5902 C C . ALA B 1 22 ? 7.668 -56.062 -20.109 1 30.33 22 ALA B C 1
ATOM 5904 O O . ALA B 1 22 ? 8.156 -55 -19.75 1 30.33 22 ALA B O 1
ATOM 5905 N N . GLU B 1 23 ? 8.047 -56.719 -21.281 1 27.91 23 GLU B N 1
ATOM 5906 C CA . GLU B 1 23 ? 8.945 -55.969 -22.125 1 27.91 23 GLU B CA 1
ATOM 5907 C C . GLU B 1 23 ? 8.211 -54.812 -22.828 1 27.91 23 GLU B C 1
ATOM 5909 O O . GLU B 1 23 ? 8.805 -53.781 -23.141 1 27.91 23 GLU B O 1
ATOM 5914 N N . ASP B 1 24 ? 6.938 -55.031 -23.266 1 27.67 24 ASP B N 1
ATOM 5915 C CA . ASP B 1 24 ? 6.379 -53.938 -24.047 1 27.67 24 ASP B CA 1
ATOM 5916 C C . ASP B 1 24 ? 5.918 -52.812 -23.141 1 27.67 24 ASP B C 1
ATOM 5918 O O . ASP B 1 24 ? 5.52 -51.75 -23.625 1 27.67 24 ASP B O 1
ATOM 5922 N N . LEU B 1 25 ? 5.461 -53.062 -21.922 1 29.77 25 LEU B N 1
ATOM 5923 C CA . LEU B 1 25 ? 5.348 -51.906 -21.016 1 29.77 25 LEU B CA 1
ATOM 5924 C C . LEU B 1 25 ? 6.691 -51.219 -20.859 1 29.77 25 LEU B C 1
ATOM 5926 O O . LEU B 1 25 ? 6.738 -50.031 -20.484 1 29.77 25 LEU B O 1
ATOM 5930 N N . SER B 1 26 ? 7.781 -52 -20.812 1 29.36 26 SER B N 1
ATOM 5931 C CA . SER B 1 26 ? 9.133 -51.438 -20.844 1 29.36 26 SER B CA 1
ATOM 5932 C C . SER B 1 26 ? 9.414 -50.719 -22.172 1 29.36 26 SER B C 1
ATOM 5934 O O . SER B 1 26 ? 10.234 -49.812 -22.234 1 29.36 26 SER B O 1
ATOM 5936 N N . ASN B 1 27 ? 8.961 -51.375 -23.281 1 27.52 27 ASN B N 1
ATOM 5937 C CA . ASN B 1 27 ? 9.25 -50.719 -24.562 1 27.52 27 ASN B CA 1
ATOM 5938 C C . ASN B 1 27 ? 8.258 -49.594 -24.875 1 27.52 27 ASN B C 1
ATOM 5940 O O . ASN B 1 27 ? 8 -49.312 -26.047 1 27.52 27 ASN B O 1
ATOM 5944 N N . LYS B 1 28 ? 7.051 -49.562 -24.25 1 32.84 28 LYS B N 1
ATOM 5945 C CA . LYS B 1 28 ? 6.551 -48.219 -24.469 1 32.84 28 LYS B CA 1
ATOM 5946 C C . LYS B 1 28 ? 7.68 -47.188 -24.375 1 32.84 28 LYS B C 1
ATOM 5948 O O . LYS B 1 28 ? 8.164 -46.875 -23.281 1 32.84 28 LYS B O 1
ATOM 5953 N N . GLN B 1 29 ? 8.398 -47.281 -25.297 1 27.3 29 GLN B N 1
ATOM 5954 C CA . GLN B 1 29 ? 9.375 -46.281 -25.672 1 27.3 29 GLN B CA 1
ATOM 5955 C C . GLN B 1 29 ? 8.898 -44.875 -25.297 1 27.3 29 GLN B C 1
ATOM 5957 O O . GLN B 1 29 ? 7.938 -44.375 -25.875 1 27.3 29 GLN B O 1
ATOM 5962 N N . LEU B 1 30 ? 8.781 -44.625 -24.016 1 31.09 30 LEU B N 1
ATOM 5963 C CA . LEU B 1 30 ? 8.93 -43.219 -23.719 1 31.09 30 LEU B CA 1
ATOM 5964 C C . LEU B 1 30 ? 9.68 -42.5 -24.828 1 31.09 30 LEU B C 1
ATOM 5966 O O . LEU B 1 30 ? 10.891 -42.656 -24.969 1 31.09 30 LEU B O 1
ATOM 5970 N N . THR B 1 31 ? 9.086 -42.531 -26.016 1 29.95 31 THR B N 1
ATOM 5971 C CA . THR B 1 31 ? 9.727 -41.688 -27.031 1 29.95 31 THR B CA 1
ATOM 5972 C C . THR B 1 31 ? 10.461 -40.531 -26.406 1 29.95 31 THR B C 1
ATOM 5974 O O . THR B 1 31 ? 9.906 -39.844 -25.531 1 29.95 31 THR B O 1
ATOM 5977 N N . ALA B 1 32 ? 11.617 -40.469 -26.328 1 33.03 32 ALA B N 1
ATOM 5978 C CA . ALA B 1 32 ? 12.641 -39.438 -26.25 1 33.03 32 ALA B CA 1
ATOM 5979 C C . ALA B 1 32 ? 12.156 -38.125 -26.906 1 33.03 32 ALA B C 1
ATOM 5981 O O . ALA B 1 32 ? 11.773 -38.125 -28.078 1 33.03 32 ALA B O 1
ATOM 5982 N N . GLY B 1 33 ? 11.773 -37.156 -26.078 1 43.81 33 GLY B N 1
ATOM 5983 C CA . GLY B 1 33 ? 11.586 -35.781 -26.453 1 43.81 33 GLY B CA 1
ATOM 5984 C C . GLY B 1 33 ? 10.141 -35.312 -26.344 1 43.81 33 GLY B C 1
ATOM 5985 O O . GLY B 1 33 ? 9.68 -34.5 -27.156 1 43.81 33 GLY B O 1
ATOM 5986 N N . GLN B 1 34 ? 9.383 -36.188 -25.594 1 49.25 34 GLN B N 1
ATOM 5987 C CA . GLN B 1 34 ? 7.977 -35.781 -25.609 1 49.25 34 GLN B CA 1
ATOM 5988 C C . GLN B 1 34 ? 7.762 -34.469 -24.859 1 49.25 34 GLN B C 1
ATOM 5990 O O . GLN B 1 34 ? 8.516 -34.125 -23.953 1 49.25 34 GLN B O 1
ATOM 5995 N N . SER B 1 35 ? 6.891 -33.688 -25.406 1 55.56 35 SER B N 1
ATOM 5996 C CA . SER B 1 35 ? 6.441 -32.406 -24.859 1 55.56 35 SER B CA 1
ATOM 5997 C C . SER B 1 35 ? 5.906 -32.562 -23.438 1 55.56 35 SER B C 1
ATOM 5999 O O . SER B 1 35 ? 5.18 -33.531 -23.156 1 55.56 35 SER B O 1
ATOM 6001 N N . PRO B 1 36 ? 6.422 -31.891 -22.5 1 56.66 36 PRO B N 1
ATOM 6002 C CA . PRO B 1 36 ? 5.91 -31.922 -21.125 1 56.66 36 PRO B CA 1
ATOM 6003 C C . PRO B 1 36 ? 4.406 -31.688 -21.047 1 56.66 36 PRO B C 1
ATOM 6005 O O . PRO B 1 36 ? 3.787 -31.953 -20.016 1 56.66 36 PRO B O 1
ATOM 6008 N N . PHE B 1 37 ? 3.818 -31.359 -22.078 1 59.34 37 PHE B N 1
ATOM 6009 C CA . PHE B 1 37 ? 2.4 -31.016 -22.062 1 59.34 37 PHE B CA 1
ATOM 6010 C C . PHE B 1 37 ? 1.55 -32.219 -22.453 1 59.34 37 PHE B C 1
ATOM 6012 O O . PHE B 1 37 ? 0.328 -32.188 -22.297 1 59.34 37 PHE B O 1
ATOM 6019 N N . LYS B 1 38 ? 2.045 -33.219 -22.906 1 55.28 38 LYS B N 1
ATOM 6020 C CA . LYS B 1 38 ? 1.266 -34.312 -23.469 1 55.28 38 LYS B CA 1
ATOM 6021 C C . LYS B 1 38 ? 0.4 -35 -22.406 1 55.28 38 LYS B C 1
ATOM 6023 O O . LYS B 1 38 ? -0.677 -35.5 -22.703 1 55.28 38 LYS B O 1
ATOM 6028 N N . SER B 1 39 ? 0.802 -34.875 -21.188 1 60.66 39 SER B N 1
ATOM 6029 C CA . SER B 1 39 ? 0.035 -35.531 -20.109 1 60.66 39 SER B CA 1
ATOM 6030 C C . SER B 1 39 ? -0.857 -34.5 -19.406 1 60.66 39 SER B C 1
ATOM 6032 O O . SER B 1 39 ? -1.586 -34.875 -18.469 1 60.66 39 SER B O 1
ATOM 6034 N N . ASP B 1 40 ? -0.882 -33.438 -20.062 1 78.88 40 ASP B N 1
ATOM 6035 C CA . ASP B 1 40 ? -1.659 -32.375 -19.406 1 78.88 40 ASP B CA 1
ATOM 6036 C C . ASP B 1 40 ? -3.104 -32.375 -19.906 1 78.88 40 ASP B C 1
ATOM 6038 O O . ASP B 1 40 ? -3.389 -32.844 -21.016 1 78.88 40 ASP B O 1
ATOM 6042 N N . LEU B 1 41 ? -3.947 -31.891 -19.094 1 83.38 41 LEU B N 1
ATOM 6043 C CA . LEU B 1 41 ? -5.371 -31.812 -19.406 1 83.38 41 LEU B CA 1
ATOM 6044 C C . LEU B 1 41 ? -5.605 -30.984 -20.656 1 83.38 41 LEU B C 1
ATOM 6046 O O . LEU B 1 41 ? -6.52 -31.266 -21.438 1 83.38 41 LEU B O 1
ATOM 6050 N N . ALA B 1 42 ? -4.828 -30.031 -20.828 1 89.56 42 ALA B N 1
ATOM 6051 C CA . ALA B 1 42 ? -4.984 -29.141 -21.969 1 89.56 42 ALA B CA 1
ATOM 6052 C C . ALA B 1 42 ? -4.703 -29.875 -23.281 1 89.56 42 ALA B C 1
ATOM 6054 O O . ALA B 1 42 ? -5.434 -29.703 -24.25 1 89.56 42 ALA B O 1
ATOM 6055 N N . TYR B 1 43 ? -3.672 -30.672 -23.312 1 87.62 43 TYR B N 1
ATOM 6056 C CA . TYR B 1 43 ? -3.361 -31.453 -24.516 1 87.62 43 TYR B CA 1
ATOM 6057 C C . TYR B 1 43 ? -4.457 -32.469 -24.797 1 87.62 43 TYR B C 1
ATOM 6059 O O . TYR B 1 43 ? -4.855 -32.656 -25.953 1 87.62 43 TYR B O 1
ATOM 6067 N N . ALA B 1 44 ? -4.938 -33.094 -23.734 1 88.62 44 ALA B N 1
ATOM 6068 C CA . ALA B 1 44 ? -6.016 -34.062 -23.859 1 88.62 44 ALA B CA 1
ATOM 6069 C C . ALA B 1 44 ? -7.27 -33.438 -24.453 1 88.62 44 ALA B C 1
ATOM 6071 O O . ALA B 1 44 ? -8.008 -34.062 -25.203 1 88.62 44 ALA B O 1
ATOM 6072 N N . PHE B 1 45 ? -7.504 -32.281 -24.109 1 93.19 45 PHE B N 1
ATOM 6073 C CA . PHE B 1 45 ? -8.656 -31.547 -24.641 1 93.19 45 PHE B CA 1
ATOM 6074 C C . PHE B 1 45 ? -8.594 -31.438 -26.156 1 93.19 45 PHE B C 1
ATOM 6076 O O . PHE B 1 45 ? -9.57 -31.703 -26.844 1 93.19 45 PHE B O 1
ATOM 6083 N N . PHE B 1 46 ? -7.48 -31.031 -26.688 1 93.44 46 PHE B N 1
ATOM 6084 C CA . PHE B 1 46 ? -7.336 -30.844 -28.125 1 93.44 46 PHE B CA 1
ATOM 6085 C C . PHE B 1 46 ? -7.285 -32.188 -28.844 1 93.44 46 PHE B C 1
ATOM 6087 O O . PHE B 1 46 ? -7.785 -32.312 -29.969 1 93.44 46 PHE B O 1
ATOM 6094 N N . ASP B 1 47 ? -6.719 -33.156 -28.203 1 90.56 47 ASP B N 1
ATOM 6095 C CA . ASP B 1 47 ? -6.656 -34.5 -28.781 1 90.56 47 ASP B CA 1
ATOM 6096 C C . ASP B 1 47 ? -8.047 -35.125 -28.875 1 90.56 47 ASP B C 1
ATOM 6098 O O . ASP B 1 47 ? -8.492 -35.5 -29.953 1 90.56 47 ASP B O 1
ATOM 6102 N N . ILE B 1 48 ? -8.758 -35.125 -27.781 1 90.69 48 ILE B N 1
ATOM 6103 C CA . ILE B 1 48 ? -10.094 -35.688 -27.734 1 90.69 48 ILE B CA 1
ATOM 6104 C C . ILE B 1 48 ? -11.062 -34.812 -28.531 1 90.69 48 ILE B C 1
ATOM 6106 O O . ILE B 1 48 ? -11.953 -35.312 -29.203 1 90.69 48 ILE B O 1
ATOM 6110 N N . GLY B 1 49 ? -10.906 -33.562 -28.453 1 91.12 49 GLY B N 1
ATOM 6111 C CA . GLY B 1 49 ? -11.742 -32.656 -29.203 1 91.12 49 GLY B CA 1
ATOM 6112 C C . GLY B 1 49 ? -11.672 -32.875 -30.703 1 91.12 49 GLY B C 1
ATOM 6113 O O . GLY B 1 49 ? -12.688 -32.781 -31.406 1 91.12 49 GLY B O 1
ATOM 6114 N N . SER B 1 50 ? -10.539 -33.156 -31.188 1 89.81 50 SER B N 1
ATOM 6115 C CA . SER B 1 50 ? -10.367 -33.438 -32.625 1 89.81 50 SER B CA 1
ATOM 6116 C C . SER B 1 50 ? -11.039 -34.75 -33.031 1 89.81 50 SER B C 1
ATOM 6118 O O . SER B 1 50 ? -11.492 -34.875 -34.156 1 89.81 50 SER B O 1
ATOM 6120 N N . GLN B 1 51 ? -11.125 -35.688 -32.094 1 86.44 51 GLN B N 1
ATOM 6121 C CA . GLN B 1 51 ? -11.766 -36.969 -32.344 1 86.44 51 GLN B CA 1
ATOM 6122 C C . GLN B 1 51 ? -13.281 -36.844 -32.375 1 86.44 51 GLN B C 1
ATOM 6124 O O . GLN B 1 51 ? -13.953 -37.438 -33.219 1 86.44 51 GLN B O 1
ATOM 6129 N N . ILE B 1 52 ? -13.773 -36.125 -31.422 1 82.25 52 ILE B N 1
ATOM 6130 C CA . ILE B 1 52 ? -15.211 -35.906 -31.328 1 82.25 52 ILE B CA 1
ATOM 6131 C C . ILE B 1 52 ? -15.711 -35.156 -32.562 1 82.25 52 ILE B C 1
ATOM 6133 O O . ILE B 1 52 ? -16.781 -35.469 -33.094 1 82.25 52 ILE B O 1
ATOM 6137 N N . SER B 1 53 ? -15.102 -34.156 -32.875 1 69.31 53 SER B N 1
ATOM 6138 C CA . SER B 1 53 ? -15.477 -33.375 -34.031 1 69.31 53 SER B CA 1
ATOM 6139 C C . SER B 1 53 ? -15.586 -34.219 -35.281 1 69.31 53 SER B C 1
ATOM 6141 O O . SER B 1 53 ? -16.438 -34 -36.156 1 69.31 53 SER B O 1
ATOM 6143 N N . SER B 1 54 ? -14.75 -35.125 -35.375 1 60.44 54 SER B N 1
ATOM 6144 C CA . SER B 1 54 ? -14.82 -36.031 -36.531 1 60.44 54 SER B CA 1
ATOM 6145 C C . SER B 1 54 ? -16.047 -36.906 -36.438 1 60.44 54 SER B C 1
ATOM 6147 O O . SER B 1 54 ? -16.625 -37.281 -37.469 1 60.44 54 SER B O 1
ATOM 6149 N N . GLU B 1 55 ? -16.391 -37.219 -35.125 1 52.69 55 GLU B N 1
ATOM 6150 C CA . GLU B 1 55 ? -17.531 -38.125 -34.938 1 52.69 55 GLU B CA 1
ATOM 6151 C C . GLU B 1 55 ? -18.844 -37.344 -34.938 1 52.69 55 GLU B C 1
ATOM 6153 O O . GLU B 1 55 ? -19.859 -37.812 -35.438 1 52.69 55 GLU B O 1
ATOM 6158 N N . TYR B 1 56 ? -18.859 -36.281 -33.906 1 47.84 56 TYR B N 1
ATOM 6159 C CA . TYR B 1 56 ? -20.156 -35.625 -33.719 1 47.84 56 TYR B CA 1
ATOM 6160 C C . TYR B 1 56 ? -20.438 -34.625 -34.812 1 47.84 56 TYR B C 1
ATOM 6162 O O . TYR B 1 56 ? -19.609 -33.75 -35.094 1 47.84 56 TYR B O 1
ATOM 6170 N N . GLY B 1 57 ? -20.922 -34.875 -35.875 1 41.31 57 GLY B N 1
ATOM 6171 C CA . GLY B 1 57 ? -21.5 -33.938 -36.844 1 41.31 57 GLY B CA 1
ATOM 6172 C C . GLY B 1 57 ? -21.844 -32.594 -36.25 1 41.31 57 GLY B C 1
ATOM 6173 O O . GLY B 1 57 ? -21.719 -32.406 -35.031 1 41.31 57 GLY B O 1
ATOM 6174 N N . ASN B 1 58 ? -22.5 -31.531 -37.062 1 39.81 58 ASN B N 1
ATOM 6175 C CA . ASN B 1 58 ? -22.875 -30.125 -36.969 1 39.81 58 ASN B CA 1
ATOM 6176 C C . ASN B 1 58 ? -23.844 -29.891 -35.781 1 39.81 58 ASN B C 1
ATOM 6178 O O . ASN B 1 58 ? -25.047 -30.062 -35.938 1 39.81 58 ASN B O 1
ATOM 6182 N N . VAL B 1 59 ? -23.625 -30.203 -34.656 1 37.31 59 VAL B N 1
ATOM 6183 C CA . VAL B 1 59 ? -24.625 -29.719 -33.719 1 37.31 59 VAL B CA 1
ATOM 6184 C C . VAL B 1 59 ? -24.625 -28.188 -33.688 1 37.31 59 VAL B C 1
ATOM 6186 O O . VAL B 1 59 ? -23.641 -27.578 -33.281 1 37.31 59 VAL B O 1
ATOM 6189 N N . THR B 1 60 ? -25.328 -27.547 -34.594 1 36.97 60 THR B N 1
ATOM 6190 C CA . THR B 1 60 ? -25.578 -26.109 -34.656 1 36.97 60 THR B CA 1
ATOM 6191 C C . THR B 1 60 ? -26.375 -25.656 -33.438 1 36.97 60 THR B C 1
ATOM 6193 O O . THR B 1 60 ? -27.562 -25.984 -33.312 1 36.97 60 THR B O 1
ATOM 6196 N N . ILE B 1 61 ? -25.828 -25.625 -32.281 1 36.81 61 ILE B N 1
ATOM 6197 C CA . ILE B 1 61 ? -26.641 -24.938 -31.281 1 36.81 61 ILE B CA 1
ATOM 6198 C C . ILE B 1 61 ? -26.672 -23.438 -31.578 1 36.81 61 ILE B C 1
ATOM 6200 O O . ILE B 1 61 ? -25.625 -22.812 -31.766 1 36.81 61 ILE B O 1
ATOM 6204 N N . SER B 1 62 ? -27.922 -22.875 -31.969 1 34.09 62 SER B N 1
ATOM 6205 C CA . SER B 1 62 ? -28.266 -21.5 -32.344 1 34.09 62 SER B CA 1
ATOM 6206 C C . SER B 1 62 ? -27.938 -20.516 -31.234 1 34.09 62 SER B C 1
ATOM 6208 O O . SER B 1 62 ? -28.734 -20.344 -30.297 1 34.09 62 SER B O 1
ATOM 6210 N N . THR B 1 63 ? -27 -20.594 -30.391 1 38 63 THR B N 1
ATOM 6211 C CA . THR B 1 63 ? -26.969 -19.469 -29.469 1 38 63 THR B CA 1
ATOM 6212 C C . THR B 1 63 ? -26.672 -18.172 -30.203 1 38 63 THR B C 1
ATOM 6214 O O . THR B 1 63 ? -26.125 -18.203 -31.312 1 38 63 THR B O 1
ATOM 6217 N N . HIS B 1 64 ? -27.266 -17.078 -29.641 1 39.72 64 HIS B N 1
ATOM 6218 C CA . HIS B 1 64 ? -27.188 -15.734 -30.219 1 39.72 64 HIS B CA 1
ATOM 6219 C C . HIS B 1 64 ? -25.781 -15.438 -30.75 1 39.72 64 HIS B C 1
ATOM 6221 O O . HIS B 1 64 ? -25.578 -14.422 -31.406 1 39.72 64 HIS B O 1
ATOM 6227 N N . LYS B 1 65 ? -24.797 -15.609 -29.906 1 48.38 65 LYS B N 1
ATOM 6228 C CA . LYS B 1 65 ? -23.5 -15.062 -30.281 1 48.38 65 LYS B CA 1
ATOM 6229 C C . LYS B 1 65 ? -22.938 -15.797 -31.484 1 48.38 65 LYS B C 1
ATOM 6231 O O . LYS B 1 65 ? -23.391 -16.891 -31.844 1 48.38 65 LYS B O 1
ATOM 6236 N N . THR B 1 66 ? -21.656 -15.266 -32.156 1 60.84 66 THR B N 1
ATOM 6237 C CA . THR B 1 66 ? -20.625 -15.336 -33.188 1 60.84 66 THR B CA 1
ATOM 6238 C C . THR B 1 66 ? -19.875 -16.672 -33.094 1 60.84 66 THR B C 1
ATOM 6240 O O . THR B 1 66 ? -18.797 -16.812 -33.656 1 60.84 66 THR B O 1
ATOM 6243 N N . TYR B 1 67 ? -20.516 -17.672 -32.531 1 74.62 67 TYR B N 1
ATOM 6244 C CA . TYR B 1 67 ? -19.781 -18.922 -32.5 1 74.62 67 TYR B CA 1
ATOM 6245 C C . TYR B 1 67 ? -20.078 -19.766 -33.719 1 74.62 67 TYR B C 1
ATOM 6247 O O . TYR B 1 67 ? -21.188 -19.734 -34.25 1 74.62 67 TYR B O 1
ATOM 6255 N N . ASP B 1 68 ? -19.016 -20.328 -34.188 1 84.62 68 ASP B N 1
ATOM 6256 C CA . ASP B 1 68 ? -19.125 -21.281 -35.312 1 84.62 68 ASP B CA 1
ATOM 6257 C C . ASP B 1 68 ? -18.484 -22.625 -34.938 1 84.62 68 ASP B C 1
ATOM 6259 O O . ASP B 1 68 ? -17.281 -22.828 -35.125 1 84.62 68 ASP B O 1
ATOM 6263 N N . ASP B 1 69 ? -19.297 -23.594 -34.469 1 86.88 69 ASP B N 1
ATOM 6264 C CA . ASP B 1 69 ? -18.812 -24.859 -33.938 1 86.88 69 ASP B CA 1
ATOM 6265 C C . ASP B 1 69 ? -18.203 -25.719 -35.031 1 86.88 69 ASP B C 1
ATOM 6267 O O . ASP B 1 69 ? -17.375 -26.594 -34.75 1 86.88 69 ASP B O 1
ATOM 6271 N N . THR B 1 70 ? -18.609 -25.5 -36.25 1 87.62 70 THR B N 1
ATOM 6272 C CA . THR B 1 70 ? -17.953 -26.203 -37.344 1 87.62 70 THR B CA 1
ATOM 6273 C C . THR B 1 70 ? -16.531 -25.688 -37.531 1 87.62 70 THR B C 1
ATOM 6275 O O . THR B 1 70 ? -15.602 -26.484 -37.719 1 87.62 70 THR B O 1
ATOM 6278 N N . GLN B 1 71 ? -16.5 -24.422 -37.5 1 90.44 71 GLN B N 1
ATOM 6279 C CA . GLN B 1 71 ? -15.18 -23.828 -37.562 1 90.44 71 GLN B CA 1
ATOM 6280 C C . GLN B 1 71 ? -14.336 -24.203 -36.344 1 90.44 71 GLN B C 1
ATOM 6282 O O . GLN B 1 71 ? -13.117 -24.375 -36.469 1 90.44 71 GLN B O 1
ATOM 6287 N N . CYS B 1 72 ? -14.992 -24.328 -35.25 1 93.56 72 CYS B N 1
ATOM 6288 C CA . CYS B 1 72 ? -14.305 -24.734 -34.031 1 93.56 72 CYS B CA 1
ATOM 6289 C C . CYS B 1 72 ? -13.609 -26.078 -34.219 1 93.56 72 CYS B C 1
ATOM 6291 O O . CYS B 1 72 ? -12.469 -26.25 -33.781 1 93.56 72 CYS B O 1
ATOM 6293 N N . ASP B 1 73 ? -14.25 -27 -34.875 1 93.06 73 ASP B N 1
ATOM 6294 C CA . ASP B 1 73 ? -13.664 -28.312 -35.094 1 93.06 73 ASP B CA 1
ATOM 6295 C C . ASP B 1 73 ? -12.383 -28.203 -35.938 1 93.06 73 ASP B C 1
ATOM 6297 O O . ASP B 1 73 ? -11.383 -28.859 -35.625 1 93.06 73 ASP B O 1
ATOM 6301 N N . THR B 1 74 ? -12.438 -27.344 -36.875 1 91.94 74 THR B N 1
ATOM 6302 C CA . THR B 1 74 ? -11.266 -27.141 -37.75 1 91.94 74 THR B CA 1
ATOM 6303 C C . THR B 1 74 ? -10.141 -26.469 -36.969 1 91.94 74 THR B C 1
ATOM 6305 O O . THR B 1 74 ? -8.969 -26.812 -37.125 1 91.94 74 THR B O 1
ATOM 6308 N N . ASP B 1 75 ? -10.516 -25.547 -36.188 1 94.88 75 ASP B N 1
ATOM 6309 C CA . ASP B 1 75 ? -9.516 -24.812 -35.406 1 94.88 75 ASP B CA 1
ATOM 6310 C C . ASP B 1 75 ? -8.859 -25.719 -34.375 1 94.88 75 ASP B C 1
ATOM 6312 O O . ASP B 1 75 ? -7.656 -25.625 -34.125 1 94.88 75 ASP B O 1
ATOM 6316 N N . ILE B 1 76 ? -9.672 -26.562 -33.719 1 95.88 76 ILE B N 1
ATOM 6317 C CA . ILE B 1 76 ? -9.141 -27.516 -32.75 1 95.88 76 ILE B CA 1
ATOM 6318 C C . ILE B 1 76 ? -8.141 -28.438 -33.438 1 95.88 76 ILE B C 1
ATOM 6320 O O . ILE B 1 76 ? -7.066 -28.703 -32.906 1 95.88 76 ILE B O 1
ATOM 6324 N N . ALA B 1 77 ? -8.5 -28.875 -34.562 1 93.44 77 ALA B N 1
ATOM 6325 C CA . ALA B 1 77 ? -7.602 -29.734 -35.344 1 93.44 77 ALA B CA 1
ATOM 6326 C C . ALA B 1 77 ? -6.32 -29 -35.719 1 93.44 77 ALA B C 1
ATOM 6328 O O . ALA B 1 77 ? -5.234 -29.594 -35.719 1 93.44 77 ALA B O 1
ATOM 6329 N N . ALA B 1 78 ? -6.477 -27.781 -36.094 1 94.06 78 ALA B N 1
ATOM 6330 C CA . ALA B 1 78 ? -5.316 -26.969 -36.438 1 94.06 78 ALA B CA 1
ATOM 6331 C C . ALA B 1 78 ? -4.371 -26.812 -35.25 1 94.06 78 ALA B C 1
ATOM 6333 O O . ALA B 1 78 ? -3.15 -26.891 -35.406 1 94.06 78 ALA B O 1
ATOM 6334 N N . VAL B 1 79 ? -4.918 -26.547 -34.125 1 94.94 79 VAL B N 1
ATOM 6335 C CA . VAL B 1 79 ? -4.113 -26.391 -32.906 1 94.94 79 VAL B CA 1
ATOM 6336 C C . VAL B 1 79 ? -3.398 -27.703 -32.594 1 94.94 79 VAL B C 1
ATOM 6338 O O . VAL B 1 79 ? -2.207 -27.703 -32.281 1 94.94 79 VAL B O 1
ATOM 6341 N N . LEU B 1 80 ? -4.105 -28.828 -32.688 1 94.19 80 LEU B N 1
ATOM 6342 C CA . LEU B 1 80 ? -3.508 -30.141 -32.406 1 94.19 80 LEU B CA 1
ATOM 6343 C C . LEU B 1 80 ? -2.354 -30.406 -33.375 1 94.19 80 LEU B C 1
ATOM 6345 O O . LEU B 1 80 ? -1.307 -30.922 -32.938 1 94.19 80 LEU B O 1
ATOM 6349 N N . ASN B 1 81 ? -2.551 -30.109 -34.625 1 92.56 81 ASN B N 1
ATOM 6350 C CA . ASN B 1 81 ? -1.481 -30.281 -35.625 1 92.56 81 ASN B CA 1
ATOM 6351 C C . ASN B 1 81 ? -0.27 -29.422 -35.281 1 92.56 81 ASN B C 1
ATOM 6353 O O . ASN B 1 81 ? 0.872 -29.859 -35.438 1 92.56 81 ASN B O 1
ATOM 6357 N N . GLY B 1 82 ? -0.526 -28.25 -34.906 1 92.44 82 GLY B N 1
ATOM 6358 C CA . GLY B 1 82 ? 0.557 -27.375 -34.469 1 92.44 82 GLY B CA 1
ATOM 6359 C C . GLY B 1 82 ? 1.295 -27.906 -33.25 1 92.44 82 GLY B C 1
ATOM 6360 O O . GLY B 1 82 ? 2.516 -27.766 -33.156 1 92.44 82 GLY B O 1
ATOM 6361 N N . LEU B 1 83 ? 0.558 -28.531 -32.344 1 92.69 83 LEU B N 1
ATOM 6362 C CA . LEU B 1 83 ? 1.164 -29.109 -31.141 1 92.69 83 LEU B CA 1
ATOM 6363 C C . LEU B 1 83 ? 2.074 -30.281 -31.516 1 92.69 83 LEU B C 1
ATOM 6365 O O . LEU B 1 83 ? 3.168 -30.422 -30.953 1 92.69 83 LEU B O 1
ATOM 6369 N N . ARG B 1 84 ? 1.655 -31.031 -32.375 1 89.19 84 ARG B N 1
ATOM 6370 C CA . ARG B 1 84 ? 2.436 -32.188 -32.844 1 89.19 84 ARG B CA 1
ATOM 6371 C C . ARG B 1 84 ? 3.693 -31.734 -33.562 1 89.19 84 ARG B C 1
ATOM 6373 O O . ARG B 1 84 ? 4.73 -32.406 -33.5 1 89.19 84 ARG B O 1
ATOM 6380 N N . ASN B 1 85 ? 3.631 -30.531 -34.188 1 90.44 85 ASN B N 1
ATOM 6381 C CA . ASN B 1 85 ? 4.766 -29.984 -34.906 1 90.44 85 ASN B CA 1
ATOM 6382 C C . ASN B 1 85 ? 5.645 -29.109 -34.031 1 90.44 85 ASN B C 1
ATOM 6384 O O . ASN B 1 85 ? 6.621 -28.531 -34.5 1 90.44 85 ASN B O 1
ATOM 6388 N N . TYR B 1 86 ? 5.293 -28.969 -32.844 1 90.56 86 TYR B N 1
ATOM 6389 C CA . TYR B 1 86 ? 6.043 -28.172 -31.891 1 90.56 86 TYR B CA 1
ATOM 6390 C C . TYR B 1 86 ? 6.074 -26.703 -32.312 1 90.56 86 TYR B C 1
ATOM 6392 O O . TYR B 1 86 ? 7.117 -26.047 -32.219 1 90.56 86 TYR B O 1
ATOM 6400 N N . ASP B 1 87 ? 4.934 -26.25 -32.812 1 91.19 87 ASP B N 1
ATOM 6401 C CA . ASP B 1 87 ? 4.816 -24.828 -33.125 1 91.19 87 ASP B CA 1
ATOM 6402 C C . ASP B 1 87 ? 4.523 -24 -31.875 1 91.19 87 ASP B C 1
ATOM 6404 O O . ASP B 1 87 ? 3.617 -24.328 -31.109 1 91.19 87 ASP B O 1
ATOM 6408 N N . GLU B 1 88 ? 5.219 -22.938 -31.734 1 90.44 88 GLU B N 1
ATOM 6409 C CA . GLU B 1 88 ? 5.094 -22.094 -30.547 1 90.44 88 GLU B CA 1
ATOM 6410 C C . GLU B 1 88 ? 3.686 -21.516 -30.422 1 90.44 88 GLU B C 1
ATOM 6412 O O . GLU B 1 88 ? 3.131 -21.453 -29.328 1 90.44 88 GLU B O 1
ATOM 6417 N N . TRP B 1 89 ? 3.076 -21.031 -31.562 1 90.94 89 TRP B N 1
ATOM 6418 C CA . TRP B 1 89 ? 1.746 -20.438 -31.516 1 90.94 89 TRP B CA 1
ATOM 6419 C C . TRP B 1 89 ? 0.721 -21.438 -30.984 1 90.94 89 TRP B C 1
ATOM 6421 O O . TRP B 1 89 ? -0.212 -21.047 -30.281 1 90.94 89 TRP B O 1
ATOM 6431 N N . ALA B 1 90 ? 0.845 -22.734 -31.312 1 92.81 90 ALA B N 1
ATOM 6432 C CA . ALA B 1 90 ? -0.08 -23.766 -30.875 1 92.81 90 ALA B CA 1
ATOM 6433 C C . ALA B 1 90 ? 0.147 -24.109 -29.406 1 92.81 90 ALA B C 1
ATOM 6435 O O . ALA B 1 90 ? -0.807 -24.375 -28.656 1 92.81 90 ALA B O 1
ATOM 6436 N N . ILE B 1 91 ? 1.384 -24.047 -28.953 1 92.69 91 ILE B N 1
ATOM 6437 C CA . ILE B 1 91 ? 1.746 -24.391 -27.578 1 92.69 91 ILE B CA 1
ATOM 6438 C C . ILE B 1 91 ? 1.184 -23.344 -26.625 1 92.69 91 ILE B C 1
ATOM 6440 O O . ILE B 1 91 ? 0.928 -23.641 -25.453 1 92.69 91 ILE B O 1
ATOM 6444 N N . GLU B 1 92 ? 0.944 -22.141 -27.078 1 92.88 92 GLU B N 1
ATOM 6445 C CA . GLU B 1 92 ? 0.423 -21.078 -26.234 1 92.88 92 GLU B CA 1
ATOM 6446 C C . GLU B 1 92 ? -0.948 -21.438 -25.672 1 92.88 92 GLU B C 1
ATOM 6448 O O . GLU B 1 92 ? -1.314 -20.984 -24.578 1 92.88 92 GLU B O 1
ATOM 6453 N N . TYR B 1 93 ? -1.695 -22.234 -26.406 1 94.69 93 TYR B N 1
ATOM 6454 C CA . TYR B 1 93 ? -3.023 -22.609 -25.938 1 94.69 93 TYR B CA 1
ATOM 6455 C C . TYR B 1 93 ? -2.934 -23.484 -24.688 1 94.69 93 TYR B C 1
ATOM 6457 O O . TYR B 1 93 ? -3.355 -23.062 -23.594 1 94.69 93 TYR B O 1
ATOM 6465 N N . PRO B 1 94 ? -2.246 -24.641 -24.734 1 94.12 94 PRO B N 1
ATOM 6466 C CA . PRO B 1 94 ? -2.111 -25.406 -23.484 1 94.12 94 PRO B CA 1
ATOM 6467 C C . PRO B 1 94 ? -1.246 -24.688 -22.453 1 94.12 94 PRO B C 1
ATOM 6469 O O . PRO B 1 94 ? -1.446 -24.875 -21.25 1 94.12 94 PRO B O 1
ATOM 6472 N N . ASP B 1 95 ? -0.305 -23.906 -22.844 1 93.81 95 ASP B N 1
ATOM 6473 C CA . ASP B 1 95 ? 0.572 -23.172 -21.938 1 93.81 95 ASP B CA 1
ATOM 6474 C C . ASP B 1 95 ? -0.219 -22.172 -21.094 1 93.81 95 ASP B C 1
ATOM 6476 O O . ASP B 1 95 ? 0.165 -21.875 -19.969 1 93.81 95 ASP B O 1
ATOM 6480 N N . SER B 1 96 ? -1.287 -21.719 -21.578 1 95.88 96 SER B N 1
ATOM 6481 C CA . SER B 1 96 ? -2.084 -20.703 -20.891 1 95.88 96 SER B CA 1
ATOM 6482 C C . SER B 1 96 ? -3.072 -21.359 -19.922 1 95.88 96 SER B C 1
ATOM 6484 O O . SER B 1 96 ? -3.635 -20.688 -19.062 1 95.88 96 SER B O 1
ATOM 6486 N N . TRP B 1 97 ? -3.332 -22.672 -20.031 1 96.38 97 TRP B N 1
ATOM 6487 C CA . TRP B 1 97 ? -4.273 -23.375 -19.172 1 96.38 97 TRP B CA 1
ATOM 6488 C C . TRP B 1 97 ? -3.783 -23.375 -17.719 1 96.38 97 TRP B C 1
ATOM 6490 O O . TRP B 1 97 ? -2.578 -23.453 -17.469 1 96.38 97 TRP B O 1
ATOM 6500 N N . GLY B 1 98 ? -4.734 -23.25 -16.812 1 95.44 98 GLY B N 1
ATOM 6501 C CA . GLY B 1 98 ? -4.402 -23.578 -15.43 1 95.44 98 GLY B CA 1
ATOM 6502 C C . GLY B 1 98 ? -4.008 -25.031 -15.242 1 95.44 98 GLY B C 1
ATOM 6503 O O . GLY B 1 98 ? -4.059 -25.828 -16.188 1 95.44 98 GLY B O 1
ATOM 6504 N N . ARG B 1 99 ? -3.5 -25.297 -14.086 1 92.69 99 ARG B N 1
ATOM 6505 C CA . ARG B 1 99 ? -3.141 -26.641 -13.68 1 92.69 99 ARG B CA 1
ATOM 6506 C C . ARG B 1 99 ? -3.98 -27.094 -12.484 1 92.69 99 ARG B C 1
ATOM 6508 O O . ARG B 1 99 ? -4.793 -26.328 -11.961 1 92.69 99 ARG B O 1
ATOM 6515 N N . LEU B 1 100 ? -3.828 -28.422 -12.172 1 90.25 100 LEU B N 1
ATOM 6516 C CA . LEU B 1 100 ? -4.387 -28.812 -10.883 1 90.25 100 LEU B CA 1
ATOM 6517 C C . LEU B 1 100 ? -3.816 -27.969 -9.758 1 90.25 100 LEU B C 1
ATOM 6519 O O . LEU B 1 100 ? -2.598 -27.859 -9.609 1 90.25 100 LEU B O 1
ATOM 6523 N N . PRO B 1 101 ? -4.695 -27.328 -9.062 1 92.81 101 PRO B N 1
ATOM 6524 C CA . PRO B 1 101 ? -4.176 -26.422 -8.031 1 92.81 101 PRO B CA 1
ATOM 6525 C C . PRO B 1 101 ? -3.344 -27.156 -6.977 1 92.81 101 PRO B C 1
ATOM 6527 O O . PRO B 1 101 ? -3.699 -28.266 -6.562 1 92.81 101 PRO B O 1
ATOM 6530 N N . PHE B 1 102 ? -2.215 -26.578 -6.645 1 94.06 102 PHE B N 1
ATOM 6531 C CA . PHE B 1 102 ? -1.493 -27.062 -5.473 1 94.06 102 PHE B CA 1
ATOM 6532 C C . PHE B 1 102 ? -2.113 -26.516 -4.191 1 94.06 102 PHE B C 1
ATOM 6534 O O . PHE B 1 102 ? -2.703 -25.438 -4.195 1 94.06 102 PHE B O 1
ATOM 6541 N N . GLY B 1 103 ? -2.014 -27.266 -3.166 1 92.81 103 GLY B N 1
ATOM 6542 C CA . GLY B 1 103 ? -2.578 -26.828 -1.897 1 92.81 103 GLY B CA 1
ATOM 6543 C C . GLY B 1 103 ? -4.086 -26.969 -1.838 1 92.81 103 GLY B C 1
ATOM 6544 O O . GLY B 1 103 ? -4.766 -26.141 -1.216 1 92.81 103 GLY B O 1
ATOM 6545 N N . LEU B 1 104 ? -4.594 -27.906 -2.553 1 91.56 104 LEU B N 1
ATOM 6546 C CA . LEU B 1 104 ? -6.031 -28.156 -2.564 1 91.56 104 LEU B CA 1
ATOM 6547 C C . LEU B 1 104 ? -6.535 -28.516 -1.169 1 91.56 104 LEU B C 1
ATOM 6549 O O . LEU B 1 104 ? -7.629 -28.094 -0.777 1 91.56 104 LEU B O 1
ATOM 6553 N N . MET B 1 105 ? -5.758 -29.219 -0.413 1 89.44 105 MET B N 1
ATOM 6554 C CA . MET B 1 105 ? -6.145 -29.625 0.933 1 89.44 105 MET B CA 1
ATOM 6555 C C . MET B 1 105 ? -6.199 -28.438 1.876 1 89.44 105 MET B C 1
ATOM 6557 O O . MET B 1 105 ? -6.816 -28.5 2.939 1 89.44 105 MET B O 1
ATOM 6561 N N . TRP B 1 106 ? -5.562 -27.438 1.455 1 90.25 106 TRP B N 1
ATOM 6562 C CA . TRP B 1 106 ? -5.551 -26.234 2.283 1 90.25 106 TRP B CA 1
ATOM 6563 C C . TRP B 1 106 ? -6.508 -25.188 1.734 1 90.25 106 TRP B C 1
ATOM 6565 O O . TRP B 1 106 ? -6.469 -24.031 2.146 1 90.25 106 TRP B O 1
ATOM 6575 N N . GLY B 1 107 ? -7.273 -25.516 0.772 1 89.56 107 GLY B N 1
ATOM 6576 C CA . GLY B 1 107 ? -8.359 -24.672 0.315 1 89.56 107 GLY B CA 1
ATOM 6577 C C . GLY B 1 107 ? -8.016 -23.875 -0.921 1 89.56 107 GLY B C 1
ATOM 6578 O O . GLY B 1 107 ? -8.734 -22.938 -1.286 1 89.56 107 GLY B O 1
ATOM 6579 N N . HIS B 1 108 ? -6.863 -24.125 -1.582 1 93.75 108 HIS B N 1
ATOM 6580 C CA . HIS B 1 108 ? -6.539 -23.484 -2.854 1 93.75 108 HIS B CA 1
ATOM 6581 C C . HIS B 1 108 ? -7.395 -24.047 -3.984 1 93.75 108 HIS B C 1
ATOM 6583 O O . HIS B 1 108 ? -7.043 -25.047 -4.598 1 93.75 108 HIS B O 1
ATOM 6589 N N . THR B 1 109 ? -8.461 -23.344 -4.352 1 93.31 109 THR B N 1
ATOM 6590 C CA . THR B 1 109 ? -9.453 -23.922 -5.246 1 93.31 109 THR B CA 1
ATOM 6591 C C . THR B 1 109 ? -9.562 -23.125 -6.535 1 93.31 109 THR B C 1
ATOM 6593 O O . THR B 1 109 ? -10.656 -22.969 -7.082 1 93.31 109 THR B O 1
ATOM 6596 N N . ILE B 1 110 ? -8.508 -22.562 -6.941 1 95.5 110 ILE B N 1
ATOM 6597 C CA . ILE B 1 110 ? -8.555 -21.828 -8.203 1 95.5 110 ILE B CA 1
ATOM 6598 C C . ILE B 1 110 ? -7.195 -21.891 -8.891 1 95.5 110 ILE B C 1
ATOM 6600 O O . ILE B 1 110 ? -6.156 -21.797 -8.242 1 95.5 110 ILE B O 1
ATOM 6604 N N . SER B 1 111 ? -7.137 -22.188 -10.047 1 96.06 111 SER B N 1
ATOM 6605 C CA . SER B 1 111 ? -5.992 -22.125 -10.953 1 96.06 111 SER B CA 1
ATOM 6606 C C . SER B 1 111 ? -6.328 -21.312 -12.203 1 96.06 111 SER B C 1
ATOM 6608 O O . SER B 1 111 ? -6.809 -21.875 -13.195 1 96.06 111 SER B O 1
ATOM 6610 N N . MET B 1 112 ? -5.969 -20.109 -12.234 1 96.81 112 MET B N 1
ATOM 6611 C CA . MET B 1 112 ? -6.445 -19.156 -13.227 1 96.81 112 MET B CA 1
ATOM 6612 C C . MET B 1 112 ? -5.723 -19.344 -14.555 1 96.81 112 MET B C 1
ATOM 6614 O O . MET B 1 112 ? -6.23 -18.938 -15.602 1 96.81 112 MET B O 1
ATOM 6618 N N . GLY B 1 113 ? -4.543 -19.969 -14.562 1 96.75 113 GLY B N 1
ATOM 6619 C CA . GLY B 1 113 ? -3.768 -19.984 -15.789 1 96.75 113 GLY B CA 1
ATOM 6620 C C . GLY B 1 113 ? -3.289 -18.609 -16.203 1 96.75 113 GLY B C 1
ATOM 6621 O O . GLY B 1 113 ? -3.211 -17.688 -15.391 1 96.75 113 GLY B O 1
ATOM 6622 N N . GLN B 1 114 ? -2.863 -18.531 -17.469 1 97 114 GLN B N 1
ATOM 6623 C CA . GLN B 1 114 ? -2.359 -17.266 -18 1 97 114 GLN B CA 1
ATOM 6624 C C . GLN B 1 114 ? -3.393 -16.578 -18.891 1 97 114 GLN B C 1
ATOM 6626 O O . GLN B 1 114 ? -3.375 -16.766 -20.109 1 97 114 GLN B O 1
ATOM 6631 N N . PHE B 1 115 ? -4.188 -15.688 -18.391 1 97.12 115 PHE B N 1
ATOM 6632 C CA . PHE B 1 115 ? -5.305 -15.031 -19.047 1 97.12 115 PHE B CA 1
ATOM 6633 C C . PHE B 1 115 ? -4.82 -14.211 -20.234 1 97.12 115 PHE B C 1
ATOM 6635 O O . PHE B 1 115 ? -5.375 -14.312 -21.328 1 97.12 115 PHE B O 1
ATOM 6642 N N . GLU B 1 116 ? -3.814 -13.375 -20.078 1 96 116 GLU B N 1
ATOM 6643 C CA . GLU B 1 116 ? -3.344 -12.461 -21.109 1 96 116 GLU B CA 1
ATOM 6644 C C . GLU B 1 116 ? -2.727 -13.219 -22.281 1 96 116 GLU B C 1
ATOM 6646 O O . GLU B 1 116 ? -2.863 -12.812 -23.438 1 96 116 GLU B O 1
ATOM 6651 N N . GLU B 1 117 ? -2.02 -14.297 -21.984 1 95.44 117 GLU B N 1
ATOM 6652 C CA . GLU B 1 117 ? -1.449 -15.133 -23.031 1 95.44 117 GLU B CA 1
ATOM 6653 C C . GLU B 1 117 ? -2.541 -15.727 -23.922 1 95.44 117 GLU B C 1
ATOM 6655 O O . GLU B 1 117 ? -2.404 -15.766 -25.141 1 95.44 117 GLU B O 1
ATOM 6660 N N . CYS B 1 118 ? -3.6 -16.172 -23.281 1 97.19 118 CYS B N 1
ATOM 6661 C CA . CYS B 1 118 ? -4.715 -16.766 -24.016 1 97.19 118 CYS B CA 1
ATOM 6662 C C . CYS B 1 118 ? -5.379 -15.734 -24.922 1 97.19 118 CYS B C 1
ATOM 6664 O O . CYS B 1 118 ? -5.625 -16 -26.094 1 97.19 118 CYS B O 1
ATOM 6666 N N . ILE B 1 119 ? -5.633 -14.586 -24.391 1 96.25 119 ILE B N 1
ATOM 6667 C CA . ILE B 1 119 ? -6.332 -13.547 -25.125 1 96.25 119 ILE B CA 1
ATOM 6668 C C . ILE B 1 119 ? -5.453 -13.055 -26.281 1 96.25 119 ILE B C 1
ATOM 6670 O O . ILE B 1 119 ? -5.957 -12.719 -27.344 1 96.25 119 ILE B O 1
ATOM 6674 N N . ALA B 1 120 ? -4.168 -13.062 -26.125 1 93 120 ALA B N 1
ATOM 6675 C CA . ALA B 1 120 ? -3.229 -12.555 -27.125 1 93 120 ALA B CA 1
ATOM 6676 C C . ALA B 1 120 ? -2.924 -13.609 -28.188 1 93 120 ALA B C 1
ATOM 6678 O O . ALA B 1 120 ? -2.391 -13.297 -29.25 1 93 120 ALA B O 1
ATOM 6679 N N . ALA B 1 121 ? -3.254 -14.883 -27.953 1 93.69 121 ALA B N 1
ATOM 6680 C CA . ALA B 1 121 ? -2.947 -15.977 -28.875 1 93.69 121 ALA B CA 1
ATOM 6681 C C . ALA B 1 121 ? -3.645 -15.773 -30.219 1 93.69 121 ALA B C 1
ATOM 6683 O O . ALA B 1 121 ? -4.859 -15.562 -30.266 1 93.69 121 ALA B O 1
ATOM 6684 N N . THR B 1 122 ? -2.824 -15.719 -31.312 1 91.25 122 THR B N 1
ATOM 6685 C CA . THR B 1 122 ? -3.377 -15.516 -32.656 1 91.25 122 THR B CA 1
ATOM 6686 C C . THR B 1 122 ? -2.486 -16.156 -33.719 1 91.25 122 THR B C 1
ATOM 6688 O O . THR B 1 122 ? -1.275 -16.297 -33.5 1 91.25 122 THR B O 1
ATOM 6691 N N . ARG B 1 123 ? -3.127 -16.734 -34.719 1 91.81 123 ARG B N 1
ATOM 6692 C CA . ARG B 1 123 ? -2.428 -17.328 -35.844 1 91.81 123 ARG B CA 1
ATOM 6693 C C . ARG B 1 123 ? -3.287 -17.266 -37.125 1 91.81 123 ARG B C 1
ATOM 6695 O O . ARG B 1 123 ? -4.469 -17.609 -37.094 1 91.81 123 ARG B O 1
ATOM 6702 N N . MET B 1 124 ? -2.576 -16.797 -38.188 1 90.75 124 MET B N 1
ATOM 6703 C CA . MET B 1 124 ? -3.229 -16.859 -39.5 1 90.75 124 MET B CA 1
ATOM 6704 C C . MET B 1 124 ? -3.068 -18.25 -40.125 1 90.75 124 MET B C 1
ATOM 6706 O O . MET B 1 124 ? -1.958 -18.656 -40.469 1 90.75 124 MET B O 1
ATOM 6710 N N . VAL B 1 125 ? -4.09 -19.047 -40.125 1 85.44 125 VAL B N 1
ATOM 6711 C CA . VAL B 1 125 ? -4.027 -20.391 -40.688 1 85.44 125 VAL B CA 1
ATOM 6712 C C . VAL B 1 125 ? -4.289 -20.359 -42.188 1 85.44 125 VAL B C 1
ATOM 6714 O O . VAL B 1 125 ? -3.738 -21.156 -42.938 1 85.44 125 VAL B O 1
ATOM 6717 N N . SER B 1 126 ? -5.211 -19.484 -42.594 1 83.56 126 SER B N 1
ATOM 6718 C CA . SER B 1 126 ? -5.461 -19.234 -44 1 83.56 126 SER B CA 1
ATOM 6719 C C . SER B 1 126 ? -5.527 -17.734 -44.281 1 83.56 126 SER B C 1
ATOM 6721 O O . SER B 1 126 ? -5.469 -16.922 -43.375 1 83.56 126 SER B O 1
ATOM 6723 N N . GLU B 1 127 ? -5.516 -17.406 -45.594 1 83.44 127 GLU B N 1
ATOM 6724 C CA . GLU B 1 127 ? -5.535 -16 -46 1 83.44 127 GLU B CA 1
ATOM 6725 C C . GLU B 1 127 ? -6.734 -15.273 -45.406 1 83.44 127 GLU B C 1
ATOM 6727 O O . GLU B 1 127 ? -6.668 -14.07 -45.125 1 83.44 127 GLU B O 1
ATOM 6732 N N . ASN B 1 128 ? -7.695 -16.094 -45.094 1 85.06 128 ASN B N 1
ATOM 6733 C CA . ASN B 1 128 ? -8.914 -15.414 -44.688 1 85.06 128 ASN B CA 1
ATOM 6734 C C . ASN B 1 128 ? -9.359 -15.836 -43.281 1 85.06 128 ASN B C 1
ATOM 6736 O O . ASN B 1 128 ? -10.484 -15.547 -42.875 1 85.06 128 ASN B O 1
ATOM 6740 N N . HIS B 1 129 ? -8.438 -16.625 -42.594 1 88.69 129 HIS B N 1
ATOM 6741 C CA . HIS B 1 129 ? -8.922 -17.094 -41.312 1 88.69 129 HIS B CA 1
ATOM 6742 C C . HIS B 1 129 ? -7.82 -17.016 -40.25 1 88.69 129 HIS B C 1
ATOM 6744 O O . HIS B 1 129 ? -6.738 -17.578 -40.438 1 88.69 129 HIS B O 1
ATOM 6750 N N . GLU B 1 130 ? -8.234 -16.297 -39.219 1 92.31 130 GLU B N 1
ATOM 6751 C CA . GLU B 1 130 ? -7.336 -16.125 -38.062 1 92.31 130 GLU B CA 1
ATOM 6752 C C . GLU B 1 130 ? -7.891 -16.828 -36.812 1 92.31 130 GLU B C 1
ATOM 6754 O O . GLU B 1 130 ? -9.047 -16.625 -36.469 1 92.31 130 GLU B O 1
ATOM 6759 N N . ILE B 1 131 ? -7.086 -17.703 -36.25 1 94.25 131 ILE B N 1
ATOM 6760 C CA . ILE B 1 131 ? -7.469 -18.344 -35 1 94.25 131 ILE B CA 1
ATOM 6761 C C . ILE B 1 131 ? -7.074 -17.438 -33.812 1 94.25 131 ILE B C 1
ATOM 6763 O O . ILE B 1 131 ? -5.918 -17.031 -33.719 1 94.25 131 ILE B O 1
ATOM 6767 N N . ARG B 1 132 ? -8.039 -17.156 -33.031 1 94.94 132 ARG B N 1
ATOM 6768 C CA . ARG B 1 132 ? -7.793 -16.359 -31.828 1 94.94 132 ARG B CA 1
ATOM 6769 C C . ARG B 1 132 ? -8.211 -17.109 -30.578 1 94.94 132 ARG B C 1
ATOM 6771 O O . ARG B 1 132 ? -9.008 -18.047 -30.641 1 94.94 132 ARG B O 1
ATOM 6778 N N . GLY B 1 133 ? -7.637 -16.703 -29.453 1 96.5 133 GLY B N 1
ATOM 6779 C CA . GLY B 1 133 ? -7.906 -17.406 -28.203 1 96.5 133 GLY B CA 1
ATOM 6780 C C . GLY B 1 133 ? -9.141 -16.875 -27.484 1 96.5 133 GLY B C 1
ATOM 6781 O O . GLY B 1 133 ? -9.453 -15.688 -27.562 1 96.5 133 GLY B O 1
ATOM 6782 N N . GLN B 1 134 ? -9.828 -17.781 -26.781 1 96.88 134 GLN B N 1
ATOM 6783 C CA . GLN B 1 134 ? -10.922 -17.516 -25.859 1 96.88 134 GLN B CA 1
ATOM 6784 C C . GLN B 1 134 ? -10.625 -18.078 -24.469 1 96.88 134 GLN B C 1
ATOM 6786 O O . GLN B 1 134 ? -10.32 -19.266 -24.344 1 96.88 134 GLN B O 1
ATOM 6791 N N . TYR B 1 135 ? -10.664 -17.188 -23.5 1 97.88 135 TYR B N 1
ATOM 6792 C CA . TYR B 1 135 ? -10.391 -17.609 -22.125 1 97.88 135 TYR B CA 1
ATOM 6793 C C . TYR B 1 135 ? -11.695 -17.875 -21.375 1 97.88 135 TYR B C 1
ATOM 6795 O O . TYR B 1 135 ? -12.609 -17.047 -21.391 1 97.88 135 TYR B O 1
ATOM 6803 N N . CYS B 1 136 ? -11.82 -19.031 -20.719 1 97.81 136 CYS B N 1
ATOM 6804 C CA . CYS B 1 136 ? -12.961 -19.359 -19.875 1 97.81 136 CYS B CA 1
ATOM 6805 C C . CYS B 1 136 ? -12.508 -19.875 -18.516 1 97.81 136 CYS B C 1
ATOM 6807 O O . CYS B 1 136 ? -11.438 -20.469 -18.391 1 97.81 136 CYS B O 1
ATOM 6809 N N . LEU B 1 137 ? -13.203 -19.562 -17.531 1 97.31 137 LEU B N 1
ATOM 6810 C CA . LEU B 1 137 ? -13 -20.109 -16.188 1 97.31 137 LEU B CA 1
ATOM 6811 C C . LEU B 1 137 ? -14 -21.219 -15.898 1 97.31 137 LEU B C 1
ATOM 6813 O O . LEU B 1 137 ? -15.172 -20.953 -15.609 1 97.31 137 LEU B O 1
ATOM 6817 N N . ALA B 1 138 ? -13.523 -22.438 -15.875 1 96.75 138 ALA B N 1
ATOM 6818 C CA . ALA B 1 138 ? -14.375 -23.609 -15.695 1 96.75 138 ALA B CA 1
ATOM 6819 C C . ALA B 1 138 ? -14.461 -24.016 -14.227 1 96.75 138 ALA B C 1
ATOM 6821 O O . ALA B 1 138 ? -13.484 -23.906 -13.484 1 96.75 138 ALA B O 1
ATOM 6822 N N . LYS B 1 139 ? -15.602 -24.469 -13.789 1 96 139 LYS B N 1
ATOM 6823 C CA . LYS B 1 139 ? -15.805 -25.031 -12.453 1 96 139 LYS B CA 1
ATOM 6824 C C . LYS B 1 139 ? -15.789 -26.562 -12.484 1 96 139 LYS B C 1
ATOM 6826 O O . LYS B 1 139 ? -16.781 -27.188 -12.859 1 96 139 LYS B O 1
ATOM 6831 N N . VAL B 1 140 ? -14.75 -27.125 -11.984 1 93.06 140 VAL B N 1
ATOM 6832 C CA . VAL B 1 140 ? -14.57 -28.578 -12.039 1 93.06 140 VAL B CA 1
ATOM 6833 C C . VAL B 1 140 ? -14.977 -29.203 -10.711 1 93.06 140 VAL B C 1
ATOM 6835 O O . VAL B 1 140 ? -14.383 -28.906 -9.672 1 93.06 140 VAL B O 1
ATOM 6838 N N . PRO B 1 141 ? -15.945 -30.078 -10.711 1 91.69 141 PRO B N 1
ATOM 6839 C CA . PRO B 1 141 ? -16.375 -30.719 -9.461 1 91.69 141 PRO B CA 1
ATOM 6840 C C . PRO B 1 141 ? -15.375 -31.766 -8.977 1 91.69 141 PRO B C 1
ATOM 6842 O O . PRO B 1 141 ? -14.828 -32.531 -9.781 1 91.69 141 PRO B O 1
ATOM 6845 N N . ILE B 1 142 ? -15.117 -31.797 -7.656 1 88.44 142 ILE B N 1
ATOM 6846 C CA . ILE B 1 142 ? -14.18 -32.75 -7.102 1 88.44 142 ILE B CA 1
ATOM 6847 C C . ILE B 1 142 ? -14.805 -33.438 -5.879 1 88.44 142 ILE B C 1
ATOM 6849 O O . ILE B 1 142 ? -14.086 -33.969 -5.02 1 88.44 142 ILE B O 1
ATOM 6853 N N . LYS B 1 143 ? -16.062 -33.375 -5.688 1 85.38 143 LYS B N 1
ATOM 6854 C CA . LYS B 1 143 ? -16.75 -33.938 -4.535 1 85.38 143 LYS B CA 1
ATOM 6855 C C . LYS B 1 143 ? -16.469 -35.438 -4.43 1 85.38 143 LYS B C 1
ATOM 6857 O O . LYS B 1 143 ? -16.281 -35.969 -3.328 1 85.38 143 LYS B O 1
ATOM 6862 N N . GLY B 1 144 ? -16.516 -36.125 -5.555 1 81 144 GLY B N 1
ATOM 6863 C CA . GLY B 1 144 ? -16.25 -37.562 -5.555 1 81 144 GLY B CA 1
ATOM 6864 C C . GLY B 1 144 ? -14.859 -37.906 -5.07 1 81 144 GLY B C 1
ATOM 6865 O O . GLY B 1 144 ? -14.68 -38.844 -4.297 1 81 144 GLY B O 1
ATOM 6866 N N . PHE B 1 145 ? -13.914 -37.219 -5.465 1 83.44 145 PHE B N 1
ATOM 6867 C CA . PHE B 1 145 ? -12.539 -37.438 -5.047 1 83.44 145 PHE B CA 1
ATOM 6868 C C . PHE B 1 145 ? -12.367 -37.125 -3.564 1 83.44 145 PHE B C 1
ATOM 6870 O O . PHE B 1 145 ? -11.727 -37.875 -2.838 1 83.44 145 PHE B O 1
ATOM 6877 N N . MET B 1 146 ? -12.914 -36.062 -3.094 1 85.5 146 MET B N 1
ATOM 6878 C CA . MET B 1 146 ? -12.773 -35.656 -1.701 1 85.5 146 MET B CA 1
ATOM 6879 C C . MET B 1 146 ? -13.438 -36.656 -0.763 1 85.5 146 MET B C 1
ATOM 6881 O O . MET B 1 146 ? -12.984 -36.844 0.362 1 85.5 146 MET B O 1
ATOM 6885 N N . SER B 1 147 ? -14.469 -37.25 -1.248 1 84.12 147 SER B N 1
ATOM 6886 C CA . SER B 1 147 ? -15.188 -38.219 -0.414 1 84.12 147 SER B CA 1
ATOM 6887 C C . SER B 1 147 ? -14.406 -39.5 -0.256 1 84.12 147 SER B C 1
ATOM 6889 O O . SER B 1 147 ? -14.586 -40.25 0.718 1 84.12 147 SER B O 1
ATOM 6891 N N . LYS B 1 148 ? -13.5 -39.781 -1.09 1 84.75 148 LYS B N 1
ATOM 6892 C CA . LYS B 1 148 ? -12.703 -41 -1.051 1 84.75 148 LYS B CA 1
ATOM 6893 C C . LYS B 1 148 ? -11.516 -40.844 -0.103 1 84.75 148 LYS B C 1
ATOM 6895 O O . LYS B 1 148 ? -10.93 -41.844 0.321 1 84.75 148 LYS B O 1
ATOM 6900 N N . LEU B 1 149 ? -11.195 -39.719 0.235 1 89.44 149 LEU B N 1
ATOM 6901 C CA . LEU B 1 149 ? -10.016 -39.469 1.055 1 89.44 149 LEU B CA 1
ATOM 6902 C C . LEU B 1 149 ? -10.305 -39.75 2.525 1 89.44 149 LEU B C 1
ATOM 6904 O O . LEU B 1 149 ? -11.367 -39.375 3.037 1 89.44 149 LEU B O 1
ATOM 6908 N N . ASN B 1 150 ? -9.352 -40.438 3.135 1 88.5 150 ASN B N 1
ATOM 6909 C CA . ASN B 1 150 ? -9.406 -40.625 4.582 1 88.5 150 ASN B CA 1
ATOM 6910 C C . ASN B 1 150 ? -8.891 -39.375 5.324 1 88.5 150 ASN B C 1
ATOM 6912 O O . ASN B 1 150 ? -7.703 -39.062 5.242 1 88.5 150 ASN B O 1
ATOM 6916 N N . LYS B 1 151 ? -9.75 -38.875 6.078 1 84.75 151 LYS B N 1
ATOM 6917 C CA . LYS B 1 151 ? -9.398 -37.625 6.758 1 84.75 151 LYS B CA 1
ATOM 6918 C C . LYS B 1 151 ? -8.398 -37.875 7.887 1 84.75 151 LYS B C 1
ATOM 6920 O O . LYS B 1 151 ? -8.484 -38.906 8.578 1 84.75 151 LYS B O 1
ATOM 6925 N N . ARG B 1 152 ? -7.453 -36.938 7.992 1 80.69 152 ARG B N 1
ATOM 6926 C CA . ARG B 1 152 ? -6.52 -37 9.109 1 80.69 152 ARG B CA 1
ATOM 6927 C C . ARG B 1 152 ? -7.227 -36.688 10.43 1 80.69 152 ARG B C 1
ATOM 6929 O O . ARG B 1 152 ? -7.008 -37.375 11.43 1 80.69 152 ARG B O 1
ATOM 6936 N N . ASP B 1 153 ? -7.891 -35.562 10.438 1 76.06 153 ASP B N 1
ATOM 6937 C CA . ASP B 1 153 ? -8.711 -35.125 11.562 1 76.06 153 ASP B CA 1
ATOM 6938 C C . ASP B 1 153 ? -10.039 -34.531 11.078 1 76.06 153 ASP B C 1
ATOM 6940 O O . ASP B 1 153 ? -10.203 -34.281 9.891 1 76.06 153 ASP B O 1
ATOM 6944 N N . GLU B 1 154 ? -10.953 -34.469 11.984 1 69.19 154 GLU B N 1
ATOM 6945 C CA . GLU B 1 154 ? -12.289 -34.031 11.641 1 69.19 154 GLU B CA 1
ATOM 6946 C C . GLU B 1 154 ? -12.258 -32.594 11.062 1 69.19 154 GLU B C 1
ATOM 6948 O O . GLU B 1 154 ? -13.094 -32.25 10.227 1 69.19 154 GLU B O 1
ATOM 6953 N N . TRP B 1 155 ? -11.086 -31.891 11.383 1 69.25 155 TRP B N 1
ATOM 6954 C CA . TRP B 1 155 ? -11.125 -30.469 11.023 1 69.25 155 TRP B CA 1
ATOM 6955 C C . TRP B 1 155 ? -10.047 -30.141 9.992 1 69.25 155 TRP B C 1
ATOM 6957 O O . TRP B 1 155 ? -9.883 -28.984 9.594 1 69.25 155 TRP B O 1
ATOM 6967 N N . SER B 1 156 ? -9.406 -31.078 9.461 1 68.81 156 SER B N 1
ATOM 6968 C CA . SER B 1 156 ? -8.219 -30.844 8.656 1 68.81 156 SER B CA 1
ATOM 6969 C C . SER B 1 156 ? -8.562 -30.125 7.348 1 68.81 156 SER B C 1
ATOM 6971 O O . SER B 1 156 ? -7.738 -29.406 6.793 1 68.81 156 SER B O 1
ATOM 6973 N N . ARG B 1 157 ? -9.789 -30.203 6.754 1 68.94 157 ARG B N 1
ATOM 6974 C CA . ARG B 1 157 ? -10.086 -29.672 5.43 1 68.94 157 ARG B CA 1
ATOM 6975 C C . ARG B 1 157 ? -11.164 -28.609 5.496 1 68.94 157 ARG B C 1
ATOM 6977 O O . ARG B 1 157 ? -11.82 -28.312 4.496 1 68.94 157 ARG B O 1
ATOM 6984 N N . ALA B 1 158 ? -11.203 -28 6.531 1 65.25 158 ALA B N 1
ATOM 6985 C CA . ALA B 1 158 ? -12.297 -27.031 6.664 1 65.25 158 ALA B CA 1
ATOM 6986 C C . ALA B 1 158 ? -11.938 -25.703 6.004 1 65.25 158 ALA B C 1
ATOM 6988 O O . ALA B 1 158 ? -10.961 -25.062 6.387 1 65.25 158 ALA B O 1
ATOM 6989 N N . ILE B 1 159 ? -12.672 -25.359 4.867 1 66.5 159 ILE B N 1
ATOM 6990 C CA . ILE B 1 159 ? -12.383 -24.141 4.125 1 66.5 159 ILE B CA 1
ATOM 6991 C C . ILE B 1 159 ? -13.477 -23.109 4.383 1 66.5 159 ILE B C 1
ATOM 6993 O O . ILE B 1 159 ? -13.594 -22.125 3.654 1 66.5 159 ILE B O 1
ATOM 6997 N N . SER B 1 160 ? -14.398 -23.391 5.211 1 65.12 160 SER B N 1
ATOM 6998 C CA . SER B 1 160 ? -15.469 -22.469 5.574 1 65.12 160 SER B CA 1
ATOM 6999 C C . SER B 1 160 ? -15.719 -22.469 7.078 1 65.12 160 SER B C 1
ATOM 7001 O O . SER B 1 160 ? -15.203 -23.328 7.793 1 65.12 160 SER B O 1
ATOM 7003 N N . TYR B 1 161 ? -16.406 -21.5 7.484 1 65.69 161 TYR B N 1
ATOM 7004 C CA . TYR B 1 161 ? -16.766 -21.469 8.898 1 65.69 161 TYR B CA 1
ATOM 7005 C C . TYR B 1 161 ? -17.594 -22.688 9.281 1 65.69 161 TYR B C 1
ATOM 7007 O O . TYR B 1 161 ? -17.547 -23.141 10.422 1 65.69 161 TYR B O 1
ATOM 7015 N N . LYS B 1 162 ? -18.281 -23.203 8.258 1 65.06 162 LYS B N 1
ATOM 7016 C CA . LYS B 1 162 ? -19.094 -24.375 8.516 1 65.06 162 LYS B CA 1
ATOM 7017 C C . LYS B 1 162 ? -18.312 -25.672 8.305 1 65.06 162 LYS B C 1
ATOM 7019 O O . LYS B 1 162 ? -18.875 -26.75 8.289 1 65.06 162 LYS B O 1
ATOM 7024 N N . ARG B 1 163 ? -17.062 -25.438 8.086 1 68.69 163 ARG B N 1
ATOM 7025 C CA . ARG B 1 163 ? -16.125 -26.562 7.984 1 68.69 163 ARG B CA 1
ATOM 7026 C C . ARG B 1 163 ? -16.516 -27.5 6.848 1 68.69 163 ARG B C 1
ATOM 7028 O O . ARG B 1 163 ? -16.578 -28.719 7.035 1 68.69 163 ARG B O 1
ATOM 7035 N N . LYS B 1 164 ? -16.891 -26.859 5.727 1 74.69 164 LYS B N 1
ATOM 7036 C CA . LYS B 1 164 ? -17.234 -27.641 4.539 1 74.69 164 LYS B CA 1
ATOM 7037 C C . LYS B 1 164 ? -15.984 -27.969 3.725 1 74.69 164 LYS B C 1
ATOM 7039 O O . LYS B 1 164 ? -15.023 -27.203 3.697 1 74.69 164 LYS B O 1
ATOM 7044 N N . ASP B 1 165 ? -16.016 -29.188 3.086 1 80.69 165 ASP B N 1
ATOM 7045 C CA . ASP B 1 165 ? -14.938 -29.594 2.189 1 80.69 165 ASP B CA 1
ATOM 7046 C C . ASP B 1 165 ? -15.055 -28.906 0.835 1 80.69 165 ASP B C 1
ATOM 7048 O O . ASP B 1 165 ? -16.141 -28.516 0.425 1 80.69 165 ASP B O 1
ATOM 7052 N N . PRO B 1 166 ? -13.93 -28.75 0.215 1 84.31 166 PRO B N 1
ATOM 7053 C CA . PRO B 1 166 ? -14.016 -28.203 -1.144 1 84.31 166 PRO B CA 1
ATOM 7054 C C . PRO B 1 166 ? -14.836 -29.094 -2.076 1 84.31 166 PRO B C 1
ATOM 7056 O O . PRO B 1 166 ? -14.695 -30.328 -2.059 1 84.31 166 PRO B O 1
ATOM 7059 N N . GLU B 1 167 ? -15.672 -28.469 -2.832 1 87.94 167 GLU B N 1
ATOM 7060 C CA . GLU B 1 167 ? -16.562 -29.219 -3.719 1 87.94 167 GLU B CA 1
ATOM 7061 C C . GLU B 1 167 ? -16.141 -29.047 -5.18 1 87.94 167 GLU B C 1
ATOM 7063 O O . GLU B 1 167 ? -16.5 -29.875 -6.027 1 87.94 167 GLU B O 1
ATOM 7068 N N . ALA B 1 168 ? -15.477 -28.016 -5.488 1 91.25 168 ALA B N 1
ATOM 7069 C CA . ALA B 1 168 ? -15.047 -27.719 -6.852 1 91.25 168 ALA B CA 1
ATOM 7070 C C . ALA B 1 168 ? -13.82 -26.812 -6.855 1 91.25 168 ALA B C 1
ATOM 7072 O O . ALA B 1 168 ? -13.492 -26.203 -5.836 1 91.25 168 ALA B O 1
ATOM 7073 N N . PHE B 1 169 ? -13.086 -26.828 -7.82 1 92.81 169 PHE B N 1
ATOM 7074 C CA . PHE B 1 169 ? -12.07 -25.812 -8.047 1 92.81 169 PHE B CA 1
ATOM 7075 C C . PHE B 1 169 ? -12.25 -25.172 -9.422 1 92.81 169 PHE B C 1
ATOM 7077 O O . PHE B 1 169 ? -12.914 -25.734 -10.297 1 92.81 169 PHE B O 1
ATOM 7084 N N . GLU B 1 170 ? -11.82 -24 -9.578 1 96.31 170 GLU B N 1
ATOM 7085 C CA . GLU B 1 170 ? -11.93 -23.25 -10.828 1 96.31 170 GLU B CA 1
ATOM 7086 C C . GLU B 1 170 ? -10.656 -23.375 -11.656 1 96.31 170 GLU B C 1
ATOM 7088 O O . GLU B 1 170 ? -9.547 -23.297 -11.125 1 96.31 170 GLU B O 1
ATOM 7093 N N . LEU B 1 171 ? -10.828 -23.641 -12.93 1 96.56 171 LEU B N 1
ATOM 7094 C CA . LEU B 1 171 ? -9.727 -23.906 -13.844 1 96.56 171 LEU B CA 1
ATOM 7095 C C . LEU B 1 171 ? -9.797 -22.984 -15.055 1 96.56 171 LEU B C 1
ATOM 7097 O O . LEU B 1 171 ? -10.789 -22.984 -15.781 1 96.56 171 LEU B O 1
ATOM 7101 N N . GLY B 1 172 ? -8.719 -22.172 -15.242 1 97.56 172 GLY B N 1
ATOM 7102 C CA . GLY B 1 172 ? -8.648 -21.375 -16.453 1 97.56 172 GLY B CA 1
ATOM 7103 C C . GLY B 1 172 ? -8.352 -22.219 -17.688 1 97.56 172 GLY B C 1
ATOM 7104 O O . GLY B 1 172 ? -7.41 -23.016 -17.703 1 97.56 172 GLY B O 1
ATOM 7105 N N . VAL B 1 173 ? -9.156 -22.078 -18.766 1 97.44 173 VAL B N 1
ATOM 7106 C CA . VAL B 1 173 ? -8.977 -22.828 -20 1 97.44 173 VAL B CA 1
ATOM 7107 C C . VAL B 1 173 ? -8.906 -21.859 -21.188 1 97.44 173 VAL B C 1
ATOM 7109 O O . VAL B 1 173 ? -9.5 -20.781 -21.141 1 97.44 173 VAL B O 1
ATOM 7112 N N . CYS B 1 174 ? -8.133 -22.203 -22.125 1 97.69 174 CYS B N 1
ATOM 7113 C CA . CYS B 1 174 ? -7.965 -21.406 -23.328 1 97.69 174 CYS B CA 1
ATOM 7114 C C . CYS B 1 174 ? -8.328 -22.219 -24.578 1 97.69 174 CYS B C 1
ATOM 7116 O O . CYS B 1 174 ? -7.695 -23.234 -24.875 1 97.69 174 CYS B O 1
ATOM 7118 N N . VAL B 1 175 ? -9.336 -21.797 -25.328 1 97.12 175 VAL B N 1
ATOM 7119 C CA . VAL B 1 175 ? -9.828 -22.484 -26.516 1 97.12 175 VAL B CA 1
ATOM 7120 C C . VAL B 1 175 ? -9.977 -21.5 -27.656 1 97.12 175 VAL B C 1
ATOM 7122 O O . VAL B 1 175 ? -9.914 -20.281 -27.453 1 97.12 175 VAL B O 1
ATOM 7125 N N . PRO B 1 176 ? -10.055 -22.016 -28.875 1 95.88 176 PRO B N 1
ATOM 7126 C CA . PRO B 1 176 ? -10.258 -21.078 -29.984 1 95.88 176 PRO B CA 1
ATOM 7127 C C . PRO B 1 176 ? -11.555 -20.281 -29.844 1 95.88 176 PRO B C 1
ATOM 7129 O O . PRO B 1 176 ? -12.57 -20.812 -29.406 1 95.88 176 PRO B O 1
ATOM 7132 N N . LYS B 1 177 ? -11.453 -19.094 -30.281 1 95.06 177 LYS B N 1
ATOM 7133 C CA . LYS B 1 177 ? -12.57 -18.156 -30.188 1 95.06 177 LYS B CA 1
ATOM 7134 C C . LYS B 1 177 ? -13.797 -18.703 -30.922 1 95.06 177 LYS B C 1
ATOM 7136 O O . LYS B 1 177 ? -14.93 -18.375 -30.562 1 95.06 177 LYS B O 1
ATOM 7141 N N . SER B 1 178 ? -13.656 -19.562 -31.891 1 93.81 178 SER B N 1
ATOM 7142 C CA . SER B 1 178 ? -14.742 -20.109 -32.688 1 93.81 178 SER B CA 1
ATOM 7143 C C . SER B 1 178 ? -15.57 -21.109 -31.891 1 93.81 178 SER B C 1
ATOM 7145 O O . SER B 1 178 ? -16.703 -21.453 -32.281 1 93.81 178 SER B O 1
ATOM 7147 N N . CYS B 1 179 ? -15.055 -21.578 -30.797 1 94.56 179 CYS B N 1
ATOM 7148 C CA . CYS B 1 179 ? -15.742 -22.594 -30 1 94.56 179 CYS B CA 1
ATOM 7149 C C . CYS B 1 179 ? -16.766 -21.953 -29.078 1 94.56 179 CYS B C 1
ATOM 7151 O O . CYS B 1 179 ? -16.438 -21.047 -28.297 1 94.56 179 CYS B O 1
ATOM 7153 N N . SER B 1 180 ? -17.938 -22.438 -29.125 1 94.19 180 SER B N 1
ATOM 7154 C CA . SER B 1 180 ? -18.938 -22 -28.156 1 94.19 180 SER B CA 1
ATOM 7155 C C . SER B 1 180 ? -18.656 -22.578 -26.781 1 94.19 180 SER B C 1
ATOM 7157 O O . SER B 1 180 ? -18.047 -23.641 -26.656 1 94.19 180 SER B O 1
ATOM 7159 N N . PRO B 1 181 ? -19.078 -21.922 -25.688 1 94.5 181 PRO B N 1
ATOM 7160 C CA . PRO B 1 181 ? -18.906 -22.453 -24.344 1 94.5 181 PRO B CA 1
ATOM 7161 C C . PRO B 1 181 ? -19.562 -23.828 -24.172 1 94.5 181 PRO B C 1
ATOM 7163 O O . PRO B 1 181 ? -19.031 -24.688 -23.453 1 94.5 181 PRO B O 1
ATOM 7166 N N . ALA B 1 182 ? -20.688 -24.047 -24.797 1 92.5 182 ALA B N 1
ATOM 7167 C CA . ALA B 1 182 ? -21.375 -25.328 -24.719 1 92.5 182 ALA B CA 1
ATOM 7168 C C . ALA B 1 182 ? -20.531 -26.453 -25.328 1 92.5 182 ALA B C 1
ATOM 7170 O O . ALA B 1 182 ? -20.453 -27.547 -24.766 1 92.5 182 ALA B O 1
ATOM 7171 N N . LYS B 1 183 ? -19.969 -26.172 -26.453 1 92.94 183 LYS B N 1
ATOM 7172 C CA . LYS B 1 183 ? -19.125 -27.172 -27.094 1 92.94 183 LYS B CA 1
ATOM 7173 C C . LYS B 1 183 ? -17.875 -27.453 -26.25 1 92.94 183 LYS B C 1
ATOM 7175 O O . LYS B 1 183 ? -17.484 -28.609 -26.078 1 92.94 183 LYS B O 1
ATOM 7180 N N . THR B 1 184 ? -17.281 -26.375 -25.828 1 94.69 184 THR B N 1
ATOM 7181 C CA . THR B 1 184 ? -16.125 -26.531 -24.969 1 94.69 184 THR B CA 1
ATOM 7182 C C . THR B 1 184 ? -16.469 -27.359 -23.734 1 94.69 184 THR B C 1
ATOM 7184 O O . THR B 1 184 ? -15.68 -28.188 -23.297 1 94.69 184 THR B O 1
ATOM 7187 N N . ASN B 1 185 ? -17.641 -27.094 -23.141 1 95.06 185 ASN B N 1
ATOM 7188 C CA . ASN B 1 185 ? -18.109 -27.844 -21.984 1 95.06 185 ASN B CA 1
ATOM 7189 C C . ASN B 1 185 ? -18.234 -29.328 -22.281 1 95.06 185 ASN B C 1
ATOM 7191 O O . ASN B 1 185 ? -17.812 -30.156 -21.469 1 95.06 185 ASN B O 1
ATOM 7195 N N . GLU B 1 186 ? -18.734 -29.688 -23.391 1 93.06 186 GLU B N 1
ATOM 7196 C CA . GLU B 1 186 ? -18.922 -31.078 -23.75 1 93.06 186 GLU B CA 1
ATOM 7197 C C . GLU B 1 186 ? -17.578 -31.781 -23.969 1 93.06 186 GLU B C 1
ATOM 7199 O O . GLU B 1 186 ? -17.406 -32.938 -23.562 1 93.06 186 GLU B O 1
ATOM 7204 N N . ILE B 1 187 ? -16.719 -31.109 -24.641 1 93.94 187 ILE B N 1
ATOM 7205 C CA . ILE B 1 187 ? -15.398 -31.703 -24.859 1 93.94 187 ILE B CA 1
ATOM 7206 C C . ILE B 1 187 ? -14.695 -31.922 -23.531 1 93.94 187 ILE B C 1
ATOM 7208 O O . ILE B 1 187 ? -14.086 -32.969 -23.312 1 93.94 187 ILE B O 1
ATOM 7212 N N . LEU B 1 188 ? -14.797 -30.969 -22.672 1 93.94 188 LEU B N 1
ATOM 7213 C CA . LEU B 1 188 ? -14.148 -31.078 -21.359 1 93.94 188 LEU B CA 1
ATOM 7214 C C . LEU B 1 188 ? -14.734 -32.219 -20.547 1 93.94 188 LEU B C 1
ATOM 7216 O O . LEU B 1 188 ? -14.008 -32.938 -19.859 1 93.94 188 LEU B O 1
ATOM 7220 N N . LYS B 1 189 ? -16.047 -32.406 -20.578 1 92.88 189 LYS B N 1
ATOM 7221 C CA . LYS B 1 189 ? -16.688 -33.531 -19.906 1 92.88 189 LYS B CA 1
ATOM 7222 C C . LYS B 1 189 ? -16.141 -34.875 -20.422 1 92.88 189 LYS B C 1
ATOM 7224 O O . LYS B 1 189 ? -15.891 -35.781 -19.625 1 92.88 189 LYS B O 1
ATOM 7229 N N . GLU B 1 190 ? -15.938 -34.906 -21.703 1 91.12 190 GLU B N 1
ATOM 7230 C CA . GLU B 1 190 ? -15.414 -36.125 -22.312 1 91.12 190 GLU B CA 1
ATOM 7231 C C . GLU B 1 190 ? -13.969 -36.375 -21.891 1 91.12 190 GLU B C 1
ATOM 7233 O O . GLU B 1 190 ? -13.555 -37.531 -21.703 1 91.12 190 GLU B O 1
ATOM 7238 N N . VAL B 1 191 ? -13.258 -35.344 -21.797 1 89.44 191 VAL B N 1
ATOM 7239 C CA . VAL B 1 191 ? -11.867 -35.438 -21.375 1 89.44 191 VAL B CA 1
ATOM 7240 C C . VAL B 1 191 ? -11.812 -36 -19.953 1 89.44 191 VAL B C 1
ATOM 7242 O O . VAL B 1 191 ? -11.031 -36.906 -19.656 1 89.44 191 VAL B O 1
ATOM 7245 N N . ILE B 1 192 ? -12.617 -35.5 -19.047 1 87.56 192 ILE B N 1
ATOM 7246 C CA . ILE B 1 192 ? -12.625 -35.906 -17.656 1 87.56 192 ILE B CA 1
ATOM 7247 C C . ILE B 1 192 ? -13.125 -37.344 -17.562 1 87.56 192 ILE B C 1
ATOM 7249 O O . ILE B 1 192 ? -12.609 -38.156 -16.766 1 87.56 192 ILE B O 1
ATOM 7253 N N . ARG B 1 193 ? -14.094 -37.688 -18.359 1 86.75 193 ARG B N 1
ATOM 7254 C CA . ARG B 1 193 ? -14.594 -39.062 -18.391 1 86.75 193 ARG B CA 1
ATOM 7255 C C . ARG B 1 193 ? -13.516 -40.031 -18.859 1 86.75 193 ARG B C 1
ATOM 7257 O O . ARG B 1 193 ? -13.336 -41.094 -18.25 1 86.75 193 ARG B O 1
ATOM 7264 N N . THR B 1 194 ? -12.781 -39.656 -19.828 1 82.62 194 THR B N 1
ATOM 7265 C CA . THR B 1 194 ? -11.789 -40.531 -20.438 1 82.62 194 THR B CA 1
ATOM 7266 C C . THR B 1 194 ? -10.57 -40.688 -19.547 1 82.62 194 THR B C 1
ATOM 7268 O O . THR B 1 194 ? -10.047 -41.812 -19.391 1 82.62 194 THR B O 1
ATOM 7271 N N . TYR B 1 195 ? -10.133 -39.656 -18.906 1 76.25 195 TYR B N 1
ATOM 7272 C CA . TYR B 1 195 ? -8.859 -39.688 -18.203 1 76.25 195 TYR B CA 1
ATOM 7273 C C . TYR B 1 195 ? -9.062 -39.969 -16.719 1 76.25 195 TYR B C 1
ATOM 7275 O O . TYR B 1 195 ? -8.195 -40.531 -16.047 1 76.25 195 TYR B O 1
ATOM 7283 N N . TYR B 1 196 ? -10.242 -39.594 -16.141 1 77.25 196 TYR B N 1
ATOM 7284 C CA . TYR B 1 196 ? -10.43 -39.75 -14.711 1 77.25 196 TYR B CA 1
ATOM 7285 C C . TYR B 1 196 ? -11.594 -40.688 -14.406 1 77.25 196 TYR B C 1
ATOM 7287 O O . TYR B 1 196 ? -11.828 -41.031 -13.242 1 77.25 196 TYR B O 1
ATOM 7295 N N . GLY B 1 197 ? -12.359 -41.062 -15.383 1 73.88 197 GLY B N 1
ATOM 7296 C CA . GLY B 1 197 ? -13.453 -42.031 -15.219 1 73.88 197 GLY B CA 1
ATOM 7297 C C . GLY B 1 197 ? -14.641 -41.438 -14.469 1 73.88 197 GLY B C 1
ATOM 7298 O O . GLY B 1 197 ? -15.406 -42.188 -13.852 1 73.88 197 GLY B O 1
ATOM 7299 N N . GLU B 1 198 ? -14.648 -40.25 -14.352 1 81 198 GLU B N 1
ATOM 7300 C CA . GLU B 1 198 ? -15.742 -39.594 -13.648 1 81 198 GLU B CA 1
ATOM 7301 C C . GLU B 1 198 ? -16.75 -39 -14.617 1 81 198 GLU B C 1
ATOM 7303 O O . GLU B 1 198 ? -16.375 -38.344 -15.594 1 81 198 GLU B O 1
ATOM 7308 N N . GLU B 1 199 ? -18.016 -39.312 -14.367 1 84.31 199 GLU B N 1
ATOM 7309 C CA . GLU B 1 199 ? -19.078 -38.75 -15.18 1 84.31 199 GLU B CA 1
ATOM 7310 C C . GLU B 1 199 ? -19.609 -37.469 -14.547 1 84.31 199 GLU B C 1
ATOM 7312 O O . GLU B 1 199 ? -20.25 -37.5 -13.492 1 84.31 199 GLU B O 1
ATOM 7317 N N . ILE B 1 200 ? -19.266 -36.406 -15.188 1 88.69 200 ILE B N 1
ATOM 7318 C CA . ILE B 1 200 ? -19.703 -35.125 -14.688 1 88.69 200 ILE B CA 1
ATOM 7319 C C . ILE B 1 200 ? -20.984 -34.688 -15.398 1 88.69 200 ILE B C 1
ATOM 7321 O O . ILE B 1 200 ? -21.031 -34.625 -16.625 1 88.69 200 ILE B O 1
ATOM 7325 N N . THR B 1 201 ? -22.031 -34.375 -14.656 1 87.31 201 THR B N 1
ATOM 7326 C CA . THR B 1 201 ? -23.312 -33.969 -15.227 1 87.31 201 THR B CA 1
ATOM 7327 C C . THR B 1 201 ? -23.484 -32.438 -15.203 1 87.31 201 THR B C 1
ATOM 7329 O O . THR B 1 201 ? -24.141 -31.875 -16.062 1 87.31 201 THR B O 1
ATOM 7332 N N . ALA B 1 202 ? -22.891 -31.844 -14.297 1 88.88 202 ALA B N 1
ATOM 7333 C CA . ALA B 1 202 ? -23.047 -30.406 -14.141 1 88.88 202 ALA B CA 1
ATOM 7334 C C . ALA B 1 202 ? -22.281 -29.656 -15.227 1 88.88 202 ALA B C 1
ATOM 7336 O O . ALA B 1 202 ? -21.281 -30.156 -15.742 1 88.88 202 ALA B O 1
ATOM 7337 N N . ASP B 1 203 ? -22.75 -28.5 -15.648 1 92.06 203 ASP B N 1
ATOM 7338 C CA . ASP B 1 203 ? -22.031 -27.641 -16.578 1 92.06 203 ASP B CA 1
ATOM 7339 C C . ASP B 1 203 ? -20.828 -26.984 -15.898 1 92.06 203 ASP B C 1
ATOM 7341 O O . ASP B 1 203 ? -20.969 -26.312 -14.875 1 92.06 203 ASP B O 1
ATOM 7345 N N . MET B 1 204 ? -19.734 -27.203 -16.5 1 95.12 204 MET B N 1
ATOM 7346 C CA . MET B 1 204 ? -18.5 -26.672 -15.938 1 95.12 204 MET B CA 1
ATOM 7347 C C . MET B 1 204 ? -18.188 -25.297 -16.516 1 95.12 204 MET B C 1
ATOM 7349 O O . MET B 1 204 ? -17.516 -24.484 -15.867 1 95.12 204 MET B O 1
ATOM 7353 N N . ILE B 1 205 ? -18.641 -25.078 -17.719 1 95.94 205 ILE B N 1
ATOM 7354 C CA . ILE B 1 205 ? -18.312 -23.828 -18.391 1 95.94 205 ILE B CA 1
ATOM 7355 C C . ILE B 1 205 ? -19.578 -23.016 -18.625 1 95.94 205 ILE B C 1
ATOM 7357 O O . ILE B 1 205 ? -20.547 -23.516 -19.203 1 95.94 205 ILE B O 1
ATOM 7361 N N . ARG B 1 206 ? -19.516 -21.75 -18.156 1 92.75 206 ARG B N 1
ATOM 7362 C CA . ARG B 1 206 ? -20.609 -20.812 -18.375 1 92.75 206 ARG B CA 1
ATOM 7363 C C . ARG B 1 206 ? -20.172 -19.656 -19.25 1 92.75 206 ARG B C 1
ATOM 7365 O O . ARG B 1 206 ? -19.016 -19.219 -19.188 1 92.75 206 ARG B O 1
ATOM 7372 N N . GLU B 1 207 ? -21.062 -19.156 -19.969 1 92 207 GLU B N 1
ATOM 7373 C CA . GLU B 1 207 ? -20.766 -18.094 -20.938 1 92 207 GLU B CA 1
ATOM 7374 C C . GLU B 1 207 ? -20.266 -16.828 -20.234 1 92 207 GLU B C 1
ATOM 7376 O O . GLU B 1 207 ? -19.406 -16.125 -20.766 1 92 207 GLU B O 1
ATOM 7381 N N . ASP B 1 208 ? -20.766 -16.531 -19.047 1 91.25 208 ASP B N 1
ATOM 7382 C CA . ASP B 1 208 ? -20.422 -15.297 -18.344 1 91.25 208 ASP B CA 1
ATOM 7383 C C . ASP B 1 208 ? -18.984 -15.336 -17.844 1 91.25 208 ASP B C 1
ATOM 7385 O O . ASP B 1 208 ? -18.406 -14.297 -17.5 1 91.25 208 ASP B O 1
ATOM 7389 N N . PHE B 1 209 ? -18.406 -16.5 -17.891 1 95.62 209 PHE B N 1
ATOM 7390 C CA . PHE B 1 209 ? -17.047 -16.625 -17.422 1 95.62 209 PHE B CA 1
ATOM 7391 C C . PHE B 1 209 ? -16.078 -16.906 -18.578 1 95.62 209 PHE B C 1
ATOM 7393 O O . PHE B 1 209 ? -15.023 -17.5 -18.375 1 95.62 209 PHE B O 1
ATOM 7400 N N . CYS B 1 210 ? -16.484 -16.562 -19.781 1 96.06 210 CYS B N 1
ATOM 7401 C CA . CYS B 1 210 ? -15.617 -16.641 -20.969 1 96.06 210 CYS B CA 1
ATOM 7402 C C . CYS B 1 210 ? -15.383 -15.25 -21.562 1 96.06 210 CYS B C 1
ATOM 7404 O O . CYS B 1 210 ? -16.297 -14.422 -21.594 1 96.06 210 CYS B O 1
ATOM 7406 N N . LYS B 1 211 ? -14.18 -14.961 -21.953 1 94.56 211 LYS B N 1
ATOM 7407 C CA . LYS B 1 211 ? -13.82 -13.648 -22.484 1 94.56 211 LYS B CA 1
ATOM 7408 C C . LYS B 1 211 ? -12.984 -13.773 -23.75 1 94.56 211 LYS B C 1
ATOM 7410 O O . LYS B 1 211 ? -12.133 -14.656 -23.859 1 94.56 211 LYS B O 1
ATOM 7415 N N . ILE B 1 212 ? -13.234 -12.961 -24.703 1 93.31 212 ILE B N 1
ATOM 7416 C CA . ILE B 1 212 ? -12.469 -12.844 -25.953 1 93.31 212 ILE B CA 1
ATOM 7417 C C . ILE B 1 212 ? -11.945 -11.414 -26.094 1 93.31 212 ILE B C 1
ATOM 7419 O O . ILE B 1 212 ? -12.383 -10.508 -25.375 1 93.31 212 ILE B O 1
ATOM 7423 N N . ASP B 1 213 ? -10.922 -11.258 -26.906 1 89.62 213 ASP B N 1
ATOM 7424 C CA . ASP B 1 213 ? -10.414 -9.922 -27.188 1 89.62 213 ASP B CA 1
ATOM 7425 C C . ASP B 1 213 ? -11.375 -9.148 -28.094 1 89.62 213 ASP B C 1
ATOM 7427 O O . ASP B 1 213 ? -11.602 -9.539 -29.234 1 89.62 213 ASP B O 1
ATOM 7431 N N . GLU B 1 214 ? -12.047 -8.25 -27.562 1 86 214 GLU B N 1
ATOM 7432 C CA . GLU B 1 214 ? -12.945 -7.398 -28.344 1 86 214 GLU B CA 1
ATOM 7433 C C . GLU B 1 214 ? -12.531 -5.93 -28.234 1 86 214 GLU B C 1
ATOM 7435 O O . GLU B 1 214 ? -12.023 -5.496 -27.203 1 86 214 GLU B O 1
ATOM 7440 N N . PRO B 1 215 ? -12.695 -5.34 -29.375 1 87.75 215 PRO B N 1
ATOM 7441 C CA . PRO B 1 215 ? -12.375 -3.912 -29.312 1 87.75 215 PRO B CA 1
ATOM 7442 C C . PRO B 1 215 ? -13.273 -3.141 -28.359 1 87.75 215 PRO B C 1
ATOM 7444 O O . PRO B 1 215 ? -14.438 -3.508 -28.172 1 87.75 215 PRO B O 1
ATOM 7447 N N . ILE B 1 216 ? -12.758 -2.129 -27.859 1 88.75 216 ILE B N 1
ATOM 7448 C CA . ILE B 1 216 ? -13.484 -1.294 -26.922 1 88.75 216 ILE B CA 1
ATOM 7449 C C . ILE B 1 216 ? -14.492 -0.426 -27.672 1 88.75 216 ILE B C 1
ATOM 7451 O O . ILE B 1 216 ? -14.125 0.324 -28.578 1 88.75 216 ILE B O 1
ATOM 7455 N N . GLU B 1 217 ? -15.719 -0.676 -27.391 1 90.56 217 GLU B N 1
ATOM 7456 C CA . GLU B 1 217 ? -16.781 0.176 -27.922 1 90.56 217 GLU B CA 1
ATOM 7457 C C . GLU B 1 217 ? -17.375 1.06 -26.828 1 90.56 217 GLU B C 1
ATOM 7459 O O . GLU B 1 217 ? -17.984 0.561 -25.875 1 90.56 217 GLU B O 1
ATOM 7464 N N . LEU B 1 218 ? -17.203 2.27 -26.984 1 94.19 218 LEU B N 1
ATOM 7465 C CA . LEU B 1 218 ? -17.703 3.209 -25.984 1 94.19 218 LEU B CA 1
ATOM 7466 C C . LEU B 1 218 ? -19.188 3.471 -26.188 1 94.19 218 LEU B C 1
ATOM 7468 O O . LEU B 1 218 ? -19.641 3.709 -27.312 1 94.19 218 LEU B O 1
ATOM 7472 N N . ARG B 1 219 ? -20.094 3.441 -25.266 1 94 219 ARG B N 1
ATOM 7473 C CA . ARG B 1 219 ? -21.516 3.789 -25.266 1 94 219 ARG B CA 1
ATOM 7474 C C . ARG B 1 219 ? -21.719 5.285 -25.047 1 94 219 ARG B C 1
ATOM 7476 O O . ARG B 1 219 ? -20.766 6 -24.719 1 94 219 ARG B O 1
ATOM 7483 N N . GLY B 1 220 ? -22.859 5.684 -25.141 1 96.25 220 GLY B N 1
ATOM 7484 C CA . GLY B 1 220 ? -23.188 7.086 -24.922 1 96.25 220 GLY B CA 1
ATOM 7485 C C . GLY B 1 220 ? -22.859 7.559 -23.516 1 96.25 220 GLY B C 1
ATOM 7486 O O . GLY B 1 220 ? -22.281 8.633 -23.344 1 96.25 220 GLY B O 1
ATOM 7487 N N . ILE B 1 221 ? -23.125 6.762 -22.547 1 95.81 221 ILE B N 1
ATOM 7488 C CA . ILE B 1 221 ? -22.891 7.137 -21.156 1 95.81 221 ILE B CA 1
ATOM 7489 C C . ILE B 1 221 ? -21.391 7.207 -20.891 1 95.81 221 ILE B C 1
ATOM 7491 O O . ILE B 1 221 ? -20.938 7.996 -20.062 1 95.81 221 ILE B O 1
ATOM 7495 N N . ASP B 1 222 ? -20.625 6.324 -21.562 1 96.81 222 ASP B N 1
ATOM 7496 C CA . ASP B 1 222 ? -19.172 6.336 -21.406 1 96.81 222 ASP B CA 1
ATOM 7497 C C . ASP B 1 222 ? -18.578 7.625 -21.953 1 96.81 222 ASP B C 1
ATOM 7499 O O . ASP B 1 222 ? -17.719 8.25 -21.312 1 96.81 222 ASP B O 1
ATOM 7503 N N . ILE B 1 223 ? -19.031 8.055 -23.109 1 97.69 223 ILE B N 1
ATOM 7504 C CA . ILE B 1 223 ? -18.562 9.297 -23.734 1 97.69 223 ILE B CA 1
ATOM 7505 C C . ILE B 1 223 ? -18.953 10.484 -22.859 1 97.69 223 ILE B C 1
ATOM 7507 O O . ILE B 1 223 ? -18.141 11.398 -22.641 1 97.69 223 ILE B O 1
ATOM 7511 N N . PHE B 1 224 ? -20.172 10.445 -22.375 1 97.94 224 PHE B N 1
ATOM 7512 C CA . PHE B 1 224 ? -20.625 11.508 -21.484 1 97.94 224 PHE B CA 1
ATOM 7513 C C . PHE B 1 224 ? -19.734 11.609 -20.266 1 97.94 224 PHE B C 1
ATOM 7515 O O . PHE B 1 224 ? -19.328 12.711 -19.875 1 97.94 224 PHE B O 1
ATOM 7522 N N . ALA B 1 225 ? -19.469 10.453 -19.672 1 97.69 225 ALA B N 1
ATOM 7523 C CA . ALA B 1 225 ? -18.641 10.453 -18.469 1 97.69 225 ALA B CA 1
ATOM 7524 C C . ALA B 1 225 ? -17.25 11.031 -18.766 1 97.69 225 ALA B C 1
ATOM 7526 O O . ALA B 1 225 ? -16.734 11.836 -17.984 1 97.69 225 ALA B O 1
ATOM 7527 N N . ILE B 1 226 ? -16.641 10.664 -19.875 1 97.69 226 ILE B N 1
ATOM 7528 C CA . ILE B 1 226 ? -15.312 11.133 -20.25 1 97.69 226 ILE B CA 1
ATOM 7529 C C . ILE B 1 226 ? -15.359 12.641 -20.5 1 97.69 226 ILE B C 1
ATOM 7531 O O . ILE B 1 226 ? -14.523 13.383 -19.969 1 97.69 226 ILE B O 1
ATOM 7535 N N . VAL B 1 227 ? -16.328 13.117 -21.234 1 97.94 227 VAL B N 1
ATOM 7536 C CA . VAL B 1 227 ? -16.469 14.531 -21.547 1 97.94 227 VAL B CA 1
ATOM 7537 C C . VAL B 1 227 ? -16.734 15.328 -20.281 1 97.94 227 VAL B C 1
ATOM 7539 O O . VAL B 1 227 ? -16.188 16.422 -20.094 1 97.94 227 VAL B O 1
ATOM 7542 N N . PHE B 1 228 ? -17.578 14.773 -19.453 1 97.94 228 PHE B N 1
ATOM 7543 C CA . PHE B 1 228 ? -17.938 15.445 -18.203 1 97.94 228 PHE B CA 1
ATOM 7544 C C . PHE B 1 228 ? -16.719 15.617 -17.312 1 97.94 228 PHE B C 1
ATOM 7546 O O . PHE B 1 228 ? -16.469 16.703 -16.781 1 97.94 228 PHE B O 1
ATOM 7553 N N . ILE B 1 229 ? -15.961 14.602 -17.125 1 97.06 229 ILE B N 1
ATOM 7554 C CA . ILE B 1 229 ? -14.773 14.664 -16.266 1 97.06 229 ILE B CA 1
ATOM 7555 C C . ILE B 1 229 ? -13.75 15.609 -16.891 1 97.06 229 ILE B C 1
ATOM 7557 O O . ILE B 1 229 ? -13.125 16.406 -16.172 1 97.06 229 ILE B O 1
ATOM 7561 N N . CYS B 1 230 ? -13.578 15.562 -18.203 1 97.81 230 CYS B N 1
ATOM 7562 C CA . CYS B 1 230 ? -12.672 16.484 -18.875 1 97.81 230 CYS B CA 1
ATOM 7563 C C . CYS B 1 230 ? -13.133 17.922 -18.719 1 97.81 230 CYS B C 1
ATOM 7565 O O . CYS B 1 230 ? -12.305 18.828 -18.547 1 97.81 230 CYS B O 1
ATOM 7567 N N . PHE B 1 231 ? -14.414 18.078 -18.766 1 97.94 231 PHE B N 1
ATOM 7568 C CA . PHE B 1 231 ? -14.977 19.422 -18.578 1 97.94 231 PHE B CA 1
ATOM 7569 C C . PHE B 1 231 ? -14.695 19.938 -17.172 1 97.94 231 PHE B C 1
ATOM 7571 O O . PHE B 1 231 ? -14.344 21.094 -17 1 97.94 231 PHE B O 1
ATOM 7578 N N . ILE B 1 232 ? -14.82 19.094 -16.188 1 97.62 232 ILE B N 1
ATOM 7579 C CA . ILE B 1 232 ? -14.562 19.484 -14.812 1 97.62 232 ILE B CA 1
ATOM 7580 C C . ILE B 1 232 ? -13.086 19.844 -14.641 1 97.62 232 ILE B C 1
ATOM 7582 O O . ILE B 1 232 ? -12.75 20.844 -13.984 1 97.62 232 ILE B O 1
ATOM 7586 N N . VAL B 1 233 ? -12.203 19.062 -15.242 1 97.75 233 VAL B N 1
ATOM 7587 C CA . VAL B 1 233 ? -10.781 19.359 -15.188 1 97.75 233 VAL B CA 1
ATOM 7588 C C . VAL B 1 233 ? -10.492 20.688 -15.875 1 97.75 233 VAL B C 1
ATOM 7590 O O . VAL B 1 233 ? -9.688 21.484 -15.391 1 97.75 233 VAL B O 1
ATOM 7593 N N . PHE B 1 234 ? -11.164 20.906 -16.969 1 97.88 234 PHE B N 1
ATOM 7594 C CA . PHE B 1 234 ? -11.039 22.172 -17.688 1 97.88 234 PHE B CA 1
ATOM 7595 C C . PHE B 1 234 ? -11.469 23.344 -16.797 1 97.88 234 PHE B C 1
ATOM 7597 O O . PHE B 1 234 ? -10.797 24.375 -16.734 1 97.88 234 PHE B O 1
ATOM 7604 N N . CYS B 1 235 ? -12.562 23.188 -16.062 1 97.5 235 CYS B N 1
ATOM 7605 C CA . CYS B 1 235 ? -13.047 24.219 -15.148 1 97.5 235 CYS B CA 1
ATOM 7606 C C . CYS B 1 235 ? -12.039 24.484 -14.039 1 97.5 235 CYS B C 1
ATOM 7608 O O . CYS B 1 235 ? -11.82 25.625 -13.641 1 97.5 235 CYS B O 1
ATOM 7610 N N . MET B 1 236 ? -11.461 23.484 -13.531 1 97.75 236 MET B N 1
ATOM 7611 C CA . MET B 1 236 ? -10.469 23.625 -12.469 1 97.75 236 MET B CA 1
ATOM 7612 C C . MET B 1 236 ? -9.266 24.422 -12.953 1 97.75 236 MET B C 1
ATOM 7614 O O . MET B 1 236 ? -8.789 25.312 -12.266 1 97.75 236 MET B O 1
ATOM 7618 N N . ILE B 1 237 ? -8.789 24.125 -14.188 1 97.31 237 ILE B N 1
ATOM 7619 C CA . ILE B 1 237 ? -7.629 24.812 -14.758 1 97.31 237 ILE B CA 1
ATOM 7620 C C . ILE B 1 237 ? -7.988 26.266 -15.07 1 97.31 237 ILE B C 1
ATOM 7622 O O . ILE B 1 237 ? -7.254 27.188 -14.703 1 97.31 237 ILE B O 1
ATOM 7626 N N . ALA B 1 238 ? -9.133 26.5 -15.734 1 97.5 238 ALA B N 1
ATOM 7627 C CA . ALA B 1 238 ? -9.57 27.844 -16.109 1 97.5 238 ALA B CA 1
ATOM 7628 C C . ALA B 1 238 ? -9.781 28.719 -14.883 1 97.5 238 ALA B C 1
ATOM 7630 O O . ALA B 1 238 ? -9.367 29.875 -14.859 1 97.5 238 ALA B O 1
ATOM 7631 N N . SER B 1 239 ? -10.43 28.109 -13.883 1 97.56 239 SER B N 1
ATOM 7632 C CA . SER B 1 239 ? -10.664 28.859 -12.648 1 97.56 239 SER B CA 1
ATOM 7633 C C . SER B 1 239 ? -9.352 29.172 -11.938 1 97.56 239 SER B C 1
ATOM 7635 O O . SER B 1 239 ? -9.211 30.234 -11.328 1 97.56 239 SER B O 1
ATOM 7637 N N . SER B 1 240 ? -8.406 28.328 -11.953 1 96.69 240 SER B N 1
ATOM 7638 C CA . SER B 1 240 ? -7.102 28.562 -11.336 1 96.69 240 SER B CA 1
ATOM 7639 C C . SER B 1 240 ? -6.32 29.641 -12.062 1 96.69 240 SER B C 1
ATOM 7641 O O . SER B 1 240 ? -5.637 30.453 -11.43 1 96.69 240 SER B O 1
ATOM 7643 N N . ILE B 1 241 ? -6.402 29.656 -13.406 1 95.88 241 ILE B N 1
ATOM 7644 C CA . ILE B 1 241 ? -5.754 30.688 -14.203 1 95.88 241 ILE B CA 1
ATOM 7645 C C . ILE B 1 241 ? -6.375 32.031 -13.875 1 95.88 241 ILE B C 1
ATOM 7647 O O . ILE B 1 241 ? -5.66 33.031 -13.664 1 95.88 241 ILE B O 1
ATOM 7651 N N . TYR B 1 242 ? -7.695 32.094 -13.836 1 96.56 242 TYR B N 1
ATOM 7652 C CA . TYR B 1 242 ? -8.398 33.281 -13.453 1 96.56 242 TYR B CA 1
ATOM 7653 C C . TYR B 1 242 ? -7.949 33.781 -12.078 1 96.56 242 TYR B C 1
ATOM 7655 O O . TYR B 1 242 ? -7.676 34.969 -11.883 1 96.56 242 TYR B O 1
ATOM 7663 N N . ASP B 1 243 ? -7.938 32.875 -11.125 1 95.31 243 ASP B N 1
ATOM 7664 C CA . ASP B 1 243 ? -7.5 33.188 -9.766 1 95.31 243 ASP B CA 1
ATOM 7665 C C . ASP B 1 243 ? -6.09 33.781 -9.758 1 95.31 243 ASP B C 1
ATOM 7667 O O . ASP B 1 243 ? -5.836 34.781 -9.102 1 95.31 243 ASP B O 1
ATOM 7671 N N . TYR B 1 244 ? -5.211 33.219 -10.484 1 93.12 244 TYR B N 1
ATOM 7672 C CA . TYR B 1 244 ? -3.82 33.656 -10.547 1 93.12 244 TYR B CA 1
ATOM 7673 C C . TYR B 1 244 ? -3.711 35.031 -11.156 1 93.12 244 TYR B C 1
ATOM 7675 O O . TYR B 1 244 ? -3.008 35.906 -10.625 1 93.12 244 TYR B O 1
ATOM 7683 N N . ILE B 1 245 ? -4.398 35.281 -12.242 1 93.56 245 ILE B N 1
ATOM 7684 C CA . ILE B 1 245 ? -4.336 36.562 -12.961 1 93.56 245 ILE B CA 1
ATOM 7685 C C . ILE B 1 245 ? -4.93 37.656 -12.094 1 93.56 245 ILE B C 1
ATOM 7687 O O . ILE B 1 245 ? -4.363 38.75 -11.992 1 93.56 245 ILE B O 1
ATOM 7691 N N . GLN B 1 246 ? -6.055 37.375 -11.484 1 95.12 246 GLN B N 1
ATOM 7692 C CA . GLN B 1 246 ? -6.68 38.375 -10.625 1 95.12 246 GLN B CA 1
ATOM 7693 C C . GLN B 1 246 ? -5.797 38.688 -9.43 1 95.12 246 GLN B C 1
ATOM 7695 O O . GLN B 1 246 ? -5.742 39.844 -8.984 1 95.12 246 GLN B O 1
ATOM 7700 N N . THR B 1 247 ? -5.195 37.75 -8.82 1 91.81 247 THR B N 1
ATOM 7701 C CA . THR B 1 247 ? -4.293 37.969 -7.699 1 91.81 247 THR B CA 1
ATOM 7702 C C . THR B 1 247 ? -3.086 38.781 -8.125 1 91.81 247 THR B C 1
ATOM 7704 O O . THR B 1 247 ? -2.666 39.688 -7.406 1 91.81 247 THR B O 1
ATOM 7707 N N . LYS B 1 248 ? -2.512 38.531 -9.273 1 87.69 248 LYS B N 1
ATOM 7708 C CA . LYS B 1 248 ? -1.362 39.25 -9.805 1 87.69 248 LYS B CA 1
ATOM 7709 C C . LYS B 1 248 ? -1.716 40.719 -10.086 1 87.69 248 LYS B C 1
ATOM 7711 O O . LYS B 1 248 ? -0.917 41.625 -9.82 1 87.69 248 LYS B O 1
ATOM 7716 N N . ASN B 1 249 ? -2.936 40.906 -10.625 1 92.5 249 ASN B N 1
ATOM 7717 C CA . ASN B 1 249 ? -3.379 42.25 -10.984 1 92.5 249 ASN B CA 1
ATOM 7718 C C . ASN B 1 249 ? -4.016 42.969 -9.797 1 92.5 249 ASN B C 1
ATOM 7720 O O . ASN B 1 249 ? -4.465 44.094 -9.922 1 92.5 249 ASN B O 1
ATOM 7724 N N . LYS B 1 250 ? -4.191 42.344 -8.656 1 92.62 250 LYS B N 1
ATOM 7725 C CA . LYS B 1 250 ? -4.805 42.906 -7.453 1 92.62 250 LYS B CA 1
ATOM 7726 C C . LYS B 1 250 ? -6.238 43.375 -7.727 1 92.62 250 LYS B C 1
ATOM 7728 O O . LYS B 1 250 ? -6.633 44.469 -7.324 1 92.62 250 LYS B O 1
ATOM 7733 N N . GLN B 1 251 ? -6.898 42.719 -8.508 1 93.5 251 GLN B N 1
ATOM 7734 C CA . GLN B 1 251 ? -8.305 42.969 -8.812 1 93.5 251 GLN B CA 1
ATOM 7735 C C . GLN B 1 251 ? -9.227 42.094 -7.961 1 93.5 251 GLN B C 1
ATOM 7737 O O . GLN B 1 251 ? -8.836 41.031 -7.5 1 93.5 251 GLN B O 1
ATOM 7742 N N . PRO B 1 252 ? -10.375 42.625 -7.703 1 92.94 252 PRO B N 1
ATOM 7743 C CA . PRO B 1 252 ? -11.305 41.781 -6.93 1 92.94 252 PRO B CA 1
ATOM 7744 C C . PRO B 1 252 ? -11.727 40.531 -7.668 1 92.94 252 PRO B C 1
ATOM 7746 O O . PRO B 1 252 ? -11.875 40.531 -8.891 1 92.94 252 PRO B O 1
ATOM 7749 N N . LYS B 1 253 ? -11.969 39.469 -7 1 93.5 253 LYS B N 1
ATOM 7750 C CA . LYS B 1 253 ? -12.312 38.156 -7.559 1 93.5 253 LYS B CA 1
ATOM 7751 C C . LYS B 1 253 ? -13.805 37.875 -7.441 1 93.5 253 LYS B C 1
ATOM 7753 O O . LYS B 1 253 ? -14.414 38.188 -6.406 1 93.5 253 LYS B O 1
ATOM 7758 N N . LYS B 1 254 ? -14.367 37.406 -8.438 1 93.38 254 LYS B N 1
ATOM 7759 C CA . LYS B 1 254 ? -15.766 36.969 -8.398 1 93.38 254 LYS B CA 1
ATOM 7760 C C . LYS B 1 254 ? -15.891 35.562 -7.82 1 93.38 254 LYS B C 1
ATOM 7762 O O . LYS B 1 254 ? -15.234 34.625 -8.297 1 93.38 254 LYS B O 1
ATOM 7767 N N . PRO B 1 255 ? -16.75 35.344 -6.898 1 91.94 255 PRO B N 1
ATOM 7768 C CA . PRO B 1 255 ? -16.828 34.094 -6.172 1 91.94 255 PRO B CA 1
ATOM 7769 C C . PRO B 1 255 ? -17.219 32.906 -7.074 1 91.94 255 PRO B C 1
ATOM 7771 O O . PRO B 1 255 ? -16.703 31.797 -6.895 1 91.94 255 PRO B O 1
ATOM 7774 N N . LEU B 1 256 ? -18 33.062 -8.031 1 92.94 256 LEU B N 1
ATOM 7775 C CA . LEU B 1 256 ? -18.438 31.984 -8.898 1 92.94 256 LEU B CA 1
ATOM 7776 C C . LEU B 1 256 ? -17.297 31.484 -9.766 1 92.94 256 LEU B C 1
ATOM 7778 O O . LEU B 1 256 ? -17.219 30.281 -10.039 1 92.94 256 LEU B O 1
ATOM 7782 N N . PHE B 1 257 ? -16.453 32.375 -10.188 1 93.69 257 PHE B N 1
ATOM 7783 C CA . PHE B 1 257 ? -15.328 31.984 -11.031 1 93.69 257 PHE B CA 1
ATOM 7784 C C . PHE B 1 257 ? -14.211 31.359 -10.203 1 93.69 257 PHE B C 1
ATOM 7786 O O . PHE B 1 257 ? -13.312 30.719 -10.75 1 93.69 257 PHE B O 1
ATOM 7793 N N . LEU B 1 258 ? -14.305 31.484 -8.875 1 94.69 258 LEU B N 1
ATOM 7794 C CA . LEU B 1 258 ? -13.273 30.953 -7.98 1 94.69 258 LEU B CA 1
ATOM 7795 C C . LEU B 1 258 ? -13.648 29.578 -7.457 1 94.69 258 LEU B C 1
ATOM 7797 O O . LEU B 1 258 ? -12.812 28.875 -6.891 1 94.69 258 LEU B O 1
ATOM 7801 N N . ALA B 1 259 ? -14.797 29.203 -7.711 1 95 259 ALA B N 1
ATOM 7802 C CA . ALA B 1 259 ? -15.352 28.016 -7.055 1 95 259 ALA B CA 1
ATOM 7803 C C . ALA B 1 259 ? -14.531 26.781 -7.375 1 95 259 ALA B C 1
ATOM 7805 O O . ALA B 1 259 ? -14.328 25.922 -6.508 1 95 259 ALA B O 1
ATOM 7806 N N . PHE B 1 260 ? -13.984 26.672 -8.633 1 96.81 260 PHE B N 1
ATOM 7807 C CA . PHE B 1 260 ? -13.266 25.484 -9.055 1 96.81 260 PHE B CA 1
ATOM 7808 C C . PHE B 1 260 ? -11.758 25.672 -8.945 1 96.81 260 PHE B C 1
ATOM 7810 O O . PHE B 1 260 ? -10.984 24.812 -9.359 1 96.81 260 PHE B O 1
ATOM 7817 N N . SER B 1 261 ? -11.305 26.781 -8.359 1 97.25 261 SER B N 1
ATOM 7818 C CA . SER B 1 261 ? -9.883 27.094 -8.336 1 97.25 261 SER B CA 1
ATOM 7819 C C . SER B 1 261 ? -9.133 26.203 -7.359 1 97.25 261 SER B C 1
ATOM 7821 O O . SER B 1 261 ? -9.438 26.172 -6.168 1 97.25 261 SER B O 1
ATOM 7823 N N . VAL B 1 262 ? -8.117 25.531 -7.848 1 95.31 262 VAL B N 1
ATOM 7824 C CA . VAL B 1 262 ? -7.293 24.641 -7.027 1 95.31 262 VAL B CA 1
ATOM 7825 C C . VAL B 1 262 ? -6.402 25.484 -6.109 1 95.31 262 VAL B C 1
ATOM 7827 O O . VAL B 1 262 ? -6.117 25.078 -4.98 1 95.31 262 VAL B O 1
ATOM 7830 N N . LEU B 1 263 ? -6.027 26.656 -6.504 1 93.31 263 LEU B N 1
ATOM 7831 C CA . LEU B 1 263 ? -5.148 27.531 -5.734 1 93.31 263 LEU B CA 1
ATOM 7832 C C . LEU B 1 263 ? -5.844 28.016 -4.473 1 93.31 263 LEU B C 1
ATOM 7834 O O . LEU B 1 263 ? -5.195 28.219 -3.441 1 93.31 263 LEU B O 1
ATOM 7838 N N . THR B 1 264 ? -7.102 28.156 -4.605 1 92.5 264 THR B N 1
ATOM 7839 C CA . THR B 1 264 ? -7.863 28.641 -3.461 1 92.5 264 THR B CA 1
ATOM 7840 C C . THR B 1 264 ? -8.328 27.484 -2.586 1 92.5 264 THR B C 1
ATOM 7842 O O . THR B 1 264 ? -8.273 27.562 -1.356 1 92.5 264 THR B O 1
ATOM 7845 N N . ASN B 1 265 ? -8.742 26.391 -3.199 1 94.19 265 ASN B N 1
ATOM 7846 C CA . ASN B 1 265 ? -9.414 25.312 -2.475 1 94.19 265 ASN B CA 1
ATOM 7847 C C . ASN B 1 265 ? -8.406 24.344 -1.851 1 94.19 265 ASN B C 1
ATOM 7849 O O . ASN B 1 265 ? -8.664 23.781 -0.787 1 94.19 265 ASN B O 1
ATOM 7853 N N . ALA B 1 266 ? -7.301 24.094 -2.43 1 91.62 266 ALA B N 1
ATOM 7854 C CA . ALA B 1 266 ? -6.344 23.094 -1.954 1 91.62 266 ALA B CA 1
ATOM 7855 C C . ALA B 1 266 ? -5.762 23.5 -0.604 1 91.62 266 ALA B C 1
ATOM 7857 O O . ALA B 1 266 ? -5.742 22.703 0.335 1 91.62 266 ALA B O 1
ATOM 7858 N N . PRO B 1 267 ? -5.332 24.766 -0.441 1 86.69 267 PRO B N 1
ATOM 7859 C CA . PRO B 1 267 ? -4.781 25.156 0.861 1 86.69 267 PRO B CA 1
ATOM 7860 C C . PRO B 1 267 ? -5.82 25.094 1.979 1 86.69 267 PRO B C 1
ATOM 7862 O O . PRO B 1 267 ? -5.473 24.875 3.141 1 86.69 267 PRO B O 1
ATOM 7865 N N . LYS B 1 268 ? -7.043 25.281 1.602 1 86.94 268 LYS B N 1
ATOM 7866 C CA . LYS B 1 268 ? -8.102 25.25 2.607 1 86.94 268 LYS B CA 1
ATOM 7867 C C . LYS B 1 268 ? -8.195 23.859 3.244 1 86.94 268 LYS B C 1
ATOM 7869 O O . LYS B 1 268 ? -8.602 23.734 4.398 1 86.94 268 LYS B O 1
ATOM 7874 N N . ILE B 1 269 ? -7.855 22.938 2.541 1 85.94 269 ILE B N 1
ATOM 7875 C CA . ILE B 1 269 ? -7.926 21.562 3.037 1 85.94 269 ILE B CA 1
ATOM 7876 C C . ILE B 1 269 ? -6.824 21.344 4.07 1 85.94 269 ILE B C 1
ATOM 7878 O O . ILE B 1 269 ? -7.062 20.719 5.109 1 85.94 269 ILE B O 1
ATOM 7882 N N . PHE B 1 270 ? -5.668 21.938 3.902 1 78.44 270 PHE B N 1
ATOM 7883 C CA . PHE B 1 270 ? -4.516 21.531 4.703 1 78.44 270 PHE B CA 1
ATOM 7884 C C . PHE B 1 270 ? -4.129 22.641 5.676 1 78.44 270 PHE B C 1
ATOM 7886 O O . PHE B 1 270 ? -3.246 22.453 6.52 1 78.44 270 PHE B O 1
ATOM 7893 N N . THR B 1 271 ? -4.715 23.766 5.586 1 73.81 271 THR B N 1
ATOM 7894 C CA . THR B 1 271 ? -4.391 24.844 6.508 1 73.81 271 THR B CA 1
ATOM 7895 C C . THR B 1 271 ? -5.215 24.734 7.785 1 73.81 271 THR B C 1
ATOM 7897 O O . THR B 1 271 ? -6.441 24.594 7.73 1 73.81 271 THR B O 1
ATOM 7900 N N . VAL B 1 272 ? -4.402 24.594 8.898 1 70.31 272 VAL B N 1
ATOM 7901 C CA . VAL B 1 272 ? -5.055 24.422 10.195 1 70.31 272 VAL B CA 1
ATOM 7902 C C . VAL B 1 272 ? -4.848 25.656 11.047 1 70.31 272 VAL B C 1
ATOM 7904 O O . VAL B 1 272 ? -3.709 26.062 11.312 1 70.31 272 VAL B O 1
ATOM 7907 N N . LYS B 1 273 ? -5.898 26.484 11.172 1 63.78 273 LYS B N 1
ATOM 7908 C CA . LYS B 1 273 ? -5.809 27.578 12.125 1 63.78 273 LYS B CA 1
ATOM 7909 C C . LYS B 1 273 ? -6.355 27.172 13.492 1 63.78 273 LYS B C 1
ATOM 7911 O O . LYS B 1 273 ? -7.465 26.641 13.594 1 63.78 273 LYS B O 1
ATOM 7916 N N . LYS B 1 274 ? -5.504 27.078 14.477 1 64.31 274 LYS B N 1
ATOM 7917 C CA . LYS B 1 274 ? -5.992 26.781 15.82 1 64.31 274 LYS B CA 1
ATOM 7918 C C . LYS B 1 274 ? -6.824 27.922 16.375 1 64.31 274 LYS B C 1
ATOM 7920 O O . LYS B 1 274 ? -6.34 29.062 16.5 1 64.31 274 LYS B O 1
ATOM 7925 N N . VAL B 1 275 ? -8.141 27.734 16.25 1 64.12 275 VAL B N 1
ATOM 7926 C CA . VAL B 1 275 ? -9.023 28.766 16.781 1 64.12 275 VAL B CA 1
ATOM 7927 C C . VAL B 1 275 ? -9.516 28.359 18.172 1 64.12 275 VAL B C 1
ATOM 7929 O O . VAL B 1 275 ? -9.898 27.203 18.391 1 64.12 275 VAL B O 1
ATOM 7932 N N . ASP B 1 276 ? -9.242 29.094 19.125 1 70.75 276 ASP B N 1
ATOM 7933 C CA . ASP B 1 276 ? -9.82 28.906 20.453 1 70.75 276 ASP B CA 1
ATOM 7934 C C . ASP B 1 276 ? -11.273 29.375 20.484 1 70.75 276 ASP B C 1
ATOM 7936 O O . ASP B 1 276 ? -11.57 30.469 20.969 1 70.75 276 ASP B O 1
ATOM 7940 N N . ASN B 1 277 ? -12.125 28.688 19.719 1 77.62 277 ASN B N 1
ATOM 7941 C CA . ASN B 1 277 ? -13.562 28.953 19.625 1 77.62 277 ASN B CA 1
ATOM 7942 C C . ASN B 1 277 ? -14.367 27.906 20.391 1 77.62 277 ASN B C 1
ATOM 7944 O O . ASN B 1 277 ? -14.234 26.703 20.125 1 77.62 277 ASN B O 1
ATOM 7948 N N . PRO B 1 278 ? -15.117 28.375 21.344 1 76.94 278 PRO B N 1
ATOM 7949 C CA . PRO B 1 278 ? -15.922 27.453 22.125 1 76.94 278 PRO B CA 1
ATOM 7950 C C . PRO B 1 278 ? -16.891 26.625 21.281 1 76.94 278 PRO B C 1
ATOM 7952 O O . PRO B 1 278 ? -17.406 25.609 21.734 1 76.94 278 PRO B O 1
ATOM 7955 N N . ASN B 1 279 ? -17.109 27.031 20.109 1 79.12 279 ASN B N 1
ATOM 7956 C CA . ASN B 1 279 ? -18.078 26.359 19.25 1 79.12 279 ASN B CA 1
ATOM 7957 C C . ASN B 1 279 ? -17.422 25.234 18.453 1 79.12 279 ASN B C 1
ATOM 7959 O O . ASN B 1 279 ? -18.094 24.516 17.719 1 79.12 279 ASN B O 1
ATOM 7963 N N . VAL B 1 280 ? -16.203 25.094 18.719 1 84.06 280 VAL B N 1
ATOM 7964 C CA . VAL B 1 280 ? -15.523 24.062 17.953 1 84.06 280 VAL B CA 1
ATOM 7965 C C . VAL B 1 280 ? -15.023 22.969 18.891 1 84.06 280 VAL B C 1
ATOM 7967 O O . VAL B 1 280 ? -14.383 23.25 19.906 1 84.06 280 VAL B O 1
ATOM 7970 N N . ILE B 1 281 ? -15.453 21.797 18.594 1 89.44 281 ILE B N 1
ATOM 7971 C CA . ILE B 1 281 ? -14.984 20.625 19.344 1 89.44 281 ILE B CA 1
ATOM 7972 C C . ILE B 1 281 ? -13.844 19.953 18.594 1 89.44 281 ILE B C 1
ATOM 7974 O O . ILE B 1 281 ? -14.086 19.078 17.75 1 89.44 281 ILE B O 1
ATOM 7978 N N . HIS B 1 282 ? -12.703 20.188 18.891 1 89.88 282 HIS B N 1
ATOM 7979 C CA . HIS B 1 282 ? -11.523 19.844 18.109 1 89.88 282 HIS B CA 1
ATOM 7980 C C . HIS B 1 282 ? -11.25 18.344 18.141 1 89.88 282 HIS B C 1
ATOM 7982 O O . HIS B 1 282 ? -10.781 17.766 17.156 1 89.88 282 HIS B O 1
ATOM 7988 N N . CYS B 1 283 ? -11.562 17.688 19.234 1 94.62 283 CYS B N 1
ATOM 7989 C CA . CYS B 1 283 ? -11.211 16.266 19.375 1 94.62 283 CYS B CA 1
ATOM 7990 C C . CYS B 1 283 ? -12.008 15.406 18.406 1 94.62 283 CYS B C 1
ATOM 7992 O O . CYS B 1 283 ? -11.633 14.266 18.141 1 94.62 283 CYS B O 1
ATOM 7994 N N . LEU B 1 284 ? -13.086 15.938 17.859 1 95.94 284 LEU B N 1
ATOM 7995 C CA . LEU B 1 284 ? -13.906 15.203 16.906 1 95.94 284 LEU B CA 1
ATOM 7996 C C . LEU B 1 284 ? -13.133 14.914 15.633 1 95.94 284 LEU B C 1
ATOM 7998 O O . LEU B 1 284 ? -13.398 13.922 14.945 1 95.94 284 LEU B O 1
ATOM 8002 N N . ASN B 1 285 ? -12.195 15.773 15.32 1 94.19 285 ASN B N 1
ATOM 8003 C CA . ASN B 1 285 ? -11.406 15.578 14.109 1 94.19 285 ASN B CA 1
ATOM 8004 C C . ASN B 1 285 ? -10.586 14.289 14.172 1 94.19 285 ASN B C 1
ATOM 8006 O O . ASN B 1 285 ? -10.57 13.508 13.219 1 94.19 285 ASN B O 1
ATOM 8010 N N . GLY B 1 286 ? -9.969 14.117 15.281 1 96.25 286 GLY B N 1
ATOM 8011 C CA . GLY B 1 286 ? -9.211 12.883 15.453 1 96.25 286 GLY B CA 1
ATOM 8012 C C . GLY B 1 286 ? -10.086 11.648 15.469 1 96.25 286 GLY B C 1
ATOM 8013 O O . GLY B 1 286 ? -9.742 10.633 14.859 1 96.25 286 GLY B O 1
ATOM 8014 N N . ILE B 1 287 ? -11.227 11.727 16.109 1 97.44 287 ILE B N 1
ATOM 8015 C CA . ILE B 1 287 ? -12.148 10.602 16.219 1 97.44 287 ILE B CA 1
ATOM 8016 C C . ILE B 1 287 ? -12.648 10.219 14.828 1 97.44 287 ILE B C 1
ATOM 8018 O O . ILE B 1 287 ? -12.719 9.039 14.484 1 97.44 287 ILE B O 1
ATOM 8022 N N . ARG B 1 288 ? -12.93 11.188 14.016 1 96.75 288 ARG B N 1
ATOM 8023 C CA . ARG B 1 288 ? -13.391 10.961 12.648 1 96.75 288 ARG B CA 1
ATOM 8024 C C . ARG B 1 288 ? -12.336 10.234 11.828 1 96.75 288 ARG B C 1
ATOM 8026 O O . ARG B 1 288 ? -12.648 9.281 11.109 1 96.75 288 ARG B O 1
ATOM 8033 N N . CYS B 1 289 ? -11.148 10.68 11.961 1 96.19 289 CYS B N 1
ATOM 8034 C CA . CYS B 1 289 ? -10.055 10.117 11.18 1 96.19 289 CYS B CA 1
ATOM 8035 C C . CYS B 1 289 ? -9.828 8.656 11.531 1 96.19 289 CYS B C 1
ATOM 8037 O O . CYS B 1 289 ? -9.766 7.797 10.648 1 96.19 289 CYS B O 1
ATOM 8039 N N . PHE B 1 290 ? -9.781 8.336 12.773 1 96.69 290 PHE B N 1
ATOM 8040 C CA . PHE B 1 290 ? -9.492 6.969 13.195 1 96.69 290 PHE B CA 1
ATOM 8041 C C . PHE B 1 290 ? -10.664 6.051 12.883 1 96.69 290 PHE B C 1
ATOM 8043 O O . PHE B 1 290 ? -10.477 4.879 12.547 1 96.69 290 PHE B O 1
ATOM 8050 N N . SER B 1 291 ? -11.844 6.562 13.008 1 97.44 291 SER B N 1
ATOM 8051 C CA . SER B 1 291 ? -13.016 5.77 12.648 1 97.44 291 SER B CA 1
ATOM 8052 C C . SER B 1 291 ? -13.031 5.461 11.148 1 97.44 291 SER B C 1
ATOM 8054 O O . SER B 1 291 ? -13.359 4.348 10.742 1 97.44 291 SER B O 1
ATOM 8056 N N . MET B 1 292 ? -12.633 6.438 10.352 1 97.12 292 MET B N 1
ATOM 8057 C CA . MET B 1 292 ? -12.594 6.227 8.906 1 97.12 292 MET B CA 1
ATOM 8058 C C . MET B 1 292 ? -11.523 5.203 8.531 1 97.12 292 MET B C 1
ATOM 8060 O O . MET B 1 292 ? -11.75 4.352 7.672 1 97.12 292 MET B O 1
ATOM 8064 N N . MET B 1 293 ? -10.406 5.266 9.164 1 96.38 293 MET B N 1
ATOM 8065 C CA . MET B 1 293 ? -9.344 4.293 8.922 1 96.38 293 MET B CA 1
ATOM 8066 C C . MET B 1 293 ? -9.812 2.885 9.273 1 96.38 293 MET B C 1
ATOM 8068 O O . MET B 1 293 ? -9.484 1.924 8.578 1 96.38 293 MET B O 1
ATOM 8072 N N . TRP B 1 294 ? -10.562 2.834 10.344 1 97.19 294 TRP B N 1
ATOM 8073 C CA . TRP B 1 294 ? -11.094 1.549 10.789 1 97.19 294 TRP B CA 1
ATOM 8074 C C . TRP B 1 294 ? -12.117 1.012 9.797 1 97.19 294 TRP B C 1
ATOM 8076 O O . TRP B 1 294 ? -12.172 -0.194 9.539 1 97.19 294 TRP B O 1
ATOM 8086 N N . VAL B 1 295 ? -12.867 1.887 9.172 1 96.94 295 VAL B N 1
ATOM 8087 C CA . VAL B 1 295 ? -13.836 1.489 8.148 1 96.94 295 VAL B CA 1
ATOM 8088 C C . VAL B 1 295 ? -13.102 0.912 6.941 1 96.94 295 VAL B C 1
ATOM 8090 O O . VAL B 1 295 ? -13.461 -0.155 6.441 1 96.94 295 VAL B O 1
ATOM 8093 N N . VAL B 1 296 ? -12.07 1.552 6.516 1 96.75 296 VAL B N 1
ATOM 8094 C CA . VAL B 1 296 ? -11.281 1.082 5.379 1 96.75 296 VAL B CA 1
ATOM 8095 C C . VAL B 1 296 ? -10.633 -0.259 5.715 1 96.75 296 VAL B C 1
ATOM 8097 O O . VAL B 1 296 ? -10.578 -1.158 4.871 1 96.75 296 VAL B O 1
ATOM 8100 N N . PHE B 1 297 ? -10.25 -0.376 6.969 1 96.25 297 PHE B N 1
ATOM 8101 C CA . PHE B 1 297 ? -9.625 -1.603 7.457 1 96.25 297 PHE B CA 1
ATOM 8102 C C . PHE B 1 297 ? -10.625 -2.758 7.438 1 96.25 297 PHE B C 1
ATOM 8104 O O . PHE B 1 297 ? -10.32 -3.832 6.914 1 96.25 297 PHE B O 1
ATOM 8111 N N . GLY B 1 298 ? -11.766 -2.539 7.961 1 95.88 298 GLY B N 1
ATOM 8112 C CA . GLY B 1 298 ? -12.797 -3.564 7.996 1 95.88 298 GLY B CA 1
ATOM 8113 C C . GLY B 1 298 ? -13.242 -4.008 6.617 1 95.88 298 GLY B C 1
ATOM 8114 O O . GLY B 1 298 ? -13.305 -5.207 6.332 1 95.88 298 GLY B O 1
ATOM 8115 N N . HIS B 1 299 ? -13.523 -3.072 5.742 1 96.81 299 HIS B N 1
ATOM 8116 C CA . HIS B 1 299 ? -13.938 -3.41 4.383 1 96.81 299 HIS B CA 1
ATOM 8117 C C . HIS B 1 299 ? -12.789 -4.039 3.598 1 96.81 299 HIS B C 1
ATOM 8119 O O . HIS B 1 299 ? -13.016 -4.859 2.707 1 96.81 299 HIS B O 1
ATOM 8125 N N . GLY B 1 300 ? -11.617 -3.639 3.979 1 95.88 300 GLY B N 1
ATOM 8126 C CA . GLY B 1 300 ? -10.453 -4.293 3.395 1 95.88 300 GLY B CA 1
ATOM 8127 C C . GLY B 1 300 ? -10.406 -5.785 3.674 1 95.88 300 GLY B C 1
ATOM 8128 O O . GLY B 1 300 ? -10.117 -6.582 2.777 1 95.88 300 GLY B O 1
ATOM 8129 N N . TYR B 1 301 ? -10.719 -6.148 4.871 1 93.5 301 TYR B N 1
ATOM 8130 C CA . TYR B 1 301 ? -10.734 -7.559 5.238 1 93.5 301 TYR B CA 1
ATOM 8131 C C . TYR B 1 301 ? -11.906 -8.281 4.582 1 93.5 301 TYR B C 1
ATOM 8133 O O . TYR B 1 301 ? -11.805 -9.461 4.234 1 93.5 301 TYR B O 1
ATOM 8141 N N . MET B 1 302 ? -13.016 -7.605 4.383 1 91.56 302 MET B N 1
ATOM 8142 C CA . MET B 1 302 ? -14.156 -8.211 3.701 1 91.56 302 MET B CA 1
ATOM 8143 C C . MET B 1 302 ? -13.789 -8.602 2.273 1 91.56 302 MET B C 1
ATOM 8145 O O . MET B 1 302 ? -14.18 -9.672 1.798 1 91.56 302 MET B O 1
ATOM 8149 N N . THR B 1 303 ? -13.078 -7.77 1.65 1 93.56 303 THR B N 1
ATOM 8150 C CA . THR B 1 303 ? -12.609 -8.062 0.3 1 93.56 303 THR B CA 1
ATOM 8151 C C . THR B 1 303 ? -11.5 -9.109 0.326 1 93.56 303 THR B C 1
ATOM 8153 O O . THR B 1 303 ? -11.43 -9.969 -0.549 1 93.56 303 THR B O 1
ATOM 8156 N N . PHE B 1 304 ? -10.672 -9.055 1.347 1 92.56 304 PHE B N 1
ATOM 8157 C CA . PHE B 1 304 ? -9.523 -9.945 1.488 1 92.56 304 PHE B CA 1
ATOM 8158 C C . PHE B 1 304 ? -9.969 -11.391 1.625 1 92.56 304 PHE B C 1
ATOM 8160 O O . PHE B 1 304 ? -9.305 -12.305 1.131 1 92.56 304 PHE B O 1
ATOM 8167 N N . TYR B 1 305 ? -11.141 -11.594 2.131 1 89.31 305 TYR B N 1
ATOM 8168 C CA . TYR B 1 305 ? -11.68 -12.938 2.334 1 89.31 305 TYR B CA 1
ATOM 8169 C C . TYR B 1 305 ? -12.055 -13.586 1.005 1 89.31 305 TYR B C 1
ATOM 8171 O O . TYR B 1 305 ? -11.992 -14.805 0.859 1 89.31 305 TYR B O 1
ATOM 8179 N N . ASP B 1 306 ? -12.398 -12.789 0.087 1 90.06 306 ASP B N 1
ATOM 8180 C CA . ASP B 1 306 ? -12.922 -13.289 -1.18 1 90.06 306 ASP B CA 1
ATOM 8181 C C . ASP B 1 306 ? -11.797 -13.484 -2.199 1 90.06 306 ASP B C 1
ATOM 8183 O O . ASP B 1 306 ? -12.047 -13.93 -3.32 1 90.06 306 ASP B O 1
ATOM 8187 N N . LEU B 1 307 ? -10.641 -13.25 -1.824 1 95.06 307 LEU B N 1
ATOM 8188 C CA . LEU B 1 307 ? -9.523 -13.344 -2.764 1 95.06 307 LEU B CA 1
ATOM 8189 C C . LEU B 1 307 ? -9.078 -14.789 -2.945 1 95.06 307 LEU B C 1
ATOM 8191 O O . LEU B 1 307 ? -9.461 -15.664 -2.162 1 95.06 307 LEU B O 1
ATOM 8195 N N . PRO B 1 308 ? -8.383 -15.086 -4.012 1 96 308 PRO B N 1
ATOM 8196 C CA . PRO B 1 308 ? -7.949 -16.453 -4.324 1 96 308 PRO B CA 1
ATOM 8197 C C . PRO B 1 308 ? -6.73 -16.875 -3.512 1 96 308 PRO B C 1
ATOM 8199 O O . PRO B 1 308 ? -5.676 -17.172 -4.082 1 96 308 PRO B O 1
ATOM 8202 N N . HIS B 1 309 ? -6.91 -17.109 -2.26 1 95.25 309 HIS B N 1
ATOM 8203 C CA . HIS B 1 309 ? -5.82 -17.469 -1.364 1 95.25 309 HIS B CA 1
ATOM 8204 C C . HIS B 1 309 ? -5.395 -18.922 -1.57 1 95.25 309 HIS B C 1
ATOM 8206 O O . HIS B 1 309 ? -6.238 -19.797 -1.763 1 95.25 309 HIS B O 1
ATOM 8212 N N . ILE B 1 310 ? -4.102 -19.141 -1.467 1 96.06 310 ILE B N 1
ATOM 8213 C CA . ILE B 1 310 ? -3.582 -20.5 -1.581 1 96.06 310 ILE B CA 1
ATOM 8214 C C . ILE B 1 310 ? -3.783 -21.234 -0.262 1 96.06 310 ILE B C 1
ATOM 8216 O O . ILE B 1 310 ? -3.691 -22.469 -0.214 1 96.06 310 ILE B O 1
ATOM 8220 N N . ASN B 1 311 ? -4.004 -20.562 0.813 1 93.69 311 ASN B N 1
ATOM 8221 C CA . ASN B 1 311 ? -4.219 -21.109 2.148 1 93.69 311 ASN B CA 1
ATOM 8222 C C . ASN B 1 311 ? -5.531 -20.625 2.752 1 93.69 311 ASN B C 1
ATOM 8224 O O . ASN B 1 311 ? -5.555 -20.109 3.871 1 93.69 311 ASN B O 1
ATOM 8228 N N . LYS B 1 312 ? -6.621 -20.875 2.09 1 91 312 LYS B N 1
ATOM 8229 C CA . LYS B 1 312 ? -7.941 -20.406 2.512 1 91 312 LYS B CA 1
ATOM 8230 C C . LYS B 1 312 ? -8.328 -21 3.857 1 91 312 LYS B C 1
ATOM 8232 O O . LYS B 1 312 ? -9.141 -20.438 4.59 1 91 312 LYS B O 1
ATOM 8237 N N . ASN B 1 313 ? -7.781 -22.109 4.23 1 87.69 313 ASN B N 1
ATOM 8238 C CA . ASN B 1 313 ? -8.078 -22.781 5.492 1 87.69 313 ASN B CA 1
ATOM 8239 C C . ASN B 1 313 ? -7.664 -21.922 6.688 1 87.69 313 ASN B C 1
ATOM 8241 O O . ASN B 1 313 ? -8.234 -22.047 7.773 1 87.69 313 ASN B O 1
ATOM 8245 N N . LYS B 1 314 ? -6.703 -21.062 6.496 1 88.81 314 LYS B N 1
ATOM 8246 C CA . LYS B 1 314 ? -6.203 -20.234 7.582 1 88.81 314 LYS B CA 1
ATOM 8247 C C . LYS B 1 314 ? -7.238 -19.203 8.008 1 88.81 314 LYS B C 1
ATOM 8249 O O . LYS B 1 314 ? -7.176 -18.672 9.117 1 88.81 314 LYS B O 1
ATOM 8254 N N . PHE B 1 315 ? -8.164 -18.891 7.199 1 84.62 315 PHE B N 1
ATOM 8255 C CA . PHE B 1 315 ? -9.227 -17.953 7.555 1 84.62 315 PHE B CA 1
ATOM 8256 C C . PHE B 1 315 ? -9.992 -18.438 8.781 1 84.62 315 PHE B C 1
ATOM 8258 O O . PHE B 1 315 ? -10.305 -17.656 9.68 1 84.62 315 PHE B O 1
ATOM 8265 N N . TYR B 1 316 ? -10.156 -19.641 8.922 1 77.38 316 TYR B N 1
ATOM 8266 C CA . TYR B 1 316 ? -11.07 -20.156 9.938 1 77.38 316 TYR B CA 1
ATOM 8267 C C . TYR B 1 316 ? -10.359 -20.359 11.266 1 77.38 316 TYR B C 1
ATOM 8269 O O . TYR B 1 316 ? -10.992 -20.391 12.32 1 77.38 316 TYR B O 1
ATOM 8277 N N . THR B 1 317 ? -9.055 -20.438 11.18 1 82.62 317 THR B N 1
ATOM 8278 C CA . THR B 1 317 ? -8.297 -20.375 12.43 1 82.62 317 THR B CA 1
ATOM 8279 C C . THR B 1 317 ? -8.062 -18.922 12.836 1 82.62 317 THR B C 1
ATOM 8281 O O . THR B 1 317 ? -7.98 -18.609 14.023 1 82.62 317 THR B O 1
ATOM 8284 N N . TRP B 1 318 ? -8.016 -18.156 11.82 1 89.31 318 TRP B N 1
ATOM 8285 C CA . TRP B 1 318 ? -7.77 -16.75 12.062 1 89.31 318 TRP B CA 1
ATOM 8286 C C . TRP B 1 318 ? -8.945 -16.109 12.789 1 89.31 318 TRP B C 1
ATOM 8288 O O . TRP B 1 318 ? -8.758 -15.25 13.664 1 89.31 318 TRP B O 1
ATOM 8298 N N . VAL B 1 319 ? -10.195 -16.531 12.5 1 87.62 319 VAL B N 1
ATOM 8299 C CA . VAL B 1 319 ? -11.406 -15.969 13.086 1 87.62 319 VAL B CA 1
ATOM 8300 C C . VAL B 1 319 ? -11.414 -16.203 14.602 1 87.62 319 VAL B C 1
ATOM 8302 O O . VAL B 1 319 ? -12.055 -15.469 15.352 1 87.62 319 VAL B O 1
ATOM 8305 N N . GLU B 1 320 ? -10.609 -17.141 15.062 1 88.06 320 GLU B N 1
ATOM 8306 C CA . GLU B 1 320 ? -10.586 -17.516 16.469 1 88.06 320 GLU B CA 1
ATOM 8307 C C . GLU B 1 320 ? -9.5 -16.766 17.234 1 88.06 320 GLU B C 1
ATOM 8309 O O . GLU B 1 320 ? -9.328 -16.969 18.438 1 88.06 320 GLU B O 1
ATOM 8314 N N . THR B 1 321 ? -8.844 -15.93 16.578 1 92.62 321 THR B N 1
ATOM 8315 C CA . THR B 1 321 ? -7.793 -15.164 17.234 1 92.62 321 THR B CA 1
ATOM 8316 C C . THR B 1 321 ? -8.352 -13.875 17.828 1 92.62 321 THR B C 1
ATOM 8318 O O . THR B 1 321 ? -9.391 -13.375 17.391 1 92.62 321 THR B O 1
ATOM 8321 N N . PRO B 1 322 ? -7.695 -13.32 18.844 1 94.62 322 PRO B N 1
ATOM 8322 C CA . PRO B 1 322 ? -8.133 -12.039 19.406 1 94.62 322 PRO B CA 1
ATOM 8323 C C . PRO B 1 322 ? -8.047 -10.891 18.422 1 94.62 322 PRO B C 1
ATOM 8325 O O . PRO B 1 322 ? -8.867 -9.969 18.453 1 94.62 322 PRO B O 1
ATOM 8328 N N . TYR B 1 323 ? -7.113 -10.969 17.594 1 95.25 323 TYR B N 1
ATOM 8329 C CA . TYR B 1 323 ? -6.918 -9.914 16.609 1 95.25 323 TYR B CA 1
ATOM 8330 C C . TYR B 1 323 ? -8.117 -9.82 15.672 1 95.25 323 TYR B C 1
ATOM 8332 O O . TYR B 1 323 ? -8.492 -8.727 15.234 1 95.25 323 TYR B O 1
ATOM 8340 N N . SER B 1 324 ? -8.742 -10.969 15.359 1 93.31 324 SER B N 1
ATOM 8341 C CA . SER B 1 324 ? -9.875 -11.008 14.43 1 93.31 324 SER B CA 1
ATOM 8342 C C . SER B 1 324 ? -11.047 -10.195 14.969 1 93.31 324 SER B C 1
ATOM 8344 O O . SER B 1 324 ? -11.93 -9.797 14.203 1 93.31 324 SER B O 1
ATOM 8346 N N . MET B 1 325 ? -11.086 -9.867 16.25 1 95.69 325 MET B N 1
ATOM 8347 C CA . MET B 1 325 ? -12.195 -9.141 16.875 1 95.69 325 MET B CA 1
ATOM 8348 C C . MET B 1 325 ? -12.25 -7.703 16.375 1 95.69 325 MET B C 1
ATOM 8350 O O . MET B 1 325 ? -13.32 -7.094 16.328 1 95.69 325 MET B O 1
ATOM 8354 N N . LEU B 1 326 ? -11.133 -7.176 15.977 1 95.5 326 LEU B N 1
ATOM 8355 C CA . LEU B 1 326 ? -11.078 -5.824 15.438 1 95.5 326 LEU B CA 1
ATOM 8356 C C . LEU B 1 326 ? -11.844 -5.734 14.117 1 95.5 326 LEU B C 1
ATOM 8358 O O . LEU B 1 326 ? -12.312 -4.66 13.742 1 95.5 326 LEU B O 1
ATOM 8362 N N . VAL B 1 327 ? -11.945 -6.875 13.477 1 94.06 327 VAL B N 1
ATOM 8363 C CA . VAL B 1 327 ? -12.664 -6.926 12.203 1 94.06 327 VAL B CA 1
ATOM 8364 C C . VAL B 1 327 ? -14.102 -7.375 12.438 1 94.06 327 VAL B C 1
ATOM 8366 O O . VAL B 1 327 ? -15.039 -6.781 11.898 1 94.06 327 VAL B O 1
ATOM 8369 N N . GLN B 1 328 ? -14.234 -8.398 13.234 1 92.69 328 GLN B N 1
ATOM 8370 C CA . GLN B 1 328 ? -15.555 -8.961 13.477 1 92.69 328 GLN B CA 1
ATOM 8371 C C . GLN B 1 328 ? -16.484 -7.949 14.148 1 92.69 328 GLN B C 1
ATOM 8373 O O . GLN B 1 328 ? -17.688 -7.918 13.875 1 92.69 328 GLN B O 1
ATOM 8378 N N . ASN B 1 329 ? -15.961 -7.109 15.016 1 95.5 329 ASN B N 1
ATOM 8379 C CA . ASN B 1 329 ? -16.734 -6.078 15.695 1 95.5 329 ASN B CA 1
ATOM 8380 C C . ASN B 1 329 ? -16.406 -4.684 15.18 1 95.5 329 ASN B C 1
ATOM 8382 O O . ASN B 1 329 ? -16.578 -3.693 15.891 1 95.5 329 ASN B O 1
ATOM 8386 N N . GLY B 1 330 ? -15.93 -4.652 13.984 1 94.12 330 GLY B N 1
ATOM 8387 C CA . GLY B 1 330 ? -15.523 -3.396 13.383 1 94.12 330 GLY B CA 1
ATOM 8388 C C . GLY B 1 330 ? -16.688 -2.482 13.055 1 94.12 330 GLY B C 1
ATOM 8389 O O . GLY B 1 330 ? -16.5 -1.281 12.852 1 94.12 330 GLY B O 1
ATOM 8390 N N . SER B 1 331 ? -17.906 -2.959 13.047 1 94.19 331 SER B N 1
ATOM 8391 C CA . SER B 1 331 ? -19.078 -2.156 12.734 1 94.19 331 SER B CA 1
ATOM 8392 C C . SER B 1 331 ? -19.312 -1.075 13.781 1 94.19 331 SER B C 1
ATOM 8394 O O . SER B 1 331 ? -20.062 -0.128 13.547 1 94.19 331 SER B O 1
ATOM 8396 N N . LEU B 1 332 ? -18.625 -1.157 14.898 1 96.88 332 LEU B N 1
ATOM 8397 C CA . LEU B 1 332 ? -18.766 -0.179 15.969 1 96.88 332 LEU B CA 1
ATOM 8398 C C . LEU B 1 332 ? -18.25 1.187 15.531 1 96.88 332 LEU B C 1
ATOM 8400 O O . LEU B 1 332 ? -18.656 2.215 16.078 1 96.88 332 LEU B O 1
ATOM 8404 N N . CYS B 1 333 ? -17.344 1.181 14.594 1 96.25 333 CYS B N 1
ATOM 8405 C CA . CYS B 1 333 ? -16.828 2.451 14.102 1 96.25 333 CYS B CA 1
ATOM 8406 C C . CYS B 1 333 ? -17.922 3.273 13.438 1 96.25 333 CYS B C 1
ATOM 8408 O O . CYS B 1 333 ? -17.906 4.504 13.5 1 96.25 333 CYS B O 1
ATOM 8410 N N . VAL B 1 334 ? -18.906 2.627 12.844 1 97 334 VAL B N 1
ATOM 8411 C CA . VAL B 1 334 ? -20.031 3.311 12.211 1 97 334 VAL B CA 1
ATOM 8412 C C . VAL B 1 334 ? -20.891 3.986 13.266 1 97 334 VAL B C 1
ATOM 8414 O O . VAL B 1 334 ? -21.438 5.07 13.039 1 97 334 VAL B O 1
ATOM 8417 N N . ASP B 1 335 ? -20.984 3.377 14.383 1 98 335 ASP B N 1
ATOM 8418 C CA . ASP B 1 335 ? -21.766 3.943 15.477 1 98 335 ASP B CA 1
ATOM 8419 C C . ASP B 1 335 ? -21.125 5.219 16.016 1 98 335 ASP B C 1
ATOM 8421 O O . ASP B 1 335 ? -21.812 6.121 16.484 1 98 335 ASP B O 1
ATOM 8425 N N . THR B 1 336 ? -19.828 5.281 15.938 1 98.31 336 THR B N 1
ATOM 8426 C CA . THR B 1 336 ? -19.156 6.535 16.266 1 98.31 336 THR B CA 1
ATOM 8427 C C . THR B 1 336 ? -19.625 7.66 15.352 1 98.31 336 THR B C 1
ATOM 8429 O O . THR B 1 336 ? -19.891 8.773 15.812 1 98.31 336 THR B O 1
ATOM 8432 N N . PHE B 1 337 ? -19.828 7.359 14.133 1 98 337 PHE B N 1
ATOM 8433 C CA . PHE B 1 337 ? -20.266 8.359 13.164 1 98 337 PHE B CA 1
ATOM 8434 C C . PHE B 1 337 ? -21.703 8.758 13.422 1 98 337 PHE B C 1
ATOM 8436 O O . PHE B 1 337 ? -22.062 9.93 13.289 1 98 337 PHE B O 1
ATOM 8443 N N . PHE B 1 338 ? -22.547 7.797 13.781 1 98.38 338 PHE B N 1
ATOM 8444 C CA . PHE B 1 338 ? -23.938 8.117 14.086 1 98.38 338 PHE B CA 1
ATOM 8445 C C . PHE B 1 338 ? -24.016 9.016 15.312 1 98.38 338 PHE B C 1
ATOM 8447 O O . PHE B 1 338 ? -24.797 9.977 15.336 1 98.38 338 PHE B O 1
ATOM 8454 N N . PHE B 1 339 ? -23.219 8.664 16.328 1 98.19 339 PHE B N 1
ATOM 8455 C CA . PHE B 1 339 ? -23.172 9.5 17.531 1 98.19 339 PHE B CA 1
ATOM 8456 C C . PHE B 1 339 ? -22.781 10.93 17.172 1 98.19 339 PHE B C 1
ATOM 8458 O O . PHE B 1 339 ? -23.438 11.883 17.609 1 98.19 339 PHE B O 1
ATOM 8465 N N . MET B 1 340 ? -21.766 11.078 16.391 1 97.81 340 MET B N 1
ATOM 8466 C CA . MET B 1 340 ? -21.266 12.398 16.016 1 97.81 340 MET B CA 1
ATOM 8467 C C . MET B 1 340 ? -22.281 13.148 15.156 1 97.81 340 MET B C 1
ATOM 8469 O O . MET B 1 340 ? -22.453 14.359 15.289 1 97.81 340 MET B O 1
ATOM 8473 N N . SER B 1 341 ? -22.906 12.438 14.266 1 97.56 341 SER B N 1
ATOM 8474 C CA . SER B 1 341 ? -23.938 13.039 13.422 1 97.56 341 SER B CA 1
ATOM 8475 C C . SER B 1 341 ? -25.062 13.633 14.266 1 97.56 341 SER B C 1
ATOM 8477 O O . SER B 1 341 ? -25.5 14.758 14.016 1 97.56 341 SER B O 1
ATOM 8479 N N . GLY B 1 342 ? -25.516 12.883 15.266 1 98.06 342 GLY B N 1
ATOM 8480 C CA . GLY B 1 342 ? -26.547 13.391 16.156 1 98.06 342 GLY B CA 1
ATOM 8481 C C . GLY B 1 342 ? -26.109 14.609 16.953 1 98.06 342 GLY B C 1
ATOM 8482 O O . GLY B 1 342 ? -26.844 15.594 17.031 1 98.06 342 GLY B O 1
ATOM 8483 N N . LEU B 1 343 ? -24.953 14.531 17.438 1 97.62 343 LEU B N 1
ATOM 8484 C CA . LEU B 1 343 ? -24.406 15.617 18.25 1 97.62 343 LEU B CA 1
ATOM 8485 C C . LEU B 1 343 ? -24.281 16.891 17.422 1 97.62 343 LEU B C 1
ATOM 8487 O O . LEU B 1 343 ? -24.734 17.953 17.828 1 97.62 343 LEU B O 1
ATOM 8491 N N . LEU B 1 344 ? -23.719 16.766 16.234 1 95.19 344 LEU B N 1
ATOM 8492 C CA . LEU B 1 344 ? -23.438 17.922 15.398 1 95.19 344 LEU B CA 1
ATOM 8493 C C . LEU B 1 344 ? -24.719 18.484 14.797 1 95.19 344 LEU B C 1
ATOM 8495 O O . LEU B 1 344 ? -24.828 19.688 14.57 1 95.19 344 LEU B O 1
ATOM 8499 N N . MET B 1 345 ? -25.641 17.578 14.555 1 95.25 345 MET B N 1
ATOM 8500 C CA . MET B 1 345 ? -26.938 18.031 14.07 1 95.25 345 MET B CA 1
ATOM 8501 C C . MET B 1 345 ? -27.609 18.938 15.086 1 95.25 345 MET B C 1
ATOM 8503 O O . MET B 1 345 ? -28.109 20.016 14.742 1 95.25 345 MET B O 1
ATOM 8507 N N . LEU B 1 346 ? -27.625 18.516 16.266 1 96.12 346 LEU B N 1
ATOM 8508 C CA . LEU B 1 346 ? -28.219 19.328 17.312 1 96.12 346 LEU B CA 1
ATOM 8509 C C . LEU B 1 346 ? -27.453 20.641 17.484 1 96.12 346 LEU B C 1
ATOM 8511 O O . LEU B 1 346 ? -28.062 21.703 17.578 1 96.12 346 LEU B O 1
ATOM 8515 N N . TRP B 1 347 ? -26.188 20.5 17.562 1 93.75 347 TRP B N 1
ATOM 8516 C CA . TRP B 1 347 ? -25.328 21.656 17.766 1 93.75 347 TRP B CA 1
ATOM 8517 C C . TRP B 1 347 ? -25.562 22.703 16.688 1 93.75 347 TRP B C 1
ATOM 8519 O O . TRP B 1 347 ? -25.734 23.891 16.984 1 93.75 347 TRP B O 1
ATOM 8529 N N . GLY B 1 348 ? -25.625 22.328 15.445 1 92.06 348 GLY B N 1
ATOM 8530 C CA . GLY B 1 348 ? -25.844 23.234 14.328 1 92.06 348 GLY B CA 1
ATOM 8531 C C . GLY B 1 348 ? -27.25 23.812 14.312 1 92.06 348 GLY B C 1
ATOM 8532 O O . GLY B 1 348 ? -27.438 25 14.062 1 92.06 348 GLY B O 1
ATOM 8533 N N . ALA B 1 349 ? -28.219 23.047 14.602 1 94.56 349 ALA B N 1
ATOM 8534 C CA . ALA B 1 349 ? -29.609 23.484 14.594 1 94.56 349 ALA B CA 1
ATOM 8535 C C . ALA B 1 349 ? -29.875 24.484 15.711 1 94.56 349 ALA B C 1
ATOM 8537 O O . ALA B 1 349 ? -30.531 25.516 15.492 1 94.56 349 ALA B O 1
ATOM 8538 N N . PHE B 1 350 ? -29.375 24.219 16.875 1 95 350 PHE B N 1
ATOM 8539 C CA . PHE B 1 350 ? -29.594 25.109 18.016 1 95 350 PHE B CA 1
ATOM 8540 C C . PHE B 1 350 ? -28.891 26.438 17.812 1 95 350 PHE B C 1
ATOM 8542 O O . PHE B 1 350 ? -29.422 27.484 18.219 1 95 350 PHE B O 1
ATOM 8549 N N . ARG B 1 351 ? -27.766 26.375 17.219 1 92.06 351 ARG B N 1
ATOM 8550 C CA . ARG B 1 351 ? -27.078 27.609 16.891 1 92.06 351 ARG B CA 1
ATOM 8551 C C . ARG B 1 351 ? -27.891 28.453 15.914 1 92.06 351 ARG B C 1
ATOM 8553 O O . ARG B 1 351 ? -27.984 29.672 16.078 1 92.06 351 ARG B O 1
ATOM 8560 N N . GLU B 1 352 ? -28.438 27.797 14.961 1 91.62 352 GLU B N 1
ATOM 8561 C CA . GLU B 1 352 ? -29.281 28.484 13.992 1 91.62 352 GLU B CA 1
ATOM 8562 C C . GLU B 1 352 ? -30.562 29.016 14.656 1 91.62 352 GLU B C 1
ATOM 8564 O O . GLU B 1 352 ? -30.984 30.141 14.375 1 91.62 352 GLU B O 1
ATOM 8569 N N . MET B 1 353 ? -31.141 28.312 15.484 1 93.31 353 MET B N 1
ATOM 8570 C CA . MET B 1 353 ? -32.375 28.703 16.156 1 93.31 353 MET B CA 1
ATOM 8571 C C . MET B 1 353 ? -32.125 29.828 17.156 1 93.31 353 MET B C 1
ATOM 8573 O O . MET B 1 353 ? -33.031 30.625 17.422 1 93.31 353 MET B O 1
ATOM 8577 N N . GLU B 1 354 ? -30.953 29.828 17.703 1 92.12 354 GLU B N 1
ATOM 8578 C CA . GLU B 1 354 ? -30.578 30.953 18.547 1 92.12 354 GLU B CA 1
ATOM 8579 C C . GLU B 1 354 ? -30.562 32.25 17.75 1 92.12 354 GLU B C 1
ATOM 8581 O O . GLU B 1 354 ? -30.984 33.312 18.266 1 92.12 354 GLU B O 1
ATOM 8586 N N . LYS B 1 355 ? -30.125 32.125 16.594 1 90.94 355 LYS B N 1
ATOM 8587 C CA . LYS B 1 355 ? -30.047 33.281 15.719 1 90.94 355 LYS B CA 1
ATOM 8588 C C . LYS B 1 355 ? -31.422 33.688 15.195 1 90.94 355 LYS B C 1
ATOM 8590 O O . LYS B 1 355 ? -31.688 34.875 14.992 1 90.94 355 LYS B O 1
ATOM 8595 N N . THR B 1 356 ? -32.312 32.781 14.984 1 92.25 356 THR B N 1
ATOM 8596 C CA . THR B 1 356 ? -33.625 33.031 14.367 1 92.25 356 THR B CA 1
ATOM 8597 C C . THR B 1 356 ? -34.719 33.031 15.414 1 92.25 356 THR B C 1
ATOM 8599 O O . THR B 1 356 ? -35.906 33 15.078 1 92.25 356 THR B O 1
ATOM 8602 N N . LYS B 1 357 ? -34.438 33.188 16.547 1 90.19 357 LYS B N 1
ATOM 8603 C CA . LYS B 1 357 ? -35.375 33.219 17.672 1 90.19 357 LYS B CA 1
ATOM 8604 C C . LYS B 1 357 ? -36.281 32 17.656 1 90.19 357 LYS B C 1
ATOM 8606 O O . LYS B 1 357 ? -37.5 32.156 17.75 1 90.19 357 LYS B O 1
ATOM 8611 N N . GLY B 1 358 ? -35.688 30.797 17.281 1 88.5 358 GLY B N 1
ATOM 8612 C CA . GLY B 1 358 ? -36.406 29.531 17.453 1 88.5 358 GLY B CA 1
ATOM 8613 C C . GLY B 1 358 ? -36.938 28.984 16.141 1 88.5 358 GLY B C 1
ATOM 8614 O O . GLY B 1 358 ? -37.469 27.875 16.109 1 88.5 358 GLY B O 1
ATOM 8615 N N . TYR B 1 359 ? -36.781 29.719 15.109 1 91.56 359 TYR B N 1
ATOM 8616 C CA . TYR B 1 359 ? -37.312 29.281 13.82 1 91.56 359 TYR B CA 1
ATOM 8617 C C . TYR B 1 359 ? -36.281 28.438 13.07 1 91.56 359 TYR B C 1
ATOM 8619 O O . TYR B 1 359 ? -35.125 28.812 12.984 1 91.56 359 TYR B O 1
ATOM 8627 N N . LEU B 1 360 ? -36.75 27.281 12.656 1 92.19 360 LEU B N 1
ATOM 8628 C CA . LEU B 1 360 ? -35.938 26.391 11.852 1 92.19 360 LEU B CA 1
ATOM 8629 C C . LEU B 1 360 ? -36.469 26.281 10.43 1 92.19 360 LEU B C 1
ATOM 8631 O O . LEU B 1 360 ? -37.594 25.797 10.227 1 92.19 360 LEU B O 1
ATOM 8635 N N . ASN B 1 361 ? -35.719 26.781 9.359 1 92.12 361 ASN B N 1
ATOM 8636 C CA . ASN B 1 361 ? -36.094 26.641 7.961 1 92.12 361 ASN B CA 1
ATOM 8637 C C . ASN B 1 361 ? -35.844 25.234 7.441 1 92.12 361 ASN B C 1
ATOM 8639 O O . ASN B 1 361 ? -34.812 24.953 6.852 1 92.12 361 ASN B O 1
ATOM 8643 N N . ILE B 1 362 ? -36.812 24.406 7.508 1 94.38 362 ILE B N 1
ATOM 8644 C CA . ILE B 1 362 ? -36.688 22.984 7.242 1 94.38 362 ILE B CA 1
ATOM 8645 C C . ILE B 1 362 ? -36.406 22.75 5.758 1 94.38 362 ILE B C 1
ATOM 8647 O O . ILE B 1 362 ? -35.594 21.922 5.398 1 94.38 362 ILE B O 1
ATOM 8651 N N . LYS B 1 363 ? -37.062 23.469 4.832 1 94.31 363 LYS B N 1
ATOM 8652 C CA . LYS B 1 363 ? -36.875 23.281 3.395 1 94.31 363 LYS B CA 1
ATOM 8653 C C . LYS B 1 363 ? -35.438 23.594 2.977 1 94.31 363 LYS B C 1
ATOM 8655 O O . LYS B 1 363 ? -34.844 22.844 2.211 1 94.31 363 LYS B O 1
ATOM 8660 N N . MET B 1 364 ? -34.938 24.625 3.475 1 90.94 364 MET B N 1
ATOM 8661 C CA . MET B 1 364 ? -33.594 25.016 3.127 1 90.94 364 MET B CA 1
ATOM 8662 C C . MET B 1 364 ? -32.562 24.062 3.76 1 90.94 364 MET B C 1
ATOM 8664 O O . MET B 1 364 ? -31.516 23.812 3.184 1 90.94 364 MET B O 1
ATOM 8668 N N . MET B 1 365 ? -32.938 23.656 4.902 1 92.69 365 MET B N 1
ATOM 8669 C CA . MET B 1 365 ? -32.062 22.703 5.586 1 92.69 365 MET B CA 1
ATOM 8670 C C . MET B 1 365 ? -31.922 21.438 4.766 1 92.69 365 MET B C 1
ATOM 8672 O O . MET B 1 365 ? -30.797 20.938 4.586 1 92.69 365 MET B O 1
ATOM 8676 N N . TYR B 1 366 ? -33.031 20.922 4.258 1 95.5 366 TYR B N 1
ATOM 8677 C CA . TYR B 1 366 ? -33 19.703 3.457 1 95.5 366 TYR B CA 1
ATOM 8678 C C . TYR B 1 366 ? -32.281 19.938 2.139 1 95.5 366 TYR B C 1
ATOM 8680 O O . TYR B 1 366 ? -31.516 19.078 1.688 1 95.5 366 TYR B O 1
ATOM 8688 N N . PHE B 1 367 ? -32.438 21.047 1.578 1 94 367 PHE B N 1
ATOM 8689 C CA . PHE B 1 367 ? -31.812 21.391 0.306 1 94 367 PHE B CA 1
ATOM 8690 C C . PHE B 1 367 ? -30.297 21.453 0.452 1 94 367 PHE B C 1
ATOM 8692 O O . PHE B 1 367 ? -29.562 20.875 -0.359 1 94 367 PHE B O 1
ATOM 8699 N N . HIS B 1 368 ? -29.812 22.094 1.468 1 91.06 368 HIS B N 1
ATOM 8700 C CA . HIS B 1 368 ? -28.375 22.234 1.712 1 91.06 368 HIS B CA 1
ATOM 8701 C C . HIS B 1 368 ? -27.719 20.875 1.909 1 91.06 368 HIS B C 1
ATOM 8703 O O . HIS B 1 368 ? -26.641 20.625 1.387 1 91.06 368 HIS B O 1
ATOM 8709 N N . ARG B 1 369 ? -28.359 20.078 2.605 1 93 369 ARG B N 1
ATOM 8710 C CA . ARG B 1 369 ? -27.828 18.75 2.859 1 93 369 ARG B CA 1
ATOM 8711 C C . ARG B 1 369 ? -27.719 17.953 1.565 1 93 369 ARG B C 1
ATOM 8713 O O . ARG B 1 369 ? -26.703 17.297 1.313 1 93 369 ARG B O 1
ATOM 8720 N N . TYR B 1 370 ? -28.719 18 0.768 1 95.88 370 TYR B N 1
ATOM 8721 C CA . TYR B 1 370 ? -28.75 17.234 -0.478 1 95.88 370 TYR B CA 1
ATOM 8722 C C . TYR B 1 370 ? -27.656 17.703 -1.432 1 95.88 370 TYR B C 1
ATOM 8724 O O . TYR B 1 370 ? -26.969 16.891 -2.035 1 95.88 370 TYR B O 1
ATOM 8732 N N . ILE B 1 371 ? -27.484 18.969 -1.538 1 94.56 371 ILE B N 1
ATOM 8733 C CA . ILE B 1 371 ? -26.531 19.531 -2.484 1 94.56 371 ILE B CA 1
ATOM 8734 C C . ILE B 1 371 ? -25.109 19.297 -1.985 1 94.56 371 ILE B C 1
ATOM 8736 O O . ILE B 1 371 ? -24.172 19.203 -2.781 1 94.56 371 ILE B O 1
ATOM 8740 N N . ARG B 1 372 ? -24.953 19.172 -0.735 1 92.38 372 ARG B N 1
ATOM 8741 C CA . ARG B 1 372 ? -23.625 18.969 -0.151 1 92.38 372 ARG B CA 1
ATOM 8742 C C . ARG B 1 372 ? -23.172 17.531 -0.334 1 92.38 372 ARG B C 1
ATOM 8744 O O . ARG B 1 372 ? -21.984 17.281 -0.597 1 92.38 372 ARG B O 1
ATOM 8751 N N . LEU B 1 373 ? -24.031 16.578 -0.311 1 95.44 373 LEU B N 1
ATOM 8752 C CA . LEU B 1 373 ? -23.672 15.172 -0.29 1 95.44 373 LEU B CA 1
ATOM 8753 C C . LEU B 1 373 ? -23.75 14.57 -1.688 1 95.44 373 LEU B C 1
ATOM 8755 O O . LEU B 1 373 ? -22.906 13.766 -2.074 1 95.44 373 LEU B O 1
ATOM 8759 N N . THR B 1 374 ? -24.625 14.93 -2.494 1 97.38 374 THR B N 1
ATOM 8760 C CA . THR B 1 374 ? -25.094 14.188 -3.66 1 97.38 374 THR B CA 1
ATOM 8761 C C . THR B 1 374 ? -24.094 14.289 -4.805 1 97.38 374 THR B C 1
ATOM 8763 O O . THR B 1 374 ? -23.891 13.336 -5.551 1 97.38 374 THR B O 1
ATOM 8766 N N . PRO B 1 375 ? -23.453 15.422 -5.012 1 96.88 375 PRO B N 1
ATOM 8767 C CA . PRO B 1 375 ? -22.547 15.531 -6.164 1 96.88 375 PRO B CA 1
ATOM 8768 C C . PRO B 1 375 ? -21.484 14.438 -6.176 1 96.88 375 PRO B C 1
ATOM 8770 O O . PRO B 1 375 ? -21.25 13.805 -7.211 1 96.88 375 PRO B O 1
ATOM 8773 N N . VAL B 1 376 ? -20.828 14.172 -5.109 1 97.62 376 VAL B N 1
ATOM 8774 C CA . VAL B 1 376 ? -19.797 13.148 -5.043 1 97.62 376 VAL B CA 1
ATOM 8775 C C . VAL B 1 376 ? -20.406 11.766 -5.27 1 97.62 376 VAL B C 1
ATOM 8777 O O . VAL B 1 376 ? -19.859 10.945 -6.004 1 97.62 376 VAL B O 1
ATOM 8780 N N . VAL B 1 377 ? -21.562 11.516 -4.691 1 98.12 377 VAL B N 1
ATOM 8781 C CA . VAL B 1 377 ? -22.266 10.242 -4.859 1 98.12 377 VAL B CA 1
ATOM 8782 C C . VAL B 1 377 ? -22.641 10.047 -6.324 1 98.12 377 VAL B C 1
ATOM 8784 O O . VAL B 1 377 ? -22.469 8.961 -6.879 1 98.12 377 VAL B O 1
ATOM 8787 N N . ALA B 1 378 ? -23.109 11.117 -6.902 1 97.88 378 ALA B N 1
ATOM 8788 C CA . ALA B 1 378 ? -23.547 11.062 -8.297 1 97.88 378 ALA B CA 1
ATOM 8789 C C . ALA B 1 378 ? -22.375 10.734 -9.227 1 97.88 378 ALA B C 1
ATOM 8791 O O . ALA B 1 378 ? -22.531 9.969 -10.172 1 97.88 378 ALA B O 1
ATOM 8792 N N . VAL B 1 379 ? -21.281 11.305 -9 1 97.56 379 VAL B N 1
ATOM 8793 C CA . VAL B 1 379 ? -20.125 11.062 -9.852 1 97.56 379 VAL B CA 1
ATOM 8794 C C . VAL B 1 379 ? -19.641 9.617 -9.68 1 97.56 379 VAL B C 1
ATOM 8796 O O . VAL B 1 379 ? -19.219 8.984 -10.641 1 97.56 379 VAL B O 1
ATOM 8799 N N . VAL B 1 380 ? -19.688 9.109 -8.492 1 97.62 380 VAL B N 1
ATOM 8800 C CA . VAL B 1 380 ? -19.281 7.727 -8.25 1 97.62 380 VAL B CA 1
ATOM 8801 C C . VAL B 1 380 ? -20.25 6.77 -8.938 1 97.62 380 VAL B C 1
ATOM 8803 O O . VAL B 1 380 ? -19.844 5.762 -9.516 1 97.62 380 VAL B O 1
ATOM 8806 N N . ILE B 1 381 ? -21.516 7.102 -8.875 1 97.88 381 ILE B N 1
ATOM 8807 C CA . ILE B 1 381 ? -22.516 6.312 -9.594 1 97.88 381 ILE B CA 1
ATOM 8808 C C . ILE B 1 381 ? -22.219 6.352 -11.086 1 97.88 381 ILE B C 1
ATOM 8810 O O . ILE B 1 381 ? -22.25 5.316 -11.758 1 97.88 381 ILE B O 1
ATOM 8814 N N . LEU B 1 382 ? -21.922 7.547 -11.578 1 97.56 382 LEU B N 1
ATOM 8815 C CA . LEU B 1 382 ? -21.578 7.695 -12.984 1 97.56 382 LEU B CA 1
ATOM 8816 C C . LEU B 1 382 ? -20.375 6.836 -13.344 1 97.56 382 LEU B C 1
ATOM 8818 O O . LEU B 1 382 ? -20.359 6.164 -14.383 1 97.56 382 LEU B O 1
ATOM 8822 N N . TYR B 1 383 ? -19.406 6.852 -12.562 1 97.31 383 TYR B N 1
ATOM 8823 C CA . TYR B 1 383 ? -18.234 6.031 -12.797 1 97.31 383 TYR B CA 1
ATOM 8824 C C . TYR B 1 383 ? -18.594 4.551 -12.836 1 97.31 383 TYR B C 1
ATOM 8826 O O . TYR B 1 383 ? -18.156 3.82 -13.727 1 97.31 383 TYR B O 1
ATOM 8834 N N . ILE B 1 384 ? -19.391 4.105 -11.883 1 97.38 384 ILE B N 1
ATOM 8835 C CA . ILE B 1 384 ? -19.766 2.697 -11.773 1 97.38 384 ILE B CA 1
ATOM 8836 C C . ILE B 1 384 ? -20.547 2.271 -13.016 1 97.38 384 ILE B C 1
ATOM 8838 O O . ILE B 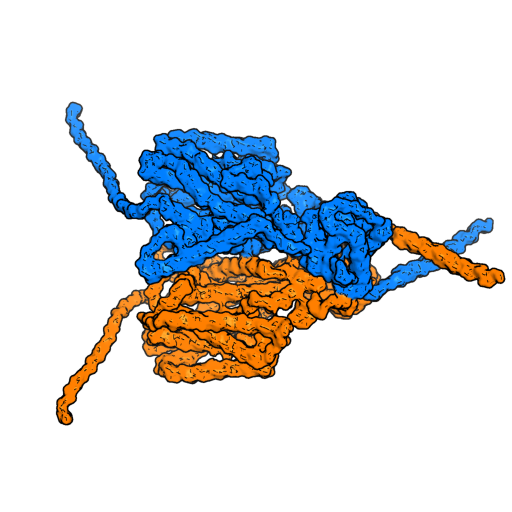1 384 ? -20.297 1.205 -13.578 1 97.38 384 ILE B O 1
ATOM 8842 N N . MET B 1 385 ? -21.344 3.115 -13.469 1 96.25 385 MET B N 1
ATOM 8843 C CA . MET B 1 385 ? -22.25 2.773 -14.57 1 96.25 385 MET B CA 1
ATOM 8844 C C . MET B 1 385 ? -21.531 2.916 -15.914 1 96.25 385 MET B C 1
ATOM 8846 O O . MET B 1 385 ? -22 2.385 -16.922 1 96.25 385 MET B O 1
ATOM 8850 N N . SER B 1 386 ? -20.406 3.568 -15.961 1 95.94 386 SER B N 1
ATOM 8851 C CA . SER B 1 386 ? -19.781 3.873 -17.234 1 95.94 386 SER B CA 1
ATOM 8852 C C . SER B 1 386 ? -18.344 3.355 -17.297 1 95.94 386 SER B C 1
ATOM 8854 O O . SER B 1 386 ? -18.109 2.227 -17.734 1 95.94 386 SER B O 1
ATOM 8856 N N . LEU B 1 387 ? -17.422 3.902 -16.609 1 95.56 387 LEU B N 1
ATOM 8857 C CA . LEU B 1 387 ? -15.984 3.705 -16.781 1 95.56 387 LEU B CA 1
ATOM 8858 C C . LEU B 1 387 ? -15.5 2.492 -15.992 1 95.56 387 LEU B C 1
ATOM 8860 O O . LEU B 1 387 ? -14.398 1.985 -16.234 1 95.56 387 LEU B O 1
ATOM 8864 N N . TYR B 1 388 ? -16.297 1.991 -15.117 1 95.31 388 TYR B N 1
ATOM 8865 C CA . TYR B 1 388 ? -15.93 0.882 -14.25 1 95.31 388 TYR B CA 1
ATOM 8866 C C . TYR B 1 388 ? -15.531 -0.345 -15.062 1 95.31 388 TYR B C 1
ATOM 8868 O O . TYR B 1 388 ? -14.539 -1.009 -14.758 1 95.31 388 TYR B O 1
ATOM 8876 N N . LYS B 1 389 ? -16.234 -0.667 -16.109 1 91.88 389 LYS B N 1
ATOM 8877 C CA . LYS B 1 389 ? -16.016 -1.879 -16.891 1 91.88 389 LYS B CA 1
ATOM 8878 C C . LYS B 1 389 ? -14.68 -1.831 -17.609 1 91.88 389 LYS B C 1
ATOM 8880 O O . LYS B 1 389 ? -14.141 -2.869 -18.016 1 91.88 389 LYS B O 1
ATOM 8885 N N . TYR B 1 390 ? -14.109 -0.617 -17.734 1 92.25 390 TYR B N 1
ATOM 8886 C CA . TYR B 1 390 ? -12.844 -0.462 -18.438 1 92.25 390 TYR B CA 1
ATOM 8887 C C . TYR B 1 390 ? -11.68 -0.388 -17.453 1 92.25 390 TYR B C 1
ATOM 8889 O O . TYR B 1 390 ? -10.523 -0.236 -17.859 1 92.25 390 TYR B O 1
ATOM 8897 N N . SER B 1 391 ? -11.922 -0.538 -16.219 1 93.62 391 SER B N 1
ATOM 8898 C CA . SER B 1 391 ? -10.914 -0.314 -15.188 1 93.62 391 SER B CA 1
ATOM 8899 C C . SER B 1 391 ? -10.094 -1.573 -14.938 1 93.62 391 SER B C 1
ATOM 8901 O O . SER B 1 391 ? -9.102 -1.539 -14.203 1 93.62 391 SER B O 1
ATOM 8903 N N . GLY B 1 392 ? -10.477 -2.662 -15.547 1 92.25 392 GLY B N 1
ATOM 8904 C CA . GLY B 1 392 ? -9.703 -3.875 -15.328 1 92.25 392 GLY B CA 1
ATOM 8905 C C . GLY B 1 392 ? -10.125 -5.02 -16.234 1 92.25 392 GLY B C 1
ATOM 8906 O O . GLY B 1 392 ? -11.07 -4.891 -17.016 1 92.25 392 GLY B O 1
ATOM 8907 N N . ALA B 1 393 ? -9.32 -6.055 -16.156 1 92.38 393 ALA B N 1
ATOM 8908 C CA . ALA B 1 393 ? -9.547 -7.309 -16.875 1 92.38 393 ALA B CA 1
ATOM 8909 C C . ALA B 1 393 ? -8.883 -8.477 -16.141 1 92.38 393 ALA B C 1
ATOM 8911 O O . ALA B 1 393 ? -8.078 -8.273 -15.234 1 92.38 393 ALA B O 1
ATOM 8912 N N . GLY B 1 394 ? -9.32 -9.656 -16.547 1 93.94 394 GLY B N 1
ATOM 8913 C CA . GLY B 1 394 ? -8.727 -10.836 -15.953 1 93.94 394 GLY B CA 1
ATOM 8914 C C . GLY B 1 394 ? -9.758 -11.789 -15.367 1 93.94 394 GLY B C 1
ATOM 8915 O O . GLY B 1 394 ? -10.953 -11.492 -15.367 1 93.94 394 GLY B O 1
ATOM 8916 N N . PRO B 1 395 ? -9.266 -12.898 -14.875 1 96.12 395 PRO B N 1
ATOM 8917 C CA . PRO B 1 395 ? -10.172 -13.922 -14.344 1 96.12 395 PRO B CA 1
ATOM 8918 C C . PRO B 1 395 ? -10.977 -13.422 -13.141 1 96.12 395 PRO B C 1
ATOM 8920 O O . PRO B 1 395 ? -12.18 -13.672 -13.055 1 96.12 395 PRO B O 1
ATOM 8923 N N . MET B 1 396 ? -10.352 -12.695 -12.273 1 96.38 396 MET B N 1
ATOM 8924 C CA . MET B 1 396 ? -11.047 -12.242 -11.07 1 96.38 396 MET B CA 1
ATOM 8925 C C . MET B 1 396 ? -12.016 -11.109 -11.398 1 96.38 396 MET B C 1
ATOM 8927 O O . MET B 1 396 ? -12.922 -10.82 -10.617 1 96.38 396 MET B O 1
ATOM 8931 N N . TRP B 1 397 ? -11.773 -10.438 -12.516 1 95.62 397 TRP B N 1
ATOM 8932 C CA . TRP B 1 397 ? -12.711 -9.398 -12.93 1 95.62 397 TRP B CA 1
ATOM 8933 C C . TRP B 1 397 ? -14.086 -9.984 -13.227 1 95.62 397 TRP B C 1
ATOM 8935 O O . TRP B 1 397 ? -15.109 -9.352 -12.961 1 95.62 397 TRP B O 1
ATOM 8945 N N . MET B 1 398 ? -14.141 -11.148 -13.758 1 93.88 398 MET B N 1
ATOM 8946 C CA . MET B 1 398 ? -15.398 -11.812 -14.094 1 93.88 398 MET B CA 1
ATOM 8947 C C . MET B 1 398 ? -16.156 -12.211 -12.828 1 93.88 398 MET B C 1
ATOM 8949 O O . MET B 1 398 ? -17.375 -12.359 -12.852 1 93.88 398 MET B O 1
ATOM 8953 N N . LYS B 1 399 ? -15.414 -12.312 -11.75 1 92.38 399 LYS B N 1
ATOM 8954 C CA . LYS B 1 399 ? -16.016 -12.742 -10.492 1 92.38 399 LYS B CA 1
ATOM 8955 C C . LYS B 1 399 ? -16.359 -11.539 -9.609 1 92.38 399 LYS B C 1
ATOM 8957 O O . LYS B 1 399 ? -17.469 -11.469 -9.07 1 92.38 399 LYS B O 1
ATOM 8962 N N . LEU B 1 400 ? -15.43 -10.594 -9.523 1 90.56 400 LEU B N 1
ATOM 8963 C CA . LEU B 1 400 ? -15.562 -9.516 -8.547 1 90.56 400 LEU B CA 1
ATOM 8964 C C . LEU B 1 400 ? -15.844 -8.188 -9.234 1 90.56 400 LEU B C 1
ATOM 8966 O O . LEU B 1 400 ? -16.266 -7.223 -8.586 1 90.56 400 LEU B O 1
ATOM 8970 N N . GLY B 1 401 ? -15.633 -8.078 -10.484 1 89.75 401 GLY B N 1
ATOM 8971 C CA . GLY B 1 401 ? -15.797 -6.832 -11.219 1 89.75 401 GLY B CA 1
ATOM 8972 C C . GLY B 1 401 ? -17.203 -6.629 -11.734 1 89.75 401 GLY B C 1
ATOM 8973 O O . GLY B 1 401 ? -17.406 -6.234 -12.883 1 89.75 401 GLY B O 1
ATOM 8974 N N . THR B 1 402 ? -18.219 -6.84 -10.93 1 87.56 402 THR B N 1
ATOM 8975 C CA . THR B 1 402 ? -19.609 -6.824 -11.406 1 87.56 402 THR B CA 1
ATOM 8976 C C . THR B 1 402 ? -20.391 -5.703 -10.734 1 87.56 402 THR B C 1
ATOM 8978 O O . THR B 1 402 ? -21.609 -5.801 -10.594 1 87.56 402 THR B O 1
ATOM 8981 N N . GLN B 1 403 ? -19.734 -4.711 -10.297 1 89.44 403 GLN B N 1
ATOM 8982 C CA . GLN B 1 403 ? -20.406 -3.627 -9.594 1 89.44 403 GLN B CA 1
ATOM 8983 C C . GLN B 1 403 ? -21.344 -2.867 -10.531 1 89.44 403 GLN B C 1
ATOM 8985 O O . GLN B 1 403 ? -22.359 -2.334 -10.102 1 89.44 403 GLN B O 1
ATOM 8990 N N . ASP B 1 404 ? -20.984 -2.752 -11.781 1 90.19 404 ASP B N 1
ATOM 8991 C CA . ASP B 1 404 ? -21.828 -2.076 -12.758 1 90.19 404 ASP B CA 1
ATOM 8992 C C . ASP B 1 404 ? -23.172 -2.797 -12.914 1 90.19 404 ASP B C 1
ATOM 8994 O O . ASP B 1 404 ? -24.219 -2.156 -13.016 1 90.19 404 ASP B O 1
ATOM 8998 N N . LYS B 1 405 ? -23.141 -4.133 -12.867 1 89.69 405 LYS B N 1
ATOM 8999 C CA . LYS B 1 405 ? -24.375 -4.906 -12.953 1 89.69 405 LYS B CA 1
ATOM 9000 C C . LYS B 1 405 ? -25.25 -4.707 -11.711 1 89.69 405 LYS B C 1
ATOM 9002 O O . LYS B 1 405 ? -26.469 -4.668 -11.797 1 89.69 405 LYS B O 1
ATOM 9007 N N . ARG B 1 406 ? -24.609 -4.527 -10.594 1 89.94 406 ARG B N 1
ATOM 9008 C CA . ARG B 1 406 ? -25.328 -4.32 -9.336 1 89.94 406 ARG B CA 1
ATOM 9009 C C . ARG B 1 406 ? -26.016 -2.963 -9.312 1 89.94 406 ARG B C 1
ATOM 9011 O O . ARG B 1 406 ? -27.078 -2.814 -8.711 1 89.94 406 ARG B O 1
ATOM 9018 N N . CYS B 1 407 ? -25.516 -2.02 -9.969 1 94.56 407 CYS B N 1
ATOM 9019 C CA . CYS B 1 407 ? -25.984 -0.643 -9.914 1 94.56 407 CYS B CA 1
ATOM 9020 C C . CYS B 1 407 ? -26.969 -0.363 -11.047 1 94.56 407 CYS B C 1
ATOM 9022 O O . CYS B 1 407 ? -27.672 0.648 -11.031 1 94.56 407 CYS B O 1
ATOM 9024 N N . GLU B 1 408 ? -27.125 -1.181 -12.016 1 92.31 408 GLU B N 1
ATOM 9025 C CA . GLU B 1 408 ? -27.844 -0.931 -13.258 1 92.31 408 GLU B CA 1
ATOM 9026 C C . GLU B 1 408 ? -29.297 -0.556 -12.992 1 92.31 408 GLU B C 1
ATOM 9028 O O . GLU B 1 408 ? -29.812 0.415 -13.555 1 92.31 408 GLU B O 1
ATOM 9033 N N . ASP B 1 409 ? -29.938 -1.221 -12.055 1 93.12 409 ASP B N 1
ATOM 9034 C CA . ASP B 1 409 ? -31.359 -0.963 -11.852 1 93.12 409 ASP B CA 1
ATOM 9035 C C . ASP B 1 409 ? -31.625 -0.324 -10.492 1 93.12 409 ASP B C 1
ATOM 9037 O O . ASP B 1 409 ? -32.781 -0.053 -10.125 1 93.12 409 ASP B O 1
ATOM 9041 N N . THR B 1 410 ? -30.578 0.001 -9.812 1 96.31 410 THR B N 1
ATOM 9042 C CA . THR B 1 410 ? -30.812 0.449 -8.445 1 96.31 410 THR B CA 1
ATOM 9043 C C . THR B 1 410 ? -30.172 1.81 -8.203 1 96.31 410 THR B C 1
ATOM 9045 O O . THR B 1 410 ? -30.281 2.369 -7.109 1 96.31 410 THR B O 1
ATOM 9048 N N . TRP B 1 411 ? -29.5 2.404 -9.172 1 96.31 411 TRP B N 1
ATOM 9049 C CA . TRP B 1 411 ? -28.719 3.625 -9.008 1 96.31 411 TRP B CA 1
ATOM 9050 C C . TRP B 1 411 ? -29.594 4.77 -8.5 1 96.31 411 TRP B C 1
ATOM 9052 O O . TRP B 1 411 ? -29.156 5.578 -7.684 1 96.31 411 TRP B O 1
ATOM 9062 N N . TRP B 1 412 ? -30.859 4.898 -8.914 1 96.88 412 TRP B N 1
ATOM 9063 C CA . TRP B 1 412 ? -31.75 6.008 -8.578 1 96.88 412 TRP B CA 1
ATOM 9064 C C . TRP B 1 412 ? -32.062 6.012 -7.09 1 96.88 412 TRP B C 1
ATOM 9066 O O . TRP B 1 412 ? -32.281 7.074 -6.496 1 96.88 412 TRP B O 1
ATOM 9076 N N . ALA B 1 413 ? -32.188 4.805 -6.508 1 97.94 413 ALA B N 1
ATOM 9077 C CA . ALA B 1 413 ? -32.469 4.699 -5.086 1 97.94 413 ALA B CA 1
ATOM 9078 C C . ALA B 1 413 ? -31.359 5.301 -4.234 1 97.94 413 ALA B C 1
ATOM 9080 O O . ALA B 1 413 ? -31.625 5.863 -3.17 1 97.94 413 ALA B O 1
ATOM 9081 N N . THR B 1 414 ? -30.141 5.164 -4.707 1 97.56 414 THR B N 1
ATOM 9082 C CA . THR B 1 414 ? -29 5.727 -3.99 1 97.56 414 THR B CA 1
ATOM 9083 C C . THR B 1 414 ? -29.016 7.25 -4.074 1 97.56 414 THR B C 1
ATOM 9085 O O . THR B 1 414 ? -28.656 7.93 -3.107 1 97.56 414 THR B O 1
ATOM 9088 N N . LEU B 1 415 ? -29.453 7.805 -5.168 1 97.56 415 LEU B N 1
ATOM 9089 C CA . LEU B 1 415 ? -29.531 9.25 -5.332 1 97.56 415 LEU B CA 1
ATOM 9090 C C . LEU B 1 415 ? -30.625 9.844 -4.457 1 97.56 415 LEU B C 1
ATOM 9092 O O . LEU B 1 415 ? -30.531 10.984 -4.008 1 97.56 415 LEU B O 1
ATOM 9096 N N . LEU B 1 416 ? -31.594 9.031 -4.141 1 97.56 416 LEU B N 1
ATOM 9097 C CA . LEU B 1 416 ? -32.719 9.484 -3.314 1 97.56 416 LEU B CA 1
ATOM 9098 C C . LEU B 1 416 ? -32.5 9.078 -1.858 1 97.56 416 LEU B C 1
ATOM 9100 O O . LEU B 1 416 ? -33.312 9.438 -0.992 1 97.56 416 LEU B O 1
ATOM 9104 N N . TYR B 1 417 ? -31.484 8.336 -1.589 1 98 417 TYR B N 1
ATOM 9105 C CA . TYR B 1 417 ? -31.109 7.906 -0.248 1 98 417 TYR B CA 1
ATOM 9106 C C . TYR B 1 417 ? -32.188 7.039 0.371 1 98 417 TYR B C 1
ATOM 9108 O O . TYR B 1 417 ? -32.594 7.238 1.526 1 98 417 TYR B O 1
ATOM 9116 N N . VAL B 1 418 ? -32.719 6.031 -0.424 1 98 418 VAL B N 1
ATOM 9117 C CA . VAL B 1 418 ? -33.75 5.117 0.076 1 98 418 VAL B CA 1
ATOM 9118 C C . VAL B 1 418 ? -33.344 3.674 -0.203 1 98 418 VAL B C 1
ATOM 9120 O O . VAL B 1 418 ? -34.125 2.746 -0.036 1 98 418 VAL B O 1
ATOM 9123 N N . GLN B 1 419 ? -32.094 3.41 -0.601 1 96.75 419 GLN B N 1
ATOM 9124 C CA . GLN B 1 419 ? -31.641 2.107 -1.067 1 96.75 419 GLN B CA 1
ATOM 9125 C C . GLN B 1 419 ? -31.641 1.087 0.067 1 96.75 419 GLN B C 1
ATOM 9127 O O . GLN B 1 419 ? -31.719 -0.118 -0.174 1 96.75 419 GLN B O 1
ATOM 9132 N N . ASN B 1 420 ? -31.531 1.52 1.383 1 97.38 420 ASN B N 1
ATOM 9133 C CA . ASN B 1 420 ? -31.484 0.592 2.51 1 97.38 420 ASN B CA 1
ATOM 9134 C C . ASN B 1 420 ? -32.812 -0.118 2.711 1 97.38 420 ASN B C 1
ATOM 9136 O O . ASN B 1 420 ? -32.875 -1.191 3.312 1 97.38 420 ASN B O 1
ATOM 9140 N N . TYR B 1 421 ? -33.906 0.505 2.26 1 97.44 421 TYR B N 1
ATOM 9141 C CA . TYR B 1 421 ? -35.219 -0.121 2.314 1 97.44 421 TYR B CA 1
ATOM 9142 C C . TYR B 1 421 ? -35.656 -0.589 0.933 1 97.44 421 TYR B C 1
ATOM 9144 O O . TYR B 1 421 ? -36.281 -1.658 0.794 1 97.44 421 TYR B O 1
ATOM 9152 N N . ALA B 1 422 ? -35.344 0.133 -0.138 1 97 422 ALA B N 1
ATOM 9153 C CA . ALA B 1 422 ? -35.812 -0.148 -1.493 1 97 422 ALA B CA 1
ATOM 9154 C C . ALA B 1 422 ? -35.094 -1.355 -2.084 1 97 422 ALA B C 1
ATOM 9156 O O . ALA B 1 422 ? -35.719 -2.221 -2.699 1 97 422 ALA B O 1
ATOM 9157 N N . PHE B 1 423 ? -33.781 -1.418 -1.994 1 96 423 PHE B N 1
ATOM 9158 C CA . PHE B 1 423 ? -33 -2.492 -2.57 1 96 423 PHE B CA 1
ATOM 9159 C C . PHE B 1 423 ? -31.906 -2.934 -1.601 1 96 423 PHE B C 1
ATOM 9161 O O . PHE B 1 423 ? -30.719 -2.898 -1.935 1 96 423 PHE B O 1
ATOM 9168 N N . PRO B 1 424 ? -32.25 -3.512 -0.491 1 94.56 424 PRO B N 1
ATOM 9169 C CA . PRO B 1 424 ? -31.234 -3.844 0.53 1 94.56 424 PRO B CA 1
ATOM 9170 C C . PRO B 1 424 ? -30.297 -4.969 0.097 1 94.56 424 PRO B C 1
ATOM 9172 O O . PRO B 1 424 ? -29.203 -5.094 0.629 1 94.56 424 PRO B O 1
ATOM 9175 N N . TYR B 1 425 ? -30.656 -5.809 -0.892 1 93.31 425 TYR B N 1
ATOM 9176 C CA . TYR B 1 425 ? -29.828 -6.926 -1.325 1 93.31 425 TYR B CA 1
ATOM 9177 C C . TYR B 1 425 ? -28.938 -6.527 -2.494 1 93.31 425 TYR B C 1
ATOM 9179 O O . TYR B 1 425 ? -28.031 -7.27 -2.873 1 93.31 425 TYR B O 1
ATOM 9187 N N . LYS B 1 426 ? -29.266 -5.344 -3.09 1 93.94 426 LYS B N 1
ATOM 9188 C CA . LYS B 1 426 ? -28.547 -4.922 -4.293 1 93.94 426 LYS B CA 1
ATOM 9189 C C . LYS B 1 426 ? -28.281 -3.422 -4.273 1 93.94 426 LYS B C 1
ATOM 9191 O O . LYS B 1 426 ? -28.641 -2.707 -5.207 1 93.94 426 LYS B O 1
ATOM 9196 N N . ILE B 1 427 ? -27.531 -3.031 -3.305 1 95 427 ILE B N 1
ATOM 9197 C CA . ILE B 1 427 ? -27.234 -1.61 -3.182 1 95 427 ILE B CA 1
ATOM 9198 C C . ILE B 1 427 ? -26.109 -1.238 -4.152 1 95 427 ILE B C 1
ATOM 9200 O O . ILE B 1 427 ? -25.078 -1.914 -4.215 1 95 427 ILE B O 1
ATOM 9204 N N . CYS B 1 428 ? -26.25 -0.194 -4.91 1 95.38 428 CYS B N 1
ATOM 9205 C CA . CYS B 1 428 ? -25.312 0.25 -5.941 1 95.38 428 CYS B CA 1
ATOM 9206 C C . CYS B 1 428 ? -23.938 0.532 -5.352 1 95.38 428 CYS B C 1
ATOM 9208 O O . CYS B 1 428 ? -22.938 -0.052 -5.781 1 95.38 428 CYS B O 1
ATOM 9210 N N . ILE B 1 429 ? -23.891 1.447 -4.48 1 95.75 429 ILE B N 1
ATOM 9211 C CA . ILE B 1 429 ? -22.719 1.668 -3.643 1 95.75 429 ILE B CA 1
ATOM 9212 C C . ILE B 1 429 ? -22.906 0.97 -2.299 1 95.75 429 ILE B C 1
ATOM 9214 O O . ILE B 1 429 ? -23.609 1.477 -1.422 1 95.75 429 ILE B O 1
ATOM 9218 N N . SER B 1 430 ? -22.297 -0.103 -2.113 1 92.56 430 SER B N 1
ATOM 921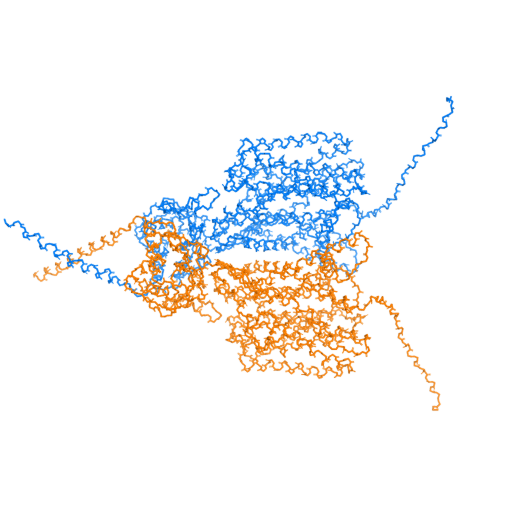9 C CA . SER B 1 430 ? -22.594 -1.052 -1.046 1 92.56 430 SER B CA 1
ATOM 9220 C C . SER B 1 430 ? -22.594 -0.369 0.317 1 92.56 430 SER B C 1
ATOM 9222 O O . SER B 1 430 ? -23.469 -0.621 1.145 1 92.56 430 SER B O 1
ATOM 9224 N N . GLN B 1 431 ? -21.625 0.53 0.597 1 95.31 431 GLN B N 1
ATOM 9225 C CA . GLN B 1 431 ? -21.5 1.133 1.921 1 95.31 431 GLN B CA 1
ATOM 9226 C C . GLN B 1 431 ? -22.406 2.35 2.053 1 95.31 431 GLN B C 1
ATOM 9228 O O . GLN B 1 431 ? -22.531 2.928 3.137 1 95.31 431 GLN B O 1
ATOM 9233 N N . SER B 1 432 ? -23.188 2.678 1.007 1 97.25 432 SER B N 1
ATOM 9234 C CA . SER B 1 432 ? -23.984 3.898 1.008 1 97.25 432 SER B CA 1
ATOM 9235 C C . SER B 1 432 ? -25.25 3.729 1.836 1 97.25 432 SER B C 1
ATOM 9237 O O . SER B 1 432 ? -26.016 4.684 2.023 1 97.25 432 SER B O 1
ATOM 9239 N N . TRP B 1 433 ? -25.531 2.539 2.344 1 97.38 433 TRP B N 1
ATOM 9240 C CA . TRP B 1 433 ? -26.641 2.387 3.277 1 97.38 433 TRP B CA 1
ATOM 9241 C C . TRP B 1 433 ? -26.516 3.371 4.438 1 97.38 433 TRP B C 1
ATOM 9243 O O . TRP B 1 433 ? -27.531 3.898 4.922 1 97.38 433 TRP B O 1
ATOM 9253 N N . TYR B 1 434 ? -25.328 3.588 4.957 1 97.69 434 TYR B N 1
ATOM 9254 C CA . TYR B 1 434 ? -25.094 4.543 6.035 1 97.69 434 TYR B CA 1
ATOM 9255 C C . TYR B 1 434 ? -25.594 5.93 5.652 1 97.69 434 TYR B C 1
ATOM 9257 O O . TYR B 1 434 ? -26.219 6.621 6.465 1 97.69 434 TYR B O 1
ATOM 9265 N N . L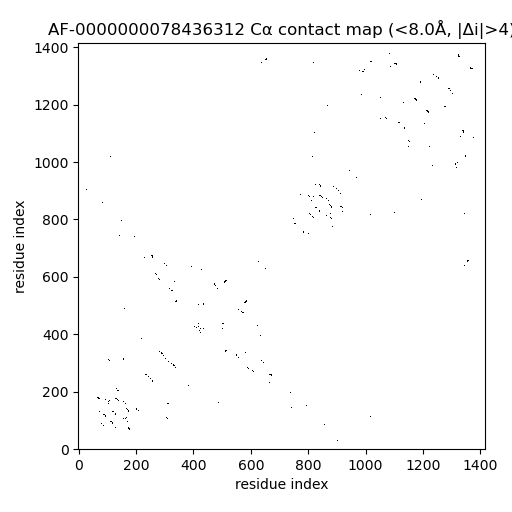EU B 1 435 ? -25.281 6.359 4.395 1 97.62 435 LEU B N 1
ATOM 9266 C CA . LEU B 1 435 ? -25.719 7.676 3.932 1 97.62 435 LEU B CA 1
ATOM 9267 C C . LEU B 1 435 ? -27.234 7.758 3.881 1 97.62 435 LEU B C 1
ATOM 9269 O O . LEU B 1 435 ? -27.812 8.812 4.141 1 97.62 435 LEU B O 1
ATOM 9273 N N . ALA B 1 436 ? -27.828 6.641 3.48 1 98.25 436 ALA B N 1
ATOM 9274 C CA . ALA B 1 436 ? -29.281 6.602 3.482 1 98.25 436 ALA B CA 1
ATOM 9275 C C . ALA B 1 436 ? -29.828 6.801 4.891 1 98.25 436 ALA B C 1
ATOM 9277 O O . ALA B 1 436 ? -30.703 7.645 5.109 1 98.25 436 ALA B O 1
ATOM 9278 N N . VAL B 1 437 ? -29.297 6.137 5.855 1 98.25 437 VAL B N 1
ATOM 9279 C CA . VAL B 1 437 ? -29.75 6.223 7.242 1 98.25 437 VAL B CA 1
ATOM 9280 C C . VAL B 1 437 ? -29.484 7.629 7.781 1 98.25 437 VAL B C 1
ATOM 9282 O O . VAL B 1 437 ? -30.375 8.242 8.383 1 98.25 437 VAL B O 1
ATOM 9285 N N . ASP B 1 438 ? -28.312 8.117 7.555 1 97.62 438 ASP B N 1
ATOM 9286 C CA . ASP B 1 438 ? -27.922 9.438 8.047 1 97.62 438 ASP B CA 1
ATOM 9287 C C . ASP B 1 438 ? -28.828 10.523 7.469 1 97.62 438 ASP B C 1
ATOM 9289 O O . ASP B 1 438 ? -29.25 11.438 8.18 1 97.62 438 ASP B O 1
ATOM 9293 N N . THR B 1 439 ? -29.125 10.422 6.199 1 97.56 439 THR B N 1
ATOM 9294 C CA . THR B 1 439 ? -29.984 11.406 5.539 1 97.56 439 THR B CA 1
ATOM 9295 C C . THR B 1 439 ? -31.422 11.281 6.043 1 97.56 439 THR B C 1
ATOM 9297 O O . THR B 1 439 ? -32.094 12.297 6.25 1 97.56 439 THR B O 1
ATOM 9300 N N . GLN B 1 440 ? -31.875 10.102 6.195 1 98.06 440 GLN B N 1
ATOM 9301 C CA . GLN B 1 440 ? -33.219 9.891 6.723 1 98.06 440 GLN B CA 1
ATOM 9302 C C . GLN B 1 440 ? -33.344 10.445 8.141 1 98.06 440 GLN B C 1
ATOM 9304 O O . GLN B 1 440 ? -34.375 11.055 8.484 1 98.06 440 GLN B O 1
ATOM 9309 N N . LEU B 1 441 ? -32.375 10.242 8.945 1 97.94 441 LEU B N 1
ATOM 9310 C CA . LEU B 1 441 ? -32.375 10.797 10.297 1 97.94 441 LEU B CA 1
ATOM 9311 C C . LEU B 1 441 ? -32.281 12.32 10.258 1 97.94 441 LEU B C 1
ATOM 9313 O O . LEU B 1 441 ? -32.875 12.992 11.109 1 97.94 441 LEU B O 1
ATOM 9317 N N . TYR B 1 442 ? -31.562 12.805 9.305 1 96.56 442 TYR B N 1
ATOM 9318 C CA . TYR B 1 442 ? -31.516 14.25 9.094 1 96.56 442 TYR B CA 1
ATOM 9319 C C . TYR B 1 442 ? -32.906 14.805 8.758 1 96.56 442 TYR B C 1
ATOM 9321 O O . TYR B 1 442 ? -33.312 15.836 9.297 1 96.56 442 TYR B O 1
ATOM 9329 N N . VAL B 1 443 ? -33.594 14.102 7.941 1 96.69 443 VAL B N 1
ATOM 9330 C CA . VAL B 1 443 ? -34.938 14.516 7.527 1 96.69 443 VAL B CA 1
ATOM 9331 C C . VAL B 1 443 ? -35.906 14.422 8.711 1 96.69 443 VAL B C 1
ATOM 9333 O O . VAL B 1 443 ? -36.781 15.273 8.875 1 96.69 443 VAL B O 1
ATOM 9336 N N . LEU B 1 444 ? -35.688 13.508 9.562 1 96.81 444 LEU B N 1
ATOM 9337 C CA . LEU B 1 444 ? -36.562 13.289 10.703 1 96.81 444 LEU B CA 1
ATOM 9338 C C . LEU B 1 444 ? -36.125 14.125 11.898 1 96.81 444 LEU B C 1
ATOM 9340 O O . LEU B 1 444 ? -36.844 14.227 12.891 1 96.81 444 LEU B O 1
ATOM 9344 N N . SER B 1 445 ? -35.062 14.781 11.867 1 97.12 445 SER B N 1
ATOM 9345 C CA . SER B 1 445 ? -34.406 15.43 13 1 97.12 445 SER B CA 1
ATOM 9346 C C . SER B 1 445 ? -35.312 16.5 13.602 1 97.12 445 SER B C 1
ATOM 9348 O O . SER B 1 445 ? -35.344 16.688 14.82 1 97.12 445 SER B O 1
ATOM 9350 N N . PRO B 1 446 ? -36.156 17.297 12.766 1 96.31 446 PRO B N 1
ATOM 9351 C CA . PRO B 1 446 ? -37 18.328 13.359 1 96.31 446 PRO B CA 1
ATOM 9352 C C . PRO B 1 446 ? -38 17.766 14.367 1 96.31 446 PRO B C 1
ATOM 9354 O O . PRO B 1 446 ? -38.406 18.469 15.297 1 96.31 446 PRO B O 1
ATOM 9357 N N . LEU B 1 447 ? -38.344 16.547 14.242 1 96.44 447 LEU B N 1
ATOM 9358 C CA . LEU B 1 447 ? -39.281 15.898 15.156 1 96.44 447 LEU B CA 1
ATOM 9359 C C . LEU B 1 447 ? -38.688 15.82 16.562 1 96.44 447 LEU B C 1
ATOM 9361 O O . LEU B 1 447 ? -39.438 15.766 17.547 1 96.44 447 LEU B O 1
ATOM 9365 N N . PHE B 1 448 ? -37.406 15.867 16.719 1 97.31 448 PHE B N 1
ATOM 9366 C CA . PHE B 1 448 ? -36.75 15.758 18.016 1 97.31 448 PHE B CA 1
ATOM 9367 C C . PHE B 1 448 ? -36.188 17.109 18.438 1 97.31 448 PHE B C 1
ATOM 9369 O O . PHE B 1 448 ? -36.25 17.469 19.609 1 97.31 448 PHE B O 1
ATOM 9376 N N . LEU B 1 449 ? -35.688 17.891 17.516 1 96.75 449 LEU B N 1
ATOM 9377 C CA . LEU B 1 449 ? -34.969 19.125 17.812 1 96.75 449 LEU B CA 1
ATOM 9378 C C . LEU B 1 449 ? -35.938 20.219 18.25 1 96.75 449 LEU B C 1
ATOM 9380 O O . LEU B 1 449 ? -35.656 20.953 19.203 1 96.75 449 LEU B O 1
ATOM 9384 N N . ILE B 1 450 ? -37.094 20.297 17.578 1 95.81 450 ILE B N 1
ATOM 9385 C CA . ILE B 1 450 ? -38.062 21.359 17.875 1 95.81 450 ILE B CA 1
ATOM 9386 C C . ILE B 1 450 ? -38.625 21.172 19.281 1 95.81 450 ILE B C 1
ATOM 9388 O O . ILE B 1 450 ? -38.656 22.109 20.078 1 95.81 450 ILE B O 1
ATOM 9392 N N . PRO B 1 451 ? -39.062 19.969 19.609 1 96.12 451 PRO B N 1
ATOM 9393 C CA . PRO B 1 451 ? -39.562 19.781 20.969 1 96.12 451 PRO B CA 1
ATOM 9394 C C . PRO B 1 451 ? -38.469 20.031 22.016 1 96.12 451 PRO B C 1
ATOM 9396 O O . PRO B 1 451 ? -38.75 20.562 23.094 1 96.12 451 PRO B O 1
ATOM 9399 N N . LEU B 1 452 ? -37.281 19.672 21.828 1 96.88 452 LEU B N 1
ATOM 9400 C CA . LEU B 1 452 ? -36.188 19.906 22.766 1 96.88 452 LEU B CA 1
ATOM 9401 C C . LEU B 1 452 ? -35.938 21.406 22.953 1 96.88 452 LEU B C 1
ATOM 9403 O O . LEU B 1 452 ? -35.625 21.844 24.062 1 96.88 452 LEU B O 1
ATOM 9407 N N . TRP B 1 453 ? -36.031 22.125 21.859 1 95.31 453 TRP B N 1
ATOM 9408 C CA . TRP B 1 453 ? -35.875 23.578 21.938 1 95.31 453 TRP B CA 1
ATOM 9409 C C . TRP B 1 453 ? -37 24.219 22.688 1 95.31 453 TRP B C 1
ATOM 9411 O O . TRP B 1 453 ? -36.781 25.094 23.531 1 95.31 453 TRP B O 1
ATOM 9421 N N . LYS B 1 454 ? -38.25 23.812 22.469 1 94.88 454 LYS B N 1
ATOM 9422 C CA . LYS B 1 454 ? -39.469 24.453 23.016 1 94.88 454 LYS B CA 1
ATOM 9423 C C . LYS B 1 454 ? -39.688 24.047 24.484 1 94.88 454 LYS B C 1
ATOM 9425 O O . LYS B 1 454 ? -40 24.891 25.312 1 94.88 454 LYS B O 1
ATOM 9430 N N . TRP B 1 455 ? -39.5 22.719 24.766 1 95.56 455 TRP B N 1
ATOM 9431 C CA . TRP B 1 455 ? -39.906 22.219 26.078 1 95.56 455 TRP B CA 1
ATOM 9432 C C . TRP B 1 455 ? -38.688 21.844 26.922 1 95.56 455 TRP B C 1
ATOM 9434 O O . TRP B 1 455 ? -38.844 21.5 28.094 1 95.56 455 TRP B O 1
ATOM 9444 N N . GLY B 1 456 ? -37.562 21.797 26.391 1 92.81 456 GLY B N 1
ATOM 9445 C CA . GLY B 1 456 ? -36.344 21.531 27.125 1 92.81 456 GLY B CA 1
ATOM 9446 C C . GLY B 1 456 ? -36.25 20.125 27.656 1 92.81 456 GLY B C 1
ATOM 9447 O O . GLY B 1 456 ? -36.438 19.156 26.906 1 92.81 456 GLY B O 1
ATOM 9448 N N . LYS B 1 457 ? -36.031 19.922 28.906 1 93.75 457 LYS B N 1
ATOM 9449 C CA . LYS B 1 457 ? -35.781 18.625 29.562 1 93.75 457 LYS B CA 1
ATOM 9450 C C . LYS B 1 457 ? -37.062 17.766 29.547 1 93.75 457 LYS B C 1
ATOM 9452 O O . LYS B 1 457 ? -36.969 16.531 29.547 1 93.75 457 LYS B O 1
ATOM 9457 N N . LYS B 1 458 ? -38.219 18.312 29.469 1 96 458 LYS B N 1
ATOM 9458 C CA . LYS B 1 458 ? -39.469 17.562 29.422 1 96 458 LYS B CA 1
ATOM 9459 C C . LYS B 1 458 ? -39.562 16.719 28.156 1 96 458 LYS B C 1
ATOM 9461 O O . LYS B 1 458 ? -40.219 15.664 28.156 1 96 458 LYS B O 1
ATOM 9466 N N . ALA B 1 459 ? -38.938 17.172 27.156 1 97.06 459 ALA B N 1
ATOM 9467 C CA . ALA B 1 459 ? -38.969 16.469 25.891 1 97.06 459 ALA B CA 1
ATOM 9468 C C . ALA B 1 459 ? -38.031 15.25 25.906 1 97.06 459 ALA B C 1
ATOM 9470 O O . ALA B 1 459 ? -38.156 14.375 25.047 1 97.06 459 ALA B O 1
ATOM 9471 N N . LEU B 1 460 ? -37.219 15.133 26.875 1 97.25 460 LEU B N 1
ATOM 9472 C CA . LEU B 1 460 ? -36.25 14.047 26.953 1 97.25 460 LEU B CA 1
ATOM 9473 C C . LEU B 1 460 ? -36.938 12.727 27.297 1 97.25 460 LEU B C 1
ATOM 9475 O O . LEU B 1 460 ? -36.531 11.664 26.812 1 97.25 460 LEU B O 1
ATOM 9479 N N . VAL B 1 461 ? -37.938 12.727 28.031 1 96.62 461 VAL B N 1
ATOM 9480 C CA . VAL B 1 461 ? -38.625 11.516 28.5 1 96.62 461 VAL B CA 1
ATOM 9481 C C . VAL B 1 461 ? -39.188 10.766 27.312 1 96.62 461 VAL B C 1
ATOM 9483 O O . VAL B 1 461 ? -38.875 9.594 27.094 1 96.62 461 VAL B O 1
ATOM 9486 N N . PRO B 1 462 ? -40.031 11.43 26.5 1 97 462 PRO B N 1
ATOM 9487 C CA . PRO B 1 462 ? -40.562 10.695 25.344 1 97 462 PRO B CA 1
ATOM 9488 C C . PRO B 1 462 ? -39.438 10.258 24.391 1 97 462 PRO B C 1
ATOM 9490 O O . PRO B 1 462 ? -39.531 9.211 23.734 1 97 462 PRO B O 1
ATOM 9493 N N . ILE B 1 463 ? -38.469 11.031 24.266 1 97.81 463 ILE B N 1
ATOM 9494 C CA . ILE B 1 463 ? -37.344 10.695 23.391 1 97.81 463 ILE B CA 1
ATOM 9495 C C . ILE B 1 463 ? -36.656 9.438 23.906 1 97.81 463 ILE B C 1
ATOM 9497 O O . ILE B 1 463 ? -36.344 8.523 23.125 1 97.81 463 ILE B O 1
ATOM 9501 N N . VAL B 1 464 ? -36.406 9.289 25.172 1 97.62 464 VAL B N 1
ATOM 9502 C CA . VAL B 1 464 ? -35.719 8.141 25.766 1 97.62 464 VAL B CA 1
ATOM 9503 C C . VAL B 1 464 ? -36.625 6.91 25.672 1 97.62 464 VAL B C 1
ATOM 9505 O O . VAL B 1 464 ? -36.156 5.801 25.422 1 97.62 464 VAL B O 1
ATOM 9508 N N . ILE B 1 465 ? -37.906 7.117 25.844 1 97.75 465 ILE B N 1
ATOM 9509 C CA . ILE B 1 465 ? -38.875 6.016 25.688 1 97.75 465 ILE B CA 1
ATOM 9510 C C . ILE B 1 465 ? -38.812 5.492 24.266 1 97.75 465 ILE B C 1
ATOM 9512 O O . ILE B 1 465 ? -38.781 4.277 24.031 1 97.75 465 ILE B O 1
ATOM 9516 N N . PHE B 1 466 ? -38.844 6.414 23.328 1 97.75 466 PHE B N 1
ATOM 9517 C CA . PHE B 1 466 ? -38.75 6.035 21.922 1 97.75 466 PHE B CA 1
ATOM 9518 C C . PHE B 1 466 ? -37.438 5.281 21.656 1 97.75 466 PHE B C 1
ATOM 9520 O O . PHE B 1 466 ? -37.438 4.281 20.938 1 97.75 466 PHE B O 1
ATOM 9527 N N . LEU B 1 467 ? -36.344 5.738 22.219 1 97.94 467 LEU B N 1
ATOM 9528 C CA . LEU B 1 467 ? -35.031 5.094 22.094 1 97.94 467 LEU B CA 1
ATOM 9529 C C . LEU B 1 467 ? -35.094 3.658 22.609 1 97.94 467 LEU B C 1
ATOM 9531 O O . LEU B 1 467 ? -34.625 2.734 21.938 1 97.94 467 LEU B O 1
ATOM 9535 N N . ILE B 1 468 ? -35.656 3.428 23.75 1 97.62 468 ILE B N 1
ATOM 9536 C CA . ILE B 1 468 ? -35.75 2.111 24.375 1 97.62 468 ILE B CA 1
ATOM 9537 C C . ILE B 1 468 ? -36.656 1.201 23.531 1 97.62 468 ILE B C 1
ATOM 9539 O O . ILE B 1 468 ? -36.375 0.009 23.391 1 97.62 468 ILE B O 1
ATOM 9543 N N . LEU B 1 469 ? -37.656 1.778 22.969 1 97.69 469 LEU B N 1
ATOM 9544 C CA . LEU B 1 469 ? -38.562 1.007 22.109 1 97.69 469 LEU B CA 1
ATOM 9545 C C . LEU B 1 469 ? -37.812 0.526 20.859 1 97.69 469 LEU B C 1
ATOM 9547 O O . LEU B 1 469 ? -38.031 -0.604 20.406 1 97.69 469 LEU B O 1
ATOM 9551 N N . CYS B 1 470 ? -37.062 1.368 20.297 1 97.56 470 CYS B N 1
ATOM 9552 C CA . CYS B 1 470 ? -36.281 0.986 19.125 1 97.56 470 CYS B CA 1
ATOM 9553 C C . CYS B 1 470 ? -35.25 -0.104 19.484 1 97.56 470 CYS B C 1
ATOM 9555 O O . CYS B 1 470 ? -35.031 -1.022 18.688 1 97.56 470 CYS B O 1
ATOM 9557 N N . LEU B 1 471 ? -34.625 -0.044 20.688 1 97.75 471 LEU B N 1
ATOM 9558 C CA . LEU B 1 471 ? -33.719 -1.09 21.156 1 97.75 471 LEU B CA 1
ATOM 9559 C C . LEU B 1 471 ? -34.438 -2.414 21.312 1 97.75 471 LEU B C 1
ATOM 9561 O O . LEU B 1 471 ? -33.938 -3.467 20.922 1 97.75 471 LEU B O 1
ATOM 9565 N N . GLY B 1 472 ? -35.625 -2.297 21.891 1 97 472 GLY B N 1
ATOM 9566 C CA . GLY B 1 472 ? -36.469 -3.484 22.047 1 97 472 GLY B CA 1
ATOM 9567 C C . GLY B 1 472 ? -36.844 -4.125 20.734 1 97 472 GLY B C 1
ATOM 9568 O O . GLY B 1 472 ? -36.906 -5.352 20.625 1 97 472 GLY B O 1
ATOM 9569 N N . CYS B 1 473 ? -37.062 -3.311 19.75 1 96.38 473 CYS B N 1
ATOM 9570 C CA . CYS B 1 473 ? -37.406 -3.812 18.422 1 96.38 473 CYS B CA 1
ATOM 9571 C C . CYS B 1 473 ? -36.25 -4.598 17.828 1 96.38 473 CYS B C 1
ATOM 9573 O O . CYS B 1 473 ? -36.438 -5.625 17.172 1 96.38 473 CYS B O 1
ATOM 9575 N N . THR B 1 474 ? -35.062 -4.16 18 1 96.75 474 THR B N 1
ATOM 9576 C CA . THR B 1 474 ? -33.875 -4.859 17.516 1 96.75 474 THR B CA 1
ATOM 9577 C C . THR B 1 474 ? -33.719 -6.215 18.203 1 96.75 474 THR B C 1
ATOM 9579 O O . THR B 1 474 ? -33.438 -7.219 17.547 1 96.75 474 THR B O 1
ATOM 9582 N N . VAL B 1 475 ? -33.938 -6.234 19.531 1 97.25 475 VAL B N 1
ATOM 9583 C CA . VAL B 1 475 ? -33.844 -7.48 20.281 1 97.25 475 VAL B CA 1
ATOM 9584 C C . VAL B 1 475 ? -34.906 -8.469 19.766 1 97.25 475 VAL B C 1
ATOM 9586 O O . VAL B 1 475 ? -34.594 -9.641 19.531 1 97.25 475 VAL B O 1
ATOM 9589 N N . ALA B 1 476 ? -36.094 -7.957 19.547 1 97.19 476 ALA B N 1
ATOM 9590 C CA . ALA B 1 476 ? -37.188 -8.805 19.062 1 97.19 476 ALA B CA 1
ATOM 9591 C C . ALA B 1 476 ? -36.875 -9.367 17.688 1 97.19 476 ALA B C 1
ATOM 9593 O O . ALA B 1 476 ? -37.188 -10.531 17.391 1 97.19 476 ALA B O 1
ATOM 9594 N N . THR B 1 477 ? -36.344 -8.586 16.797 1 96.88 477 THR B N 1
ATOM 9595 C CA . THR B 1 477 ? -35.969 -9.031 15.461 1 96.88 477 THR B CA 1
ATOM 9596 C C . THR B 1 477 ? -34.906 -10.125 15.508 1 96.88 477 THR B C 1
ATOM 9598 O O . THR B 1 477 ? -35 -11.102 14.773 1 96.88 477 THR B O 1
ATOM 9601 N N . PHE B 1 478 ? -33.938 -10.008 16.391 1 95.44 478 PHE B N 1
ATOM 9602 C CA . PHE B 1 478 ? -32.875 -11.008 16.562 1 95.44 478 PHE B CA 1
ATOM 9603 C C . PHE B 1 478 ? -33.469 -12.32 17.062 1 95.44 478 PHE B C 1
ATOM 9605 O O . PHE B 1 478 ? -33.125 -13.391 16.562 1 95.44 478 PHE B O 1
ATOM 9612 N N . MET B 1 479 ? -34.406 -12.227 18.031 1 95.88 479 MET B N 1
ATOM 9613 C CA . MET B 1 479 ? -35 -13.414 18.641 1 95.88 479 MET B CA 1
ATOM 9614 C C . MET B 1 479 ? -35.938 -14.117 17.641 1 95.88 479 MET B C 1
ATOM 9616 O O . MET B 1 479 ? -35.906 -15.344 17.531 1 95.88 479 MET B O 1
ATOM 9620 N N . TYR B 1 480 ? -36.656 -13.344 16.891 1 96.25 480 TYR B N 1
ATOM 9621 C CA . TYR B 1 480 ? -37.625 -13.891 15.961 1 96.25 480 TYR B CA 1
ATOM 9622 C C . TYR B 1 480 ? -36.938 -14.609 14.805 1 96.25 480 TYR B C 1
ATOM 9624 O O . TYR B 1 480 ? -37.438 -15.625 14.32 1 96.25 480 TYR B O 1
ATOM 9632 N N . ASN B 1 481 ? -35.812 -14.164 14.32 1 95.94 481 ASN B N 1
ATOM 9633 C CA . ASN B 1 481 ? -35.156 -14.711 13.141 1 95.94 481 ASN B CA 1
ATOM 9634 C C . ASN B 1 481 ? -34 -15.602 13.523 1 95.94 481 ASN B C 1
ATOM 9636 O O . ASN B 1 481 ? -33.25 -16.047 12.648 1 95.94 481 ASN B O 1
ATOM 9640 N N . ASP B 1 482 ? -33.719 -15.789 14.789 1 94.25 482 ASP B N 1
ATOM 9641 C CA . ASP B 1 482 ? -32.688 -16.672 15.32 1 94.25 482 ASP B CA 1
ATOM 9642 C C . ASP B 1 482 ? -31.297 -16.266 14.812 1 94.25 482 ASP B C 1
ATOM 9644 O O . ASP B 1 482 ? -30.547 -17.094 14.297 1 94.25 482 ASP B O 1
ATOM 9648 N N . PHE B 1 483 ? -31.031 -14.984 14.852 1 94.31 483 PHE B N 1
ATOM 9649 C CA . PHE B 1 483 ? -29.719 -14.5 14.453 1 94.31 483 PHE B CA 1
ATOM 9650 C C . PHE B 1 483 ? -28.672 -14.812 15.523 1 94.31 483 PHE B C 1
ATOM 9652 O O . PHE B 1 483 ? -28.969 -14.742 16.719 1 94.31 483 PHE B O 1
ATOM 9659 N N . THR B 1 484 ? -27.438 -15.164 15.133 1 91.06 484 THR B N 1
ATOM 9660 C CA . THR B 1 484 ? -26.375 -15.562 16.047 1 91.06 484 THR B CA 1
ATOM 9661 C C . THR B 1 484 ? -25.578 -14.344 16.5 1 91.06 484 THR B C 1
ATOM 9663 O O . THR B 1 484 ? -25.75 -13.242 15.969 1 91.06 484 THR B O 1
ATOM 9666 N N . LEU B 1 485 ? -24.734 -14.547 17.453 1 90.88 485 LEU B N 1
ATOM 9667 C CA . LEU B 1 485 ? -23.906 -13.5 18.031 1 90.88 485 LEU B CA 1
ATOM 9668 C C . LEU B 1 485 ? -22.906 -12.977 17.016 1 90.88 485 LEU B C 1
ATOM 9670 O O . LEU B 1 485 ? -22.719 -11.766 16.875 1 90.88 485 LEU B O 1
ATOM 9674 N N . PHE B 1 486 ? -22.281 -13.992 16.312 1 87.75 486 PHE B N 1
ATOM 9675 C CA . PHE B 1 486 ? -21.297 -13.617 15.312 1 87.75 486 PHE B CA 1
ATOM 9676 C C . PHE B 1 486 ? -21.875 -13.742 13.906 1 87.75 486 PHE B C 1
ATOM 9678 O O . PHE B 1 486 ? -22.5 -14.75 13.57 1 87.75 486 PHE B O 1
ATOM 9685 N N . ARG B 1 487 ? -21.531 -12.781 13.047 1 86.25 487 ARG B N 1
ATOM 9686 C CA . ARG B 1 487 ? -22 -12.766 11.664 1 86.25 487 ARG B CA 1
ATOM 9687 C C . ARG B 1 487 ? -21.453 -13.961 10.891 1 86.25 487 ARG B C 1
ATOM 9689 O O . ARG B 1 487 ? -22.141 -14.547 10.055 1 86.25 487 ARG B O 1
ATOM 9696 N N . VAL B 1 488 ? -20.312 -14.344 11.164 1 78.94 488 VAL B N 1
ATOM 9697 C CA . VAL B 1 488 ? -19.625 -15.391 10.414 1 78.94 488 VAL B CA 1
ATOM 9698 C C . VAL B 1 488 ? -20.297 -16.734 10.664 1 78.94 488 VAL B C 1
ATOM 9700 O O . VAL B 1 488 ? -20.219 -17.641 9.828 1 78.94 488 VAL B O 1
ATOM 9703 N N . GLN B 1 489 ? -21 -16.859 11.773 1 80.69 489 GLN B N 1
ATOM 9704 C CA . GLN B 1 489 ? -21.625 -18.125 12.148 1 80.69 489 GLN B CA 1
ATOM 9705 C C . GLN B 1 489 ? -23.094 -18.156 11.719 1 80.69 489 GLN B C 1
ATOM 9707 O O . GLN B 1 489 ? -23.75 -19.188 11.844 1 80.69 489 GLN B O 1
ATOM 9712 N N . ASP B 1 490 ? -23.5 -17.031 11.203 1 86.5 490 ASP B N 1
ATOM 9713 C CA . ASP B 1 490 ? -24.922 -16.922 10.906 1 86.5 490 ASP B CA 1
ATOM 9714 C C . ASP B 1 490 ? -25.25 -17.625 9.594 1 86.5 490 ASP B C 1
ATOM 9716 O O . ASP B 1 490 ? -24.5 -17.531 8.625 1 86.5 490 ASP B O 1
ATOM 9720 N N . ASN B 1 491 ? -26.406 -18.297 9.547 1 84.25 491 ASN B N 1
ATOM 9721 C CA . ASN B 1 491 ? -26.844 -19 8.352 1 84.25 491 ASN B CA 1
ATOM 9722 C C . ASN B 1 491 ? -27.531 -18.062 7.359 1 84.25 491 ASN B C 1
ATOM 9724 O O . ASN B 1 491 ? -27.656 -18.375 6.176 1 84.25 491 ASN B O 1
ATOM 9728 N N . GLN B 1 492 ? -27.984 -16.938 7.871 1 90.06 492 GLN B N 1
ATOM 9729 C CA . GLN B 1 492 ? -28.688 -15.961 7.051 1 90.06 492 GLN B CA 1
ATOM 9730 C C . GLN B 1 492 ? -28.078 -14.57 7.199 1 90.06 492 GLN B C 1
ATOM 9732 O O . GLN B 1 492 ? -28.75 -13.633 7.629 1 90.06 492 GLN B O 1
ATOM 9737 N N . VAL B 1 493 ? -26.969 -14.438 6.688 1 88.38 493 VAL B N 1
ATOM 9738 C CA . VAL B 1 493 ? -26.203 -13.219 6.891 1 88.38 493 VAL B CA 1
ATOM 9739 C C . VAL B 1 493 ? -26.844 -12.062 6.141 1 88.38 493 VAL B C 1
ATOM 9741 O O . VAL B 1 493 ? -26.969 -10.953 6.672 1 88.38 493 VAL B O 1
ATOM 9744 N N . ASP B 1 494 ? -27.344 -12.297 4.938 1 91.56 494 ASP B N 1
ATOM 9745 C CA . ASP B 1 494 ? -27.938 -11.234 4.133 1 91.56 494 ASP B CA 1
ATOM 9746 C C . ASP B 1 494 ? -29.234 -10.734 4.758 1 91.56 494 ASP B C 1
ATOM 9748 O O . ASP B 1 494 ? -29.516 -9.531 4.766 1 91.56 494 ASP B O 1
ATOM 9752 N N . LEU B 1 495 ? -30 -11.656 5.242 1 94.88 495 LEU B N 1
ATOM 9753 C CA . LEU B 1 495 ? -31.25 -11.289 5.914 1 94.88 495 LEU B CA 1
ATOM 9754 C C . LEU B 1 495 ? -30.969 -10.508 7.188 1 94.88 495 LEU B C 1
ATOM 9756 O O . LEU B 1 495 ? -31.656 -9.539 7.492 1 94.88 495 LEU B O 1
ATOM 9760 N N . ARG B 1 496 ? -30.016 -10.93 7.883 1 94.06 496 ARG B N 1
ATOM 9761 C CA . ARG B 1 496 ? -29.609 -10.242 9.109 1 94.06 496 ARG B CA 1
ATOM 9762 C C . ARG B 1 496 ? -29.234 -8.797 8.828 1 94.06 496 ARG B C 1
ATOM 9764 O O . ARG B 1 496 ? -29.641 -7.887 9.547 1 94.06 496 ARG B O 1
ATOM 9771 N N . GLN B 1 497 ? -28.5 -8.594 7.789 1 94.19 497 GLN B N 1
ATOM 9772 C CA . GLN B 1 497 ? -28.094 -7.238 7.43 1 94.19 497 GLN B CA 1
ATOM 9773 C C . GLN B 1 497 ? -29.281 -6.387 7.027 1 94.19 497 GLN B C 1
ATOM 9775 O O . GLN B 1 497 ? -29.406 -5.234 7.445 1 94.19 497 GLN B O 1
ATOM 9780 N N . ARG B 1 498 ? -30.125 -6.941 6.312 1 96 498 ARG B N 1
ATOM 9781 C CA . ARG B 1 498 ? -31.312 -6.246 5.82 1 96 498 ARG B CA 1
ATOM 9782 C C . ARG B 1 498 ? -32.219 -5.809 6.973 1 96 498 ARG B C 1
ATOM 9784 O O . ARG B 1 498 ? -32.75 -4.707 6.949 1 96 498 ARG B O 1
ATOM 9791 N N . LEU B 1 499 ? -32.25 -6.617 8.008 1 96.19 499 LEU B N 1
ATOM 9792 C CA . LEU B 1 499 ? -33.25 -6.391 9.023 1 96.19 499 LEU B CA 1
ATOM 9793 C C . LEU B 1 499 ? -32.656 -5.68 10.234 1 96.19 499 LEU B C 1
ATOM 9795 O O . LEU B 1 499 ? -33.406 -5.047 11.008 1 96.19 499 LEU B O 1
ATOM 9799 N N . THR B 1 500 ? -31.406 -5.777 10.391 1 94.06 500 THR B N 1
ATOM 9800 C CA . THR B 1 500 ? -30.891 -5.273 11.656 1 94.06 500 THR B CA 1
ATOM 9801 C C . THR B 1 500 ? -29.797 -4.246 11.414 1 94.06 500 THR B C 1
ATOM 9803 O O . THR B 1 500 ? -29.578 -3.352 12.234 1 94.06 500 THR B O 1
ATOM 9806 N N . TYR B 1 501 ? -29.125 -4.344 10.352 1 94.25 501 TYR B N 1
ATOM 9807 C CA . TYR B 1 501 ? -27.953 -3.488 10.172 1 94.25 501 TYR B CA 1
ATOM 9808 C C . TYR B 1 501 ? -28.297 -2.285 9.297 1 94.25 501 TYR B C 1
ATOM 9810 O O . TYR B 1 501 ? -27.891 -1.16 9.594 1 94.25 501 TYR B O 1
ATOM 9818 N N . TYR B 1 502 ? -29.094 -2.4 8.258 1 96.56 502 TYR B N 1
ATOM 9819 C CA . TYR B 1 502 ? -29.312 -1.367 7.25 1 96.56 502 TYR B CA 1
ATOM 9820 C C . TYR B 1 502 ? -30.453 -0.447 7.652 1 96.56 502 TYR B C 1
ATOM 9822 O O . TYR B 1 502 ? -30.422 0.756 7.387 1 96.56 502 TYR B O 1
ATOM 9830 N N . PRO B 1 503 ? -31.406 -0.948 8.383 1 97.25 503 PRO B N 1
ATOM 9831 C CA . PRO B 1 503 ? -32.562 -0.104 8.609 1 97.25 503 PRO B CA 1
ATOM 9832 C C . PRO B 1 503 ? -32.281 1.061 9.555 1 97.25 503 PRO B C 1
ATOM 9834 O O . PRO B 1 503 ? -31.516 0.914 10.508 1 97.25 503 PRO B O 1
ATOM 9837 N N . THR B 1 504 ? -33 2.129 9.336 1 97.81 504 THR B N 1
ATOM 9838 C CA . THR B 1 504 ? -32.844 3.367 10.086 1 97.81 504 THR B CA 1
ATOM 9839 C C . THR B 1 504 ? -33.312 3.197 11.523 1 97.81 504 THR B C 1
ATOM 9841 O O . THR B 1 504 ? -32.688 3.723 12.453 1 97.81 504 THR B O 1
ATOM 9844 N N . HIS B 1 505 ? -34.375 2.436 11.766 1 95.88 505 HIS B N 1
ATOM 9845 C CA . HIS B 1 505 ? -35 2.309 13.086 1 95.88 505 HIS B CA 1
ATOM 9846 C C . HIS B 1 505 ? -34.062 1.525 14.031 1 95.88 505 HIS B C 1
ATOM 9848 O O . HIS B 1 505 ? -34.219 1.618 15.25 1 95.88 505 HIS B O 1
ATOM 9854 N N . THR B 1 506 ? -33.125 0.764 13.5 1 96.06 506 THR B N 1
ATOM 9855 C CA . THR B 1 506 ? -32.219 0.014 14.352 1 96.06 506 THR B CA 1
ATOM 9856 C C . THR B 1 506 ? -30.984 0.854 14.695 1 96.06 506 THR B C 1
ATOM 9858 O O . THR B 1 506 ? -30.234 0.523 15.617 1 96.06 506 THR B O 1
ATOM 9861 N N . ARG B 1 507 ? -30.75 1.937 13.992 1 96.94 507 ARG B N 1
ATOM 9862 C CA . ARG B 1 507 ? -29.547 2.74 14.203 1 96.94 507 ARG B CA 1
ATOM 9863 C C . ARG B 1 507 ? -29.875 4.055 14.898 1 96.94 507 ARG B C 1
ATOM 9865 O O . ARG B 1 507 ? -28.984 4.754 15.375 1 96.94 507 ARG B O 1
ATOM 9872 N N . ILE B 1 508 ? -31.109 4.383 14.984 1 97.81 508 ILE B N 1
ATOM 9873 C CA . ILE B 1 508 ? -31.578 5.66 15.516 1 97.81 508 ILE B CA 1
ATOM 9874 C C . ILE B 1 508 ? -31.156 5.789 16.984 1 97.81 508 ILE B C 1
ATOM 9876 O O . ILE B 1 508 ? -30.859 6.891 17.453 1 97.81 508 ILE B O 1
ATOM 9880 N N . PRO B 1 509 ? -31.125 4.699 17.812 1 97.94 509 PRO B N 1
ATOM 9881 C CA . PRO B 1 509 ? -30.75 4.848 19.219 1 97.94 509 PRO B CA 1
ATOM 9882 C C . PRO B 1 509 ? -29.375 5.488 19.406 1 97.94 509 PRO B C 1
ATOM 9884 O O . PRO B 1 509 ? -29.219 6.406 20.219 1 97.94 509 PRO B O 1
ATOM 9887 N N . THR B 1 510 ? -28.422 5.059 18.703 1 98.06 510 THR B N 1
ATOM 9888 C CA . THR B 1 510 ? -27.078 5.629 18.797 1 98.06 510 THR B CA 1
ATOM 9889 C C . THR B 1 510 ? -27.078 7.098 18.391 1 98.06 510 THR B C 1
ATOM 9891 O O . THR B 1 510 ? -26.422 7.926 19.016 1 98.06 510 THR B O 1
ATOM 9894 N N . TRP B 1 511 ? -27.797 7.41 17.359 1 98.44 511 TRP B N 1
ATOM 9895 C CA . TRP B 1 511 ? -27.938 8.781 16.875 1 98.44 511 TRP B CA 1
ATOM 9896 C C . TRP B 1 511 ? -28.609 9.648 17.938 1 98.44 511 TRP B C 1
ATOM 9898 O O . TRP B 1 511 ? -28.188 10.781 18.188 1 98.44 511 TRP B O 1
ATOM 9908 N N . LEU B 1 512 ? -29.672 9.125 18.578 1 98.5 512 LEU B N 1
ATOM 9909 C CA . LEU B 1 512 ? -30.406 9.859 19.594 1 98.5 512 LEU B CA 1
ATOM 9910 C C . LEU B 1 512 ? -29.531 10.109 20.812 1 98.5 512 LEU B C 1
ATOM 9912 O O . LEU B 1 512 ? -29.656 11.148 21.469 1 98.5 512 LEU B O 1
ATOM 9916 N N . ILE B 1 513 ? -28.688 9.188 21.141 1 98.31 513 ILE B N 1
ATOM 9917 C CA . ILE B 1 513 ? -27.75 9.406 22.219 1 98.31 513 ILE B CA 1
ATOM 9918 C C . ILE B 1 513 ? -26.859 10.602 21.891 1 98.31 513 ILE B C 1
ATOM 9920 O O . ILE B 1 513 ? -26.578 11.438 22.766 1 98.31 513 ILE B O 1
ATOM 9924 N N . GLY B 1 514 ? -26.422 10.711 20.656 1 98.44 514 GLY B N 1
ATOM 9925 C CA . GLY B 1 514 ? -25.688 11.875 20.219 1 98.44 514 GLY B CA 1
ATOM 9926 C C . GLY B 1 514 ? -26.469 13.172 20.359 1 98.44 514 GLY B C 1
ATOM 9927 O O . GLY B 1 514 ? -25.922 14.188 20.812 1 98.44 514 GLY B O 1
ATOM 9928 N N . VAL B 1 515 ? -27.719 13.102 20.062 1 98.06 515 VAL B N 1
ATOM 9929 C CA . VAL B 1 515 ? -28.594 14.258 20.156 1 98.06 515 VAL B CA 1
ATOM 9930 C C . VAL B 1 515 ? -28.75 14.672 21.609 1 98.06 515 VAL B C 1
ATOM 9932 O O . VAL B 1 515 ? -28.625 15.859 21.938 1 98.06 515 VAL B O 1
ATOM 9935 N N . ILE B 1 516 ? -29 13.719 22.453 1 97.69 516 ILE B N 1
ATOM 9936 C CA . ILE B 1 516 ? -29.188 13.984 23.875 1 97.69 516 ILE B CA 1
ATOM 9937 C C . ILE B 1 516 ? -27.906 14.57 24.453 1 97.69 516 ILE B C 1
ATOM 9939 O O . ILE B 1 516 ? -27.938 15.562 25.188 1 97.69 516 ILE B O 1
ATOM 9943 N N . PHE B 1 517 ? -26.844 13.945 24.125 1 96.69 517 PHE B N 1
ATOM 9944 C CA . PHE B 1 517 ? -25.547 14.453 24.578 1 96.69 517 PHE B CA 1
ATOM 9945 C C . PHE B 1 517 ? -25.312 15.875 24.078 1 96.69 517 PHE B C 1
ATOM 9947 O O . PHE B 1 517 ? -24.859 16.734 24.828 1 96.69 517 PHE B O 1
ATOM 9954 N N . GLY B 1 518 ? -25.609 16.125 22.812 1 95.94 518 GLY B N 1
ATOM 9955 C CA . GLY B 1 518 ? -25.484 17.453 22.234 1 95.94 518 GLY B CA 1
ATOM 9956 C C . GLY B 1 518 ? -26.344 18.484 22.938 1 95.94 518 GLY B C 1
ATOM 9957 O O . GLY B 1 518 ? -25.922 19.641 23.109 1 95.94 518 GLY B O 1
ATOM 9958 N N . TYR B 1 519 ? -27.5 18.078 23.375 1 96.62 519 TYR B N 1
ATOM 9959 C CA . TYR B 1 519 ? -28.406 18.953 24.094 1 96.62 519 TYR B CA 1
ATOM 9960 C C . TYR B 1 519 ? -27.781 19.422 25.406 1 96.62 519 TYR B C 1
ATOM 9962 O O . TYR B 1 519 ? -27.766 20.625 25.703 1 96.62 519 TYR B O 1
ATOM 9970 N N . PHE B 1 520 ? -27.219 18.547 26.125 1 95.19 520 PHE B N 1
ATOM 9971 C CA . PHE B 1 520 ? -26.641 18.906 27.406 1 95.19 520 PHE B CA 1
ATOM 9972 C C . PHE B 1 520 ? -25.344 19.672 27.219 1 95.19 520 PHE B C 1
ATOM 9974 O O . PHE B 1 520 ? -25.047 20.594 28 1 95.19 520 PHE B O 1
ATOM 9981 N N . LEU B 1 521 ? -24.562 19.328 26.25 1 93.94 521 LEU B N 1
ATOM 9982 C CA . LEU B 1 521 ? -23.312 20.047 25.984 1 93.94 521 LEU B CA 1
ATOM 9983 C C . LEU B 1 521 ? -23.594 21.484 25.562 1 93.94 521 LEU B C 1
ATOM 9985 O O . LEU B 1 521 ? -22.906 22.406 26 1 93.94 521 LEU B O 1
ATOM 9989 N N . PHE B 1 522 ? -24.578 21.641 24.75 1 93.75 522 PHE B N 1
ATOM 9990 C CA . PHE B 1 522 ? -24.922 22.953 24.219 1 93.75 522 PHE B CA 1
ATOM 9991 C C . PHE B 1 522 ? -25.547 23.828 25.297 1 93.75 522 PHE B C 1
ATOM 9993 O O . PHE B 1 522 ? -25.203 25 25.438 1 93.75 522 PHE B O 1
ATOM 10000 N N . THR B 1 523 ? -26.422 23.375 26.156 1 93.31 523 THR B N 1
ATOM 10001 C CA . THR B 1 523 ? -27.219 24.172 27.078 1 93.31 523 THR B CA 1
ATOM 10002 C C . THR B 1 523 ? -26.5 24.344 28.422 1 93.31 523 THR B C 1
ATOM 10004 O O . THR B 1 523 ? -26.609 25.391 29.062 1 93.31 523 THR B O 1
ATOM 10007 N N . LYS B 1 524 ? -25.75 23.312 28.734 1 91.19 524 LYS B N 1
ATOM 10008 C CA . LYS B 1 524 ? -25.203 23.344 30.094 1 91.19 524 LYS B CA 1
ATOM 10009 C C . LYS B 1 524 ? -23.688 23.531 30.062 1 91.19 524 LYS B C 1
ATOM 10011 O O . LYS B 1 524 ? -23.094 23.984 31.047 1 91.19 524 LYS B O 1
ATOM 10016 N N . ASN B 1 525 ? -23.094 23.25 29 1 90.31 525 ASN B N 1
ATOM 10017 C CA . ASN B 1 525 ? -21.625 23.172 29 1 90.31 525 ASN B CA 1
ATOM 10018 C C . ASN B 1 525 ? -21.016 24.219 28.062 1 90.31 525 ASN B C 1
ATOM 10020 O O . ASN B 1 525 ? -19.844 24.578 28.219 1 90.31 525 ASN B O 1
ATOM 10024 N N . ARG B 1 526 ? -21.703 24.734 27.172 1 87.94 526 ARG B N 1
ATOM 10025 C CA . ARG B 1 526 ? -21.156 25.641 26.156 1 87.94 526 ARG B CA 1
ATOM 10026 C C . ARG B 1 526 ? -20.562 26.891 26.781 1 87.94 526 ARG B C 1
ATOM 10028 O O . ARG B 1 526 ? -21.234 27.578 27.547 1 87.94 526 ARG B O 1
ATOM 10035 N N . GLY B 1 527 ? -19.266 27.141 26.438 1 83.88 527 GLY B N 1
ATOM 10036 C CA . GLY B 1 527 ? -18.594 28.359 26.906 1 83.88 527 GLY B CA 1
ATOM 10037 C C . GLY B 1 527 ? -18.047 28.219 28.312 1 83.88 527 GLY B C 1
ATOM 10038 O O . GLY B 1 527 ? -17.469 29.172 28.844 1 83.88 527 GLY B O 1
ATOM 10039 N N . ARG B 1 528 ? -18.328 27.156 28.891 1 88 528 ARG B N 1
ATOM 10040 C CA . ARG B 1 528 ? -17.766 26.953 30.234 1 88 528 ARG B CA 1
ATOM 10041 C C . ARG B 1 528 ? -17.125 25.578 30.359 1 88 528 ARG B C 1
ATOM 10043 O O . ARG B 1 528 ? -17.469 24.656 29.609 1 88 528 ARG B O 1
ATOM 10050 N N . LYS B 1 529 ? -16.156 25.453 31.25 1 90.19 529 LYS B N 1
ATOM 10051 C CA . LYS B 1 529 ? -15.516 24.172 31.578 1 90.19 529 LYS B CA 1
ATOM 10052 C C . LYS B 1 529 ? -15.977 23.672 32.938 1 90.19 529 LYS B C 1
ATOM 10054 O O . LYS B 1 529 ? -15.836 24.359 33.938 1 90.19 529 LYS B O 1
ATOM 10059 N N . ILE B 1 530 ? -16.531 22.547 32.938 1 93.44 530 ILE B N 1
ATOM 10060 C CA . ILE B 1 530 ? -17.047 21.969 34.156 1 93.44 530 ILE B CA 1
ATOM 10061 C C . ILE B 1 530 ? -15.93 21.234 34.906 1 93.44 530 ILE B C 1
ATOM 10063 O O . ILE B 1 530 ? -15.352 20.281 34.406 1 93.44 530 ILE B O 1
ATOM 10067 N N . PRO B 1 531 ? -15.641 21.734 36.094 1 93.94 531 PRO B N 1
ATOM 10068 C CA . PRO B 1 531 ? -14.578 21.078 36.844 1 93.94 531 PRO B CA 1
ATOM 10069 C C . PRO B 1 531 ? -15.016 19.75 37.438 1 93.94 531 PRO B C 1
ATOM 10071 O O . PRO B 1 531 ? -16.188 19.562 37.781 1 93.94 531 PRO B O 1
ATOM 10074 N N . MET B 1 532 ? -14.148 18.812 37.5 1 94.5 532 MET B N 1
ATOM 10075 C CA . MET B 1 532 ? -14.383 17.5 38.094 1 94.5 532 MET B CA 1
ATOM 10076 C C . MET B 1 532 ? -13.156 17.031 38.875 1 94.5 532 MET B C 1
ATOM 10078 O O . MET B 1 532 ? -12.023 17.266 38.469 1 94.5 532 MET B O 1
ATOM 10082 N N . LYS B 1 533 ? -13.43 16.344 40.062 1 95.56 533 LYS B N 1
ATOM 10083 C CA . LYS B 1 533 ? -12.32 15.828 40.844 1 95.56 533 LYS B CA 1
ATOM 10084 C C . LYS B 1 533 ? -11.531 14.773 40.062 1 95.56 533 LYS B C 1
ATOM 10086 O O . LYS B 1 533 ? -12.102 14.039 39.281 1 95.56 533 LYS B O 1
ATOM 10091 N N . LYS B 1 534 ? -10.289 14.664 40.438 1 92.44 534 LYS B N 1
ATOM 10092 C CA . LYS B 1 534 ? -9.367 13.789 39.719 1 92.44 534 LYS B CA 1
ATOM 10093 C C . LYS B 1 534 ? -9.805 12.336 39.812 1 92.44 534 LYS B C 1
ATOM 10095 O O . LYS B 1 534 ? -9.688 11.578 38.844 1 92.44 534 LYS B O 1
ATOM 10100 N N . GLN B 1 535 ? -10.281 11.922 40.938 1 95.38 535 GLN B N 1
ATOM 10101 C CA . GLN B 1 535 ? -10.688 10.531 41.125 1 95.38 535 GLN B CA 1
ATOM 10102 C C . GLN B 1 535 ? -11.844 10.156 40.188 1 95.38 535 GLN B C 1
ATOM 10104 O O . GLN B 1 535 ? -11.891 9.039 39.688 1 95.38 535 GLN B O 1
ATOM 10109 N N . TRP B 1 536 ? -12.711 11.07 39.969 1 95.56 536 TRP B N 1
ATOM 10110 C CA . TRP B 1 536 ? -13.859 10.812 39.125 1 95.56 536 TRP B CA 1
ATOM 10111 C C . TRP B 1 536 ? -13.453 10.828 37.656 1 95.56 536 TRP B C 1
ATOM 10113 O O . TRP B 1 536 ? -14.023 10.102 36.844 1 95.56 536 TRP B O 1
ATOM 10123 N N . VAL B 1 537 ? -12.547 11.719 37.375 1 96.06 537 VAL B N 1
ATOM 10124 C CA . VAL B 1 537 ? -12.031 11.758 36 1 96.06 537 VAL B CA 1
ATOM 10125 C C . VAL B 1 537 ? -11.375 10.422 35.656 1 96.06 537 VAL B C 1
ATOM 10127 O O . VAL B 1 537 ? -11.641 9.852 34.594 1 96.06 537 VAL B O 1
ATOM 10130 N N . ILE B 1 538 ? -10.578 9.898 36.562 1 95.81 538 ILE B N 1
ATOM 10131 C CA . ILE B 1 538 ? -9.891 8.633 36.344 1 95.81 538 ILE B CA 1
ATOM 10132 C C . ILE B 1 538 ? -10.906 7.5 36.219 1 95.81 538 ILE B C 1
ATOM 10134 O O . ILE B 1 538 ? -10.789 6.633 35.344 1 95.81 538 ILE B O 1
ATOM 10138 N N . THR B 1 539 ? -11.852 7.496 37.094 1 97.19 539 THR B N 1
ATOM 10139 C CA . THR B 1 539 ? -12.891 6.477 37.062 1 97.19 539 THR B CA 1
ATOM 10140 C C . THR B 1 539 ? -13.664 6.539 35.75 1 97.19 539 THR B C 1
ATOM 10142 O O . THR B 1 539 ? -14 5.504 35.156 1 97.19 539 THR B O 1
ATOM 10145 N N . GLY B 1 540 ? -13.977 7.707 35.281 1 97.31 540 GLY B N 1
ATOM 10146 C CA . GLY B 1 540 ? -14.648 7.871 34 1 97.31 540 GLY B CA 1
ATOM 10147 C C . GLY B 1 540 ? -13.859 7.305 32.844 1 97.31 540 GLY B C 1
ATOM 10148 O O . GLY B 1 540 ? -14.422 6.613 31.984 1 97.31 540 GLY B O 1
ATOM 10149 N N . TRP B 1 541 ? -12.625 7.598 32.844 1 97.56 541 TRP B N 1
ATOM 10150 C CA . TRP B 1 541 ? -11.773 7.102 31.766 1 97.56 541 TRP B CA 1
ATOM 10151 C C . TRP B 1 541 ? -11.648 5.582 31.828 1 97.56 541 TRP B C 1
ATOM 10153 O O . TRP B 1 541 ? -11.711 4.906 30.797 1 97.56 541 TRP B O 1
ATOM 10163 N N . LEU B 1 542 ? -11.453 4.984 33 1 97.62 542 LEU B N 1
ATOM 10164 C CA . LEU B 1 542 ? -11.352 3.537 33.156 1 97.62 542 LEU B CA 1
ATOM 10165 C C . LEU B 1 542 ? -12.641 2.846 32.719 1 97.62 542 LEU B C 1
ATOM 10167 O O . LEU B 1 542 ? -12.602 1.798 32.062 1 97.62 542 LEU B O 1
ATOM 10171 N N . LEU B 1 543 ? -13.719 3.453 33.062 1 97.62 543 LEU B N 1
ATOM 10172 C CA . LEU B 1 543 ? -15.016 2.896 32.688 1 97.62 543 LEU B CA 1
ATOM 10173 C C . LEU B 1 543 ? -15.211 2.975 31.188 1 97.62 543 LEU B C 1
ATOM 10175 O O . LEU B 1 543 ? -15.688 2.018 30.562 1 97.62 543 LEU B O 1
ATOM 10179 N N . ALA B 1 544 ? -14.922 4.105 30.609 1 97.81 544 ALA B N 1
ATOM 10180 C CA . ALA B 1 544 ? -15.086 4.273 29.172 1 97.81 544 ALA B CA 1
ATOM 10181 C C . ALA B 1 544 ? -14.227 3.27 28.406 1 97.81 544 ALA B C 1
ATOM 10183 O O . ALA B 1 544 ? -14.719 2.574 27.516 1 97.81 544 ALA B O 1
ATOM 10184 N N . PHE B 1 545 ? -12.992 3.131 28.797 1 97.44 545 PHE B N 1
ATOM 10185 C CA . PHE B 1 545 ? -12.094 2.199 28.125 1 97.44 545 PHE B CA 1
ATOM 10186 C C . PHE B 1 545 ? -12.492 0.757 28.422 1 97.44 545 PHE B C 1
ATOM 10188 O O . PHE B 1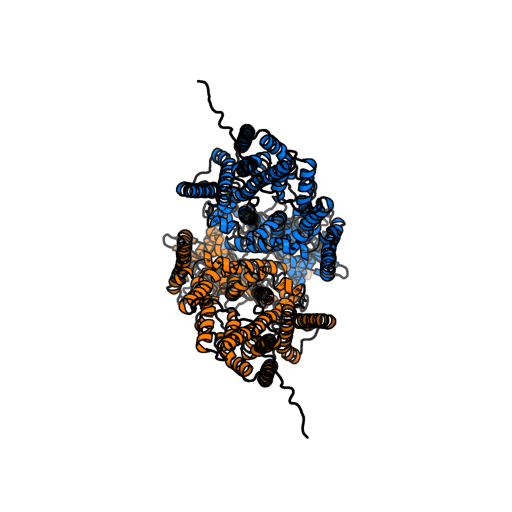 545 ? -12.398 -0.11 27.547 1 97.44 545 PHE B O 1
ATOM 10195 N N . GLY B 1 546 ? -12.82 0.535 29.641 1 97.81 546 GLY B N 1
ATOM 10196 C CA . GLY B 1 546 ? -13.305 -0.793 29.984 1 97.81 546 GLY B CA 1
ATOM 10197 C C . GLY B 1 546 ? -14.5 -1.229 29.172 1 97.81 546 GLY B C 1
ATOM 10198 O O . GLY B 1 546 ? -14.555 -2.367 28.703 1 97.81 546 GLY B O 1
ATOM 10199 N N . VAL B 1 547 ? -15.422 -0.35 28.969 1 97.75 547 VAL B N 1
ATOM 10200 C CA . VAL B 1 547 ? -16.609 -0.623 28.172 1 97.75 547 VAL B CA 1
ATOM 10201 C C . VAL B 1 547 ? -16.219 -0.865 26.719 1 97.75 547 VAL B C 1
ATOM 10203 O O . VAL B 1 547 ? -16.719 -1.8 26.078 1 97.75 547 VAL B O 1
ATOM 10206 N N . MET B 1 548 ? -15.391 -0.078 26.188 1 97.88 548 MET B N 1
ATOM 10207 C CA . MET B 1 548 ? -14.961 -0.227 24.797 1 97.88 548 MET B CA 1
ATOM 10208 C C . MET B 1 548 ? -14.258 -1.562 24.594 1 97.88 548 MET B C 1
ATOM 10210 O O . MET B 1 548 ? -14.492 -2.244 23.594 1 97.88 548 MET B O 1
ATOM 10214 N N . LEU B 1 549 ? -13.43 -1.933 25.516 1 97.75 549 LEU B N 1
ATOM 10215 C CA . LEU B 1 549 ? -12.734 -3.211 25.422 1 97.75 549 LEU B CA 1
ATOM 10216 C C . LEU B 1 549 ? -13.719 -4.375 25.531 1 97.75 549 LEU B C 1
ATOM 10218 O O . LEU B 1 549 ? -13.562 -5.387 24.844 1 97.75 549 LEU B O 1
ATOM 10222 N N . THR B 1 550 ? -14.664 -4.16 26.359 1 97.19 550 THR B N 1
ATOM 10223 C CA . THR B 1 550 ? -15.68 -5.195 26.516 1 97.19 550 THR B CA 1
ATOM 10224 C C . THR B 1 550 ? -16.5 -5.324 25.234 1 97.19 550 THR B C 1
ATOM 10226 O O . THR B 1 550 ? -16.859 -6.434 24.812 1 97.19 550 THR B O 1
ATOM 10229 N N . ASP B 1 551 ? -16.828 -4.242 24.625 1 97.44 551 ASP B N 1
ATOM 10230 C CA . ASP B 1 551 ? -17.578 -4.27 23.375 1 97.44 551 ASP B CA 1
ATOM 10231 C C . ASP B 1 551 ? -16.781 -4.934 22.266 1 97.44 551 ASP B C 1
ATOM 10233 O O . ASP B 1 551 ? -17.344 -5.625 21.422 1 97.44 551 ASP B O 1
ATOM 10237 N N . LEU B 1 552 ? -15.539 -4.781 22.281 1 96.75 552 LEU B N 1
ATOM 10238 C CA . LEU B 1 552 ? -14.688 -5.312 21.219 1 96.75 552 LEU B CA 1
ATOM 10239 C C . LEU B 1 552 ? -14.328 -6.77 21.484 1 96.75 552 LEU B C 1
ATOM 10241 O O . LEU B 1 552 ? -14.43 -7.613 20.594 1 96.75 552 LEU B O 1
ATOM 10245 N N . TRP B 1 553 ? -13.922 -7.152 22.75 1 96.88 553 TRP B N 1
ATOM 10246 C CA . TRP B 1 553 ? -13.344 -8.461 23.031 1 96.88 553 TRP B CA 1
ATOM 10247 C C . TRP B 1 553 ? -14.227 -9.258 23.984 1 96.88 553 TRP B C 1
ATOM 10249 O O . TRP B 1 553 ? -13.953 -10.422 24.266 1 96.88 553 TRP B O 1
ATOM 10259 N N . GLY B 1 554 ? -15.227 -8.672 24.453 1 94.56 554 GLY B N 1
ATOM 10260 C CA . GLY B 1 554 ? -16.109 -9.359 25.375 1 94.56 554 GLY B CA 1
ATOM 10261 C C . GLY B 1 554 ? -16.609 -10.695 24.859 1 94.56 554 GLY B C 1
ATOM 10262 O O . GLY B 1 554 ? -16.453 -11.719 25.531 1 94.56 554 GLY B O 1
ATOM 10263 N N . PRO B 1 555 ? -17.047 -10.711 23.625 1 93.88 555 PRO B N 1
ATOM 10264 C CA . PRO B 1 555 ? -17.578 -11.961 23.078 1 93.88 555 PRO B CA 1
ATOM 10265 C C . PRO B 1 555 ? -16.5 -12.93 22.625 1 93.88 555 PRO B C 1
ATOM 10267 O O . PRO B 1 555 ? -16.797 -14.008 22.109 1 93.88 555 PRO B O 1
ATOM 10270 N N . TYR B 1 556 ? -15.281 -12.625 22.734 1 93.75 556 TYR B N 1
ATOM 10271 C CA . TYR B 1 556 ? -14.18 -13.414 22.203 1 93.75 556 TYR B CA 1
ATOM 10272 C C . TYR B 1 556 ? -14.227 -14.844 22.703 1 93.75 556 TYR B C 1
ATOM 10274 O O . TYR B 1 556 ? -13.984 -15.789 21.953 1 93.75 556 TYR B O 1
ATOM 10282 N N . TRP B 1 557 ? -14.562 -15 23.938 1 92.38 557 TRP B N 1
ATOM 10283 C CA . TRP B 1 557 ? -14.555 -16.344 24.531 1 92.38 557 TRP B CA 1
ATOM 10284 C C . TRP B 1 557 ? -15.602 -17.234 23.859 1 92.38 557 TRP B C 1
ATOM 10286 O O . TRP B 1 557 ? -15.461 -18.453 23.844 1 92.38 557 TRP B O 1
ATOM 10296 N N . ARG B 1 558 ? -16.562 -16.688 23.156 1 91.56 558 ARG B N 1
ATOM 10297 C CA . ARG B 1 558 ? -17.641 -17.453 22.531 1 91.56 558 ARG B CA 1
ATOM 10298 C C . ARG B 1 558 ? -17.219 -17.969 21.156 1 91.56 558 ARG B C 1
ATOM 10300 O O . ARG B 1 558 ? -17.781 -18.938 20.656 1 91.56 558 ARG B O 1
ATOM 10307 N N . ILE B 1 559 ? -16.25 -17.391 20.562 1 88.12 559 ILE B N 1
ATOM 10308 C CA . ILE B 1 559 ? -15.875 -17.797 19.219 1 88.12 559 ILE B CA 1
ATOM 10309 C C . ILE B 1 559 ? -14.828 -18.906 19.281 1 88.12 559 ILE B C 1
ATOM 10311 O O . ILE B 1 559 ? -14.586 -19.594 18.297 1 88.12 559 ILE B O 1
ATOM 10315 N N . ARG B 1 560 ? -14.297 -19.156 20.406 1 87.06 560 ARG B N 1
ATOM 10316 C CA . ARG B 1 560 ? -13.305 -20.219 20.578 1 87.06 560 ARG B CA 1
ATOM 10317 C C . ARG B 1 560 ? -13.953 -21.594 20.484 1 87.06 560 ARG B C 1
ATOM 10319 O O . ARG B 1 560 ? -15.031 -21.812 21.047 1 87.06 560 ARG B O 1
ATOM 10326 N N . PRO B 1 561 ? -13.281 -22.469 19.797 1 79.88 561 PRO B N 1
ATOM 10327 C CA . PRO B 1 561 ? -13.875 -23.781 19.547 1 79.88 561 PRO B CA 1
ATOM 10328 C C . PRO B 1 561 ? -14.102 -24.578 20.844 1 79.88 561 PRO B C 1
ATOM 10330 O O . PRO B 1 561 ? -14.977 -25.453 20.891 1 79.88 561 PRO B O 1
ATOM 10333 N N . GLU B 1 562 ? -13.336 -24.266 21.875 1 83.88 562 GLU B N 1
ATOM 10334 C CA . GLU B 1 562 ? -13.438 -25.016 23.125 1 83.88 562 GLU B CA 1
ATOM 10335 C C . GLU B 1 562 ? -14.727 -24.688 23.875 1 83.88 562 GLU B C 1
ATOM 10337 O O . GLU B 1 562 ? -15.195 -25.453 24.703 1 83.88 562 GLU B O 1
ATOM 10342 N N . ASN B 1 563 ? -15.32 -23.562 23.422 1 85.44 563 ASN B N 1
ATOM 10343 C CA . ASN B 1 563 ? -16.516 -23.109 24.125 1 85.44 563 ASN B CA 1
ATOM 10344 C C . ASN B 1 563 ? -17.781 -23.359 23.297 1 85.44 563 ASN B C 1
ATOM 10346 O O . ASN B 1 563 ? -17.734 -23.359 22.062 1 85.44 563 ASN B O 1
ATOM 10350 N N . PRO B 1 564 ? -18.844 -23.641 24 1 79.69 564 PRO B N 1
ATOM 10351 C CA . PRO B 1 564 ? -20.094 -23.859 23.281 1 79.69 564 PRO B CA 1
ATOM 10352 C C . PRO B 1 564 ? -20.594 -22.609 22.547 1 79.69 564 PRO B C 1
ATOM 10354 O O . PRO B 1 564 ? -20.234 -21.5 22.922 1 79.69 564 PRO B O 1
ATOM 10357 N N . ASP B 1 565 ? -21.484 -22.938 21.547 1 82.75 565 ASP B N 1
ATOM 10358 C CA . ASP B 1 565 ? -22.078 -21.828 20.797 1 82.75 565 ASP B CA 1
ATOM 10359 C C . ASP B 1 565 ? -22.922 -20.953 21.719 1 82.75 565 ASP B C 1
ATOM 10361 O O . ASP B 1 565 ? -23.5 -21.422 22.703 1 82.75 565 ASP B O 1
ATOM 10365 N N . SER B 1 566 ? -22.922 -19.688 21.406 1 88 566 SER B N 1
ATOM 10366 C CA . SER B 1 566 ? -23.703 -18.734 22.203 1 88 566 SER B CA 1
ATOM 10367 C C . SER B 1 566 ? -25.203 -18.953 22.016 1 88 566 SER B C 1
ATOM 10369 O O . SER B 1 566 ? -25.672 -19.188 20.906 1 88 566 SER B O 1
ATOM 10371 N N . PRO B 1 567 ? -25.906 -18.891 23.141 1 91.44 567 PRO B N 1
ATOM 10372 C CA . PRO B 1 567 ? -27.359 -18.875 23 1 91.44 567 PRO B CA 1
ATOM 10373 C C . PRO B 1 567 ? -27.875 -17.641 22.25 1 91.44 567 PRO B C 1
ATOM 10375 O O . PRO B 1 567 ? -27.203 -16.609 22.234 1 91.44 567 PRO B O 1
ATOM 10378 N N . ILE B 1 568 ? -29.047 -17.766 21.688 1 90.88 568 ILE B N 1
ATOM 10379 C CA . ILE B 1 568 ? -29.594 -16.734 20.797 1 90.88 568 ILE B CA 1
ATOM 10380 C C . ILE B 1 568 ? -29.797 -15.438 21.578 1 90.88 568 ILE B C 1
ATOM 10382 O O . ILE B 1 568 ? -29.594 -14.352 21.031 1 90.88 568 ILE B O 1
ATOM 10386 N N . TYR B 1 569 ? -30.188 -15.492 22.844 1 93.62 569 TYR B N 1
ATOM 10387 C CA . TYR B 1 569 ? -30.484 -14.297 23.625 1 93.62 569 TYR B CA 1
ATOM 10388 C C . TYR B 1 569 ? -29.219 -13.469 23.875 1 93.62 569 TYR B C 1
ATOM 10390 O O . TYR B 1 569 ? -29.297 -12.25 24.016 1 93.62 569 TYR B O 1
ATOM 10398 N N . GLU B 1 570 ? -28.062 -14.133 23.875 1 94.06 570 GLU B N 1
ATOM 10399 C CA . GLU B 1 570 ? -26.812 -13.398 24.062 1 94.06 570 GLU B CA 1
ATOM 10400 C C . GLU B 1 570 ? -26.531 -12.469 22.891 1 94.06 570 GLU B C 1
ATOM 10402 O O . GLU B 1 570 ? -26.125 -11.32 23.078 1 94.06 570 GLU B O 1
ATOM 10407 N N . GLY B 1 571 ? -26.766 -13.055 21.719 1 93.44 571 GLY B N 1
ATOM 10408 C CA . GLY B 1 571 ? -26.594 -12.219 20.531 1 93.44 571 GLY B CA 1
ATOM 10409 C C . GLY B 1 571 ? -27.641 -11.117 20.422 1 93.44 571 GLY B C 1
ATOM 10410 O O . GLY B 1 571 ? -27.312 -9.992 20.047 1 93.44 571 GLY B O 1
ATOM 10411 N N . ALA B 1 572 ? -28.828 -11.414 20.844 1 95.81 572 ALA B N 1
ATOM 10412 C CA . ALA B 1 572 ? -29.938 -10.477 20.75 1 95.81 572 ALA B CA 1
ATOM 10413 C C . ALA B 1 572 ? -29.719 -9.281 21.672 1 95.81 572 ALA B C 1
ATOM 10415 O O . ALA B 1 572 ? -30.047 -8.148 21.312 1 95.81 572 ALA B O 1
ATOM 10416 N N . ILE B 1 573 ? -29.141 -9.469 22.797 1 95.81 573 ILE B N 1
ATOM 10417 C CA . ILE B 1 573 ? -28.922 -8.406 23.766 1 95.81 573 ILE B CA 1
ATOM 10418 C C . ILE B 1 573 ? -27.625 -7.676 23.453 1 95.81 573 ILE B C 1
ATOM 10420 O O . ILE B 1 573 ? -27.547 -6.449 23.578 1 95.81 573 ILE B O 1
ATOM 10424 N N . PHE B 1 574 ? -26.703 -8.438 23.016 1 95.62 574 PHE B N 1
ATOM 10425 C CA . PHE B 1 574 ? -25.375 -7.871 22.781 1 95.62 574 PHE B CA 1
ATOM 10426 C C . PHE B 1 574 ? -25.422 -6.844 21.656 1 95.62 574 PHE B C 1
ATOM 10428 O O . PHE B 1 574 ? -24.781 -5.793 21.734 1 95.62 574 PHE B O 1
ATOM 10435 N N . GLU B 1 575 ? -26.125 -7.094 20.578 1 94.19 575 GLU B N 1
ATOM 10436 C CA . GLU B 1 575 ? -26.125 -6.25 19.391 1 94.19 575 GLU B CA 1
ATOM 10437 C C . GLU B 1 575 ? -26.562 -4.828 19.719 1 94.19 575 GLU B C 1
ATOM 10439 O O . GLU B 1 575 ? -25.797 -3.875 19.5 1 94.19 575 GLU B O 1
ATOM 10444 N N . PRO B 1 576 ? -27.734 -4.609 20.297 1 95.56 576 PRO B N 1
ATOM 10445 C CA . PRO B 1 576 ? -28.141 -3.23 20.578 1 95.56 576 PRO B CA 1
ATOM 10446 C C . PRO B 1 576 ? -27.406 -2.627 21.766 1 95.56 576 PRO B C 1
ATOM 10448 O O . PRO B 1 576 ? -27.109 -1.429 21.781 1 95.56 576 PRO B O 1
ATOM 10451 N N . LEU B 1 577 ? -27.016 -3.383 22.719 1 96.25 577 LEU B N 1
ATOM 10452 C CA . LEU B 1 577 ? -26.406 -2.85 23.938 1 96.25 577 LEU B CA 1
ATOM 10453 C C . LEU B 1 577 ? -24.953 -2.473 23.688 1 96.25 577 LEU B C 1
ATOM 10455 O O . LEU B 1 577 ? -24.438 -1.517 24.281 1 96.25 577 LEU B O 1
ATOM 10459 N N . SER B 1 578 ? -24.25 -3.287 22.938 1 97 578 SER B N 1
ATOM 10460 C CA . SER B 1 578 ? -22.859 -2.945 22.625 1 97 578 SER B CA 1
ATOM 10461 C C . SER B 1 578 ? -22.781 -1.621 21.875 1 97 578 SER B C 1
ATOM 10463 O O . SER B 1 578 ? -21.906 -0.802 22.156 1 97 578 SER B O 1
ATOM 10465 N N . ARG B 1 579 ? -23.688 -1.371 20.969 1 97.31 579 ARG B N 1
ATOM 10466 C CA . ARG B 1 579 ? -23.719 -0.125 20.203 1 97.31 579 ARG B CA 1
ATOM 10467 C C . ARG B 1 579 ? -24.047 1.059 21.109 1 97.31 579 ARG B C 1
ATOM 10469 O O . ARG B 1 579 ? -23.453 2.131 20.984 1 97.31 579 ARG B O 1
ATOM 10476 N N . THR B 1 580 ? -24.984 0.814 22 1 97.81 580 THR B N 1
ATOM 10477 C CA . THR B 1 580 ? -25.375 1.842 22.953 1 97.81 580 THR B CA 1
ATOM 10478 C C . THR B 1 580 ? -24.234 2.182 23.906 1 97.81 580 THR B C 1
ATOM 10480 O O . THR B 1 580 ? -23.922 3.355 24.125 1 97.81 580 THR B O 1
ATOM 10483 N N . SER B 1 581 ? -23.641 1.139 24.453 1 98.06 581 SER B N 1
ATOM 10484 C CA . SER B 1 581 ? -22.547 1.359 25.391 1 98.06 581 SER B CA 1
ATOM 10485 C C . SER B 1 581 ? -21.344 2.014 24.688 1 98.06 581 SER B C 1
ATOM 10487 O O . SER B 1 581 ? -20.672 2.854 25.281 1 98.06 581 SER B O 1
ATOM 10489 N N . TRP B 1 582 ? -21.094 1.639 23.484 1 98.38 582 TRP B N 1
ATOM 10490 C CA . TRP B 1 582 ? -20.031 2.266 22.703 1 98.38 582 TRP B CA 1
ATOM 10491 C C . TRP B 1 582 ? -20.297 3.76 22.531 1 98.38 582 TRP B C 1
ATOM 10493 O O . TRP B 1 582 ? -19.391 4.578 22.75 1 98.38 582 TRP B O 1
ATOM 10503 N N . ALA B 1 583 ? -21.484 4.098 22.156 1 98.31 583 ALA B N 1
ATOM 10504 C CA . ALA B 1 583 ? -21.859 5.5 21.984 1 98.31 583 ALA B CA 1
ATOM 10505 C C . ALA B 1 583 ? -21.688 6.285 23.281 1 98.31 583 ALA B C 1
ATOM 10507 O O . ALA B 1 583 ? -21.219 7.426 23.266 1 98.31 583 ALA B O 1
ATOM 10508 N N . LEU B 1 584 ? -22.031 5.699 24.391 1 98.06 584 LEU B N 1
ATOM 10509 C CA . LEU B 1 584 ? -21.875 6.344 25.688 1 98.06 584 LEU B CA 1
ATOM 10510 C C . LEU B 1 584 ? -20.391 6.562 26.016 1 98.06 584 LEU B C 1
ATOM 10512 O O . LEU B 1 584 ? -20.031 7.602 26.578 1 98.06 584 LEU B O 1
ATOM 10516 N N . ALA B 1 585 ? -19.625 5.582 25.672 1 98.38 585 ALA B N 1
ATOM 10517 C CA . ALA B 1 585 ? -18.188 5.715 25.891 1 98.38 585 ALA B CA 1
ATOM 10518 C C . ALA B 1 585 ? -17.594 6.848 25.047 1 98.38 585 ALA B C 1
ATOM 10520 O O . ALA B 1 585 ? -16.766 7.625 25.516 1 98.38 585 ALA B O 1
ATOM 10521 N N . ILE B 1 586 ? -18.016 6.965 23.812 1 98.19 586 ILE B N 1
ATOM 10522 C CA . ILE B 1 586 ? -17.594 8.062 22.953 1 98.19 586 ILE B CA 1
ATOM 10523 C C . ILE B 1 586 ? -18.047 9.391 23.547 1 98.19 586 ILE B C 1
ATOM 10525 O O . ILE B 1 586 ? -17.312 10.383 23.5 1 98.19 586 ILE B O 1
ATOM 10529 N N . GLY B 1 587 ? -19.281 9.391 24.078 1 97.88 587 GLY B N 1
ATOM 10530 C CA . GLY B 1 587 ? -19.766 10.578 24.75 1 97.88 587 GLY B CA 1
ATOM 10531 C C . GLY B 1 587 ? -18.859 11.055 25.859 1 97.88 587 GLY B C 1
ATOM 10532 O O . GLY B 1 587 ? -18.609 12.258 26 1 97.88 587 GLY B O 1
ATOM 10533 N N . TRP B 1 588 ? -18.344 10.125 26.594 1 97.44 588 TRP B N 1
ATOM 10534 C CA . TRP B 1 588 ? -17.422 10.477 27.672 1 97.44 588 TRP B CA 1
ATOM 10535 C C . TRP B 1 588 ? -16.141 11.086 27.094 1 97.44 588 TRP B C 1
ATOM 10537 O O . TRP B 1 588 ? -15.641 12.086 27.609 1 97.44 588 TRP B O 1
ATOM 10547 N N . ILE B 1 589 ? -15.617 10.508 26.094 1 97.56 589 ILE B N 1
ATOM 10548 C CA . ILE B 1 589 ? -14.383 10.984 25.484 1 97.56 589 ILE B CA 1
ATOM 10549 C C . ILE B 1 589 ? -14.57 12.422 25 1 97.56 589 ILE B C 1
ATOM 10551 O O . ILE B 1 589 ? -13.734 13.289 25.281 1 97.56 589 ILE B O 1
ATOM 10555 N N . VAL B 1 590 ? -15.633 12.695 24.359 1 97.12 590 VAL B N 1
ATOM 10556 C CA . VAL B 1 590 ? -15.914 14.031 23.828 1 97.12 590 VAL B CA 1
ATOM 10557 C C . VAL B 1 590 ? -16.109 15.008 24.984 1 97.12 590 VAL B C 1
ATOM 10559 O O . VAL B 1 590 ? -15.555 16.109 24.969 1 97.12 590 VAL B O 1
ATOM 10562 N N . TRP B 1 591 ? -16.844 14.562 26 1 96.25 591 TRP B N 1
ATOM 10563 C CA . TRP B 1 591 ? -17.109 15.422 27.156 1 96.25 591 TRP B CA 1
ATOM 10564 C C . TRP B 1 591 ? -15.812 15.75 27.891 1 96.25 591 TRP B C 1
ATOM 10566 O O . TRP B 1 591 ? -15.57 16.906 28.25 1 96.25 591 TRP B O 1
ATOM 10576 N N . ALA B 1 592 ? -15.031 14.742 28.125 1 96.62 592 ALA B N 1
ATOM 10577 C CA . ALA B 1 592 ? -13.773 14.922 28.844 1 96.62 592 ALA B CA 1
ATOM 10578 C C . ALA B 1 592 ? -12.828 15.844 28.062 1 96.62 592 ALA B C 1
ATOM 10580 O O . ALA B 1 592 ? -12.18 16.703 28.641 1 96.62 592 ALA B O 1
ATOM 10581 N N . CYS B 1 593 ? -12.773 15.734 26.828 1 94.75 593 CYS B N 1
ATOM 10582 C CA . CYS B 1 593 ? -11.922 16.562 25.984 1 94.75 593 CYS B CA 1
ATOM 10583 C C . CYS B 1 593 ? -12.43 18 25.953 1 94.75 593 CYS B C 1
ATOM 10585 O O . CYS B 1 593 ? -11.641 18.953 26.047 1 94.75 593 CYS B O 1
ATOM 10587 N N . TYR B 1 594 ? -13.727 18.141 25.828 1 93.81 594 TYR B N 1
ATOM 10588 C CA . TYR B 1 594 ? -14.344 19.469 25.75 1 93.81 594 TYR B CA 1
ATOM 10589 C C . TYR B 1 594 ? -14.141 20.234 27.047 1 93.81 594 TYR B C 1
ATOM 10591 O O . TYR B 1 594 ? -13.961 21.453 27.031 1 93.81 594 TYR B O 1
ATOM 10599 N N . ASN B 1 595 ? -14.094 19.547 28.188 1 94.56 595 ASN B N 1
ATOM 10600 C CA . ASN B 1 595 ? -14.047 20.203 29.5 1 94.56 595 ASN B CA 1
ATOM 10601 C C . ASN B 1 595 ? -12.617 20.266 30.031 1 94.56 595 ASN B C 1
ATOM 10603 O O . ASN B 1 595 ? -12.406 20.609 31.203 1 94.56 595 ASN B O 1
ATOM 10607 N N . GLY B 1 596 ? -11.625 19.859 29.281 1 91.75 596 GLY B N 1
ATOM 10608 C CA . GLY B 1 596 ? -10.234 19.984 29.672 1 91.75 596 GLY B CA 1
ATOM 10609 C C . GLY B 1 596 ? -9.75 18.812 30.516 1 91.75 596 GLY B C 1
ATOM 10610 O O . GLY B 1 596 ? -8.695 18.891 31.156 1 91.75 596 GLY B O 1
ATOM 10611 N N . HIS B 1 597 ? -10.469 17.781 30.547 1 94.81 597 HIS B N 1
ATOM 10612 C CA . HIS B 1 597 ? -10.102 16.609 31.328 1 94.81 597 HIS B CA 1
ATOM 10613 C C . HIS B 1 597 ? -9.508 15.523 30.438 1 94.81 597 HIS B C 1
ATOM 10615 O O . HIS B 1 597 ? -9.289 14.391 30.875 1 94.81 597 HIS B O 1
ATOM 10621 N N . GLY B 1 598 ? -9.258 15.82 29.266 1 93.94 598 GLY B N 1
ATOM 10622 C CA . GLY B 1 598 ? -8.766 14.828 28.312 1 93.94 598 GLY B CA 1
ATOM 10623 C C . GLY B 1 598 ? -7.258 14.68 28.328 1 93.94 598 GLY B C 1
ATOM 10624 O O . GLY B 1 598 ? -6.723 13.672 27.875 1 93.94 598 GLY B O 1
ATOM 10625 N N . GLY B 1 599 ? -6.539 15.641 28.781 1 89.88 599 GLY B N 1
ATOM 10626 C CA . GLY B 1 599 ? -5.09 15.586 28.875 1 89.88 599 GLY B CA 1
ATOM 10627 C C . GLY B 1 599 ? -4.422 15.289 27.547 1 89.88 599 GLY B C 1
ATOM 10628 O O . GLY B 1 599 ? -4.684 15.953 26.547 1 89.88 599 GLY B O 1
ATOM 10629 N N . ILE B 1 600 ? -3.617 14.195 27.531 1 89.62 600 ILE B N 1
ATOM 10630 C CA . ILE B 1 600 ? -2.814 13.812 26.375 1 89.62 600 ILE B CA 1
ATOM 10631 C C . ILE B 1 600 ? -3.725 13.289 25.266 1 89.62 600 ILE B C 1
ATOM 10633 O O . ILE B 1 600 ? -3.424 13.445 24.078 1 89.62 600 ILE B O 1
ATOM 10637 N N . ILE B 1 601 ? -4.773 12.742 25.641 1 93.31 601 ILE B N 1
ATOM 10638 C CA . ILE B 1 601 ? -5.707 12.203 24.656 1 93.31 601 ILE B CA 1
ATOM 10639 C C . ILE B 1 601 ? -6.32 13.344 23.844 1 93.31 601 ILE B C 1
ATOM 10641 O O . ILE B 1 601 ? -6.41 13.258 22.609 1 93.31 601 ILE B O 1
ATOM 10645 N N . ASN B 1 602 ? -6.73 14.367 24.484 1 94 602 ASN B N 1
ATOM 10646 C CA . ASN B 1 602 ? -7.27 15.523 23.781 1 94 602 ASN B CA 1
ATOM 10647 C C . ASN B 1 602 ? -6.223 16.156 22.875 1 94 602 ASN B C 1
ATOM 10649 O O . ASN B 1 602 ? -6.531 16.547 21.75 1 94 602 ASN B O 1
ATOM 10653 N N . ASP B 1 603 ? -5.023 16.25 23.453 1 89.69 603 ASP B N 1
ATOM 10654 C CA . ASP B 1 603 ? -3.955 16.844 22.656 1 89.69 603 ASP B CA 1
ATOM 10655 C C . ASP B 1 603 ? -3.713 16.062 21.375 1 89.69 603 ASP B C 1
ATOM 10657 O O . ASP B 1 603 ? -3.488 16.656 20.312 1 89.69 603 ASP B O 1
ATOM 10661 N N . PHE B 1 604 ? -3.791 14.875 21.469 1 91 604 PHE B N 1
ATOM 10662 C CA . PHE B 1 604 ? -3.549 14.008 20.312 1 91 604 PHE B CA 1
ATOM 10663 C C . PHE B 1 604 ? -4.715 14.078 19.328 1 91 604 PHE B C 1
ATOM 10665 O O . PHE B 1 604 ? -4.512 14.281 18.125 1 91 604 PHE B O 1
ATOM 10672 N N . LEU B 1 605 ? -5.891 13.922 19.766 1 94.12 605 LEU B N 1
ATOM 10673 C CA . LEU B 1 605 ? -7.074 13.875 18.906 1 94.12 605 LEU B CA 1
ATOM 10674 C C . LEU B 1 605 ? -7.344 15.242 18.281 1 94.12 605 LEU B C 1
ATOM 10676 O O . LEU B 1 605 ? -7.98 15.328 17.234 1 94.12 605 LEU B O 1
ATOM 10680 N N . SER B 1 606 ? -6.887 16.297 18.906 1 91.31 606 SER B N 1
ATOM 10681 C CA . SER B 1 606 ? -7.133 17.656 18.422 1 91.31 606 SER B CA 1
ATOM 10682 C C . SER B 1 606 ? -5.957 18.188 17.609 1 91.31 606 SER B C 1
ATOM 10684 O O . SER B 1 606 ? -5.871 19.375 17.328 1 91.31 606 SER B O 1
ATOM 10686 N N . TRP B 1 607 ? -5.109 17.266 17.297 1 85.5 607 TRP B N 1
ATOM 10687 C CA . TRP B 1 607 ? -3.924 17.656 16.531 1 85.5 607 TRP B CA 1
ATOM 10688 C C . TRP B 1 607 ? -4.312 18.219 15.172 1 85.5 607 TRP B C 1
ATOM 10690 O O . TRP B 1 607 ? -5.203 17.703 14.5 1 85.5 607 TRP B O 1
ATOM 10700 N N . GLY B 1 608 ? -3.652 19.328 14.781 1 82.81 608 GLY B N 1
ATOM 10701 C CA . GLY B 1 608 ? -3.949 20 13.523 1 82.81 608 GLY B CA 1
ATOM 10702 C C . GLY B 1 608 ? -3.83 19.094 12.312 1 82.81 608 GLY B C 1
ATOM 10703 O O . GLY B 1 608 ? -4.539 19.281 11.32 1 82.81 608 GLY B O 1
ATOM 10704 N N . PHE B 1 609 ? -3.043 18.109 12.406 1 80.12 609 PHE B N 1
ATOM 10705 C CA . PHE B 1 609 ? -2.859 17.141 11.328 1 80.12 609 PHE B CA 1
ATOM 10706 C C . PHE B 1 609 ? -4.168 16.438 11.008 1 80.12 609 PHE B C 1
ATOM 10708 O O . PHE B 1 609 ? -4.492 16.203 9.844 1 80.12 609 PHE B O 1
ATOM 10715 N N . PHE B 1 610 ? -4.949 16.219 11.961 1 88.56 610 PHE B N 1
ATOM 10716 C CA . PHE B 1 610 ? -6.184 15.453 11.773 1 88.56 610 PHE B CA 1
ATOM 10717 C C . PHE B 1 610 ? -7.289 16.344 11.227 1 88.56 610 PHE B C 1
ATOM 10719 O O . PHE B 1 610 ? -8.273 15.859 10.68 1 88.56 610 PHE B O 1
ATOM 10726 N N . THR B 1 611 ? -7.121 17.641 11.32 1 87.5 611 THR B N 1
ATOM 10727 C CA . THR B 1 611 ? -8.133 18.547 10.781 1 87.5 611 THR B CA 1
ATOM 10728 C C . THR B 1 611 ? -8.18 18.453 9.258 1 87.5 611 THR B C 1
ATOM 10730 O O . THR B 1 611 ? -9.258 18.359 8.672 1 87.5 611 THR B O 1
ATOM 10733 N N . GLY B 1 612 ? -7.008 18.469 8.648 1 86.38 612 GLY B N 1
ATOM 10734 C CA . GLY B 1 612 ? -6.961 18.312 7.203 1 86.38 612 GLY B CA 1
ATOM 10735 C C . GLY B 1 612 ? -7.488 16.969 6.723 1 86.38 612 GLY B C 1
ATOM 10736 O O . GLY B 1 612 ? -8.273 16.922 5.773 1 86.38 612 GLY B O 1
ATOM 10737 N N . PHE B 1 613 ? -7.211 15.961 7.355 1 89.62 613 PHE B N 1
ATOM 10738 C CA . PHE B 1 613 ? -7.633 14.617 6.988 1 89.62 613 PHE B CA 1
ATOM 10739 C C . PHE B 1 613 ? -9.133 14.438 7.203 1 89.62 613 PHE B C 1
ATOM 10741 O O . PHE B 1 613 ? -9.789 13.703 6.461 1 89.62 613 PHE B O 1
ATOM 10748 N N . SER B 1 614 ? -9.57 15.07 8.234 1 93.38 614 SER B N 1
ATOM 10749 C CA . SER B 1 614 ? -10.992 14.961 8.531 1 93.38 614 SER B CA 1
ATOM 10750 C C . SER B 1 614 ? -11.844 15.539 7.402 1 93.38 614 SER B C 1
ATOM 10752 O O . SER B 1 614 ? -12.953 15.07 7.152 1 93.38 614 SER B O 1
ATOM 10754 N N . ARG B 1 615 ? -11.289 16.469 6.672 1 93.38 615 ARG B N 1
ATOM 10755 C CA . ARG B 1 615 ? -12.008 17.109 5.57 1 93.38 615 ARG B CA 1
ATOM 10756 C C . ARG B 1 615 ? -12.055 16.188 4.348 1 93.38 615 ARG B C 1
ATOM 10758 O O . ARG B 1 615 ? -12.852 16.422 3.432 1 93.38 615 ARG B O 1
ATOM 10765 N N . LEU B 1 616 ? -11.281 15.18 4.371 1 95.75 616 LEU B N 1
ATOM 10766 C CA . LEU B 1 616 ? -11.234 14.25 3.244 1 95.75 616 LEU B CA 1
ATOM 10767 C C . LEU B 1 616 ? -12.023 12.984 3.545 1 95.75 616 LEU B C 1
ATOM 10769 O O . LEU B 1 616 ? -12.234 12.156 2.658 1 95.75 616 LEU B O 1
ATOM 10773 N N . THR B 1 617 ? -12.539 12.852 4.734 1 96 617 THR B N 1
ATOM 10774 C CA . THR B 1 617 ? -13.125 11.602 5.207 1 96 617 THR B CA 1
ATOM 10775 C C . THR B 1 617 ? -14.391 11.266 4.422 1 96 617 THR B C 1
ATOM 10777 O O . THR B 1 617 ? -14.648 10.094 4.125 1 96 617 THR B O 1
ATOM 10780 N N . TYR B 1 618 ? -15.219 12.273 4.051 1 96.44 618 TYR B N 1
ATOM 10781 C CA . TYR B 1 618 ? -16.453 12 3.326 1 96.44 618 TYR B CA 1
ATOM 10782 C C . TYR B 1 618 ? -16.156 11.383 1.961 1 96.44 618 TYR B C 1
ATOM 10784 O O . TYR B 1 618 ? -16.719 10.352 1.604 1 96.44 618 TYR B O 1
ATOM 10792 N N . CYS B 1 619 ? -15.289 12.031 1.201 1 98 619 CYS B N 1
ATOM 10793 C CA . CYS B 1 619 ? -14.938 11.492 -0.11 1 98 619 CYS B CA 1
ATOM 10794 C C . CYS B 1 619 ? -14.258 10.133 0.02 1 98 619 CYS B C 1
ATOM 10796 O O . CYS B 1 619 ? -14.484 9.242 -0.795 1 98 619 CYS B O 1
ATOM 10798 N N . MET B 1 620 ? -13.414 9.969 0.986 1 97.62 620 MET B N 1
ATOM 10799 C CA . MET B 1 620 ? -12.789 8.664 1.229 1 97.62 620 MET B CA 1
ATOM 10800 C C . MET B 1 620 ? -13.844 7.598 1.487 1 97.62 620 MET B C 1
ATOM 10802 O O . MET B 1 620 ? -13.734 6.477 0.984 1 97.62 620 MET B O 1
ATOM 10806 N N . TYR B 1 621 ? -14.789 7.965 2.293 1 97.5 621 TYR B N 1
ATOM 10807 C CA . TYR B 1 621 ? -15.859 7.027 2.621 1 97.5 621 TYR B CA 1
ATOM 10808 C C . TYR B 1 621 ? -16.594 6.574 1.365 1 97.5 621 TYR B C 1
ATOM 10810 O O . TYR B 1 621 ? -16.812 5.375 1.167 1 97.5 621 TYR B O 1
ATOM 10818 N N . VAL B 1 622 ? -16.891 7.477 0.496 1 98.06 622 VAL B N 1
ATOM 10819 C CA . VAL B 1 622 ? -17.703 7.168 -0.672 1 98.06 622 VAL B CA 1
ATOM 10820 C C . VAL B 1 622 ? -16.875 6.379 -1.687 1 98.06 622 VAL B C 1
ATOM 10822 O O . VAL B 1 622 ? -17.391 5.469 -2.342 1 98.06 622 VAL B O 1
ATOM 10825 N N . ILE B 1 623 ? -15.617 6.562 -1.731 1 97.69 623 ILE B N 1
ATOM 10826 C CA . ILE B 1 623 ? -14.805 6.07 -2.838 1 97.69 623 ILE B CA 1
ATOM 10827 C C . ILE B 1 623 ? -14.102 4.781 -2.424 1 97.69 623 ILE B C 1
ATOM 10829 O O . ILE B 1 623 ? -13.781 3.943 -3.271 1 97.69 623 ILE B O 1
ATOM 10833 N N . HIS B 1 624 ? -13.805 4.516 -1.19 1 98.12 624 HIS B N 1
ATOM 10834 C CA . HIS B 1 624 ? -12.836 3.52 -0.745 1 98.12 624 HIS B CA 1
ATOM 10835 C C . HIS B 1 624 ? -13.25 2.117 -1.174 1 98.12 624 HIS B C 1
ATOM 10837 O O . HIS B 1 624 ? -12.414 1.314 -1.589 1 98.12 624 HIS B O 1
ATOM 10843 N N . ARG B 1 625 ? -14.508 1.821 -1.107 1 96.81 625 ARG B N 1
ATOM 10844 C CA . ARG B 1 625 ? -14.938 0.465 -1.429 1 96.81 625 ARG B CA 1
ATOM 10845 C C . ARG B 1 625 ? -14.766 0.173 -2.916 1 96.81 625 ARG B C 1
ATOM 10847 O O . ARG B 1 625 ? -14.461 -0.959 -3.299 1 96.81 625 ARG B O 1
ATOM 10854 N N . ILE B 1 626 ? -15.008 1.137 -3.732 1 96.5 626 ILE B N 1
ATOM 10855 C CA . ILE B 1 626 ? -14.836 0.97 -5.172 1 96.5 626 ILE B CA 1
ATOM 10856 C C . ILE B 1 626 ? -13.367 0.702 -5.492 1 96.5 626 ILE B C 1
ATOM 10858 O O . ILE B 1 626 ? -13.055 -0.166 -6.309 1 96.5 626 ILE B O 1
ATOM 10862 N N . VAL B 1 627 ? -12.477 1.429 -4.84 1 97.19 627 VAL B N 1
ATOM 10863 C CA . VAL B 1 627 ? -11.047 1.228 -5.023 1 97.19 627 VAL B CA 1
ATOM 10864 C C . VAL B 1 627 ? -10.664 -0.192 -4.609 1 97.19 627 VAL B C 1
ATOM 10866 O O . VAL B 1 627 ? -9.938 -0.88 -5.328 1 97.19 627 VAL B O 1
ATOM 10869 N N . GLN B 1 628 ? -11.18 -0.63 -3.506 1 97.5 628 GLN B N 1
ATOM 10870 C CA . GLN B 1 628 ? -10.867 -1.962 -2.998 1 97.5 628 GLN B CA 1
ATOM 10871 C C . GLN B 1 628 ? -11.375 -3.045 -3.951 1 97.5 628 GLN B C 1
ATOM 10873 O O . GLN B 1 628 ? -10.672 -4.023 -4.207 1 97.5 628 GLN B O 1
ATOM 10878 N N . LEU B 1 629 ? -12.523 -2.867 -4.531 1 96.81 629 LEU B N 1
ATOM 10879 C CA . LEU B 1 629 ? -13.109 -3.848 -5.438 1 96.81 629 LEU B CA 1
ATOM 10880 C C . LEU B 1 629 ? -12.359 -3.877 -6.766 1 96.81 629 LEU B C 1
ATOM 10882 O O . LEU B 1 629 ? -12.109 -4.949 -7.32 1 96.81 629 LEU B O 1
ATOM 10886 N N . VAL B 1 630 ? -11.977 -2.719 -7.25 1 97 630 VAL B N 1
ATOM 10887 C CA . VAL B 1 630 ? -11.219 -2.658 -8.492 1 97 630 VAL B CA 1
ATOM 10888 C C . VAL B 1 630 ? -9.875 -3.359 -8.305 1 97 630 VAL B C 1
ATOM 10890 O O . VAL B 1 630 ? -9.461 -4.168 -9.141 1 97 630 VAL B O 1
ATOM 10893 N N . ASN B 1 631 ? -9.203 -3.059 -7.18 1 96.81 631 ASN B N 1
ATOM 10894 C CA . ASN B 1 631 ? -7.91 -3.68 -6.91 1 96.81 631 ASN B CA 1
ATOM 10895 C C . ASN B 1 631 ? -8.031 -5.195 -6.793 1 96.81 631 ASN B C 1
ATOM 10897 O O . ASN B 1 631 ? -7.16 -5.93 -7.258 1 96.81 631 ASN B O 1
ATOM 10901 N N . ALA B 1 632 ? -9.078 -5.641 -6.188 1 97.12 632 ALA B N 1
ATOM 10902 C CA . ALA B 1 632 ? -9.305 -7.074 -6.023 1 97.12 632 ALA B CA 1
ATOM 10903 C C . ALA B 1 632 ? -9.656 -7.734 -7.355 1 97.12 632 ALA B C 1
ATOM 10905 O O . ALA B 1 632 ? -9.172 -8.82 -7.668 1 97.12 632 ALA B O 1
ATOM 10906 N N . ALA B 1 633 ? -10.461 -7.059 -8.133 1 96.94 633 ALA B N 1
ATOM 10907 C CA . ALA B 1 633 ? -10.969 -7.633 -9.375 1 96.94 633 ALA B CA 1
ATOM 10908 C C . ALA B 1 633 ? -9.883 -7.652 -10.453 1 96.94 633 ALA B C 1
ATOM 10910 O O . ALA B 1 633 ? -9.938 -8.453 -11.383 1 96.94 633 ALA B O 1
ATOM 10911 N N . ARG B 1 634 ? -8.883 -6.891 -10.344 1 96.56 634 ARG B N 1
ATOM 10912 C CA . ARG B 1 634 ? -7.805 -6.809 -11.336 1 96.56 634 ARG B CA 1
ATOM 10913 C C . ARG B 1 634 ? -6.789 -7.926 -11.125 1 96.56 634 ARG B C 1
ATOM 10915 O O . ARG B 1 634 ? -5.922 -8.148 -11.977 1 96.56 634 ARG B O 1
ATOM 10922 N N . LEU B 1 635 ? -6.918 -8.656 -10.117 1 96.44 635 LEU B N 1
ATOM 10923 C CA . LEU B 1 635 ? -5.949 -9.703 -9.789 1 96.44 635 LEU B CA 1
ATOM 10924 C C . LEU B 1 635 ? -5.922 -10.781 -10.859 1 96.44 635 LEU B C 1
ATOM 10926 O O . LEU B 1 635 ? -6.977 -11.219 -11.328 1 96.44 635 LEU B O 1
ATOM 10930 N N . GLN B 1 636 ? -4.672 -11.18 -11.211 1 96.5 636 GLN B N 1
ATOM 10931 C CA . GLN B 1 636 ? -4.5 -12.258 -12.18 1 96.5 636 GLN B CA 1
ATOM 10932 C C . GLN B 1 636 ? -3.645 -13.383 -11.609 1 96.5 636 GLN B C 1
ATOM 10934 O O . GLN B 1 636 ? -3.271 -14.312 -12.328 1 96.5 636 GLN B O 1
ATOM 10939 N N . THR B 1 637 ? -3.295 -13.25 -10.367 1 96.81 637 THR B N 1
ATOM 10940 C CA . THR B 1 637 ? -2.502 -14.266 -9.68 1 96.81 637 THR B CA 1
ATOM 10941 C C . THR B 1 637 ? -3.105 -14.586 -8.32 1 96.81 637 THR B C 1
ATOM 10943 O O . THR B 1 637 ? -3.977 -13.867 -7.832 1 96.81 637 THR B O 1
ATOM 10946 N N . ASP B 1 638 ? -2.607 -15.68 -7.715 1 97.06 638 ASP B N 1
ATOM 10947 C CA . ASP B 1 638 ? -3.078 -16.109 -6.402 1 97.06 638 ASP B CA 1
ATOM 10948 C C . ASP B 1 638 ? -2.605 -15.148 -5.312 1 97.06 638 ASP B C 1
ATOM 10950 O O . ASP B 1 638 ? -1.753 -14.297 -5.555 1 97.06 638 ASP B O 1
ATOM 10954 N N . THR B 1 639 ? -3.252 -15.289 -4.207 1 96.94 639 THR B N 1
ATOM 10955 C CA . THR B 1 639 ? -2.879 -14.492 -3.043 1 96.94 639 THR B CA 1
ATOM 10956 C C . THR B 1 639 ? -2.613 -15.391 -1.836 1 96.94 639 THR B C 1
ATOM 10958 O O . THR B 1 639 ? -2.867 -16.594 -1.884 1 96.94 639 THR B O 1
ATOM 10961 N N . HIS B 1 640 ? -1.98 -14.812 -0.813 1 96.81 640 HIS B N 1
ATOM 10962 C CA . HIS B 1 640 ? -1.67 -15.477 0.448 1 96.81 640 HIS B CA 1
ATOM 10963 C C . HIS B 1 640 ? -2.389 -14.812 1.615 1 96.81 640 HIS B C 1
ATOM 10965 O O . HIS B 1 640 ? -2.406 -13.586 1.717 1 96.81 640 HIS B O 1
ATOM 10971 N N . PHE B 1 641 ? -3.049 -15.625 2.494 1 95.62 641 PHE B N 1
ATOM 10972 C CA . PHE B 1 641 ? -3.779 -15.086 3.633 1 95.62 641 PHE B CA 1
ATOM 10973 C C . PHE B 1 641 ? -2.881 -15 4.859 1 95.62 641 PHE B C 1
ATOM 10975 O O . PHE B 1 641 ? -2.451 -16.016 5.398 1 95.62 641 PHE B O 1
ATOM 10982 N N . SER B 1 642 ? -2.537 -13.875 5.258 1 95.5 642 SER B N 1
ATOM 10983 C CA . SER B 1 642 ? -1.803 -13.578 6.48 1 95.5 642 SER B CA 1
ATOM 10984 C C . SER B 1 642 ? -2.059 -12.148 6.941 1 95.5 642 SER B C 1
ATOM 10986 O O . SER B 1 642 ? -2.484 -11.305 6.152 1 95.5 642 SER B O 1
ATOM 10988 N N . ASP B 1 643 ? -1.869 -11.898 8.219 1 94.5 643 ASP B N 1
ATOM 10989 C CA . ASP B 1 643 ? -2.047 -10.547 8.742 1 94.5 643 ASP B CA 1
ATOM 10990 C C . ASP B 1 643 ? -1.091 -9.57 8.062 1 94.5 643 ASP B C 1
ATOM 10992 O O . ASP B 1 643 ? -1.457 -8.422 7.793 1 94.5 643 ASP B O 1
ATOM 10996 N N . TYR B 1 644 ? 0.107 -9.992 7.836 1 95.56 644 TYR B N 1
ATOM 10997 C CA . TYR B 1 644 ? 1.096 -9.141 7.18 1 95.56 644 TYR B CA 1
ATOM 10998 C C . TYR B 1 644 ? 0.628 -8.734 5.785 1 95.56 644 TYR B C 1
ATOM 11000 O O . TYR B 1 644 ? 0.7 -7.562 5.418 1 95.56 644 TYR B O 1
ATOM 11008 N N . ASP B 1 645 ? 0.136 -9.703 5.004 1 96 645 ASP B N 1
ATOM 11009 C CA . ASP B 1 645 ? -0.354 -9.43 3.656 1 96 645 ASP B CA 1
ATOM 11010 C C . ASP B 1 645 ? -1.563 -8.5 3.689 1 96 645 ASP B C 1
ATOM 11012 O O . ASP B 1 645 ? -1.728 -7.656 2.809 1 96 645 ASP B O 1
ATOM 11016 N N . ALA B 1 646 ? -2.396 -8.711 4.707 1 96.62 646 ALA B N 1
ATOM 11017 C CA . ALA B 1 646 ? -3.57 -7.855 4.852 1 96.62 646 ALA B CA 1
ATOM 11018 C C . ALA B 1 646 ? -3.164 -6.406 5.098 1 96.62 646 ALA B C 1
ATOM 11020 O O . ALA B 1 646 ? -3.787 -5.48 4.57 1 96.62 646 ALA B O 1
ATOM 11021 N N . ILE B 1 647 ? -2.152 -6.195 5.875 1 96.5 647 ILE B N 1
ATOM 11022 C CA . ILE B 1 647 ? -1.67 -4.852 6.18 1 96.5 647 ILE B CA 1
ATOM 11023 C C . ILE B 1 647 ? -1.089 -4.215 4.918 1 96.5 647 ILE B C 1
ATOM 11025 O O . ILE B 1 647 ? -1.272 -3.018 4.68 1 96.5 647 ILE B O 1
ATOM 11029 N N . LEU B 1 648 ? -0.304 -4.957 4.125 1 97 648 LEU B N 1
ATOM 11030 C CA . LEU B 1 648 ? 0.203 -4.441 2.857 1 97 648 LEU B CA 1
ATOM 11031 C C . LEU B 1 648 ? -0.94 -3.971 1.965 1 97 648 LEU B C 1
ATOM 11033 O O . LEU B 1 648 ? -0.881 -2.879 1.396 1 97 648 LEU B O 1
ATOM 11037 N N . ARG B 1 649 ? -1.964 -4.785 1.871 1 96.81 649 ARG B N 1
ATOM 11038 C CA . ARG B 1 649 ? -3.109 -4.441 1.034 1 96.81 649 ARG B CA 1
ATOM 11039 C C . ARG B 1 649 ? -3.832 -3.213 1.575 1 96.81 649 ARG B C 1
ATOM 11041 O O . ARG B 1 649 ? -4.344 -2.398 0.804 1 96.81 649 ARG B O 1
ATOM 11048 N N . TRP B 1 650 ? -3.932 -3.131 2.873 1 97.12 650 TRP B N 1
ATOM 11049 C CA . TRP B 1 650 ? -4.57 -1.964 3.473 1 97.12 650 TRP B CA 1
ATOM 11050 C C . TRP B 1 650 ? -3.842 -0.683 3.08 1 97.12 650 TRP B C 1
ATOM 11052 O O . TRP B 1 650 ? -4.477 0.319 2.738 1 97.12 650 TRP B O 1
ATOM 11062 N N . TRP B 1 651 ? -2.531 -0.676 3.043 1 96.06 651 TRP B N 1
ATOM 11063 C CA . TRP B 1 651 ? -1.752 0.511 2.711 1 96.06 651 TRP B CA 1
ATOM 11064 C C . TRP B 1 651 ? -1.973 0.917 1.257 1 96.06 651 TRP B C 1
ATOM 11066 O O . TRP B 1 651 ? -2.084 2.105 0.948 1 96.06 651 TRP B O 1
ATOM 11076 N N . HIS B 1 652 ? -1.947 -0.035 0.395 1 95.62 652 HIS B N 1
ATOM 11077 C CA . HIS B 1 652 ? -2.105 0.402 -0.987 1 95.62 652 HIS B CA 1
ATOM 11078 C C . HIS B 1 652 ? -3.535 0.857 -1.261 1 95.62 652 HIS B C 1
ATOM 11080 O O . HIS B 1 652 ? -3.754 1.817 -2.004 1 95.62 652 HIS B O 1
ATOM 11086 N N . ASP B 1 653 ? -4.57 0.221 -0.613 1 97.12 653 ASP B N 1
ATOM 11087 C CA . ASP B 1 653 ? -5.945 0.688 -0.743 1 97.12 653 ASP B CA 1
ATOM 11088 C C . ASP B 1 653 ? -6.113 2.084 -0.148 1 97.12 653 ASP B C 1
ATOM 11090 O O . ASP B 1 653 ? -6.77 2.943 -0.741 1 97.12 653 ASP B O 1
ATOM 11094 N N . PHE B 1 654 ? -5.504 2.197 1.026 1 96 654 PHE B N 1
ATOM 11095 C CA . PHE B 1 654 ? -5.594 3.477 1.721 1 96 654 PHE B CA 1
ATOM 11096 C C . PHE B 1 654 ? -4.926 4.582 0.912 1 96 654 PHE B C 1
ATOM 11098 O O . PHE B 1 654 ? -5.484 5.668 0.759 1 96 654 PHE B O 1
ATOM 11105 N N . GLY B 1 655 ? -3.764 4.316 0.351 1 95.69 655 GLY B N 1
ATOM 11106 C CA . GLY B 1 655 ? -3.037 5.301 -0.436 1 95.69 655 GLY B CA 1
ATOM 11107 C C . GLY B 1 655 ? -3.775 5.723 -1.692 1 95.69 655 GLY B C 1
ATOM 11108 O O . GLY B 1 655 ? -3.896 6.918 -1.974 1 95.69 655 GLY B O 1
ATOM 11109 N N . LEU B 1 656 ? -4.309 4.812 -2.432 1 97 656 LEU B N 1
ATOM 11110 C CA . LEU B 1 656 ? -5.039 5.117 -3.658 1 97 656 LEU B CA 1
ATOM 11111 C C . LEU B 1 656 ? -6.332 5.867 -3.348 1 97 656 LEU B C 1
ATOM 11113 O O . LEU B 1 656 ? -6.703 6.793 -4.07 1 97 656 LEU B O 1
ATOM 11117 N N . THR B 1 657 ? -6.988 5.422 -2.27 1 97.88 657 THR B N 1
ATOM 11118 C CA . THR B 1 657 ? -8.227 6.082 -1.861 1 97.88 657 THR B CA 1
ATOM 11119 C C . THR B 1 657 ? -7.957 7.527 -1.449 1 97.88 657 THR B C 1
ATOM 11121 O O . THR B 1 657 ? -8.719 8.43 -1.804 1 97.88 657 THR B O 1
ATOM 11124 N N . LEU B 1 658 ? -6.918 7.715 -0.694 1 95.88 658 LEU B N 1
ATOM 11125 C CA . LEU B 1 658 ? -6.547 9.055 -0.259 1 95.88 658 LEU B CA 1
ATOM 11126 C C . LEU B 1 658 ? -6.277 9.961 -1.457 1 95.88 658 LEU B C 1
ATOM 11128 O O . LEU B 1 658 ? -6.777 11.094 -1.513 1 95.88 658 LEU B O 1
ATOM 11132 N N . THR B 1 659 ? -5.539 9.5 -2.428 1 95.56 659 THR B N 1
ATOM 11133 C CA . THR B 1 659 ? -5.195 10.281 -3.611 1 95.56 659 THR B CA 1
ATOM 11134 C C . THR B 1 659 ? -6.445 10.617 -4.418 1 95.56 659 THR B C 1
ATOM 11136 O O . THR B 1 659 ? -6.641 11.766 -4.828 1 95.56 659 THR B O 1
ATOM 11139 N N . ALA B 1 660 ? -7.285 9.641 -4.602 1 96.94 660 ALA B N 1
ATOM 11140 C CA . ALA B 1 660 ? -8.523 9.852 -5.344 1 96.94 660 ALA B CA 1
ATOM 11141 C C . ALA B 1 660 ? -9.453 10.812 -4.602 1 96.94 660 ALA B C 1
ATOM 11143 O O . ALA B 1 660 ? -10.172 11.586 -5.227 1 96.94 660 ALA B O 1
ATOM 11144 N N . SER B 1 661 ? -9.43 10.758 -3.289 1 97.62 661 SER B N 1
ATOM 11145 C CA . SER B 1 661 ? -10.312 11.594 -2.484 1 97.62 661 SER B CA 1
ATOM 11146 C C . SER B 1 661 ? -9.875 13.055 -2.529 1 97.62 661 SER B C 1
ATOM 11148 O O . SER B 1 661 ? -10.711 13.961 -2.469 1 97.62 661 SER B O 1
ATOM 11150 N N . ILE B 1 662 ? -8.586 13.32 -2.602 1 96.12 662 ILE B N 1
ATOM 11151 C CA . ILE B 1 662 ? -8.102 14.688 -2.756 1 96.12 662 ILE B CA 1
ATOM 11152 C C . ILE B 1 662 ? -8.641 15.281 -4.055 1 96.12 662 ILE B C 1
ATOM 11154 O O . ILE B 1 662 ? -9.18 16.391 -4.062 1 96.12 662 ILE B O 1
ATOM 11158 N N . PHE B 1 663 ? -8.57 14.523 -5.059 1 96.38 663 PHE B N 1
ATOM 11159 C CA . PHE B 1 663 ? -9.078 14.977 -6.352 1 96.38 663 PHE B CA 1
ATOM 11160 C C . PHE B 1 663 ? -10.586 15.188 -6.297 1 96.38 663 PHE B C 1
ATOM 11162 O O . PHE B 1 663 ? -11.094 16.203 -6.785 1 96.38 663 PHE B O 1
ATOM 11169 N N . ALA B 1 664 ? -11.289 14.266 -5.734 1 97.69 664 ALA B N 1
ATOM 11170 C CA . ALA B 1 664 ? -12.75 14.344 -5.668 1 97.69 664 ALA B CA 1
ATOM 11171 C C . ALA B 1 664 ? -13.188 15.547 -4.832 1 97.69 664 ALA B C 1
ATOM 11173 O O . ALA B 1 664 ? -14.172 16.219 -5.172 1 97.69 664 ALA B O 1
ATOM 11174 N N . THR B 1 665 ? -12.516 15.789 -3.758 1 97.25 665 THR B N 1
ATOM 11175 C CA . THR B 1 665 ? -12.844 16.922 -2.902 1 97.25 665 THR B CA 1
ATOM 11176 C C . THR B 1 665 ? -12.656 18.234 -3.65 1 97.25 665 THR B C 1
ATOM 11178 O O . THR B 1 665 ? -13.516 19.125 -3.586 1 97.25 665 THR B O 1
ATOM 11181 N N . LEU B 1 666 ? -11.641 18.375 -4.414 1 96.94 666 LEU B N 1
ATOM 11182 C CA . LEU B 1 666 ? -11.328 19.609 -5.137 1 96.94 666 LEU B CA 1
ATOM 11183 C C . LEU B 1 666 ? -12.242 19.781 -6.348 1 96.94 666 LEU B C 1
ATOM 11185 O O . LEU B 1 666 ? -12.586 20.906 -6.719 1 96.94 666 LEU B O 1
ATOM 11189 N N . ALA B 1 667 ? -12.664 18.703 -6.918 1 97.44 667 ALA B N 1
ATOM 11190 C CA . ALA B 1 667 ? -13.398 18.75 -8.18 1 97.44 667 ALA B CA 1
ATOM 11191 C C . ALA B 1 667 ? -14.898 18.812 -7.934 1 97.44 667 ALA B C 1
ATOM 11193 O O . ALA B 1 667 ? -15.633 19.438 -8.711 1 97.44 667 ALA B O 1
ATOM 11194 N N . PHE B 1 668 ? -15.359 18.172 -6.867 1 97.25 668 PHE B N 1
ATOM 11195 C CA . PHE B 1 668 ? -16.812 17.969 -6.812 1 97.25 668 PHE B CA 1
ATOM 11196 C C . PHE B 1 668 ? -17.375 18.469 -5.492 1 97.25 668 PHE B C 1
ATOM 11198 O O . PHE B 1 668 ? -18.547 18.844 -5.414 1 97.25 668 PHE B O 1
ATOM 11205 N N . GLU B 1 669 ? -16.625 18.469 -4.473 1 96 669 GLU B N 1
ATOM 11206 C CA . GLU B 1 669 ? -17.141 18.891 -3.17 1 96 669 GLU B CA 1
ATOM 11207 C C . GLU B 1 669 ? -16.906 20.375 -2.934 1 96 669 GLU B C 1
ATOM 11209 O O . GLU B 1 669 ? -17.859 21.125 -2.691 1 96 669 GLU B O 1
ATOM 11214 N N . SER B 1 670 ? -15.695 20.812 -3.074 1 95 670 SER B N 1
ATOM 11215 C CA . SER B 1 670 ? -15.32 22.203 -2.764 1 95 670 SER B CA 1
ATOM 11216 C C . SER B 1 670 ? -16.031 23.188 -3.688 1 95 670 SER B C 1
ATOM 11218 O O . SER B 1 670 ? -16.516 24.219 -3.236 1 95 670 SER B O 1
ATOM 11220 N N . PRO B 1 671 ? -16.109 22.922 -4.977 1 95.5 671 PRO B N 1
ATOM 11221 C CA . PRO B 1 671 ? -16.766 23.891 -5.859 1 95.5 671 PRO B CA 1
ATOM 11222 C C . PRO B 1 671 ? -18.25 24.109 -5.508 1 95.5 671 PRO B C 1
ATOM 11224 O O . PRO B 1 671 ? -18.75 25.219 -5.605 1 95.5 671 PRO B O 1
ATOM 11227 N N . ILE B 1 672 ? -18.891 23.094 -5.145 1 94.19 672 ILE B N 1
ATOM 11228 C CA . ILE B 1 672 ? -20.312 23.188 -4.816 1 94.19 672 ILE B CA 1
ATOM 11229 C C . ILE B 1 672 ? -20.5 24.047 -3.568 1 94.19 672 ILE B C 1
ATOM 11231 O O . ILE B 1 672 ? -21.438 24.844 -3.488 1 94.19 672 ILE B O 1
ATOM 11235 N N . LEU B 1 673 ? -19.672 23.906 -2.625 1 90.5 673 LEU B N 1
ATOM 11236 C CA . LEU B 1 673 ? -19.688 24.75 -1.435 1 90.5 673 LEU B CA 1
ATOM 11237 C C . LEU B 1 673 ? -19.453 26.203 -1.8 1 90.5 673 LEU B C 1
ATOM 11239 O O . LEU B 1 673 ? -20.109 27.094 -1.255 1 90.5 673 LEU B O 1
ATOM 11243 N N . GLY B 1 674 ? -18.531 26.375 -2.748 1 90.38 674 GLY B N 1
ATOM 11244 C CA . GLY B 1 674 ? -18.266 27.734 -3.211 1 90.38 674 GLY B CA 1
ATOM 11245 C C . GLY B 1 674 ? -19.422 28.344 -3.973 1 90.38 674 GLY B C 1
ATOM 11246 O O . GLY B 1 674 ? -19.75 29.516 -3.775 1 90.38 674 GLY B O 1
ATOM 11247 N N . ILE B 1 675 ? -20.047 27.609 -4.754 1 92.62 675 ILE B N 1
ATOM 11248 C CA . ILE B 1 675 ? -21.172 28.062 -5.551 1 92.62 675 ILE B CA 1
ATOM 11249 C C . ILE B 1 675 ? -22.359 28.391 -4.637 1 92.62 675 ILE B C 1
ATOM 11251 O O . ILE B 1 675 ? -23.016 29.422 -4.809 1 92.62 675 ILE B O 1
ATOM 11255 N N . GLU B 1 676 ? -22.578 27.578 -3.686 1 90.25 676 GLU B N 1
ATOM 11256 C CA . GLU B 1 676 ? -23.656 27.812 -2.732 1 90.25 676 GLU B CA 1
ATOM 11257 C C . GLU B 1 676 ? -23.438 29.109 -1.956 1 90.25 676 GLU B C 1
ATOM 11259 O O . GLU B 1 676 ? -24.375 29.875 -1.757 1 90.25 676 GLU B O 1
ATOM 11264 N N . LYS B 1 677 ? -22.25 29.281 -1.529 1 86.88 677 LYS B N 1
ATOM 11265 C CA . LYS B 1 677 ? -21.922 30.5 -0.795 1 86.88 677 LYS B CA 1
ATOM 11266 C C . LYS B 1 677 ? -22.078 31.734 -1.677 1 86.88 677 LYS B C 1
ATOM 11268 O O . LYS B 1 677 ? -22.5 32.781 -1.203 1 86.88 677 LYS B O 1
ATOM 11273 N N . ALA B 1 678 ? -21.797 31.609 -2.904 1 88.94 678 ALA B N 1
ATOM 11274 C CA . ALA B 1 678 ? -21.891 32.719 -3.842 1 88.94 678 ALA B CA 1
ATOM 11275 C C . ALA B 1 678 ? -23.344 33.094 -4.125 1 88.94 678 ALA B C 1
ATOM 11277 O O . ALA B 1 678 ? -23.688 34.25 -4.277 1 88.94 678 ALA B O 1
ATOM 11278 N N . ILE B 1 679 ? -24.188 32.125 -4.133 1 86.94 679 ILE B N 1
ATOM 11279 C CA . ILE B 1 679 ? -25.578 32.344 -4.508 1 86.94 679 ILE B CA 1
ATOM 11280 C C . ILE B 1 679 ? -26.406 32.688 -3.271 1 86.94 679 ILE B C 1
ATOM 11282 O O . ILE B 1 679 ? -27.203 33.625 -3.303 1 86.94 679 ILE B O 1
ATOM 11286 N N . PHE B 1 680 ? -26.172 32 -2.158 1 79.69 680 PHE B N 1
ATOM 11287 C CA . PHE B 1 680 ? -27.047 32.125 -0.998 1 79.69 680 PHE B CA 1
ATOM 11288 C C . PHE B 1 680 ? -26.344 32.906 0.119 1 79.69 680 PHE B C 1
ATOM 11290 O O . PHE B 1 680 ? -26.953 33.219 1.133 1 79.69 680 PHE B O 1
ATOM 11297 N N . GLY B 1 681 ? -24.969 32.969 0.042 1 68.12 681 GLY B N 1
ATOM 11298 C CA . GLY B 1 681 ? -24.219 33.594 1.125 1 68.12 681 GLY B CA 1
ATOM 11299 C C . GLY B 1 681 ? -24.5 35.062 1.299 1 68.12 681 GLY B C 1
ATOM 11300 O O . GLY B 1 681 ? -24.656 35.781 0.315 1 68.12 681 GLY B O 1
ATOM 11301 N N . ARG B 1 682 ? -25.297 35.5 2.283 1 52.94 682 ARG B N 1
ATOM 11302 C CA . ARG B 1 682 ? -25.484 36.906 2.654 1 52.94 682 ARG B CA 1
ATOM 11303 C C . ARG B 1 682 ? -24.156 37.625 2.811 1 52.94 682 ARG B C 1
ATOM 11305 O O . ARG B 1 682 ? -23.156 37 3.191 1 52.94 682 ARG B O 1
ATOM 11312 N N . GLY B 1 683 ? -23.875 38.719 2.057 1 46.41 683 GLY B N 1
ATOM 11313 C CA . GLY B 1 683 ? -22.75 39.625 2.189 1 46.41 683 GLY B CA 1
ATOM 11314 C C . GLY B 1 683 ? -22.109 39.594 3.566 1 46.41 683 GLY B C 1
ATOM 11315 O O . GLY B 1 683 ? -22.797 39.344 4.562 1 46.41 683 GLY B O 1
ATOM 11316 N N . ASP B 1 684 ? -20.812 39.219 3.693 1 42.38 684 ASP B N 1
ATOM 11317 C CA . ASP B 1 684 ? -20.016 39.188 4.918 1 42.38 684 ASP B CA 1
ATOM 11318 C C . ASP B 1 684 ? -20.469 40.281 5.883 1 42.38 684 ASP B C 1
ATOM 11320 O O . ASP B 1 684 ? -20.109 41.438 5.711 1 42.38 684 ASP B O 1
ATOM 11324 N N . ALA B 1 685 ? -21.625 40.531 6.32 1 39.84 685 ALA B N 1
ATOM 11325 C CA . ALA B 1 685 ? -21.766 41.438 7.449 1 39.84 685 ALA B CA 1
ATOM 11326 C C . ALA B 1 685 ? -20.844 41.031 8.594 1 39.84 685 ALA B C 1
ATOM 11328 O O . ALA B 1 685 ? -20.797 39.875 8.984 1 39.84 685 ALA B O 1
ATOM 11329 N N . LYS B 1 686 ? -19.734 41.719 8.742 1 42.12 686 LYS B N 1
ATOM 11330 C CA . LYS B 1 686 ? -18.828 41.625 9.883 1 42.12 686 LYS B CA 1
ATOM 11331 C C . LYS B 1 686 ? -19.578 41.25 11.156 1 42.12 686 LYS B C 1
ATOM 11333 O O . LYS B 1 686 ? -20.609 41.844 11.484 1 42.12 686 LYS B O 1
ATOM 11338 N N . PRO B 1 687 ? -19.391 40.062 11.602 1 41.66 687 PRO B N 1
ATOM 11339 C CA . PRO B 1 687 ? -20.031 39.75 12.883 1 41.66 687 PRO B CA 1
ATOM 11340 C C . PRO B 1 687 ? -19.984 40.938 13.859 1 41.66 687 PRO B C 1
ATOM 11342 O O . PRO B 1 687 ? -18.922 41.531 14.039 1 41.66 687 PRO B O 1
ATOM 11345 N N . LYS B 1 688 ? -21.031 41.625 14.117 1 37.84 688 LYS B N 1
ATOM 11346 C CA . LYS B 1 688 ? -21.062 42.594 15.203 1 37.84 688 LYS B CA 1
ATOM 11347 C C . LYS B 1 688 ? -20.562 42 16.5 1 37.84 688 LYS B C 1
ATOM 11349 O O . LYS B 1 688 ? -20.891 40.844 16.812 1 37.84 688 LYS B O 1
ATOM 11354 N N . LYS B 1 689 ? -19.375 42.469 17.078 1 40.25 689 LYS B N 1
ATOM 11355 C CA . LYS B 1 689 ? -18.922 42.156 18.422 1 40.25 689 LYS B CA 1
ATOM 11356 C C . LYS B 1 689 ? -20.094 42.031 19.391 1 40.25 689 LYS B C 1
ATOM 11358 O O . LYS B 1 689 ? -20.812 43 19.625 1 40.25 689 LYS B O 1
ATOM 11363 N N . ILE B 1 690 ? -20.844 41.031 19.422 1 36.94 690 ILE B N 1
ATOM 11364 C CA . ILE B 1 690 ? -21.828 40.906 20.484 1 36.94 690 ILE B CA 1
ATOM 11365 C C . ILE B 1 690 ? -21.156 41.156 21.844 1 36.94 690 ILE B C 1
ATOM 11367 O O . ILE B 1 690 ? -20.219 40.438 22.203 1 36.94 690 ILE B O 1
ATOM 11371 N N . GLU B 1 691 ? -21.109 42.406 22.344 1 31.58 691 GLU B N 1
ATOM 11372 C CA . GLU B 1 691 ? -20.703 42.75 23.703 1 31.58 691 GLU B CA 1
ATOM 11373 C C . GLU B 1 691 ? -21.344 41.812 24.734 1 31.58 691 GLU B C 1
ATOM 11375 O O . GLU B 1 691 ? -22.484 41.406 24.562 1 31.58 691 GLU B O 1
ATOM 11380 N N . PRO B 1 692 ? -20.531 41.125 25.484 1 36.38 692 PRO B N 1
ATOM 11381 C CA . PRO B 1 692 ? -21.031 40.25 26.547 1 36.38 692 PRO B CA 1
ATOM 11382 C C . PRO B 1 692 ? -22.25 40.844 27.266 1 36.38 692 PRO B C 1
ATOM 11384 O O . PRO B 1 692 ? -22.188 41.969 27.781 1 36.38 692 PRO B O 1
ATOM 11387 N N . THR B 1 693 ? -23.469 40.75 26.812 1 32.53 693 THR B N 1
ATOM 11388 C CA . THR B 1 693 ? -24.656 41.219 27.516 1 32.53 693 THR B CA 1
ATOM 11389 C C . THR B 1 693 ? -24.578 40.875 29 1 32.53 693 THR B C 1
ATOM 11391 O O . THR B 1 693 ? -24.422 39.688 29.344 1 32.53 693 THR B O 1
ATOM 11394 N N . SER B 1 694 ? -24.016 41.781 29.875 1 31.38 694 SER B N 1
ATOM 11395 C CA . SER B 1 694 ? -24.016 41.719 31.328 1 31.38 694 SER B CA 1
ATOM 11396 C C . SER B 1 694 ? -25.328 41.156 31.859 1 31.38 694 SER B C 1
ATOM 11398 O O . SER B 1 694 ? -26.406 41.5 31.375 1 31.38 694 SER B O 1
ATOM 11400 N N . ALA B 1 695 ? -25.344 39.938 32.375 1 36.56 695 ALA B N 1
ATOM 11401 C CA . ALA B 1 695 ? -26.469 39.344 33.062 1 36.56 695 ALA B CA 1
ATOM 11402 C C . ALA B 1 695 ? -27.25 40.406 33.844 1 36.56 695 ALA B C 1
ATOM 11404 O O . ALA B 1 695 ? -26.688 41.188 34.594 1 36.56 695 ALA B O 1
ATOM 11405 N N . PRO B 1 696 ? -28.406 40.781 33.438 1 32.38 696 PRO B N 1
ATOM 11406 C CA . PRO B 1 696 ? -29.203 41.719 34.219 1 32.38 696 PRO B CA 1
ATOM 11407 C C . PRO B 1 696 ? -29.266 41.312 35.719 1 32.38 696 PRO B C 1
ATOM 11409 O O . PRO B 1 696 ? -29.547 40.156 36.031 1 32.38 696 PRO B O 1
ATOM 11412 N N . ALA B 1 697 ? -28.312 41.844 36.531 1 35.25 697 ALA B N 1
ATOM 11413 C CA . ALA B 1 697 ? -28.422 41.719 37.969 1 35.25 697 ALA B CA 1
ATOM 11414 C C . ALA B 1 697 ? -29.859 41.938 38.438 1 35.25 697 ALA B C 1
ATOM 11416 O O . ALA B 1 697 ? -30.438 43 38.25 1 35.25 697 ALA B O 1
ATOM 11417 N N . ASP B 1 698 ? -30.672 40.875 38.375 1 29.14 698 ASP B N 1
ATOM 11418 C CA . ASP B 1 698 ? -32 40.906 38.969 1 29.14 698 ASP B CA 1
ATOM 11419 C C . ASP B 1 698 ? -31.984 41.562 40.344 1 29.14 698 ASP B C 1
ATOM 11421 O O . ASP B 1 698 ? -31.297 41.094 41.25 1 29.14 698 ASP B O 1
ATOM 11425 N N . ALA B 1 699 ? -32.094 42.875 40.406 1 36.22 699 ALA B N 1
ATOM 11426 C CA . ALA B 1 699 ? -32.344 43.719 41.562 1 36.22 699 ALA B CA 1
ATOM 11427 C C . ALA B 1 699 ? -33.5 43.188 42.406 1 36.22 699 ALA B C 1
ATOM 11429 O O . ALA B 1 699 ? -34.656 43.281 42 1 36.22 699 ALA B O 1
ATOM 11430 N N . VAL B 1 700 ? -33.312 41.969 43 1 34.03 700 VAL B N 1
ATOM 11431 C CA . VAL B 1 700 ? -34.375 41.562 43.938 1 34.03 700 VAL B CA 1
ATOM 11432 C C . VAL B 1 700 ? -34.562 42.656 45 1 34.03 700 VAL B C 1
ATOM 11434 O O . VAL B 1 700 ? -33.656 42.969 45.75 1 34.03 700 VAL B O 1
ATOM 11437 N N . PRO B 1 701 ? -35.469 43.531 44.75 1 32.81 701 PRO B N 1
ATOM 11438 C CA . PRO B 1 701 ? -35.812 44.594 45.688 1 32.81 701 PRO B CA 1
ATOM 11439 C C . PRO B 1 701 ? -36.125 44.062 47.094 1 32.81 701 PRO B C 1
ATOM 11441 O O . PRO B 1 701 ? -36.875 43.094 47.219 1 32.81 701 PRO B O 1
ATOM 11444 N N . ALA B 1 702 ? -35.125 44.031 48 1 33.62 702 ALA B N 1
ATOM 11445 C CA . ALA B 1 702 ? -35.344 43.781 49.406 1 33.62 702 ALA B CA 1
ATOM 11446 C C . ALA B 1 702 ? -36.594 44.5 49.906 1 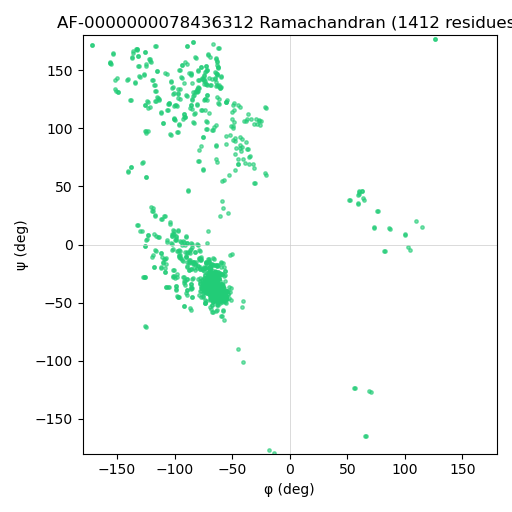33.62 702 ALA B C 1
ATOM 11448 O O . ALA B 1 702 ? -36.656 45.719 49.938 1 33.62 702 ALA B O 1
ATOM 11449 N N . GLU B 1 703 ? -37.781 44 49.531 1 28.56 703 GLU B N 1
ATOM 11450 C CA . GLU B 1 703 ? -39.031 44.5 50.094 1 28.56 703 GLU B CA 1
ATOM 11451 C C . GLU B 1 703 ? -38.969 44.531 51.625 1 28.56 703 GLU B C 1
ATOM 11453 O O . GLU B 1 703 ? -38.469 43.594 52.25 1 28.56 703 GLU B O 1
ATOM 11458 N N . ASN B 1 704 ? -38.875 45.719 52.219 1 30.58 704 ASN B N 1
ATOM 11459 C CA . ASN B 1 704 ? -38.938 46.156 53.594 1 30.58 704 ASN B CA 1
ATOM 11460 C C . ASN B 1 704 ? -40.156 45.531 54.312 1 30.58 704 ASN B C 1
ATOM 11462 O O . ASN B 1 704 ? -41.281 45.812 53.969 1 30.58 704 ASN B O 1
ATOM 11466 N N . PRO B 1 705 ? -40.062 44.219 54.719 1 31.14 705 PRO B N 1
ATOM 11467 C CA . PRO B 1 705 ? -41.188 43.719 55.469 1 31.14 705 PRO B CA 1
ATOM 11468 C C . PRO B 1 705 ? -41.562 44.594 56.656 1 31.14 705 PRO B C 1
ATOM 11470 O O . PRO B 1 705 ? -40.812 44.688 57.625 1 31.14 705 PRO B O 1
ATOM 11473 N N . SER B 1 706 ? -41.906 45.812 56.5 1 25.34 706 SER B N 1
ATOM 11474 C CA . SER B 1 706 ? -42.406 46.562 57.625 1 25.34 706 SER B CA 1
ATOM 11475 C C . SER B 1 706 ? -43.438 45.75 58.438 1 25.34 706 SER B C 1
ATOM 11477 O O . SER B 1 706 ? -43.312 45.625 59.656 1 25.34 706 SER B O 1
ATOM 11479 N N . LYS B 1 707 ? -44.719 45.938 58 1 29.77 707 LYS B N 1
ATOM 11480 C CA . LYS B 1 707 ? -45.906 46.219 58.781 1 29.77 707 LYS B CA 1
ATOM 11481 C C . LYS B 1 707 ? -46.625 44.906 59.188 1 29.77 707 LYS B C 1
ATOM 11483 O O . LYS B 1 707 ? -47.625 44.938 59.906 1 29.77 707 LYS B O 1
ATOM 11488 N N . ALA B 1 708 ? -46.469 43.656 58.906 1 24.45 708 ALA B N 1
ATOM 11489 C CA . ALA B 1 708 ? -47.375 43 59.844 1 24.45 708 ALA B CA 1
ATOM 11490 C C . ALA B 1 708 ? -46.719 42.844 61.219 1 24.45 708 ALA B C 1
ATOM 11492 O O . ALA B 1 708 ? -45.531 42.562 61.281 1 24.45 708 ALA B O 1
#

Nearest PDB structures (foldseek):
  6wbv-assembly1_A  TM=1.757E-01  e=1.950E+00  Homo sapiens
  8dl7-assembly1_A  TM=1.616E-01  e=2.483E+00  Homo sapiens
  6vyh-assembly1_A  TM=1.516E-01  e=3.425E+00  Carlito syrichta
  6grj-assembly1_H  TM=1.651E-01  e=9.743E+00  Aeromonas hydrophila
  8dl7-assembly1_A  TM=1.706E-01  e=1.424E+00  Homo sapiens